Protein 8VIH (pdb70)

Radius of gyration: 29.84 Å; Cα contacts (8 Å, |Δi|>4): 1725; chains: 2; bounding box: 62×72×83 Å

Foldseek 3Di:
DFQDPLFQDAFDFLQGPALVVVLVNLVSLLVLLVLVVPQFPDQVQQCDQLPLQWHRNLLLLQQLLLQLQLLCVVLPLDVDADDVVNNVVSHDIGFDPDSVVVVPDDGDGSVVSVVSNVVSSVVVNVSSVPDGSDPRDAQPHSCLSVVVSSQVSLVSSFVVLVRLLSDPLVRGHDGPRAFAADQPDAADDFDKFKQAWDKAWAADDRPRRFRAALQLHAIDIDTGHIWIWTQWFAWQQNVVVCLVVVLLPDCQLADPVLVVVCVVVVPSGADQWDDDPHAIWGRASNDTHGRRGQAHDFHFQRSQSSVQSVVDPQKDAAAPRRLCCLAPNHDDDDDSVCLVQELARPSHSAAYGFCPSVSQQGPSSHGPSAERAWEWGAYQRDGHHPRDHRPSCRVPPVVRSPSQKTWTARHYNSRHYCNRIDRYIGIGGRRDTGSYTHIMMDHD/DDDFQDAADFLFDDFLVNLLVNLVSLLVLLVLQVVQQPDQVQQCDQLDLVDHGNLLLLQQLLLQLQLLLVVLPLDVDADDVVNNVVNVVSPCCVVPDDGDGSVVSVVNSVVSSVVVSVSSVPDGSPPRDALVDSCLSVVVSSQVSLVSSQVVLVRLLSDPLVRGHDGPPAFAADLEWDKFKQAWAKAWAADDRPRRARDALQLHAIDIDGGHIWIWIQWAAWQQNVVVCLVVVLLPDCQLADPVLVVVCVVVVDRDAPQWDDDPNAIWGRASNDTHGRSGQFHDFHFQRSQSSSQSVVDPAKDAAAPRRLCCLAPNHDPDDDDDSVCLVQELARPPHSAAYRWCPSVSQQGPSSHGPSAERAWEWGPYQRAGHHPRDHRPSCRVPPPVRSPSQKTWTARHYNSRHYCSNDDRYIGIGGRRDTGSYGHIMIHGD

Structure (mmCIF, N/CA/C/O backbone):
data_8VIH
#
_entry.id   8VIH
#
_cell.length_a   62.197
_cell.length_b   94.511
_cell.length_c   83.747
_cell.angle_alpha   90.000
_cell.angle_beta   100.160
_cell.angle_gamma   90.000
#
_symmetry.space_group_name_H-M   'P 1 21 1'
#
loop_
_entity.id
_entity.type
_entity.pdbx_description
1 polymer 'Sulfoxide synthase EgtB-IV'
2 non-polymer 'CHLORIDE ION'
3 non-polymer 'SODIUM ION'
4 non-polymer 'FE (III) ION'
5 non-polymer N,N,N-trimethyl-histidine
6 non-polymer 1,2-ETHANEDIOL
7 water water
#
loop_
_atom_site.group_PDB
_atom_site.id
_atom_site.type_symbol
_atom_site.label_atom_id
_atom_site.label_alt_id
_atom_site.label_comp_id
_atom_site.label_asym_id
_atom_site.label_entity_id
_atom_site.label_seq_id
_atom_site.pdbx_PDB_ins_code
_atom_site.Cartn_x
_atom_site.Cartn_y
_atom_site.Cartn_z
_atom_site.occupancy
_atom_site.B_iso_or_equiv
_atom_site.auth_seq_id
_atom_site.auth_comp_id
_atom_site.auth_asym_id
_atom_site.auth_atom_id
_atom_site.pdbx_PDB_model_num
ATOM 1 N N . SER A 1 19 ? -5.07700 -18.84800 -2.67800 1.000 37.52117 -1 SER A N 1
ATOM 2 C CA . SER A 1 19 ? -5.57900 -18.40900 -1.36000 1.000 41.07390 -1 SER A CA 1
ATOM 3 C C . SER A 1 19 ? -4.84300 -17.11600 -1.01600 1.000 35.04291 -1 SER A C 1
ATOM 4 O O . SER A 1 19 ? -5.48000 -16.07500 -0.98400 1.000 36.49108 -1 SER A O 1
ATOM 5 N N . HIS A 1 20 ? -3.52800 -17.20500 -0.84600 1.000 29.03543 0 HIS A N 1
ATOM 6 C CA . HIS A 1 20 ? -2.73900 -15.97300 -0.61000 1.000 23.65117 0 HIS A CA 1
ATOM 7 C C . HIS A 1 20 ? -1.38100 -16.11400 -1.30700 1.000 22.30772 0 HIS A C 1
ATOM 8 O O . HIS A 1 20 ? -1.11600 -17.16700 -1.88200 1.000 23.19417 0 HIS A O 1
ATOM 15 N N . MET A 1 21 ? -0.56700 -15.05400 -1.28200 1.000 20.00634 1 MET A N 1
ATOM 16 C CA . MET A 1 21 ? 0.75300 -15.08200 -1.95400 1.000 15.31009 1 MET A CA 1
ATOM 17 C C . MET A 1 21 ? 1.56100 -16.25200 -1.38900 1.000 24.18795 1 MET A C 1
ATOM 18 O O . MET A 1 21 ? 1.62700 -16.38700 -0.15100 1.000 22.76224 1 MET A O 1
ATOM 23 N N . SER A 1 22 ? 2.16700 -17.03900 -2.26500 1.000 19.08989 2 SER A N 1
ATOM 24 C CA . SER A 1 22 ? 2.91100 -18.23800 -1.82500 1.000 19.66717 2 SER A CA 1
ATOM 25 C C . SER A 1 22 ? 4.23500 -18.36200 -2.56000 1.000 15.16882 2 SER A C 1
ATOM 26 O O . SER A 1 22 ? 5.16700 -18.90700 -1.98000 1.000 17.42217 2 SER A O 1
ATOM 29 N N . PHE A 1 23 ? 4.30700 -17.82600 -3.77600 1.000 15.99253 3 PHE A N 1
ATOM 30 C CA . PHE A 1 23 ? 5.47800 -18.13800 -4.58400 1.000 15.16484 3 PHE A CA 1
ATOM 31 C C . PHE A 1 23 ? 6.71100 -17.35100 -4.14700 1.000 15.91433 3 PHE A C 1
ATOM 32 O O . PHE A 1 23 ? 7.84500 -17.81300 -4.34300 1.000 16.60662 3 PHE A O 1
ATOM 40 N N . ILE A 1 24 ? 6.51000 -16.16500 -3.57400 1.000 16.56473 4 ILE A N 1
ATOM 41 C CA . ILE A 1 24 ? 7.58700 -15.35000 -3.02400 1.000 16.50785 4 ILE A CA 1
ATOM 42 C C . ILE A 1 24 ? 7.44500 -15.50900 -1.52100 1.000 16.80841 4 ILE A C 1
ATOM 43 O O . ILE A 1 24 ? 6.39200 -15.17700 -0.96700 1.000 20.51085 4 ILE A O 1
ATOM 48 N N . LYS A 1 25 ? 8.44600 -16.09200 -0.87900 1.000 13.38468 5 LYS A N 1
ATOM 49 C CA . LYS A 1 25 ? 8.29000 -16.54200 0.50400 1.000 11.79212 5 LYS A CA 1
ATOM 50 C C . LYS A 1 25 ? 9.34500 -15.87700 1.37100 1.000 14.19299 5 LYS A C 1
ATOM 51 O O . LYS A 1 25 ? 10.52000 -15.88300 1.00100 1.000 17.36885 5 LYS A O 1
ATOM 57 N N . SER A 1 26 ? 8.93200 -15.35700 2.53600 1.000 13.81653 6 SER A N 1
ATOM 58 C CA . SER A 1 26 ? 9.82600 -14.70400 3.49800 1.000 12.14766 6 SER A CA 1
ATOM 59 C C . SER A 1 26 ? 9.92600 -15.55200 4.75300 1.000 14.14659 6 SER A C 1
ATOM 60 O O . SER A 1 26 ? 8.90200 -15.90000 5.34300 1.000 14.00524 6 SER A O 1
ATOM 63 N N . GLN A 1 27 ? 11.16300 -15.85200 5.15400 1.000 11.16053 7 GLN A N 1
ATOM 64 C CA A GLN A 1 27 ? 11.41100 -16.68400 6.32700 0.601 12.61146 7 GLN A CA 1
ATOM 65 C CA B GLN A 1 27 ? 11.38000 -16.68500 6.32600 0.399 12.65084 7 GLN A CA 1
ATOM 66 C C . GLN A 1 27 ? 11.06500 -15.89400 7.58800 1.000 11.85273 7 GLN A C 1
ATOM 67 O O . GLN A 1 27 ? 11.43200 -14.71500 7.70600 1.000 15.77446 7 GLN A O 1
ATOM 78 N N . LEU A 1 28 ? 10.43300 -16.58000 8.56500 1.000 12.90948 8 LEU A N 1
ATOM 79 C CA . LEU A 1 28 ? 10.11400 -15.94600 9.84500 1.000 13.24673 8 LEU A CA 1
ATOM 80 C C . LEU A 1 28 ? 11.40900 -15.64400 10.62700 1.000 12.24096 8 LEU A C 1
ATOM 81 O O . LEU A 1 28 ? 12.43400 -16.31600 10.45200 1.000 14.63370 8 LEU A O 1
ATOM 86 N N . PRO A 1 29 ? 11.40800 -14.63600 11.50900 1.000 14.00997 9 PRO A N 1
ATOM 87 C CA . PRO A 1 29 ? 12.60800 -14.37700 12.33400 1.000 14.63635 9 PRO A CA 1
ATOM 88 C C . PRO A 1 29 ? 12.83300 -15.52500 13.32300 1.000 15.96972 9 PRO A C 1
ATOM 89 O O . PRO A 1 29 ? 11.97200 -16.38800 13.55600 1.000 14.73889 9 PRO A O 1
ATOM 93 N N . ILE A 1 30 ? 14.01100 -15.49500 13.93800 1.000 16.73433 10 ILE A N 1
ATOM 94 C CA . ILE A 1 30 ? 14.51900 -16.58400 14.77300 1.000 16.15553 10 ILE A CA 1
ATOM 95 C C . ILE A 1 30 ? 14.89800 -16.03400 16.15400 1.000 16.77216 10 ILE A C 1
ATOM 96 O O . ILE A 1 30 ? 15.54300 -14.99400 16.24000 1.000 16.99720 10 ILE A O 1
ATOM 101 N N . PHE A 1 31 ? 14.54100 -16.75800 17.23000 1.000 15.74305 11 PHE A N 1
ATOM 102 C CA . PHE A 1 31 ? 14.99100 -16.36200 18.57200 1.000 15.55187 11 PHE A CA 1
ATOM 103 C C . PHE A 1 31 ? 16.51300 -16.43800 18.62900 1.000 15.74194 11 PHE A C 1
ATOM 104 O O . PHE A 1 31 ? 17.12700 -17.29600 17.98900 1.000 16.83574 11 PHE A O 1
ATOM 112 N N . LEU A 1 32 ? 17.11600 -15.51700 19.39500 1.000 14.71210 12 LEU A N 1
ATOM 113 C CA . LEU A 1 32 ? 18.56600 -15.45300 19.55100 1.000 14.42921 12 LEU A CA 1
ATOM 114 C C . LEU A 1 32 ? 19.12000 -16.73500 20.19300 1.000 18.76812 12 LEU A C 1
ATOM 115 O O . LEU A 1 32 ? 20.30200 -17.06400 19.99100 1.000 17.48202 12 LEU A O 1
ATOM 120 N N . ASN A 1 33 ? 18.27700 -17.51100 20.89200 1.000 15.88285 13 ASN A N 1
ATOM 121 C CA . ASN A 1 33 ? 18.72500 -18.78800 21.47300 1.000 19.37572 13 ASN A CA 1
ATOM 122 C C . ASN A 1 33 ? 18.67200 -19.93000 20.47000 1.000 23.71838 13 ASN A C 1
ATOM 123 O O . ASN A 1 33 ? 19.07200 -21.05000 20.79300 1.000 24.93558 13 ASN A O 1
ATOM 128 N N . ASN A 1 34 ? 18.16300 -19.67200 19.26300 1.000 16.11425 14 ASN A N 1
ATOM 129 C CA . ASN A 1 34 ? 18.06700 -20.63600 18.17400 1.000 21.03590 14 ASN A CA 1
ATOM 130 C C . ASN A 1 34 ? 18.81800 -20.18000 16.93300 1.000 19.08390 14 ASN A C 1
ATOM 131 O O . ASN A 1 34 ? 18.64500 -20.78400 15.87200 1.000 20.05819 14 ASN A O 1
ATOM 136 N N . CYS A 1 35 ? 19.62400 -19.11800 17.03700 1.000 19.33903 15 CYS A N 1
ATOM 137 C CA . CYS A 1 35 ? 20.35800 -18.55600 15.89400 1.000 19.80761 15 CYS A CA 1
ATOM 138 C C . CYS A 1 35 ? 21.60400 -19.39900 15.58100 1.000 19.94260 15 CYS A C 1
ATOM 139 O O . CYS A 1 35 ? 22.74200 -18.93200 15.65500 1.000 21.17703 15 CYS A O 1
ATOM 142 N N . THR A 1 36 ? 21.36600 -20.64500 15.17200 1.000 21.06606 16 THR A N 1
ATOM 143 C CA . THR A 1 36 ? 22.45000 -21.50100 14.68500 1.000 22.07666 16 THR A CA 1
ATOM 144 C C . THR A 1 36 ? 23.00700 -20.99600 13.35800 1.000 23.93765 16 THR A C 1
ATOM 145 O O . THR A 1 36 ? 22.32700 -20.31100 12.56800 1.000 23.16011 16 THR A O 1
ATOM 149 N N . GLN A 1 37 ? 24.26200 -21.37600 13.09400 1.000 22.69171 17 GLN A N 1
ATOM 150 C CA . GLN A 1 37 ? 24.88600 -21.01600 11.82500 1.000 22.92877 17 GLN A CA 1
ATOM 151 C C . GLN A 1 37 ? 24.00500 -21.40500 10.63900 1.000 21.54052 17 GLN A C 1
ATOM 152 O O . GLN A 1 37 ? 23.78400 -20.59300 9.74000 1.000 20.21162 17 GLN A O 1
ATOM 158 N N . ASP A 1 38 ? 23.44500 -22.62400 10.63100 1.000 22.11728 18 ASP A N 1
ATOM 159 C CA . ASP A 1 38 ? 22.63400 -23.04900 9.49400 1.000 18.80271 18 ASP A CA 1
ATOM 160 C C . ASP A 1 38 ? 21.35100 -22.21500 9.35600 1.000 21.55265 18 ASP A C 1
ATOM 161 O O . ASP A 1 38 ? 20.95900 -21.82800 8.24200 1.000 21.61239 18 ASP A O 1
ATOM 166 N N . SER A 1 39 ? 20.63300 -21.99800 10.46500 1.000 21.32927 19 SER A N 1
ATOM 167 C CA . SER A 1 39 ? 19.40200 -21.19300 10.36600 1.000 21.41964 19 SER A CA 1
ATOM 168 C C . SER A 1 39 ? 19.70400 -19.75900 9.95000 1.000 17.18533 19 SER A C 1
ATOM 169 O O . SER A 1 39 ? 18.94900 -19.14500 9.15600 1.000 16.76035 19 SER A O 1
ATOM 172 N N . VAL A 1 40 ? 20.82000 -19.21000 10.42700 1.000 16.69354 20 VAL A N 1
ATOM 173 C CA . VAL A 1 40 ? 21.15100 -17.81800 10.07300 1.000 16.94212 20 VAL A CA 1
ATOM 174 C C . VAL A 1 40 ? 21.58700 -17.70400 8.60600 1.000 17.29523 20 VAL A C 1
ATOM 175 O O . VAL A 1 40 ? 21.27500 -16.69500 7.91100 1.000 14.89429 20 VAL A O 1
ATOM 179 N N . ILE A 1 41 ? 22.33800 -18.70100 8.10400 1.000 16.26568 21 ILE A N 1
ATOM 180 C CA . ILE A 1 41 ? 22.63700 -18.72400 6.66600 1.000 15.28448 21 ILE A CA 1
ATOM 181 C C . ILE A 1 41 ? 21.35000 -18.64500 5.85000 1.000 17.67674 21 ILE A C 1
ATOM 182 O O . ILE A 1 41 ? 21.24500 -17.83900 4.91300 1.000 16.56524 21 ILE A O 1
ATOM 187 N N . ASN A 1 42 ? 20.35100 -19.44200 6.21300 1.000 16.35676 22 ASN A N 1
ATOM 188 C CA . ASN A 1 42 ? 19.09500 -19.44200 5.45900 1.000 15.89050 22 ASN A CA 1
ATOM 189 C C . ASN A 1 42 ? 18.39600 -18.07200 5.55900 1.000 14.20736 22 ASN A C 1
ATOM 190 O O . ASN A 1 42 ? 17.88700 -17.52600 4.55100 1.000 14.87124 22 ASN A O 1
ATOM 195 N N . TYR A 1 43 ? 18.35300 -17.51300 6.78100 1.000 15.34360 23 TYR A N 1
ATOM 196 C CA . TYR A 1 43 ? 17.67900 -16.23600 6.98500 1.000 15.09694 23 TYR A CA 1
ATOM 197 C C . TYR A 1 43 ? 18.39200 -15.08200 6.27800 1.000 13.33336 23 TYR A C 1
ATOM 198 O O . TYR A 1 43 ? 17.74000 -14.19500 5.69900 1.000 13.80533 23 TYR A O 1
ATOM 207 N N . PHE A 1 44 ? 19.73000 -15.11100 6.26500 1.000 10.57241 24 PHE A N 1
ATOM 208 C CA . PHE A 1 44 ? 20.52000 -14.11500 5.53400 1.000 12.36526 24 PHE A CA 1
ATOM 209 C C . PHE A 1 44 ? 20.29400 -14.21600 4.02100 1.000 14.57093 24 PHE A C 1
ATOM 210 O O . PHE A 1 44 ? 20.05500 -13.18900 3.34800 1.000 12.94245 24 PHE A O 1
ATOM 218 N N . GLN A 1 45 ? 20.38800 -15.45100 3.47800 1.000 14.29682 25 GLN A N 1
ATOM 219 C CA . GLN A 1 45 ? 20.16100 -15.65100 2.05300 1.000 12.77586 25 GLN A CA 1
ATOM 220 C C . GLN A 1 45 ? 18.76900 -15.16700 1.66000 1.000 13.96658 25 GLN A C 1
ATOM 221 O O . GLN A 1 45 ? 18.60600 -14.55900 0.60200 1.000 14.60904 25 GLN A O 1
ATOM 225 N N . ASN A 1 46 ? 17.76100 -15.43500 2.50100 1.000 13.00420 26 ASN A N 1
ATOM 226 C CA . ASN A 1 46 ? 16.38700 -15.01300 2.21100 1.000 14.81536 26 ASN A CA 1
ATOM 227 C C . ASN A 1 46 ? 16.24000 -13.49000 2.26300 1.000 13.93995 26 ASN A C 1
ATOM 228 O O . ASN A 1 46 ? 15.61900 -12.88000 1.36600 1.000 12.93499 26 ASN A O 1
ATOM 233 N N . SER A 1 47 ? 16.81600 -12.84500 3.28800 1.000 12.70546 27 SER A N 1
ATOM 234 C CA . SER A 1 47 ? 16.80100 -11.37300 3.37500 1.000 11.36957 27 SER A CA 1
ATOM 235 C C . SER A 1 47 ? 17.30200 -10.75500 2.08200 1.000 14.79917 27 SER A C 1
ATOM 236 O O . SER A 1 47 ? 16.67800 -9.84400 1.49700 1.000 14.67320 27 SER A O 1
ATOM 239 N N . TRP A 1 48 ? 18.43300 -11.27900 1.61000 1.000 13.13815 28 TRP A N 1
ATOM 240 C CA . TRP A 1 48 ? 19.11700 -10.69200 0.47000 1.000 13.93250 28 TRP A CA 1
ATOM 241 C C . TRP A 1 48 ? 18.41300 -11.02900 -0.84600 1.000 14.53552 28 TRP A C 1
ATOM 242 O O . TRP A 1 48 ? 18.29900 -10.15400 -1.71200 1.000 15.91538 28 TRP A O 1
ATOM 253 N N . GLU A 1 49 ? 17.95900 -12.29100 -1.00400 1.000 13.62114 29 GLU A N 1
ATOM 254 C CA . GLU A 1 49 ? 17.25400 -12.65200 -2.23700 1.000 13.84627 29 GLU A CA 1
ATOM 255 C C . GLU A 1 49 ? 15.97300 -11.82800 -2.41000 1.000 15.37054 29 GLU A C 1
ATOM 256 O O . GLU A 1 49 ? 15.65600 -11.37000 -3.51800 1.000 15.20187 29 GLU A O 1
ATOM 262 N N . LEU A 1 50 ? 15.23300 -11.60700 -1.32500 1.000 12.67379 30 LEU A N 1
ATOM 263 C CA . LEU A 1 50 ? 14.04000 -10.76600 -1.40900 1.000 13.92032 30 LEU A CA 1
ATOM 264 C C . LEU A 1 50 ? 14.37100 -9.36100 -1.90600 1.000 14.42644 30 LEU A C 1
ATOM 265 O O . LEU A 1 50 ? 13.68100 -8.83200 -2.77300 1.000 13.69177 30 LEU A O 1
ATOM 270 N N . GLU A 1 51 ? 15.43300 -8.74000 -1.37900 1.000 12.19911 31 GLU A N 1
ATOM 271 C CA . GLU A 1 51 ? 15.74500 -7.39100 -1.82200 1.000 11.94679 31 GLU A CA 1
ATOM 272 C C . GLU A 1 51 ? 16.20100 -7.40500 -3.26000 1.000 13.18315 31 GLU A C 1
ATOM 273 O O . GLU A 1 51 ? 15.85300 -6.49600 -4.02400 1.000 13.37165 31 GLU A O 1
ATOM 279 N N . ASN A 1 52 ? 16.93500 -8.45400 -3.66400 1.000 15.22625 32 ASN A N 1
ATOM 280 C CA . ASN A 1 52 ? 17.29200 -8.60500 -5.09100 1.000 15.61370 32 ASN A CA 1
ATOM 281 C C . ASN A 1 52 ? 16.06300 -8.70200 -5.98200 1.000 14.22128 32 ASN A C 1
ATOM 282 O O . ASN A 1 52 ? 16.05500 -8.12300 -7.07200 1.000 16.37431 32 ASN A O 1
ATOM 287 N N . ILE A 1 53 ? 15.03900 -9.46700 -5.56600 1.000 13.07265 33 ILE A N 1
ATOM 288 C CA . ILE A 1 53 ? 13.83300 -9.58800 -6.39900 1.000 17.14400 33 ILE A CA 1
ATOM 289 C C . ILE A 1 53 ? 13.19500 -8.21400 -6.58000 1.000 18.46971 33 ILE A C 1
ATOM 290 O O . ILE A 1 53 ? 12.76800 -7.82300 -7.69200 1.000 15.26522 33 ILE A O 1
ATOM 295 N N . LEU A 1 54 ? 13.12800 -7.44100 -5.50200 1.000 14.71100 34 LEU A N 1
ATOM 296 C CA . LEU A 1 54 ? 12.53500 -6.11100 -5.59500 1.000 16.72170 34 LEU A CA 1
ATOM 297 C C . LEU A 1 54 ? 13.35000 -5.19600 -6.51100 1.000 14.89887 34 LEU A C 1
ATOM 298 O O . LEU A 1 54 ? 12.79200 -4.54700 -7.40200 1.000 16.92468 34 LEU A O 1
ATOM 303 N N . MET A 1 55 ? 14.68000 -5.12500 -6.30500 1.000 14.87919 35 MET A N 1
ATOM 304 C CA . MET A 1 55 ? 15.53800 -4.27400 -7.14000 1.000 16.50137 35 MET A CA 1
ATOM 305 C C . MET A 1 55 ? 15.51400 -4.68300 -8.61500 1.000 17.18117 35 MET A C 1
ATOM 306 O O . MET A 1 55 ? 15.58200 -3.81100 -9.50900 1.000 17.32775 35 MET A O 1
ATOM 311 N N . ARG A 1 56 ? 15.36900 -5.99300 -8.88400 1.000 14.99261 36 ARG A N 1
ATOM 312 C CA . ARG A 1 56 ? 15.32800 -6.46900 -10.26900 1.000 16.49497 36 ARG A CA 1
ATOM 313 C C . ARG A 1 56 ? 14.03300 -6.10700 -10.98400 1.000 17.21232 36 ARG A C 1
ATOM 314 O O . ARG A 1 56 ? 13.95300 -6.27500 -12.22000 1.000 17.74047 36 ARG A O 1
ATOM 322 N N . SER A 1 57 ? 13.02600 -5.59200 -10.27200 1.000 16.09775 37 SER A N 1
ATOM 323 C CA A SER A 1 57 ? 11.76700 -5.21600 -10.89600 0.670 15.47273 37 SER A CA 1
ATOM 324 C CA B SER A 1 57 ? 11.76200 -5.21500 -10.89400 0.330 15.53914 37 SER A CA 1
ATOM 325 C C . SER A 1 57 ? 11.86800 -3.90700 -11.67300 1.000 18.13549 37 SER A C 1
ATOM 326 O O . SER A 1 57 ? 10.99800 -3.61700 -12.50100 1.000 16.49236 37 SER A O 1
ATOM 331 N N . ILE A 1 58 ? 12.92300 -3.12800 -11.45200 1.000 14.86873 38 ILE A N 1
ATOM 332 C CA . ILE A 1 58 ? 13.16900 -1.92200 -12.26100 1.000 14.40755 38 ILE A CA 1
ATOM 333 C C . ILE A 1 58 ? 13.71300 -2.31600 -13.64400 1.000 15.41004 38 ILE A C 1
ATOM 334 O O . ILE A 1 58 ? 14.71000 -3.02500 -13.74900 1.000 18.93876 38 ILE A O 1
ATOM 339 N N . ILE A 1 59 ? 13.03000 -1.88300 -14.70500 1.000 18.26507 39 ILE A N 1
ATOM 340 C CA . ILE A 1 59 ? 13.32000 -2.44100 -16.04000 1.000 21.74987 39 ILE A CA 1
ATOM 341 C C . ILE A 1 59 ? 14.61000 -1.86400 -16.62000 1.000 22.23173 39 ILE A C 1
ATOM 342 O O . ILE A 1 59 ? 15.46900 -2.59800 -17.11600 1.000 24.08289 39 ILE A O 1
ATOM 347 N N . ASP A 1 60 ? 14.77000 -0.56400 -16.55200 1.000 20.30897 40 ASP A N 1
ATOM 348 C CA . ASP A 1 60 ? 15.85300 0.11500 -17.24000 1.000 24.91756 40 ASP A CA 1
ATOM 349 C C . ASP A 1 60 ? 16.80900 0.70800 -16.20700 1.000 23.17985 40 ASP A C 1
ATOM 350 O O . ASP A 1 60 ? 16.38400 1.36800 -15.23700 1.000 22.38300 40 ASP A O 1
ATOM 355 N N . ASP A 1 61 ? 18.09900 0.51000 -16.44100 1.000 23.53374 41 ASP A N 1
ATOM 356 C CA . ASP A 1 61 ? 19.08000 0.99600 -15.47100 1.000 25.97786 41 ASP A CA 1
ATOM 357 C C . ASP A 1 61 ? 19.02100 2.51400 -15.26400 1.000 23.35761 41 ASP A C 1
ATOM 358 O O . ASP A 1 61 ? 19.26300 2.98400 -14.15300 1.000 22.42885 41 ASP A O 1
ATOM 363 N N . GLU A 1 62 ? 18.62700 3.30100 -16.25900 1.000 22.99568 42 GLU A N 1
ATOM 364 C CA . GLU A 1 62 ? 18.54700 4.74800 -16.03800 1.000 23.28007 42 GLU A CA 1
ATOM 365 C C . GLU A 1 62 ? 17.50800 5.14000 -14.98200 1.000 21.15791 42 GLU A C 1
ATOM 366 O O . GLU A 1 62 ? 17.62200 6.21100 -14.36100 1.000 22.30087 42 GLU A O 1
ATOM 372 N N . THR A 1 63 ? 16.53000 4.27200 -14.71900 1.000 17.91132 43 THR A N 1
ATOM 373 C CA . THR A 1 63 ? 15.53400 4.58700 -13.70300 1.000 19.82238 43 THR A CA 1
ATOM 374 C C . THR A 1 63 ? 16.14200 4.66200 -12.31700 1.000 17.82041 43 THR A C 1
ATOM 375 O O . THR A 1 63 ? 15.55300 5.29200 -11.42200 1.000 16.51868 43 THR A O 1
ATOM 379 N N . PHE A 1 64 ? 17.31200 4.04900 -12.11400 1.000 16.95436 44 PHE A N 1
ATOM 380 C CA . PHE A 1 64 ? 17.91800 4.10900 -10.78300 1.000 17.50732 44 PHE A CA 1
ATOM 381 C C . PHE A 1 64 ? 18.36200 5.52700 -10.41000 1.000 20.56377 44 PHE A C 1
ATOM 382 O O . PHE A 1 64 ? 18.59900 5.79700 -9.23700 1.000 19.35162 44 PHE A O 1
ATOM 390 N N . TYR A 1 65 ? 18.47800 6.45300 -11.37600 1.000 20.24792 45 TYR A N 1
ATOM 391 C CA . TYR A 1 65 ? 18.89900 7.81700 -11.06400 1.000 24.34967 45 TYR A CA 1
ATOM 392 C C . TYR A 1 65 ? 17.72400 8.72100 -10.73400 1.000 21.21252 45 TYR A C 1
ATOM 393 O O . TYR A 1 65 ? 17.94700 9.84600 -10.26500 1.000 24.66684 45 TYR A O 1
ATOM 402 N N . ILE A 1 66 ? 16.48000 8.19500 -10.82300 1.000 19.73081 46 ILE A N 1
ATOM 403 C CA . ILE A 1 66 ? 15.28000 8.89200 -10.36900 1.000 19.81302 46 ILE A CA 1
ATOM 404 C C . ILE A 1 66 ? 15.16500 8.73400 -8.84800 1.000 18.42024 46 ILE A C 1
ATOM 405 O O . ILE A 1 66 ? 15.46400 7.65900 -8.30400 1.000 20.22406 46 ILE A O 1
ATOM 410 N N . ASN A 1 67 ? 14.74100 9.81400 -8.15800 1.000 18.85251 47 ASN A N 1
ATOM 411 C CA . ASN A 1 67 ? 14.32800 9.71400 -6.76000 1.000 22.81874 47 ASN A CA 1
ATOM 412 C C . ASN A 1 67 ? 12.80800 9.87400 -6.77200 1.000 21.63408 47 ASN A C 1
ATOM 413 O O . ASN A 1 67 ? 12.28400 10.99600 -6.78800 1.000 21.45031 47 ASN A O 1
ATOM 418 N N . PRO A 1 68 ? 12.05200 8.76200 -6.87700 1.000 19.27943 48 PRO A N 1
ATOM 419 C CA . PRO A 1 68 ? 10.60800 8.89600 -7.13100 1.000 21.35706 48 PRO A CA 1
ATOM 420 C C . PRO A 1 68 ? 9.85000 9.54700 -5.97600 1.000 22.40010 48 PRO A C 1
ATOM 421 O O . PRO A 1 68 ? 8.83500 10.20900 -6.22900 1.000 22.77056 48 PRO A O 1
ATOM 425 N N . ASP A 1 69 ? 10.30100 9.35300 -4.72000 1.000 20.14527 49 ASP A N 1
ATOM 426 C CA . ASP A 1 69 ? 9.79900 10.10200 -3.57800 1.000 17.94804 49 ASP A CA 1
ATOM 427 C C . ASP A 1 69 ? 10.65300 11.34700 -3.41600 1.000 21.24306 49 ASP A C 1
ATOM 428 O O . ASP A 1 69 ? 11.86800 11.22400 -3.22000 1.000 18.71052 49 ASP A O 1
ATOM 433 N N . PRO A 1 70 ? 10.09600 12.55400 -3.47100 1.000 20.65069 50 PRO A N 1
ATOM 434 C CA . PRO A 1 70 ? 10.99300 13.72600 -3.44800 1.000 21.33164 50 PRO A CA 1
ATOM 435 C C . PRO A 1 70 ? 11.65500 13.97400 -2.10900 1.000 21.67695 50 PRO A C 1
ATOM 436 O O . PRO A 1 70 ? 12.52600 14.85900 -2.02400 1.000 24.37336 50 PRO A O 1
ATOM 440 N N . LEU A 1 71 ? 11.29200 13.23200 -1.06800 1.000 21.18524 51 LEU A N 1
ATOM 441 C CA . LEU A 1 71 ? 11.94700 13.36200 0.22300 1.000 21.12490 51 LEU A CA 1
ATOM 442 C C . LEU A 1 71 ? 12.95100 12.25200 0.48200 1.000 21.22531 51 LEU A C 1
ATOM 443 O O . LEU A 1 71 ? 13.48200 12.18200 1.59400 1.000 21.49739 51 LEU A O 1
ATOM 448 N N . ARG A 1 72 ? 13.27400 11.40500 -0.52500 1.000 17.02086 52 ARG A N 1
ATOM 449 C CA . ARG A 1 72 ? 14.25900 10.34600 -0.34200 1.000 20.71566 52 ARG A CA 1
ATOM 450 C C . ARG A 1 72 ? 15.26000 10.36500 -1.49600 1.000 21.35956 52 ARG A C 1
ATOM 451 O O . ARG A 1 72 ? 15.06600 11.03700 -2.51000 1.000 19.96823 52 ARG A O 1
ATOM 459 N N . ASN A 1 73 ? 16.37900 9.67600 -1.26600 1.000 20.23858 53 ASN A N 1
ATOM 460 C CA . ASN A 1 73 ? 17.48600 9.57500 -2.22200 1.000 22.14666 53 ASN A CA 1
ATOM 461 C C . ASN A 1 73 ? 17.08900 8.86700 -3.51700 1.000 20.61989 53 ASN A C 1
ATOM 462 O O . ASN A 1 73 ? 16.04700 8.21400 -3.58400 1.000 20.75399 53 ASN A O 1
ATOM 467 N N . PRO A 1 74 ? 17.93700 8.99000 -4.56100 1.000 20.45923 54 PRO A N 1
ATOM 468 C CA . PRO A 1 74 ? 17.73500 8.24400 -5.81600 1.000 20.32642 54 PRO A CA 1
ATOM 469 C C . PRO A 1 74 ? 17.81100 6.74000 -5.54800 1.000 20.23125 54 PRO A C 1
ATOM 470 O O . PRO A 1 74 ? 18.51300 6.29400 -4.63600 1.000 19.92870 54 PRO A O 1
ATOM 474 N N . LEU A 1 75 ? 17.15500 5.94600 -6.40300 1.000 19.01983 55 LEU A N 1
ATOM 475 C CA . LEU A 1 75 ? 17.11000 4.50000 -6.19400 1.000 16.07417 55 LEU A CA 1
ATOM 476 C C . LEU A 1 75 ? 18.49300 3.85500 -6.20200 1.000 17.32582 55 LEU A C 1
ATOM 477 O O . LEU A 1 75 ? 18.68000 2.85400 -5.51300 1.000 19.01078 55 LEU A O 1
ATOM 482 N N . ILE A 1 76 ? 19.46000 4.39100 -6.97800 1.000 17.73716 56 ILE A N 1
ATOM 483 C CA . ILE A 1 76 ? 20.82600 3.85100 -6.99600 1.000 18.42902 56 ILE A CA 1
ATOM 484 C C . ILE A 1 76 ? 21.40400 3.78000 -5.57400 1.000 18.88560 56 ILE A C 1
ATOM 485 O O . ILE A 1 76 ? 22.13400 2.84400 -5.22100 1.000 17.40246 56 ILE A O 1
ATOM 490 N N . PHE A 1 77 ? 21.05500 4.75000 -4.72800 1.000 18.91471 57 PHE A N 1
ATOM 491 C CA . PHE A 1 77 ? 21.55800 4.74900 -3.36300 1.000 16.39090 57 PHE A CA 1
ATOM 492 C C . PHE A 1 77 ? 21.00800 3.54900 -2.60700 1.000 14.50452 57 PHE A C 1
ATOM 493 O O . PHE A 1 77 ? 21.74800 2.85900 -1.87000 1.000 20.06179 57 PHE A O 1
ATOM 501 N N . TYR A 1 78 ? 19.70400 3.28400 -2.76700 1.000 18.75245 58 TYR A N 1
ATOM 502 C CA . TYR A 1 78 ? 19.11200 2.14600 -2.08400 1.000 17.47164 58 TYR A CA 1
ATOM 503 C C . TYR A 1 78 ? 19.56700 0.81100 -2.65500 1.000 20.33483 58 TYR A C 1
ATOM 504 O O . TYR A 1 78 ? 19.56100 -0.18700 -1.92200 1.000 23.41262 58 TYR A O 1
ATOM 513 N N . LEU A 1 79 ? 20.04700 0.76400 -3.89300 1.000 16.07800 59 LEU A N 1
ATOM 514 C CA . LEU A 1 79 ? 20.65200 -0.48500 -4.35900 1.000 17.67111 59 LEU A CA 1
ATOM 515 C C . LEU A 1 79 ? 21.95700 -0.78500 -3.62100 1.000 19.17121 59 LEU A C 1
ATOM 516 O O . LEU A 1 79 ? 22.27800 -1.94900 -3.37000 1.000 17.45506 59 LEU A O 1
ATOM 521 N N . GLY A 1 80 ? 22.73700 0.24000 -3.26300 1.000 16.96911 60 GLY A N 1
ATOM 522 C CA . GLY A 1 80 ? 23.98200 -0.06900 -2.57300 1.000 17.36989 60 GLY A CA 1
ATOM 523 C C . GLY A 1 80 ? 23.90900 -0.04700 -1.04200 1.000 16.51004 60 GLY A C 1
ATOM 524 O O . GLY A 1 80 ? 24.71300 -0.70400 -0.38100 1.000 17.36872 60 GLY A O 1
ATOM 525 N N . HIS A 1 81 ? 22.93000 0.69300 -0.49600 1.000 17.53833 61 HIS A N 1
ATOM 526 C CA . HIS A 1 81 ? 22.86000 0.98200 0.94900 1.000 16.95166 61 HIS A CA 1
ATOM 527 C C . HIS A 1 81 ? 22.77100 -0.25300 1.84400 1.000 15.48371 61 HIS A C 1
ATOM 528 O O . HIS A 1 81 ? 23.44400 -0.29300 2.89100 1.000 14.90586 61 HIS A O 1
ATOM 535 N N . SER A 1 82 ? 21.90000 -1.24400 1.52000 1.000 15.73337 62 SER A N 1
ATOM 536 C CA . SER A 1 82 ? 21.79500 -2.34500 2.47900 1.000 13.84783 62 SER A CA 1
ATOM 537 C C . SER A 1 82 ? 23.09100 -3.13100 2.52800 1.000 16.95377 62 SER A C 1
ATOM 538 O O . SER A 1 82 ? 23.50500 -3.61000 3.59900 1.000 17.26537 62 SER A O 1
ATOM 541 N N . ALA A 1 83 ? 23.75500 -3.25000 1.37900 1.000 16.58591 63 ALA A N 1
ATOM 542 C CA . ALA A 1 83 ? 25.03000 -3.97900 1.34400 1.000 16.09236 63 ALA A CA 1
ATOM 543 C C . ALA A 1 83 ? 26.13500 -3.23400 2.10900 1.000 16.44529 63 ALA A C 1
ATOM 544 O O . ALA A 1 83 ? 26.86000 -3.84000 2.92600 1.000 16.62640 63 ALA A O 1
ATOM 546 N N . ALA A 1 84 ? 26.26000 -1.92000 1.88600 1.000 16.82352 64 ALA A N 1
ATOM 547 C CA . ALA A 1 84 ? 27.26800 -1.14600 2.62300 1.000 15.24088 64 ALA A CA 1
ATOM 548 C C . ALA A 1 84 ? 27.02300 -1.16600 4.13500 1.000 15.27025 64 ALA A C 1
ATOM 549 O O . ALA A 1 84 ? 27.98300 -1.19200 4.92900 1.000 16.72169 64 ALA A O 1
ATOM 551 N N . PHE A 1 85 ? 25.75600 -1.16700 4.55400 1.000 15.67149 65 PHE A N 1
ATOM 552 C CA . PHE A 1 85 ? 25.45800 -1.19300 5.97600 1.000 15.28931 65 PHE A CA 1
ATOM 553 C C . PHE A 1 85 ? 25.97900 -2.46300 6.63100 1.000 14.05358 65 PHE A C 1
ATOM 554 O O . PHE A 1 85 ? 26.59400 -2.38300 7.70400 1.000 13.74622 65 PHE A O 1
ATOM 562 N N . TYR A 1 86 ? 25.75900 -3.64700 6.02000 1.000 13.86585 66 TYR A N 1
ATOM 563 C CA . TYR A 1 86 ? 26.31200 -4.88000 6.60100 1.000 13.83122 66 TYR A CA 1
ATOM 564 C C . TYR A 1 86 ? 27.81800 -4.76400 6.76000 1.000 15.45520 66 TYR A C 1
ATOM 565 O O . TYR A 1 86 ? 28.39000 -5.13700 7.79300 1.000 16.87125 66 TYR A O 1
ATOM 574 N N . ILE A 1 87 ? 28.48000 -4.29700 5.69800 1.000 13.19673 67 ILE A N 1
ATOM 575 C CA . ILE A 1 87 ? 29.94700 -4.25300 5.71700 1.000 16.54986 67 ILE A CA 1
ATOM 576 C C . ILE A 1 87 ? 30.44600 -3.30300 6.79500 1.000 16.02126 67 ILE A C 1
ATOM 577 O O . ILE A 1 87 ? 31.38400 -3.63200 7.54500 1.000 17.46329 67 ILE A O 1
ATOM 582 N N . ASN A 1 88 ? 29.82900 -2.12100 6.90000 1.000 18.60493 68 ASN A N 1
ATOM 583 C CA . ASN A 1 88 ? 30.29100 -1.13600 7.87700 1.000 18.65169 68 ASN A CA 1
ATOM 584 C C . ASN A 1 88 ? 30.13200 -1.64100 9.29400 1.000 18.39584 68 ASN A C 1
ATOM 585 O O . ASN A 1 88 ? 31.03200 -1.44500 10.12300 1.000 19.27413 68 ASN A O 1
ATOM 590 N N . LYS A 1 89 ? 29.02000 -2.33100 9.59700 1.000 17.50359 69 LYS A N 1
ATOM 591 C CA . LYS A 1 89 ? 28.81100 -2.80600 10.97200 1.000 16.51391 69 LYS A CA 1
ATOM 592 C C . LYS A 1 89 ? 29.69300 -4.02000 11.30700 1.000 18.46904 69 LYS A C 1
ATOM 593 O O . LYS A 1 89 ? 30.11700 -4.15700 12.46000 1.000 17.61129 69 LYS A O 1
ATOM 599 N N . LEU A 1 90 ? 29.95600 -4.94300 10.33600 1.000 15.24503 70 LEU A N 1
ATOM 600 C CA . LEU A 1 90 ? 30.88900 -6.06500 10.55700 1.000 14.87647 70 LEU A CA 1
ATOM 601 C C . LEU A 1 90 ? 32.32500 -5.57200 10.75800 1.000 18.80970 70 LEU A C 1
ATOM 602 O O . LEU A 1 90 ? 33.07800 -6.15600 11.55300 1.000 18.62096 70 LEU A O 1
ATOM 607 N N . ILE A 1 91 ? 32.70600 -4.50400 10.05700 1.000 17.40124 71 ILE A N 1
ATOM 608 C CA . ILE A 1 91 ? 34.01000 -3.87700 10.30800 1.000 17.21575 71 ILE A CA 1
ATOM 609 C C . ILE A 1 91 ? 34.06800 -3.29600 11.71200 1.000 20.45916 71 ILE A C 1
ATOM 610 O O . ILE A 1 91 ? 35.06600 -3.47700 12.41700 1.000 22.81708 71 ILE A O 1
ATOM 615 N N . ARG A 1 92 ? 33.00200 -2.59000 12.13900 1.000 18.34822 72 ARG A N 1
ATOM 616 C CA . ARG A 1 92 ? 32.96900 -1.95800 13.46400 1.000 19.28716 72 ARG A CA 1
ATOM 617 C C . ARG A 1 92 ? 33.13100 -2.96800 14.60600 1.000 23.90905 72 ARG A C 1
ATOM 618 O O . ARG A 1 92 ? 33.78200 -2.64600 15.61900 1.000 22.38305 72 ARG A O 1
ATOM 626 N N . VAL A 1 93 ? 32.57200 -4.18700 14.48300 1.000 18.61257 73 VAL A N 1
ATOM 627 C CA . VAL A 1 93 ? 32.76300 -5.24000 15.49700 1.000 20.53708 73 VAL A CA 1
ATOM 628 C C . VAL A 1 93 ? 33.98700 -6.10200 15.24500 1.000 22.17774 73 VAL A C 1
ATOM 629 O O . VAL A 1 93 ? 34.21600 -7.08300 15.98200 1.000 25.65752 73 VAL A O 1
ATOM 633 N N . GLU A 1 94 ? 34.76800 -5.80800 14.21000 1.000 22.16846 74 GLU A N 1
ATOM 634 C CA . GLU A 1 94 ? 35.99500 -6.53100 13.85900 1.000 22.91175 74 GLU A CA 1
ATOM 635 C C . GLU A 1 94 ? 35.72100 -7.96800 13.40300 1.000 25.36130 74 GLU A C 1
ATOM 636 O O . GLU A 1 94 ? 36.58900 -8.84000 13.45100 1.000 24.73280 74 GLU A O 1
ATOM 642 N N . LEU A 1 95 ? 34.51500 -8.25100 12.89200 1.000 19.47298 75 LEU A N 1
ATOM 643 C CA . LEU A 1 95 ? 34.32500 -9.51600 12.21300 1.000 20.00331 75 LEU A CA 1
ATOM 644 C C . LEU A 1 95 ? 34.83300 -9.47800 10.78200 1.000 19.88979 75 LEU A C 1
ATOM 645 O O . LEU A 1 95 ? 34.99800 -10.54000 10.18000 1.000 24.79258 75 LEU A O 1
ATOM 650 N N . LEU A 1 96 ? 35.06800 -8.28700 10.21400 1.000 18.28883 76 LEU A N 1
ATOM 651 C CA . LEU A 1 96 ? 35.70700 -8.12800 8.90800 1.000 18.44250 76 LEU A CA 1
ATOM 652 C C . LEU A 1 96 ? 36.94900 -7.26600 9.13700 1.000 21.72968 76 LEU A C 1
ATOM 653 O O . LEU A 1 96 ? 36.89700 -6.30300 9.91300 1.000 22.12982 76 LEU A O 1
ATOM 658 N N . GLU A 1 97 ? 38.04700 -7.61400 8.47500 1.000 20.76334 77 GLU A N 1
ATOM 659 C CA . GLU A 1 97 ? 39.27900 -6.84000 8.61900 1.000 23.80032 77 GLU A CA 1
ATOM 660 C C . GLU A 1 97 ? 39.40600 -5.74000 7.58900 1.000 26.44283 77 GLU A C 1
ATOM 661 O O . GLU A 1 97 ? 40.24600 -4.85200 7.75600 1.000 25.67702 77 GLU A O 1
ATOM 664 N N . LYS A 1 98 ? 38.57400 -5.75000 6.55000 1.000 21.85621 78 LYS A N 1
ATOM 665 C CA . LYS A 1 98 ? 38.58900 -4.69300 5.55200 1.000 23.81742 78 LYS A CA 1
ATOM 666 C C . LYS A 1 98 ? 37.26800 -4.78100 4.82200 1.000 26.21149 78 LYS A C 1
ATOM 667 O O . LYS A 1 98 ? 36.60300 -5.82800 4.86100 1.000 21.97053 78 LYS A O 1
ATOM 671 N N . GLY A 1 99 ? 36.89200 -3.67100 4.18100 1.000 26.57490 79 GLY A N 1
ATOM 672 C CA . GLY A 1 99 ? 35.68300 -3.59500 3.38300 1.000 23.76432 79 GLY A CA 1
ATOM 673 C C . GLY A 1 99 ? 35.92200 -4.04600 1.95500 1.000 24.14156 79 GLY A C 1
ATOM 674 O O . GLY A 1 99 ? 36.91700 -4.70500 1.63700 1.000 27.20754 79 GLY A O 1
ATOM 675 N N . ILE A 1 100 ? 34.97700 -3.70400 1.08800 1.000 23.73454 80 ILE A N 1
ATOM 676 C CA . ILE A 1 100 ? 35.04100 -4.04900 -0.32700 1.000 22.91036 80 ILE A CA 1
ATOM 677 C C . ILE A 1 100 ? 35.38000 -2.84500 -1.19800 1.000 28.75517 80 ILE A C 1
ATOM 678 O O . ILE A 1 100 ? 36.12800 -2.97300 -2.17100 1.000 28.18731 80 ILE A O 1
ATOM 683 N N . ASN A 1 101 ? 34.84100 -1.67100 -0.87100 1.000 23.30340 81 ASN A N 1
ATOM 684 C CA . ASN A 1 101 ? 35.10000 -0.43600 -1.60700 1.000 23.38485 81 ASN A CA 1
ATOM 685 C C . ASN A 1 101 ? 34.88700 0.73400 -0.64700 1.000 27.16451 81 ASN A C 1
ATOM 686 O O . ASN A 1 101 ? 33.74600 1.07900 -0.32800 1.000 24.63090 81 ASN A O 1
ATOM 691 N N . SER A 1 102 ? 35.98300 1.34300 -0.17700 1.000 24.33637 82 SER A N 1
ATOM 692 C CA . SER A 1 102 ? 35.84200 2.30700 0.90800 1.000 26.97794 82 SER A CA 1
ATOM 693 C C . SER A 1 102 ? 35.09800 3.54500 0.44200 1.000 26.45655 82 SER A C 1
ATOM 694 O O . SER A 1 102 ? 34.36400 4.16500 1.22000 1.000 29.22036 82 SER A O 1
ATOM 697 N N . ASP A 1 103 ? 35.27500 3.93100 -0.82400 1.000 27.02448 83 ASP A N 1
ATOM 698 C CA . ASP A 1 103 ? 34.48400 5.04300 -1.34300 1.000 27.66751 83 ASP A CA 1
ATOM 699 C C . ASP A 1 103 ? 33.00500 4.72400 -1.29800 1.000 27.62498 83 ASP A C 1
ATOM 700 O O . ASP A 1 103 ? 32.19500 5.59400 -0.94800 1.000 25.70999 83 ASP A O 1
ATOM 705 N N . TYR A 1 104 ? 32.62300 3.49900 -1.69400 1.000 22.03027 84 TYR A N 1
ATOM 706 C CA . TYR A 1 104 ? 31.19600 3.17800 -1.68500 1.000 22.43680 84 TYR A CA 1
ATOM 707 C C . TYR A 1 104 ? 30.68100 3.03500 -0.25600 1.000 25.13152 84 TYR A C 1
ATOM 708 O O . TYR A 1 104 ? 29.53400 3.39900 0.03200 1.000 25.93749 84 TYR A O 1
ATOM 717 N N . GLU A 1 105 ? 31.49600 2.48000 0.65200 1.000 23.11825 85 GLU A N 1
ATOM 718 C CA . GLU A 1 105 ? 31.03000 2.36600 2.02900 1.000 22.13871 85 GLU A CA 1
ATOM 719 C C . GLU A 1 105 ? 30.74600 3.74700 2.63000 1.000 29.82902 85 GLU A C 1
ATOM 720 O O . GLU A 1 105 ? 29.90900 3.85500 3.53200 1.000 28.77692 85 GLU A O 1
ATOM 726 N N . ILE A 1 106 ? 31.41400 4.81100 2.14700 1.000 23.61274 86 ILE A N 1
ATOM 727 C CA . ILE A 1 106 ? 31.07800 6.17500 2.56600 1.000 27.32693 86 ILE A CA 1
ATOM 728 C C . ILE A 1 106 ? 29.85500 6.68800 1.82200 1.000 25.55402 86 ILE A C 1
ATOM 729 O O . ILE A 1 106 ? 28.89700 7.19400 2.41500 1.000 26.67076 86 ILE A O 1
ATOM 734 N N . LEU A 1 107 ? 29.86200 6.53100 0.51100 1.000 22.96704 87 LEU A N 1
ATOM 735 C CA . LEU A 1 107 ? 28.80800 7.09700 -0.31300 1.000 25.81758 87 LEU A CA 1
ATOM 736 C C . LEU A 1 107 ? 27.44600 6.53000 0.08100 1.000 27.19566 87 LEU A C 1
ATOM 737 O O . LEU A 1 107 ? 26.46600 7.26500 0.19400 1.000 25.72602 87 LEU A O 1
ATOM 742 N N . PHE A 1 108 ? 27.38000 5.23300 0.34300 1.000 22.57734 88 PHE A N 1
ATOM 743 C CA . PHE A 1 108 ? 26.10900 4.56400 0.59900 1.000 23.66465 88 PHE A CA 1
ATOM 744 C C . PHE A 1 108 ? 25.76100 4.47700 2.07600 1.000 25.02916 88 PHE A C 1
ATOM 745 O O . PHE A 1 108 ? 24.85700 3.70400 2.44500 1.000 25.02246 88 PHE A O 1
ATOM 753 N N . GLU A 1 109 ? 26.46300 5.21800 2.93900 1.000 26.23773 89 GLU A N 1
ATOM 754 C CA . GLU A 1 109 ? 26.38200 4.98300 4.38400 1.000 27.03133 89 GLU A CA 1
ATOM 755 C C . GLU A 1 109 ? 25.09400 5.51100 5.00800 1.000 33.33387 89 GLU A C 1
ATOM 756 O O . GLU A 1 109 ? 24.40400 4.77100 5.72500 1.000 39.61323 89 GLU A O 1
ATOM 762 N N . PHE A 1 110 ? 24.78400 6.78900 4.80900 1.000 31.43366 90 PHE A N 1
ATOM 763 C CA . PHE A 1 110 ? 23.73700 7.45900 5.57300 1.000 38.06100 90 PHE A CA 1
ATOM 764 C C . PHE A 1 110 ? 22.54500 7.79800 4.68700 1.000 31.45227 90 PHE A C 1
ATOM 765 O O . PHE A 1 110 ? 22.69900 8.49200 3.66800 1.000 38.83045 90 PHE A O 1
ATOM 766 N N . GLY A 1 111 ? 21.36500 7.38500 5.14100 1.000 35.55574 91 GLY A N 1
ATOM 767 C CA . GLY A 1 111 ? 20.12700 7.78300 4.44000 1.000 37.11943 91 GLY A CA 1
ATOM 768 C C . GLY A 1 111 ? 19.70000 9.19800 4.79600 1.000 39.53690 91 GLY A C 1
ATOM 769 O O . GLY A 1 111 ? 20.51500 9.94300 5.36000 1.000 39.91439 91 GLY A O 1
ATOM 770 N N . VAL A 1 112 ? 18.45000 9.56100 4.50900 1.000 35.71429 92 VAL A N 1
ATOM 771 C CA . VAL A 1 112 ? 18.02600 10.97800 4.70800 1.000 33.95587 92 VAL A CA 1
ATOM 772 C C . VAL A 1 112 ? 16.64800 11.07700 5.36700 1.000 31.96305 92 VAL A C 1
ATOM 773 O O . VAL A 1 112 ? 15.85100 10.14900 5.21300 1.000 30.30098 92 VAL A O 1
ATOM 777 N N . ASP A 1 113 ? 16.40200 12.18000 6.07400 1.000 29.74978 93 ASP A N 1
ATOM 778 C CA . ASP A 1 113 ? 15.04600 12.42500 6.63900 1.000 29.55104 93 ASP A CA 1
ATOM 779 C C . ASP A 1 113 ? 14.75700 13.92800 6.54300 1.000 33.17116 93 ASP A C 1
ATOM 780 O O . ASP A 1 113 ? 14.62100 14.59400 7.57900 1.000 31.58534 93 ASP A O 1
ATOM 785 N N . PRO A 1 114 ? 14.70900 14.50600 5.33300 1.000 28.87346 94 PRO A N 1
ATOM 786 C CA . PRO A 1 114 ? 14.54500 15.96100 5.21000 1.000 34.52486 94 PRO A CA 1
ATOM 787 C C . PRO A 1 114 ? 13.14100 16.43000 5.57500 1.000 29.67616 94 PRO A C 1
ATOM 788 O O . PRO A 1 114 ? 12.14700 15.69000 5.51900 1.000 32.34990 94 PRO A O 1
ATOM 792 N N . GLU A 1 115 ? 13.08000 17.70200 5.98800 1.000 39.34717 95 GLU A N 1
ATOM 793 C CA . GLU A 1 115 ? 11.80200 18.36600 6.21000 1.000 38.36946 95 GLU A CA 1
ATOM 794 C C . GLU A 1 115 ? 11.14700 18.81500 4.90900 1.000 41.30698 95 GLU A C 1
ATOM 795 O O . GLU A 1 115 ? 9.91700 18.90800 4.85300 1.000 44.26197 95 GLU A O 1
ATOM 796 N N . ASN A 1 116 ? 11.92800 19.04600 3.85400 1.000 40.41250 96 ASN A N 1
ATOM 797 C CA . ASN A 1 116 ? 11.38300 19.46200 2.56400 1.000 41.64295 96 ASN A CA 1
ATOM 798 C C . ASN A 1 116 ? 12.24500 18.93400 1.41800 1.000 36.04045 96 ASN A C 1
ATOM 799 O O . ASN A 1 116 ? 13.41800 18.57700 1.59900 1.000 42.47341 96 ASN A O 1
ATOM 803 N N . ALA A 1 117 ? 11.64400 18.92000 0.22200 1.000 36.25459 97 ALA A N 1
ATOM 804 C CA . ALA A 1 117 ? 12.35600 18.45900 -0.96700 1.000 35.94115 97 ALA A CA 1
ATOM 805 C C . ALA A 1 117 ? 13.55500 19.34800 -1.30800 1.000 40.86470 97 ALA A C 1
ATOM 806 O O . ALA A 1 117 ? 14.56600 18.84500 -1.82400 1.000 36.83218 97 ALA A O 1
ATOM 808 N N . GLU A 1 118 ? 13.49200 20.65600 -1.00700 1.000 41.67881 98 GLU A N 1
ATOM 809 C CA . GLU A 1 118 ? 14.59200 21.53100 -1.39600 1.000 40.80526 98 GLU A CA 1
ATOM 810 C C . GLU A 1 118 ? 15.85400 21.18400 -0.62400 1.000 40.48397 98 GLU A C 1
ATOM 811 O O . GLU A 1 118 ? 16.95000 21.15700 -1.19900 1.000 45.48967 98 GLU A O 1
ATOM 813 N N . GLU A 1 119 ? 15.69500 20.89200 0.66200 1.000 43.17170 99 GLU A N 1
ATOM 814 C CA . GLU A 1 119 ? 16.84700 20.52400 1.51700 1.000 44.28257 99 GLU A CA 1
ATOM 815 C C . GLU A 1 119 ? 17.59700 19.34700 0.89400 1.000 46.15644 99 GLU A C 1
ATOM 816 O O . GLU A 1 119 ? 18.84000 19.40200 0.80400 1.000 43.96242 99 GLU A O 1
ATOM 818 N N . LEU A 1 120 ? 16.84800 18.32500 0.49200 1.000 40.56498 100 LEU A N 1
ATOM 819 C CA . LEU A 1 120 ? 17.48000 17.10500 -0.06200 1.000 42.72681 100 LEU A CA 1
ATOM 820 C C . LEU A 1 120 ? 18.13100 17.42000 -1.41100 1.000 42.78034 100 LEU A C 1
ATOM 821 O O . LEU A 1 120 ? 19.28900 17.06200 -1.62000 1.000 43.70813 100 LEU A O 1
ATOM 826 N N . ASN A 1 121 ? 17.39700 18.10700 -2.27200 1.000 43.53814 101 ASN A N 1
ATOM 827 C CA . ASN A 1 121 ? 17.93200 18.47500 -3.60600 1.000 46.38944 101 ASN A CA 1
ATOM 828 C C . ASN A 1 121 ? 19.32000 19.10300 -3.45700 1.000 44.66740 101 ASN A C 1
ATOM 829 O O . ASN A 1 121 ? 20.20500 18.75200 -4.24600 1.000 47.82017 101 ASN A O 1
ATOM 834 N N . GLN A 1 122 ? 19.49300 19.97100 -2.46700 1.000 52.85475 102 GLN A N 1
ATOM 835 C CA . GLN A 1 122 ? 20.78300 20.67900 -2.26100 1.000 51.50180 102 GLN A CA 1
ATOM 836 C C . GLN A 1 122 ? 21.76500 19.73700 -1.55600 1.000 52.28699 102 GLN A C 1
ATOM 837 O O . GLN A 1 122 ? 22.86600 19.55200 -2.09900 1.000 56.17073 102 GLN A O 1
ATOM 839 N N . ILE A 1 127 ? 26.38800 15.09600 -6.27200 1.000 39.83417 107 ILE A N 1
ATOM 840 C CA . ILE A 1 127 ? 26.92700 13.72200 -6.06100 1.000 37.67682 107 ILE A CA 1
ATOM 841 C C . ILE A 1 127 ? 27.09900 13.03100 -7.40700 1.000 35.15118 107 ILE A C 1
ATOM 842 O O . ILE A 1 127 ? 26.18000 13.10300 -8.22500 1.000 41.79006 107 ILE A O 1
ATOM 847 N N . ASN A 1 128 ? 28.26300 12.43000 -7.62300 1.000 35.87894 108 ASN A N 1
ATOM 848 C CA . ASN A 1 128 ? 28.45700 11.59900 -8.82800 1.000 38.18557 108 ASN A CA 1
ATOM 849 C C . ASN A 1 128 ? 28.19500 10.15600 -8.40100 1.000 34.82088 108 ASN A C 1
ATOM 850 O O . ASN A 1 128 ? 29.04200 9.56800 -7.72400 1.000 37.36730 108 ASN A O 1
ATOM 853 N N . TRP A 1 129 ? 27.04200 9.63600 -8.76700 1.000 32.64427 109 TRP A N 1
ATOM 854 C CA . TRP A 1 129 ? 26.71900 8.23100 -8.42800 1.000 31.90478 109 TRP A CA 1
ATOM 855 C C . TRP A 1 129 ? 27.45600 7.27100 -9.35100 1.000 30.03641 109 TRP A C 1
ATOM 856 O O . TRP A 1 129 ? 27.70900 7.63000 -10.49800 1.000 31.32009 109 TRP A O 1
ATOM 867 N N . PRO A 1 130 ? 27.80500 6.06200 -8.89900 1.000 26.03646 110 PRO A N 1
ATOM 868 C CA . PRO A 1 130 ? 28.38200 5.04500 -9.79600 1.000 28.45886 110 PRO A CA 1
ATOM 869 C C . PRO A 1 130 ? 27.34500 4.50500 -10.77700 1.000 30.40494 110 PRO A C 1
ATOM 870 O O . PRO A 1 130 ? 26.13400 4.70600 -10.63800 1.000 28.30363 110 PRO A O 1
ATOM 874 N N . ASP A 1 131 ? 27.85200 3.81000 -11.79500 1.000 28.46852 111 ASP A N 1
ATOM 875 C CA . ASP A 1 131 ? 27.01400 3.07000 -12.73000 1.000 27.24777 111 ASP A CA 1
ATOM 876 C C . ASP A 1 131 ? 26.23200 1.96600 -12.01700 1.000 27.07751 111 ASP A C 1
ATOM 877 O O . ASP A 1 131 ? 26.69200 1.39400 -11.02200 1.000 25.10805 111 ASP A O 1
ATOM 882 N N . VAL A 1 132 ? 25.03300 1.66300 -12.55000 1.000 25.97805 112 VAL A N 1
ATOM 883 C CA . VAL A 1 132 ? 24.19800 0.60400 -11.98600 1.000 23.07812 112 VAL A CA 1
ATOM 884 C C . VAL A 1 132 ? 24.95000 -0.73000 -11.96000 1.000 25.02645 112 VAL A C 1
ATOM 885 O O . VAL A 1 132 ? 24.90900 -1.48700 -10.97100 1.000 21.64366 112 VAL A O 1
ATOM 889 N N . ARG A 1 133 ? 25.67300 -1.03800 -13.02900 1.000 22.75856 113 ARG A N 1
ATOM 890 C CA . ARG A 1 133 ? 26.40100 -2.30100 -13.05300 1.000 23.37305 113 ARG A CA 1
ATOM 891 C C . ARG A 1 133 ? 27.49000 -2.33300 -11.98600 1.000 22.36062 113 ARG A C 1
ATOM 892 O O . ARG A 1 133 ? 27.73500 -3.38600 -11.39500 1.000 21.76597 113 ARG A O 1
ATOM 894 N N . GLN A 1 134 ? 28.13800 -1.20300 -11.71900 1.000 23.44107 114 GLN A N 1
ATOM 895 C CA . GLN A 1 134 ? 29.13800 -1.17100 -10.64800 1.000 23.86599 114 GLN A CA 1
ATOM 896 C C . GLN A 1 134 ? 28.51500 -1.38500 -9.27700 1.000 25.24856 114 GLN A C 1
ATOM 897 O O . GLN A 1 134 ? 29.15800 -1.95500 -8.39100 1.000 24.86808 114 GLN A O 1
ATOM 903 N N . VAL A 1 135 ? 27.29400 -0.90500 -9.06400 1.000 21.77063 115 VAL A N 1
ATOM 904 C CA . VAL A 1 135 ? 26.68300 -1.11200 -7.74200 1.000 20.76472 115 VAL A CA 1
ATOM 905 C C . VAL A 1 135 ? 26.21500 -2.55800 -7.59100 1.000 20.36737 115 VAL A C 1
ATOM 906 O O . VAL A 1 135 ? 26.33400 -3.14600 -6.49900 1.000 20.34470 115 VAL A O 1
ATOM 910 N N . TRP A 1 136 ? 25.67200 -3.18100 -8.67500 1.000 20.38270 116 TRP A N 1
ATOM 911 C CA . TRP A 1 136 ? 25.35800 -4.61600 -8.60900 1.000 20.62852 116 TRP A CA 1
ATOM 912 C C . TRP A 1 136 ? 26.60900 -5.44200 -8.31600 1.000 20.39774 116 TRP A C 1
ATOM 913 O O . TRP A 1 136 ? 26.56100 -6.39500 -7.53400 1.000 22.55407 116 TRP A O 1
ATOM 924 N N . ASP A 1 137 ? 27.74200 -5.08700 -8.93700 1.000 21.94580 117 ASP A N 1
ATOM 925 C CA A ASP A 1 137 ? 28.98700 -5.79900 -8.66600 0.520 24.03886 117 ASP A CA 1
ATOM 926 C CA B ASP A 1 137 ? 28.98700 -5.79900 -8.66600 0.480 24.15461 117 ASP A CA 1
ATOM 927 C C . ASP A 1 137 ? 29.36800 -5.69800 -7.19500 1.000 22.07345 117 ASP A C 1
ATOM 928 O O . ASP A 1 137 ? 29.76400 -6.70400 -6.57900 1.000 21.22021 117 ASP A O 1
ATOM 935 N N . TYR A 1 138 ? 29.26500 -4.48600 -6.63200 1.000 22.09468 118 TYR A N 1
ATOM 936 C CA . TYR A 1 138 ? 29.53000 -4.26100 -5.21400 1.000 20.73655 118 TYR A CA 1
ATOM 937 C C . TYR A 1 138 ? 28.63300 -5.14000 -4.35600 1.000 21.87954 118 TYR A C 1
ATOM 938 O O . TYR A 1 138 ? 29.11400 -5.81400 -3.43300 1.000 20.07841 118 TYR A O 1
ATOM 947 N N . ARG A 1 139 ? 27.32300 -5.17000 -4.65400 1.000 19.74736 119 ARG A N 1
ATOM 948 C CA . ARG A 1 139 ? 26.40500 -6.06500 -3.92800 1.000 21.41347 119 ARG A CA 1
ATOM 949 C C . ARG A 1 139 ? 26.88000 -7.49900 -3.96000 1.000 20.67993 119 ARG A C 1
ATOM 950 O O . ARG A 1 139 ? 26.83300 -8.21100 -2.95400 1.000 20.67646 119 ARG A O 1
ATOM 958 N N . ASN A 1 140 ? 27.23300 -7.98900 -5.15000 1.000 19.06758 120 ASN A N 1
ATOM 959 C CA . ASN A 1 140 ? 27.52200 -9.39900 -5.28700 1.000 22.32087 120 ASN A CA 1
ATOM 960 C C . ASN A 1 140 ? 28.79800 -9.74700 -4.54000 1.000 23.14595 120 ASN A C 1
ATOM 961 O O . ASN A 1 140 ? 28.87400 -10.79500 -3.88900 1.000 22.39717 120 ASN A O 1
ATOM 966 N N . LYS A 1 141 ? 29.77000 -8.82400 -4.53900 1.000 19.51344 121 LYS A N 1
ATOM 967 C CA . LYS A 1 141 ? 30.98700 -9.05800 -3.77200 1.000 22.63389 121 LYS A CA 1
ATOM 968 C C . LYS A 1 141 ? 30.70200 -9.02700 -2.28500 1.000 21.41852 121 LYS A C 1
ATOM 969 O O . LYS A 1 141 ? 31.21400 -9.86000 -1.55500 1.000 20.07078 121 LYS A O 1
ATOM 975 N N . ALA A 1 142 ? 29.91000 -8.05700 -1.82500 1.000 18.77536 122 ALA A N 1
ATOM 976 C CA . ALA A 1 142 ? 29.56800 -7.98100 -0.39900 1.000 15.77193 122 ALA A CA 1
ATOM 977 C C . ALA A 1 142 ? 28.86400 -9.24500 0.06100 1.000 16.84650 122 ALA A C 1
ATOM 978 O O . ALA A 1 142 ? 29.09500 -9.72500 1.17500 1.000 17.10583 122 ALA A O 1
ATOM 980 N N . TYR A 1 143 ? 27.91400 -9.73800 -0.74500 1.000 17.54819 123 TYR A N 1
ATOM 981 C CA . TYR A 1 143 ? 27.17800 -10.94200 -0.39000 1.000 16.52067 123 TYR A CA 1
ATOM 982 C C . TYR A 1 143 ? 28.13300 -12.11100 -0.13800 1.000 19.44516 123 TYR A C 1
ATOM 983 O O . TYR A 1 143 ? 28.02600 -12.81300 0.87400 1.000 18.98284 123 TYR A O 1
ATOM 992 N N . GLU A 1 144 ? 29.13300 -12.28100 -1.01200 1.000 22.09914 124 GLU A N 1
ATOM 993 C CA . GLU A 1 144 ? 30.04600 -13.40600 -0.85800 1.000 20.44949 124 GLU A CA 1
ATOM 994 C C . GLU A 1 144 ? 30.96900 -13.22300 0.35200 1.000 18.94550 124 GLU A C 1
ATOM 995 O O . GLU A 1 144 ? 31.25300 -14.19500 1.06600 1.000 20.19229 124 GLU A O 1
ATOM 1001 N N . VAL A 1 145 ? 31.39200 -11.98000 0.63000 1.000 18.65529 125 VAL A N 1
ATOM 1002 C CA . VAL A 1 145 ? 32.24500 -11.68700 1.77400 1.000 18.69453 125 VAL A CA 1
ATOM 1003 C C . VAL A 1 145 ? 31.49500 -11.96100 3.08200 1.000 21.64984 125 VAL A C 1
ATOM 1004 O O . VAL A 1 145 ? 32.03300 -12.57300 4.00500 1.000 21.02412 125 VAL A O 1
ATOM 1008 N N . ILE A 1 146 ? 30.23300 -11.53200 3.17500 1.000 19.47793 126 ILE A N 1
ATOM 1009 C CA . ILE A 1 146 ? 29.46600 -11.77100 4.39400 1.000 20.69691 126 ILE A CA 1
ATOM 1010 C C . ILE A 1 146 ? 29.16900 -13.25700 4.56900 1.000 19.94267 126 ILE A C 1
ATOM 1011 O O . ILE A 1 146 ? 29.23300 -13.78800 5.69000 1.000 19.41769 126 ILE A O 1
ATOM 1016 N N . LEU A 1 147 ? 28.75400 -13.93300 3.49700 1.000 17.47952 127 LEU A N 1
ATOM 1017 C CA . LEU A 1 147 ? 28.48100 -15.35800 3.61100 1.000 18.89844 127 LEU A CA 1
ATOM 1018 C C . LEU A 1 147 ? 29.70800 -16.12400 4.13900 1.000 19.02765 127 LEU A C 1
ATOM 1019 O O . LEU A 1 147 ? 29.58200 -17.02500 4.96900 1.000 20.86678 127 LEU A O 1
ATOM 1024 N N . GLU A 1 148 ? 30.91000 -15.72700 3.70400 1.000 20.45139 128 GLU A N 1
ATOM 1025 C CA . GLU A 1 148 ? 32.11500 -16.37300 4.20500 1.000 23.76458 128 GLU A CA 1
ATOM 1026 C C . GLU A 1 148 ? 32.33200 -16.07400 5.68300 1.000 23.16682 128 GLU A C 1
ATOM 1027 O O . GLU A 1 148 ? 32.72800 -16.97900 6.42700 1.000 26.20818 128 GLU A O 1
ATOM 1030 N N . VAL A 1 149 ? 32.08200 -14.81900 6.13300 1.000 19.27103 129 VAL A N 1
ATOM 1031 C CA . VAL A 1 149 ? 32.12900 -14.52300 7.57100 1.000 19.95683 129 VAL A CA 1
ATOM 1032 C C . VAL A 1 149 ? 31.19700 -15.45400 8.33100 1.000 22.41966 129 VAL A C 1
ATOM 1033 O O . VAL A 1 149 ? 31.56600 -16.02100 9.37100 1.000 24.16299 129 VAL A O 1
ATOM 1037 N N . ILE A 1 150 ? 29.95300 -15.62200 7.83400 1.000 18.02159 130 ILE A N 1
ATOM 1038 C CA . ILE A 1 150 ? 29.00000 -16.47800 8.52600 1.000 18.95000 130 ILE A CA 1
ATOM 1039 C C . ILE A 1 150 ? 29.53300 -17.90100 8.62000 1.000 23.30564 130 ILE A C 1
ATOM 1040 O O . ILE A 1 150 ? 29.50300 -18.51000 9.68600 1.000 22.46800 130 ILE A O 1
ATOM 1045 N N . LYS A 1 151 ? 30.06200 -18.44100 7.51500 1.000 23.24588 131 LYS A N 1
ATOM 1046 C CA . LYS A 1 151 ? 30.49100 -19.84500 7.51400 1.000 26.57558 131 LYS A CA 1
ATOM 1047 C C . LYS A 1 151 ? 31.72000 -20.07800 8.38400 1.000 26.69349 131 LYS A C 1
ATOM 1048 O O . LYS A 1 151 ? 31.92200 -21.19600 8.85400 1.000 29.21080 131 LYS A O 1
ATOM 1054 N N . ASN A 1 152 ? 32.52200 -19.05500 8.61800 1.000 25.95979 132 ASN A N 1
ATOM 1055 C CA . ASN A 1 152 ? 33.77800 -19.14900 9.34300 1.000 26.80914 132 ASN A CA 1
ATOM 1056 C C . ASN A 1 152 ? 33.68700 -18.71200 10.79400 1.000 31.18140 132 ASN A C 1
ATOM 1057 O O . ASN A 1 152 ? 34.68400 -18.81400 11.50800 1.000 30.98570 132 ASN A O 1
ATOM 1062 N N . THR A 1 153 ? 32.54200 -18.21000 11.25300 1.000 27.19046 133 THR A N 1
ATOM 1063 C CA . THR A 1 153 ? 32.38300 -17.78000 12.64200 1.000 25.60743 133 THR A CA 1
ATOM 1064 C C . THR A 1 153 ? 31.61400 -18.82400 13.44200 1.000 25.55518 133 THR A C 1
ATOM 1065 O O . THR A 1 153 ? 30.66600 -19.43700 12.93900 1.000 25.90870 133 THR A O 1
ATOM 1069 N N . THR A 1 154 ? 31.99500 -18.99100 14.71200 1.000 24.99543 134 THR A N 1
ATOM 1070 C CA . THR A 1 154 ? 31.25900 -19.86300 15.60300 1.000 21.95887 134 THR A CA 1
ATOM 1071 C C . THR A 1 154 ? 30.04300 -19.14600 16.13000 1.000 20.31720 134 THR A C 1
ATOM 1072 O O . THR A 1 154 ? 30.15400 -18.00000 16.57600 1.000 21.41184 134 THR A O 1
ATOM 1076 N N . PHE A 1 155 ? 28.88100 -19.80500 16.02700 1.000 17.84516 135 PHE A N 1
ATOM 1077 C CA . PHE A 1 155 ? 27.63000 -19.27000 16.55300 1.000 18.65003 135 PHE A CA 1
ATOM 1078 C C . PHE A 1 155 ? 27.44100 -19.92200 17.91700 1.000 19.86503 135 PHE A C 1
ATOM 1079 O O . PHE A 1 155 ? 26.79300 -20.96200 18.02900 1.000 20.97831 135 PHE A O 1
ATOM 1087 N N . ASP A 1 156 ? 28.04000 -19.29900 18.94500 1.000 15.44900 136 ASP A N 1
ATOM 1088 C CA . ASP A 1 156 ? 27.90700 -19.78900 20.34200 1.000 18.51282 136 ASP A CA 1
ATOM 1089 C C . ASP A 1 156 ? 26.60100 -19.25400 20.93400 1.000 18.05361 136 ASP A C 1
ATOM 1090 O O . ASP A 1 156 ? 26.51400 -18.06500 21.20200 1.000 17.66430 136 ASP A O 1
ATOM 1095 N N . LEU A 1 157 ? 25.63300 -20.14500 21.10200 1.000 15.96294 137 LEU A N 1
ATOM 1096 C CA . LEU A 1 157 ? 24.30100 -19.69700 21.57400 1.000 18.85512 137 LEU A CA 1
ATOM 1097 C C . LEU A 1 157 ? 24.36300 -19.46600 23.08200 1.000 18.88355 137 LEU A C 1
ATOM 1098 O O . LEU A 1 157 ? 25.05000 -20.19400 23.78000 1.000 18.76146 137 LEU A O 1
ATOM 1103 N N . PRO A 1 158 ? 23.59900 -18.48700 23.57700 1.000 18.69323 138 PRO A N 1
ATOM 1104 C CA . PRO A 1 158 ? 22.81500 -17.62500 22.70300 1.000 18.60159 138 PRO A CA 1
ATOM 1105 C C . PRO A 1 158 ? 23.47100 -16.32100 22.22600 1.000 20.12286 138 PRO A C 1
ATOM 1106 O O . PRO A 1 158 ? 24.38200 -15.85900 22.85200 1.000 17.55406 138 PRO A O 1
ATOM 1110 N N . ILE A 1 159 ? 23.00800 -15.79900 21.08100 1.000 15.48978 139 ILE A N 1
ATOM 1111 C CA . ILE A 1 159 ? 23.49400 -14.47000 20.70600 1.000 14.63686 139 ILE A CA 1
ATOM 1112 C C . ILE A 1 159 ? 22.81600 -13.40400 21.58300 1.000 17.27902 139 ILE A C 1
ATOM 1113 O O . ILE A 1 159 ? 21.77300 -13.65000 22.18800 1.000 17.82410 139 ILE A O 1
ATOM 1118 N N . HIS A 1 160 ? 23.44200 -12.23100 21.69300 1.000 15.86822 140 HIS A N 1
ATOM 1119 C CA . HIS A 1 160 ? 22.93500 -11.15400 22.55000 1.000 14.85297 140 HIS A CA 1
ATOM 1120 C C . HIS A 1 160 ? 23.58800 -9.82700 22.15400 1.000 12.90612 140 HIS A C 1
ATOM 1121 O O . HIS A 1 160 ? 24.49600 -9.77900 21.30300 1.000 16.92470 140 HIS A O 1
ATOM 1128 N N . ALA A 1 161 ? 23.12100 -8.71600 22.78700 1.000 14.55330 141 ALA A N 1
ATOM 1129 C CA . ALA A 1 161 ? 23.48900 -7.38200 22.31700 1.000 14.05479 141 ALA A CA 1
ATOM 1130 C C . ALA A 1 161 ? 24.95900 -7.02900 22.50900 1.000 18.25074 141 ALA A C 1
ATOM 1131 O O . ALA A 1 161 ? 25.43200 -6.09700 21.86400 1.000 20.00894 141 ALA A O 1
ATOM 1133 N N . SER A 1 162 ? 25.70100 -7.78500 23.33400 1.000 17.93859 142 SER A N 1
ATOM 1134 C CA . SER A 1 162 ? 27.12900 -7.55400 23.49000 1.000 17.52572 142 SER A CA 1
ATOM 1135 C C . SER A 1 162 ? 27.94600 -8.61300 22.79300 1.000 20.56361 142 SER A C 1
ATOM 1136 O O . SER A 1 162 ? 29.14000 -8.72700 23.04600 1.000 23.24247 142 SER A O 1
ATOM 1139 N N . HIS A 1 163 ? 27.33300 -9.41000 21.95400 1.000 17.23175 143 HIS A N 1
ATOM 1140 C CA . HIS A 1 163 ? 28.01100 -10.39800 21.15000 1.000 16.61849 143 HIS A CA 1
ATOM 1141 C C . HIS A 1 163 ? 28.34200 -9.79000 19.78900 1.000 19.05567 143 HIS A C 1
ATOM 1142 O O . HIS A 1 163 ? 27.52800 -9.04200 19.23700 1.000 16.17980 143 HIS A O 1
ATOM 1149 N N . PRO A 1 164 ? 29.52100 -10.05000 19.20000 1.000 17.12163 144 PRO A N 1
ATOM 1150 C CA . PRO A 1 164 ? 29.83900 -9.42200 17.90800 1.000 17.52953 144 PRO A CA 1
ATOM 1151 C C . PRO A 1 164 ? 28.79500 -9.72100 16.81300 1.000 14.99107 144 PRO A C 1
ATOM 1152 O O . PRO A 1 164 ? 28.61000 -8.91000 15.89300 1.000 15.55930 144 PRO A O 1
ATOM 1156 N N . LEU A 1 165 ? 28.16000 -10.89700 16.86900 1.000 15.39207 145 LEU A N 1
ATOM 1157 C CA . LEU A 1 165 ? 27.19200 -11.23500 15.83400 1.000 14.03584 145 LEU A CA 1
ATOM 1158 C C . LEU A 1 165 ? 25.95100 -10.35400 15.92000 1.000 14.03162 145 LEU A C 1
ATOM 1159 O O . LEU A 1 165 ? 25.14900 -10.36900 14.98500 1.000 12.79641 145 LEU A O 1
ATOM 1164 N N . TRP A 1 166 ? 25.78500 -9.54300 16.97200 1.000 14.14157 146 TRP A N 1
ATOM 1165 C CA . TRP A 1 166 ? 24.70200 -8.55300 16.89700 1.000 13.72318 146 TRP A CA 1
ATOM 1166 C C . TRP A 1 166 ? 24.80600 -7.67900 15.63300 1.000 11.95671 146 TRP A C 1
ATOM 1167 O O . TRP A 1 166 ? 23.77600 -7.17900 15.11600 1.000 13.99458 146 TRP A O 1
ATOM 1178 N N . ALA A 1 167 ? 26.02600 -7.40600 15.17200 1.000 13.92954 147 ALA A N 1
ATOM 1179 C CA . ALA A 1 167 ? 26.21000 -6.63600 13.94100 1.000 13.95904 147 ALA A CA 1
ATOM 1180 C C . ALA A 1 167 ? 25.51100 -7.28400 12.75300 1.000 13.77304 147 ALA A C 1
ATOM 1181 O O . ALA A 1 167 ? 24.94400 -6.58700 11.86400 1.000 12.27956 147 ALA A O 1
ATOM 1183 N N . LEU A 1 168 ? 25.57700 -8.62600 12.68800 1.000 13.67877 148 LEU A N 1
ATOM 1184 C CA . LEU A 1 168 ? 24.95400 -9.34900 11.58600 1.000 13.72861 148 LEU A CA 1
ATOM 1185 C C . LEU A 1 168 ? 23.42300 -9.33300 11.74700 1.000 13.58483 148 LEU A C 1
ATOM 1186 O O . LEU A 1 168 ? 22.68500 -9.10000 10.77400 1.000 14.63866 148 LEU A O 1
ATOM 1191 N N . MET A 1 169 ? 22.93700 -9.52700 12.99000 1.000 13.45476 149 MET A N 1
ATOM 1192 C CA . MET A 1 169 ? 21.47900 -9.48100 13.17800 1.000 11.16019 149 MET A CA 1
ATOM 1193 C C . MET A 1 169 ? 20.93100 -8.09900 12.80300 1.000 12.97317 149 MET A C 1
ATOM 1194 O O . MET A 1 169 ? 19.86500 -7.97700 12.16500 1.000 12.08001 149 MET A O 1
ATOM 1199 N N . MET A 1 170 ? 21.66900 -7.03800 13.17400 1.000 11.26817 150 MET A N 1
ATOM 1200 C CA . MET A 1 170 ? 21.29500 -5.67300 12.84400 1.000 10.25157 150 MET A CA 1
ATOM 1201 C C . MET A 1 170 ? 21.27900 -5.46000 11.33600 1.000 12.25544 150 MET A C 1
ATOM 1202 O O . MET A 1 170 ? 20.32100 -4.90800 10.77200 1.000 13.05322 150 MET A O 1
ATOM 1207 N N . GLY A 1 171 ? 22.29300 -5.97100 10.64600 1.000 12.23682 151 GLY A N 1
ATOM 1208 C CA . GLY A 1 171 ? 22.31100 -5.85700 9.19900 1.000 13.36059 151 GLY A CA 1
ATOM 1209 C C . GLY A 1 171 ? 21.14400 -6.54200 8.49900 1.000 12.18030 151 GLY A C 1
ATOM 1210 O O . GLY A 1 171 ? 20.64600 -6.03900 7.45600 1.000 12.18147 151 GLY A O 1
ATOM 1211 N N . MET A 1 172 ? 20.72800 -7.73900 8.99400 1.000 10.82347 152 MET A N 1
ATOM 1212 C CA . MET A 1 172 ? 19.66200 -8.45400 8.29600 1.000 12.42154 152 MET A CA 1
ATOM 1213 C C . MET A 1 172 ? 18.33600 -7.72200 8.50000 1.000 11.58988 152 MET A C 1
ATOM 1214 O O . MET A 1 172 ? 17.53500 -7.58300 7.55800 1.000 11.80806 152 MET A O 1
ATOM 1219 N N . GLU A 1 173 ? 18.10000 -7.20700 9.72000 1.000 12.15014 153 GLU A N 1
ATOM 1220 C CA . GLU A 1 173 ? 16.85500 -6.46000 9.91300 1.000 14.49352 153 GLU A CA 1
ATOM 1221 C C . GLU A 1 173 ? 16.83800 -5.15500 9.12000 1.000 13.96968 153 GLU A C 1
ATOM 1222 O O . GLU A 1 173 ? 15.77500 -4.72300 8.62200 1.000 12.27055 153 GLU A O 1
ATOM 1228 N N . HIS A 1 174 ? 17.98500 -4.46700 9.06100 1.000 13.10392 154 HIS A N 1
ATOM 1229 C CA . HIS A 1 174 ? 18.07000 -3.22600 8.28300 1.000 10.97215 154 HIS A CA 1
ATOM 1230 C C . HIS A 1 174 ? 17.73700 -3.48900 6.81900 1.000 11.19278 154 HIS A C 1
ATOM 1231 O O . HIS A 1 174 ? 17.01900 -2.72000 6.19500 1.000 12.11537 154 HIS A O 1
ATOM 1238 N N . GLN A 1 175 ? 18.23500 -4.60700 6.26500 1.000 11.77629 155 GLN A N 1
ATOM 1239 C CA . GLN A 1 175 ? 17.91100 -4.95000 4.87700 1.000 12.52187 155 GLN A CA 1
ATOM 1240 C C . GLN A 1 175 ? 16.41700 -5.21100 4.70700 1.000 13.94020 155 GLN A C 1
ATOM 1241 O O . GLN A 1 175 ? 15.81100 -4.77000 3.71000 1.000 13.86405 155 GLN A O 1
ATOM 1247 N N . ARG A 1 176 ? 15.81700 -5.93700 5.66000 1.000 11.56905 156 ARG A N 1
ATOM 1248 C CA . ARG A 1 176 ? 14.37400 -6.17300 5.50400 1.000 11.27666 156 ARG A CA 1
ATOM 1249 C C . ARG A 1 176 ? 13.57900 -4.86200 5.65900 1.000 11.53714 156 ARG A C 1
ATOM 1250 O O . ARG A 1 176 ? 12.53400 -4.70600 4.99100 1.000 11.60810 156 ARG A O 1
ATOM 1258 N N . ILE A 1 177 ? 14.00700 -3.95800 6.54200 1.000 11.55689 157 ILE A N 1
ATOM 1259 C CA . ILE A 1 177 ? 13.33400 -2.63900 6.64000 1.000 10.97572 157 ILE A CA 1
ATOM 1260 C C . ILE A 1 177 ? 13.44400 -1.90300 5.30100 1.000 11.32750 157 ILE A C 1
ATOM 1261 O O . ILE A 1 177 ? 12.47100 -1.29500 4.78000 1.000 11.94687 157 ILE A O 1
ATOM 1266 N N . HIS A 1 178 ? 14.61300 -1.97800 4.67200 1.000 11.64528 158 HIS A N 1
ATOM 1267 C CA . HIS A 1 178 ? 14.72900 -1.30600 3.36300 1.000 14.41918 158 HIS A CA 1
ATOM 1268 C C . HIS A 1 178 ? 13.99700 -2.01700 2.23300 1.000 13.98634 158 HIS A C 1
ATOM 1269 O O . HIS A 1 178 ? 13.54600 -1.32000 1.29600 1.000 12.29211 158 HIS A O 1
ATOM 1276 N N . PHE A 1 179 ? 13.71800 -3.33000 2.32900 1.000 12.04304 159 PHE A N 1
ATOM 1277 C CA . PHE A 1 179 ? 12.76200 -3.90000 1.36200 1.000 11.41045 159 PHE A CA 1
ATOM 1278 C C . PHE A 1 179 ? 11.44100 -3.13500 1.46200 1.000 12.99209 159 PHE A C 1
ATOM 1279 O O . PHE A 1 179 ? 10.84300 -2.73400 0.46000 1.000 13.07164 159 PHE A O 1
ATOM 1287 N N . GLU A 1 180 ? 10.97900 -2.88100 2.68200 1.000 12.10447 160 GLU A N 1
ATOM 1288 C CA . GLU A 1 180 ? 9.67600 -2.24300 2.84400 1.000 11.89766 160 GLU A CA 1
ATOM 1289 C C . GLU A 1 180 ? 9.73800 -0.79800 2.39300 1.000 13.30124 160 GLU A C 1
ATOM 1290 O O . GLU A 1 180 ? 8.89300 -0.34600 1.59600 1.000 13.30978 160 GLU A O 1
ATOM 1296 N N . THR A 1 181 ? 10.76000 -0.05100 2.83600 1.000 13.16775 161 THR A N 1
ATOM 1297 C CA . THR A 1 181 ? 10.72300 1.36500 2.46300 1.000 12.67676 161 THR A CA 1
ATOM 1298 C C . THR A 1 181 ? 11.07200 1.56600 0.97800 1.000 15.27471 161 THR A C 1
ATOM 1299 O O . THR A 1 181 ? 10.49000 2.45600 0.34300 1.000 16.15085 161 THR A O 1
ATOM 1303 N N . SER A 1 182 ? 11.89700 0.69000 0.37500 1.000 14.14280 162 SER A N 1
ATOM 1304 C CA . SER A 1 182 ? 12.09400 0.76900 -1.08100 1.000 14.71998 162 SER A CA 1
ATOM 1305 C C . SER A 1 182 ? 10.85600 0.37100 -1.87800 1.000 14.89430 162 SER A C 1
ATOM 1306 O O . SER A 1 182 ? 10.62100 0.90800 -2.97000 1.000 15.37655 162 SER A O 1
ATOM 1309 N N . SER A 1 183 ? 10.04900 -0.56400 -1.36300 1.000 11.84130 163 SER A N 1
ATOM 1310 C CA . SER A 1 183 ? 8.82700 -0.90600 -2.07500 1.000 11.79868 163 SER A CA 1
ATOM 1311 C C . SER A 1 183 ? 7.95700 0.33600 -2.28100 1.000 13.84178 163 SER A C 1
ATOM 1312 O O . SER A 1 183 ? 7.32300 0.47300 -3.33100 1.000 12.47265 163 SER A O 1
ATOM 1315 N N . MET A 1 184 ? 7.93600 1.25900 -1.30300 1.000 14.94928 164 MET A N 1
ATOM 1316 C CA . MET A 1 184 ? 7.18200 2.50400 -1.45700 1.000 13.01253 164 MET A CA 1
ATOM 1317 C C . MET A 1 184 ? 7.78100 3.39300 -2.52300 1.000 14.98404 164 MET A C 1
ATOM 1318 O O . MET A 1 184 ? 7.05500 4.18200 -3.11900 1.000 16.28994 164 MET A O 1
ATOM 1323 N N . LEU A 1 185 ? 9.10500 3.33700 -2.72400 1.000 13.64587 165 LEU A N 1
ATOM 1324 C CA . LEU A 1 185 ? 9.70200 4.14200 -3.80000 1.000 15.81080 165 LEU A CA 1
ATOM 1325 C C . LEU A 1 185 ? 9.36000 3.58200 -5.17500 1.000 16.44326 165 LEU A C 1
ATOM 1326 O O . LEU A 1 185 ? 9.03000 4.35000 -6.10300 1.000 16.64933 165 LEU A O 1
ATOM 1331 N N . LEU A 1 186 ? 9.40700 2.24500 -5.32700 1.000 17.14523 166 LEU A N 1
ATOM 1332 C CA . LEU A 1 186 ? 9.05600 1.62500 -6.59700 1.000 14.04992 166 LEU A CA 1
ATOM 1333 C C . LEU A 1 186 ? 7.59100 1.88600 -6.92900 1.000 14.27796 166 LEU A C 1
ATOM 1334 O O . LEU A 1 186 ? 7.24700 2.05200 -8.10900 1.000 15.16059 166 LEU A O 1
ATOM 1339 N N . ARG A 1 187 ? 6.71300 1.94600 -5.89900 1.000 14.81186 167 ARG A N 1
ATOM 1340 C CA . ARG A 1 187 ? 5.28600 2.20300 -6.13600 1.000 13.48284 167 ARG A CA 1
ATOM 1341 C C . ARG A 1 187 ? 5.03200 3.60600 -6.69000 1.000 15.89145 167 ARG A C 1
ATOM 1342 O O . ARG A 1 187 ? 3.98200 3.84800 -7.30300 1.000 15.17826 167 ARG A O 1
ATOM 1350 N N . GLN A 1 188 ? 5.97400 4.53200 -6.46100 1.000 14.73431 168 GLN A N 1
ATOM 1351 C CA . GLN A 1 188 ? 5.87500 5.90000 -6.95800 1.000 16.51024 168 GLN A CA 1
ATOM 1352 C C . GLN A 1 188 ? 6.47900 6.06700 -8.34900 1.000 17.23759 168 GLN A C 1
ATOM 1353 O O . GLN A 1 188 ? 6.40600 7.17500 -8.89600 1.000 18.77672 168 GLN A O 1
ATOM 1359 N N . LEU A 1 189 ? 7.11400 4.99000 -8.91700 1.000 13.68558 169 LEU A N 1
ATOM 1360 C CA . LEU A 1 189 ? 7.49500 5.02100 -10.32500 1.000 16.60667 169 LEU A CA 1
ATOM 1361 C C . LEU A 1 189 ? 6.26600 4.75200 -11.19700 1.000 17.69488 169 LEU A C 1
ATOM 1362 O O . LEU A 1 189 ? 5.34500 4.07300 -10.76600 1.000 17.48603 169 LEU A O 1
ATOM 1367 N N . PRO A 1 190 ? 6.21200 5.28600 -12.42500 1.000 16.51530 170 PRO A N 1
ATOM 1368 C CA . PRO A 1 190 ? 5.17200 4.85600 -13.38200 1.000 20.26852 170 PRO A CA 1
ATOM 1369 C C . PRO A 1 190 ? 5.14200 3.33500 -13.56600 1.000 15.27990 170 PRO A C 1
ATOM 1370 O O . PRO A 1 190 ? 6.18800 2.68200 -13.59000 1.000 16.54993 170 PRO A O 1
ATOM 1374 N N . THR A 1 191 ? 3.95400 2.76200 -13.75200 1.000 18.26012 171 THR A N 1
ATOM 1375 C CA . THR A 1 191 ? 3.88000 1.30200 -13.94900 1.000 16.23910 171 THR A CA 1
ATOM 1376 C C . THR A 1 191 ? 4.75400 0.83100 -15.11500 1.000 17.96485 171 THR A C 1
ATOM 1377 O O . THR A 1 191 ? 5.27600 -0.30100 -15.09300 1.000 17.36562 171 THR A O 1
ATOM 1381 N N . GLU A 1 192 ? 4.90700 1.67300 -16.17100 1.000 18.71598 172 GLU A N 1
ATOM 1382 C CA . GLU A 1 192 ? 5.70100 1.23900 -17.32700 1.000 20.38718 172 GLU A CA 1
ATOM 1383 C C . GLU A 1 192 ? 7.17900 1.05200 -17.02500 1.000 18.86365 172 GLU A C 1
ATOM 1384 O O . GLU A 1 192 ? 7.88100 0.38700 -17.81900 1.000 21.42611 172 GLU A O 1
ATOM 1390 N N . LYS A 1 193 ? 7.64700 1.57200 -15.88800 1.000 16.37504 173 LYS A N 1
ATOM 1391 C CA . LYS A 1 193 ? 9.04300 1.48700 -15.50300 1.000 14.53164 173 LYS A CA 1
ATOM 1392 C C . LYS A 1 193 ? 9.38200 0.27800 -14.63600 1.000 15.50994 173 LYS A C 1
ATOM 1393 O O . LYS A 1 193 ? 10.57300 0.02800 -14.40500 1.000 15.76684 173 LYS A O 1
ATOM 1399 N N . VAL A 1 194 ? 8.38800 -0.50400 -14.20000 1.000 15.14667 174 VAL A N 1
ATOM 1400 C CA . VAL A 1 194 ? 8.61900 -1.63100 -13.30400 1.000 13.88800 174 VAL A CA 1
ATOM 1401 C C . VAL A 1 194 ? 7.92100 -2.85900 -13.88700 1.000 16.54574 174 VAL A C 1
ATOM 1402 O O . VAL A 1 194 ? 6.97300 -2.76300 -14.67800 1.000 16.09009 174 VAL A O 1
ATOM 1406 N N . GLU A 1 195 ? 8.42500 -4.01700 -13.49400 1.000 16.39565 175 GLU A N 1
ATOM 1407 C CA . GLU A 1 195 ? 7.91100 -5.31600 -13.91600 1.000 18.41583 175 GLU A CA 1
ATOM 1408 C C . GLU A 1 195 ? 7.58300 -6.16500 -12.69300 1.000 16.88406 175 GLU A C 1
ATOM 1409 O O . GLU A 1 195 ? 8.47700 -6.43500 -11.89200 1.000 17.41869 175 GLU A O 1
ATOM 1415 N N . LYS A 1 196 ? 6.32900 -6.60400 -12.59300 1.000 14.59280 176 LYS A N 1
ATOM 1416 C CA . LYS A 1 196 ? 5.87800 -7.45400 -11.47600 1.000 13.66579 176 LYS A CA 1
ATOM 1417 C C . LYS A 1 196 ? 6.64500 -8.76400 -11.42000 1.000 16.72133 176 LYS A C 1
ATOM 1418 O O . LYS A 1 196 ? 6.66100 -9.49400 -12.42300 1.000 16.71100 176 LYS A O 1
ATOM 1424 N N . PRO A 1 197 ? 7.29700 -9.09800 -10.30200 1.000 15.30137 177 PRO A N 1
ATOM 1425 C CA . PRO A 1 197 ? 8.00200 -10.39800 -10.19400 1.000 16.36267 177 PRO A CA 1
ATOM 1426 C C . PRO A 1 197 ? 7.02600 -11.57400 -10.29500 1.000 14.60203 177 PRO A C 1
ATOM 1427 O O . PRO A 1 197 ? 5.88900 -11.47300 -9.83400 1.000 15.29698 177 PRO A O 1
ATOM 1431 N N . GLN A 1 198 ? 7.51000 -12.72600 -10.81100 1.000 15.50180 178 GLN A N 1
ATOM 1432 C CA . GLN A 1 198 ? 6.68100 -13.93500 -10.85200 1.000 15.93561 178 GLN A CA 1
ATOM 1433 C C . GLN A 1 198 ? 6.15700 -14.23000 -9.46400 1.000 17.64039 178 GLN A C 1
ATOM 1434 O O . GLN A 1 198 ? 6.93400 -14.28200 -8.51500 1.000 18.64215 178 GLN A O 1
ATOM 1440 N N . GLY A 1 199 ? 4.86100 -14.47200 -9.36300 1.000 19.59713 179 GLY A N 1
ATOM 1441 C CA . GLY A 1 199 ? 4.25000 -14.90200 -8.13200 1.000 20.88431 179 GLY A CA 1
ATOM 1442 C C . GLY A 1 199 ? 3.77800 -13.77100 -7.22900 1.000 17.27671 179 GLY A C 1
ATOM 1443 O O . GLY A 1 199 ? 3.19600 -14.05400 -6.17800 1.000 16.84399 179 GLY A O 1
ATOM 1444 N N . TRP A 1 200 ? 4.03400 -12.49900 -7.58500 1.000 16.13638 180 TRP A N 1
ATOM 1445 C CA . TRP A 1 200 ? 3.47600 -11.40800 -6.77000 1.000 15.27163 180 TRP A CA 1
ATOM 1446 C C . TRP A 1 200 ? 1.96000 -11.46600 -6.87500 1.000 16.61568 180 TRP A C 1
ATOM 1447 O O . TRP A 1 200 ? 1.41400 -11.53100 -7.98000 1.000 21.48003 180 TRP A O 1
ATOM 1458 N N . GLN A 1 201 ? 1.28200 -11.45100 -5.74100 1.000 13.97454 181 GLN A N 1
ATOM 1459 C CA . GLN A 1 201 ? -0.15300 -11.69800 -5.68500 1.000 15.64974 181 GLN A CA 1
ATOM 1460 C C . GLN A 1 201 ? -0.79900 -10.65400 -4.77800 1.000 16.64965 181 GLN A C 1
ATOM 1461 O O . GLN A 1 201 ? -0.54800 -10.66100 -3.57200 1.000 17.07523 181 GLN A O 1
ATOM 1467 N N . TYR A 1 202 ? -1.73300 -9.86200 -5.32000 1.000 13.28102 182 TYR A N 1
ATOM 1468 C CA . TYR A 1 202 ? -2.55900 -8.95100 -4.51100 1.000 13.24121 182 TYR A CA 1
ATOM 1469 C C . TYR A 1 202 ? -3.73800 -9.69500 -3.85700 1.000 14.64555 182 TYR A C 1
ATOM 1470 O O . TYR A 1 202 ? -4.19900 -10.73700 -4.34100 1.000 14.65880 182 TYR A O 1
ATOM 1479 N N . ALA A 1 203 ? -4.24200 -9.11100 -2.77900 1.000 14.30288 183 ALA A N 1
ATOM 1480 C CA . ALA A 1 203 ? -5.42600 -9.67600 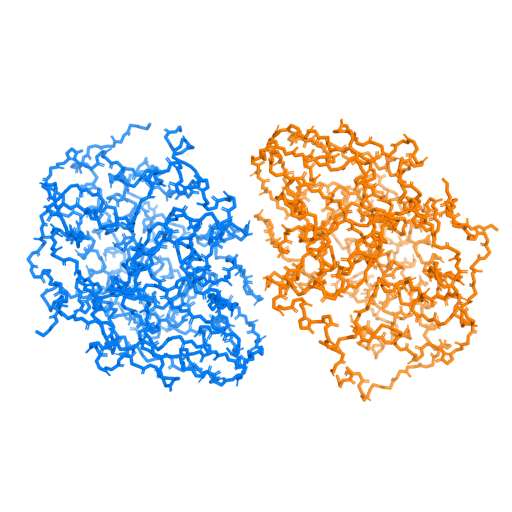-2.10900 1.000 12.48603 183 ALA A CA 1
ATOM 1481 C C . ALA A 1 203 ? -6.65200 -9.45600 -2.98300 1.000 13.32510 183 ALA A C 1
ATOM 1482 O O . ALA A 1 203 ? -6.62200 -8.58900 -3.84300 1.000 15.21859 183 ALA A O 1
ATOM 1484 N N . PRO A 1 204 ? -7.73200 -10.21800 -2.76100 1.000 14.09703 184 PRO A N 1
ATOM 1485 C CA . PRO A 1 204 ? -8.98500 -9.97900 -3.48400 1.000 15.77665 184 PRO A CA 1
ATOM 1486 C C . PRO A 1 204 ? -9.45500 -8.54400 -3.20500 1.000 20.89241 184 PRO A C 1
ATOM 1487 O O . PRO A 1 204 ? -9.30800 -8.08100 -2.11600 1.000 19.13622 184 PRO A O 1
ATOM 1491 N N . SER A 1 205 ? -9.99600 -7.88900 -4.23400 1.000 25.66669 185 SER A N 1
ATOM 1492 C CA . SER A 1 205 ? -10.29400 -6.43700 -4.11400 1.000 25.94985 185 SER A CA 1
ATOM 1493 C C . SER A 1 205 ? -11.79700 -6.16400 -4.15600 1.000 35.32513 185 SER A C 1
ATOM 1494 O O . SER A 1 205 ? -12.27200 -5.28200 -3.41300 1.000 34.55439 185 SER A O 1
ATOM 1497 N N . GLN A 1 206 ? -12.51600 -6.94300 -4.96000 1.000 34.23816 186 GLN A N 1
ATOM 1498 C CA . GLN A 1 206 ? -13.98400 -6.79800 -4.98700 1.000 37.35356 186 GLN A CA 1
ATOM 1499 C C . GLN A 1 206 ? -14.40600 -6.89100 -3.52200 1.000 45.34452 186 GLN A C 1
ATOM 1500 O O . GLN A 1 206 ? -13.77900 -7.66500 -2.74800 1.000 42.45635 186 GLN A O 1
ATOM 1502 N N . GLY A 1 207 ? -15.43600 -6.15600 -3.17200 1.000 38.69678 187 GLY A N 1
ATOM 1503 C CA . GLY A 1 207 ? -15.87700 -6.09000 -1.80100 1.000 33.29969 187 GLY A CA 1
ATOM 1504 C C . GLY A 1 207 ? -16.27000 -4.67600 -1.36600 1.000 33.33236 187 GLY A C 1
ATOM 1505 O O . GLY A 1 207 ? -15.47000 -3.75400 -1.43400 1.000 27.28092 187 GLY A O 1
ATOM 1506 N N . VAL A 1 208 ? -17.52700 -4.47800 -0.99700 1.000 38.91873 188 VAL A N 1
ATOM 1507 C CA . VAL A 1 208 ? -17.98800 -3.24900 -0.36700 1.000 29.34834 188 VAL A CA 1
ATOM 1508 C C . VAL A 1 208 ? -17.71900 -3.47000 1.11700 1.000 23.07918 188 VAL A C 1
ATOM 1509 O O . VAL A 1 208 ? -17.84900 -4.60500 1.59300 1.000 24.40633 188 VAL A O 1
ATOM 1512 N N . PRO A 1 209 ? -17.33000 -2.44600 1.87600 1.000 21.46856 189 PRO A N 1
ATOM 1513 C CA . PRO A 1 209 ? -16.99700 -2.67300 3.27800 1.000 25.62514 189 PRO A CA 1
ATOM 1514 C C . PRO A 1 209 ? -18.22300 -3.02500 4.11500 1.000 21.45491 189 PRO A C 1
ATOM 1515 O O . PRO A 1 209 ? -19.34000 -2.62100 3.81700 1.000 24.24182 189 PRO A O 1
ATOM 1519 N N . ASN A 1 210 ? -17.96800 -3.77100 5.18900 1.000 23.76845 190 ASN A N 1
ATOM 1520 C CA . ASN A 1 210 ? -18.92400 -4.03100 6.25900 1.000 24.56211 190 ASN A CA 1
ATOM 1521 C C . ASN A 1 210 ? -19.03000 -2.82400 7.17800 1.000 25.67172 190 ASN A C 1
ATOM 1522 O O . ASN A 1 210 ? -18.13600 -1.97300 7.22000 1.000 26.94727 190 ASN A O 1
ATOM 1527 N N . THR A 1 211 ? -20.12100 -2.75800 7.94600 1.000 21.09233 191 THR A N 1
ATOM 1528 C CA . THR A 1 211 ? -20.25600 -1.71800 8.96500 1.000 24.28357 191 THR A CA 1
ATOM 1529 C C . THR A 1 211 ? -19.04000 -1.70500 9.88000 1.000 16.39244 191 THR A C 1
ATOM 1530 O O . THR A 1 211 ? -18.65400 -2.74600 10.41800 1.000 16.87260 191 THR A O 1
ATOM 1534 N N . ASN A 1 212 ? -18.50500 -0.50500 10.12300 1.000 17.73191 192 ASN A N 1
ATOM 1535 C CA . ASN A 1 212 ? -17.37300 -0.32700 11.04700 1.000 16.20827 192 ASN A CA 1
ATOM 1536 C C . ASN A 1 212 ? -17.77300 0.11100 12.45700 1.000 19.12802 192 ASN A C 1
ATOM 1537 O O . ASN A 1 212 ? -17.65900 1.27600 12.80800 1.000 24.39024 192 ASN A O 1
ATOM 1542 N N . LYS A 1 213 ? -18.08000 -0.84700 13.29500 1.000 18.90434 193 LYS A N 1
ATOM 1543 C CA . LYS A 1 213 ? -18.63200 -0.61000 14.62700 1.000 20.82282 193 LYS A CA 1
ATOM 1544 C C . LYS A 1 213 ? -17.57700 -0.09100 15.59800 1.000 22.48163 193 LYS A C 1
ATOM 1545 O O . LYS A 1 213 ? -16.41400 -0.48000 15.54600 1.000 18.94389 193 LYS A O 1
ATOM 1551 N N . MET A 1 214 ? -18.00400 0.74900 16.52100 1.000 16.36058 194 MET A N 1
ATOM 1552 C CA . MET A 1 214 ? -17.10100 1.19000 17.58200 1.000 16.72933 194 MET A CA 1
ATOM 1553 C C . MET A 1 214 ? -17.10600 0.14800 18.71200 1.000 20.01391 194 MET A C 1
ATOM 1554 O O . MET A 1 214 ? -18.17400 -0.24000 19.20300 1.000 22.81545 194 MET A O 1
ATOM 1559 N N . ILE A 1 215 ? -15.93000 -0.28200 19.17900 1.000 15.56277 195 ILE A N 1
ATOM 1560 C CA . ILE A 1 215 ? -15.80200 -1.33900 20.20500 1.000 16.93901 195 ILE A CA 1
ATOM 1561 C C . ILE A 1 215 ? -15.21300 -0.75100 21.48100 1.000 17.86518 195 ILE A C 1
ATOM 1562 O O . ILE A 1 215 ? -14.20600 -0.03800 21.43500 1.000 15.72429 195 ILE A O 1
ATOM 1567 N N . LEU A 1 216 ? -15.81800 -1.07100 22.63500 1.000 17.18571 196 LEU A N 1
ATOM 1568 C CA . LEU A 1 216 ? -15.25100 -0.61700 23.89000 1.000 18.10200 196 LEU A CA 1
ATOM 1569 C C . LEU A 1 216 ? -14.05300 -1.49300 24.25000 1.000 18.23367 196 LEU A C 1
ATOM 1570 O O . LEU A 1 216 ? -14.17000 -2.72800 24.32400 1.000 18.56587 196 LEU A O 1
ATOM 1575 N N . VAL A 1 217 ? -12.89100 -0.87000 24.40000 1.000 13.76850 197 VAL A N 1
ATOM 1576 C CA . VAL A 1 217 ? -11.68500 -1.53800 24.86800 1.000 15.23576 197 VAL A CA 1
ATOM 1577 C C . VAL A 1 217 ? -11.60300 -1.24000 26.34900 1.000 15.73678 197 VAL A C 1
ATOM 1578 O O . VAL A 1 217 ? -11.48000 -0.08200 26.72600 1.000 14.22151 197 VAL A O 1
ATOM 1582 N N . GLU A 1 218 ? -11.71500 -2.27700 27.18600 1.000 16.26322 198 GLU A N 1
ATOM 1583 C CA . GLU A 1 218 ? -11.68000 -2.06900 28.63600 1.000 14.46262 198 GLU A CA 1
ATOM 1584 C C . GLU A 1 218 ? -10.31800 -1.55800 29.09300 1.000 14.33526 198 GLU A C 1
ATOM 1585 O O . GLU A 1 218 ? -9.27700 -2.10500 28.71700 1.000 15.63155 198 GLU A O 1
ATOM 1591 N N . GLY A 1 219 ? -10.31300 -0.55100 29.96400 1.000 14.42056 199 GLY A N 1
ATOM 1592 C CA . GLY A 1 219 ? -9.04500 -0.03300 30.45800 1.000 14.72265 199 GLY A CA 1
ATOM 1593 C C . GLY A 1 219 ? -8.28800 -1.06100 31.28300 1.000 18.76307 199 GLY A C 1
ATOM 1594 O O . GLY A 1 219 ? -8.87400 -1.99100 31.84000 1.000 16.05256 199 GLY A O 1
ATOM 1595 N N . GLY A 1 220 ? -6.96100 -0.89800 31.32400 1.000 16.18520 200 GLY A N 1
ATOM 1596 C CA . GLY A 1 220 ? -6.10400 -1.67900 32.21100 1.000 17.97177 200 GLY A CA 1
ATOM 1597 C C . GLY A 1 220 ? -4.70900 -1.08300 32.14300 1.000 19.05856 200 GLY A C 1
ATOM 1598 O O . GLY A 1 220 ? -4.50300 -0.03600 31.52200 1.000 19.24021 200 GLY A O 1
ATOM 1599 N N . THR A 1 221 ? -3.75000 -1.75200 32.77900 1.000 17.94088 201 THR A N 1
ATOM 1600 C CA . THR A 1 221 ? -2.36700 -1.28800 32.78600 1.000 19.40283 201 THR A CA 1
ATOM 1601 C C . THR A 1 221 ? -1.52100 -2.08700 31.78700 1.000 20.36879 201 THR A C 1
ATOM 1602 O O . THR A 1 221 ? -1.65500 -3.31100 31.65400 1.000 19.51845 201 THR A O 1
ATOM 1606 N N . VAL A 1 222 ? -0.66200 -1.38000 31.04300 1.000 17.59860 202 VAL A N 1
ATOM 1607 C CA . VAL A 1 222 ? 0.28400 -2.05600 30.16500 1.000 17.95554 202 VAL A CA 1
ATOM 1608 C C . VAL A 1 222 ? 1.69600 -1.70300 30.58100 1.000 17.77360 202 VAL A C 1
ATOM 1609 O O . VAL A 1 222 ? 1.94900 -0.63800 31.15700 1.000 17.96519 202 VAL A O 1
ATOM 1613 N N . THR A 1 223 ? 2.63600 -2.59500 30.25600 1.000 19.22959 203 THR A N 1
ATOM 1614 C CA . THR A 1 223 ? 4.05600 -2.25800 30.40000 1.000 18.45741 203 THR A CA 1
ATOM 1615 C C . THR A 1 223 ? 4.63400 -2.15900 28.99700 1.000 19.35762 203 THR A C 1
ATOM 1616 O O . THR A 1 223 ? 4.51100 -3.10900 28.21600 1.000 25.62266 203 THR A O 1
ATOM 1620 N N . LEU A 1 224 ? 5.15700 -0.99700 28.66000 1.000 13.43758 204 LEU A N 1
ATOM 1621 C CA . LEU A 1 224 ? 5.82700 -0.79700 27.37100 1.000 14.22368 204 LEU A CA 1
ATOM 1622 C C . LEU A 1 224 ? 7.30000 -1.09600 27.51100 1.000 17.32885 204 LEU A C 1
ATOM 1623 O O . LEU A 1 224 ? 7.87800 -0.92600 28.59300 1.000 17.30831 204 LEU A O 1
ATOM 1628 N N . GLY A 1 225 ? 7.90500 -1.54300 26.41700 1.000 15.32249 205 GLY A N 1
ATOM 1629 C CA . GLY A 1 225 ? 9.35500 -1.67000 26.37900 1.000 15.46761 205 GLY A CA 1
ATOM 1630 C C . GLY A 1 225 ? 9.77400 -3.13200 26.27400 1.000 20.03152 205 GLY A C 1
ATOM 1631 O O . GLY A 1 225 ? 8.96600 -4.05800 26.21700 1.000 25.46966 205 GLY A O 1
ATOM 1632 N N . LYS A 1 226 ? 11.06900 -3.32600 26.22300 1.000 18.66938 206 LYS A N 1
ATOM 1633 C CA . LYS A 1 226 ? 11.64800 -4.64600 26.04300 1.000 15.54173 206 LYS A CA 1
ATOM 1634 C C . LYS A 1 226 ? 12.78200 -4.76700 27.04100 1.000 16.81479 206 LYS A C 1
ATOM 1635 O O . LYS A 1 226 ? 13.56600 -3.82800 27.21500 1.000 15.16513 206 LYS A O 1
ATOM 1641 N N . ALA A 1 227 ? 12.89500 -5.94600 27.65800 1.000 18.96128 207 ALA A N 1
ATOM 1642 C CA . ALA A 1 227 ? 13.98600 -6.20700 28.58100 1.000 19.20134 207 ALA A CA 1
ATOM 1643 C C . ALA A 1 227 ? 15.27800 -6.43100 27.83000 1.000 20.78390 207 ALA A C 1
ATOM 1644 O O . ALA A 1 227 ? 15.28900 -7.04100 26.75800 1.000 17.92909 207 ALA A O 1
ATOM 1646 N N . LYS A 1 228 ? 16.38400 -5.98500 28.45100 1.000 19.81067 208 LYS A N 1
ATOM 1647 C CA . LYS A 1 228 ? 17.71300 -6.12700 27.87100 1.000 18.65930 208 LYS A CA 1
ATOM 1648 C C . LYS A 1 228 ? 18.04200 -7.55600 27.47200 1.000 21.65218 208 LYS A C 1
ATOM 1649 O O . LYS A 1 228 ? 18.65700 -7.77200 26.42400 1.000 25.59030 208 LYS A O 1
ATOM 1652 N N . ASP A 1 229 ? 17.61000 -8.55700 28.25400 1.000 18.21354 209 ASP A N 1
ATOM 1653 C CA . ASP A 1 229 ? 17.97600 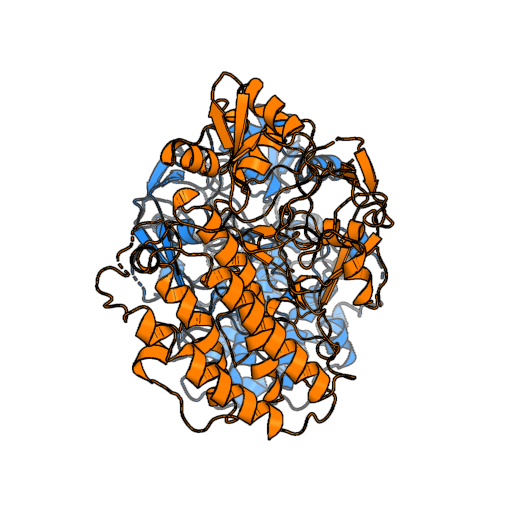-9.93800 27.94700 1.000 19.86975 209 ASP A CA 1
ATOM 1654 C C . ASP A 1 229 ? 16.83700 -10.71600 27.26300 1.000 20.52252 209 ASP A C 1
ATOM 1655 O O . ASP A 1 229 ? 16.83400 -11.96200 27.22000 1.000 20.77052 209 ASP A O 1
ATOM 1660 N N . ASN A 1 230 ? 15.90000 -9.99300 26.63800 1.000 18.38722 210 ASN A N 1
ATOM 1661 C CA . ASN A 1 230 ? 14.90100 -10.65900 25.82800 1.000 16.79361 210 ASN A CA 1
ATOM 1662 C C . ASN A 1 230 ? 15.58500 -11.34400 24.63700 1.000 19.70278 210 ASN A C 1
ATOM 1663 O O . ASN A 1 230 ? 16.42000 -10.72900 23.96700 1.000 18.52681 210 ASN A O 1
ATOM 1668 N N . PRO A 1 231 ? 15.27400 -12.59100 24.35700 1.000 19.15245 211 PRO A N 1
ATOM 1669 C CA . PRO A 1 231 ? 16.04400 -13.34800 23.34600 1.000 16.84983 211 PRO A CA 1
ATOM 1670 C C . PRO A 1 231 ? 15.57800 -13.12800 21.88800 1.000 17.43441 211 PRO A C 1
ATOM 1671 O O . PRO A 1 231 ? 15.42900 -14.07500 21.11100 1.000 17.42636 211 PRO A O 1
ATOM 1675 N N . LEU A 1 232 ? 15.38300 -11.86200 21.51500 1.000 15.33685 212 LEU A N 1
ATOM 1676 C CA . LEU A 1 232 ? 15.01700 -11.45200 20.15200 1.000 14.16393 212 LEU A CA 1
ATOM 1677 C C . LEU A 1 232 ? 15.85400 -10.22400 19.82400 1.000 15.84050 212 LEU A C 1
ATOM 1678 O O . LEU A 1 232 ? 15.96300 -9.30300 20.64800 1.000 16.67652 212 LEU A O 1
ATOM 1683 N N . TYR A 1 233 ? 16.37500 -10.14900 18.58900 1.000 13.58818 213 TYR A N 1
ATOM 1684 C CA . TYR A 1 233 ? 17.03200 -8.92300 18.15700 1.000 9.51395 213 TYR A CA 1
ATOM 1685 C C . TYR A 1 233 ? 16.04400 -7.75200 18.25300 1.000 12.60218 213 TYR A C 1
ATOM 1686 O O . TYR A 1 233 ? 14.86300 -7.89600 17.94400 1.000 14.05024 213 TYR A O 1
ATOM 1695 N N . GLY A 1 234 ? 16.53100 -6.58500 18.66600 1.000 13.03907 214 GLY A N 1
ATOM 1696 C CA . GLY A 1 234 ? 15.74900 -5.37200 18.53600 1.000 14.14646 214 GLY A CA 1
ATOM 1697 C C . GLY A 1 234 ? 16.64200 -4.15400 18.44000 1.000 12.54399 214 GLY A C 1
ATOM 1698 O O . GLY A 1 234 ? 17.83100 -4.20600 18.78200 1.000 11.99586 214 GLY A O 1
ATOM 1699 N N . TRP A 1 235 ? 16.01800 -3.03700 18.05100 1.000 11.53904 215 TRP A N 1
ATOM 1700 C CA . TRP A 1 235 ? 16.73100 -1.74600 17.94100 1.000 11.51266 215 TRP A CA 1
ATOM 1701 C C . TRP A 1 235 ? 16.71400 -1.02500 19.29500 1.000 11.37758 215 TRP A C 1
ATOM 1702 O O . TRP A 1 235 ? 15.86200 -1.30900 20.10900 1.000 12.93891 215 TRP A O 1
ATOM 1713 N N . ASP A 1 236 ? 17.62600 -0.07500 19.46300 1.000 12.29932 216 ASP A N 1
ATOM 1714 C CA . ASP A 1 236 ? 17.78700 0.59200 20.78100 1.000 10.09006 216 ASP A CA 1
ATOM 1715 C C . ASP A 1 236 ? 16.47800 1.17500 21.31400 1.000 13.59244 216 ASP A C 1
ATOM 1716 O O . ASP A 1 236 ? 16.21500 1.01100 22.50100 1.000 14.02163 216 ASP A O 1
ATOM 1721 N N . CYS A 1 237 ? 15.70900 1.81800 20.45300 1.000 13.03695 217 CYS A N 1
ATOM 1722 C CA . CYS A 1 237 ? 14.48900 2.53700 20.91200 1.000 12.74461 217 CYS A CA 1
ATOM 1723 C C . CYS A 1 237 ? 13.38600 1.58300 21.37600 1.000 12.10249 217 CYS A C 1
ATOM 1724 O O . CYS A 1 237 ? 12.40300 2.06000 21.91900 1.000 13.45248 217 CYS A O 1
ATOM 1727 N N . GLU A 1 238 ? 13.58500 0.29200 21.15300 1.000 11.63476 218 GLU A N 1
ATOM 1728 C CA . GLU A 1 238 ? 12.58600 -0.69900 21.60700 1.000 11.10963 218 GLU A CA 1
ATOM 1729 C C . GLU A 1 238 ? 12.75000 -0.97600 23.10200 1.000 11.15290 218 GLU A C 1
ATOM 1730 O O . GLU A 1 238 ? 11.78800 -1.39100 23.72700 1.000 11.73663 218 GLU A O 1
ATOM 1736 N N . TYR A 1 239 ? 13.93200 -0.71300 23.63800 1.000 13.62039 219 TYR A N 1
ATOM 1737 C CA . TYR A 1 239 ? 14.23200 -1.12200 25.02900 1.000 13.31546 219 TYR A CA 1
ATOM 1738 C C . TYR A 1 239 ? 13.88800 -0.07600 26.08700 1.000 12.71834 219 TYR A C 1
ATOM 1739 O O .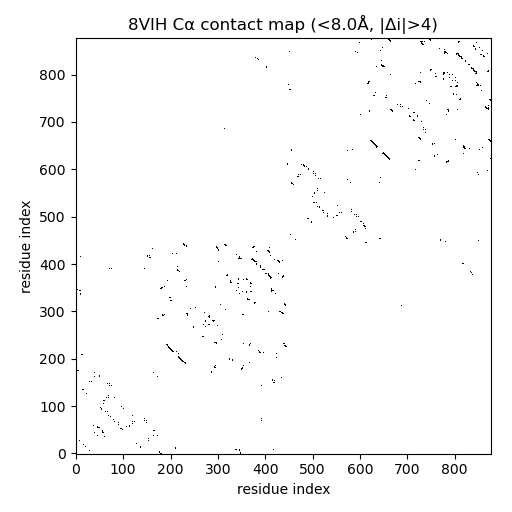 TYR A 1 239 ? 13.98500 1.11700 25.86400 1.000 14.74486 219 TYR A O 1
ATOM 1748 N N . GLY A 1 240 ? 13.49400 -0.59800 27.23800 1.000 15.12859 220 GLY A N 1
ATOM 1749 C CA . GLY A 1 240 ? 13.15900 0.25800 28.35800 1.000 16.59277 220 GLY A CA 1
ATOM 1750 C C . GLY A 1 240 ? 11.96600 -0.32300 29.06200 1.000 17.41388 220 GLY A C 1
ATOM 1751 O O . GLY A 1 240 ? 11.59200 -1.46900 28.84400 1.000 17.29375 220 GLY A O 1
ATOM 1752 N N . ASP A 1 241 ? 11.38600 0.44600 29.98900 1.000 17.34589 221 ASP A N 1
ATOM 1753 C CA . ASP A 1 241 ? 10.32200 -0.07400 30.83100 1.000 19.65225 221 ASP A CA 1
ATOM 1754 C C . ASP A 1 241 ? 9.42600 1.07700 31.24800 1.000 21.17520 221 ASP A C 1
ATOM 1755 O O . ASP A 1 241 ? 9.90600 2.02500 31.88300 1.000 20.10355 221 ASP A O 1
ATOM 1760 N N . ARG A 1 242 ? 8.14400 0.99900 30.87400 1.000 15.47717 222 ARG A N 1
ATOM 1761 C CA . ARG A 1 242 ? 7.20600 2.07400 31.19500 1.000 17.14862 222 ARG A CA 1
ATOM 1762 C C . ARG A 1 242 ? 5.83800 1.51000 31.51400 1.000 17.14674 222 ARG A C 1
ATOM 1763 O O . ARG A 1 242 ? 5.16600 0.95000 30.63700 1.000 18.09949 222 ARG A O 1
ATOM 1771 N N . LEU A 1 243 ? 5.39500 1.72600 32.74900 1.000 17.19454 223 LEU A N 1
ATOM 1772 C CA . LEU A 1 243 ? 4.05700 1.31800 33.14600 1.000 18.93321 223 LEU A CA 1
ATOM 1773 C C . LEU A 1 243 ? 3.06700 2.43900 32.83700 1.000 18.16408 223 LEU A C 1
ATOM 1774 O O . LEU A 1 243 ? 3.30700 3.59800 33.20800 1.000 18.72349 223 LEU A O 1
ATOM 1779 N N . VAL A 1 244 ? 1.97100 2.11900 32.12600 1.000 13.60872 224 VAL A N 1
ATOM 1780 C CA . VAL A 1 244 ? 0.95100 3.10900 31.79800 1.000 15.17612 224 VAL A CA 1
ATOM 1781 C C . VAL A 1 244 ? -0.42900 2.55400 32.14700 1.000 16.10803 224 VAL A C 1
ATOM 1782 O O . VAL A 1 244 ? -0.82300 1.48900 31.64700 1.000 17.37568 224 VAL A O 1
ATOM 1786 N N . LYS A 1 245 ? -1.16300 3.29400 32.99800 1.000 16.20025 225 LYS A N 1
ATOM 1787 C CA . LYS A 1 245 ? -2.58700 3.05900 33.23100 1.000 14.48183 225 LYS A CA 1
ATOM 1788 C C . LYS A 1 245 ? -3.41300 3.65100 32.07200 1.000 16.57953 225 LYS A C 1
ATOM 1789 O O . LYS A 1 245 ? -3.38100 4.85300 31.81200 1.000 18.23760 225 LYS A O 1
ATOM 1792 N N . VAL A 1 246 ? -4.16300 2.81300 31.38100 1.000 14.55524 226 VAL A N 1
ATOM 1793 C CA . VAL A 1 246 ? -4.92900 3.20800 30.20600 1.000 16.27440 226 VAL A CA 1
ATOM 1794 C C . VAL A 1 246 ? -6.41200 3.15500 30.55100 1.000 14.36027 226 VAL A C 1
ATOM 1795 O O . VAL A 1 246 ? -6.91700 2.08700 30.93100 1.000 18.02972 226 VAL A O 1
ATOM 1799 N N . ASP A 1 247 ? -7.09300 4.29900 30.44800 1.000 15.15564 227 ASP A N 1
ATOM 1800 C CA . ASP A 1 247 ? -8.54000 4.31900 30.65800 1.000 15.42247 227 ASP A CA 1
ATOM 1801 C C . ASP A 1 247 ? -9.26500 3.61800 29.50500 1.000 19.41674 227 ASP A C 1
ATOM 1802 O O . ASP A 1 247 ? -8.78000 3.57200 28.37400 1.000 17.99618 227 ASP A O 1
ATOM 1807 N N . SER A 1 248 ? -10.46600 3.10200 29.78100 1.000 17.16611 228 SER A N 1
ATOM 1808 C CA . SER A 1 248 ? -11.26300 2.53600 28.68900 1.000 14.13033 228 SER A CA 1
ATOM 1809 C C . SER A 1 248 ? -11.47500 3.55200 27.57000 1.000 15.31844 228 SER A C 1
ATOM 1810 O O . SER A 1 248 ? -11.60500 4.75800 27.83100 1.000 17.30964 228 SER A O 1
ATOM 1813 N N . PHE A 1 249 ? -11.61900 3.03400 26.34300 1.000 14.16728 229 PHE A N 1
ATOM 1814 C CA . PHE A 1 249 ? -11.87400 3.89400 25.17800 1.000 14.40532 229 PHE A CA 1
ATOM 1815 C C . PHE A 1 249 ? -12.60000 3.08100 24.09700 1.000 12.29882 229 PHE A C 1
ATOM 1816 O O . PHE A 1 249 ? -12.56100 1.84300 24.11700 1.000 16.64988 229 PHE A O 1
ATOM 1824 N N . PHE A 1 250 ? -13.22300 3.79100 23.12900 1.000 14.47836 230 PHE A N 1
ATOM 1825 C CA . PHE A 1 250 ? -13.84900 3.14000 21.99700 1.000 13.99401 230 PHE A CA 1
ATOM 1826 C C . PHE A 1 250 ? -12.93300 3.25200 20.78200 1.000 15.84373 230 PHE A C 1
ATOM 1827 O O . PHE A 1 250 ? -12.38500 4.32700 20.51000 1.000 15.89997 230 PHE A O 1
ATOM 1835 N N . ALA A 1 251 ? -12.85700 2.15000 20.00500 1.000 15.10621 231 ALA A N 1
ATOM 1836 C CA . ALA A 1 251 ? -12.05300 2.13200 18.78700 1.000 15.02635 231 ALA A CA 1
ATOM 1837 C C . ALA A 1 251 ? -12.84000 1.42400 17.70000 1.000 15.03018 231 ALA A C 1
ATOM 1838 O O . ALA A 1 251 ? -13.55800 0.44500 17.96900 1.000 15.78558 231 ALA A O 1
ATOM 1840 N N . SER A 1 252 ? -12.70600 1.91100 16.46800 1.000 14.85442 232 SER A N 1
ATOM 1841 C CA . SER A 1 252 ? -13.37500 1.20800 15.36300 1.000 13.16436 232 SER A CA 1
ATOM 1842 C C . SER A 1 252 ? -12.78000 -0.20400 15.15500 1.000 15.22995 232 SER A C 1
ATOM 1843 O O . SER A 1 252 ? -11.55900 -0.42500 15.21800 1.000 13.67604 232 SER A O 1
ATOM 1846 N N . GLN A 1 253 ? -13.66800 -1.19200 14.96000 1.000 14.60902 233 GLN A N 1
ATOM 1847 C CA . GLN A 1 253 ? -13.21600 -2.57700 14.86200 1.000 12.62940 233 GLN A CA 1
ATOM 1848 C C . GLN A 1 253 ? -12.32600 -2.77200 13.63700 1.000 13.41354 233 GLN A C 1
ATOM 1849 O O . GLN A 1 253 ? -11.40300 -3.58000 13.69000 1.000 13.15996 233 GLN A O 1
ATOM 1855 N N . TYR A 1 254 ? -12.55500 -2.00800 12.56400 1.000 12.03663 234 TYR A N 1
ATOM 1856 C CA . TYR A 1 254 ? -11.72000 -2.06800 11.37100 1.000 11.95028 234 TYR A CA 1
ATOM 1857 C C . TYR A 1 254 ? -10.89900 -0.79000 11.20200 1.000 13.24121 234 TYR A C 1
ATOM 1858 O O . TYR A 1 254 ? -11.31500 0.32000 11.57800 1.000 13.86541 234 TYR A O 1
ATOM 1867 N N . LEU A 1 255 ? -9.73300 -0.94400 10.55900 1.000 11.52662 235 LEU A N 1
ATOM 1868 C CA . LEU A 1 255 ? -9.07000 0.23600 9.96600 1.000 13.08457 235 LEU A CA 1
ATOM 1869 C C . LEU A 1 255 ? -10.05200 0.96600 9.03100 1.000 13.88036 235 LEU A C 1
ATOM 1870 O O . LEU A 1 255 ? -10.90500 0.32900 8.38100 1.000 13.19136 235 LEU A O 1
ATOM 1875 N N . VAL A 1 256 ? -9.98000 2.31700 8.97900 1.000 12.19401 236 VAL A N 1
ATOM 1876 C CA . VAL A 1 256 ? -10.85500 3.07200 8.04200 1.000 10.79930 236 VAL A CA 1
ATOM 1877 C C . VAL A 1 256 ? -10.55400 2.62000 6.62200 1.000 12.37482 236 VAL A C 1
ATOM 1878 O O . VAL A 1 256 ? -9.39000 2.54500 6.20800 1.000 12.81920 236 VAL A O 1
ATOM 1882 N N . THR A 1 257 ? -11.59700 2.29000 5.87200 1.000 12.15882 237 THR A N 1
ATOM 1883 C CA . THR A 1 257 ? -11.46000 1.69400 4.54800 1.000 11.83197 237 THR A CA 1
ATOM 1884 C C . THR A 1 257 ? -11.41000 2.77800 3.46700 1.000 10.97231 237 THR A C 1
ATOM 1885 O O . THR A 1 257 ? -11.78600 3.94600 3.66800 1.000 13.58121 237 THR A O 1
ATOM 1889 N N . ASN A 1 258 ? -10.99200 2.34500 2.26300 1.000 11.89234 238 ASN A N 1
ATOM 1890 C CA . ASN A 1 258 ? -11.07500 3.22300 1.09600 1.000 11.98970 238 ASN A CA 1
ATOM 1891 C C . ASN A 1 258 ? -12.50200 3.72100 0.90000 1.000 13.49583 238 ASN A C 1
ATOM 1892 O O . ASN A 1 258 ? -12.71500 4.90900 0.63500 1.000 14.06445 238 ASN A O 1
ATOM 1897 N N . GLY A 1 259 ? -13.50800 2.83700 1.06800 1.000 12.13405 239 GLY A N 1
ATOM 1898 C CA . GLY A 1 259 ? -14.89600 3.30200 0.88000 1.000 14.15237 239 GLY A CA 1
ATOM 1899 C C . GLY A 1 259 ? -15.33900 4.33600 1.91800 1.000 15.48233 239 GLY A C 1
ATOM 1900 O O . GLY A 1 259 ? -16.01200 5.31900 1.58200 1.000 16.14391 239 GLY A O 1
ATOM 1901 N N . GLU A 1 260 ? -14.94100 4.15100 3.18400 1.000 12.02111 240 GLU A N 1
ATOM 1902 C CA . GLU A 1 260 ? -15.22900 5.16600 4.19600 1.000 11.88554 240 GLU A CA 1
ATOM 1903 C C . GLU A 1 260 ? -14.55400 6.49100 3.84600 1.000 13.39962 240 GLU A C 1
ATOM 1904 O O . GLU A 1 260 ? -15.10500 7.58000 4.09300 1.000 14.62140 240 GLU A O 1
ATOM 1910 N N . PHE A 1 261 ? -13.30600 6.42200 3.36700 1.000 11.89594 241 PHE A N 1
ATOM 1911 C CA . PHE A 1 261 ? -12.58600 7.65000 3.09500 1.000 14.25557 241 PHE A CA 1
ATOM 1912 C C . PHE A 1 261 ? -13.12600 8.33900 1.83700 1.000 13.55508 241 PHE A C 1
ATOM 1913 O O . PHE A 1 261 ? -13.09000 9.58200 1.72900 1.000 14.17807 241 PHE A O 1
ATOM 1921 N N . LEU A 1 262 ? -13.62500 7.56100 0.87500 1.000 13.32274 242 LEU A N 1
ATOM 1922 C CA . LEU A 1 262 ? -14.31900 8.15900 -0.26500 1.000 14.75418 242 LEU A CA 1
ATOM 1923 C C . LEU A 1 262 ? -15.53200 9.00200 0.17500 1.000 14.47832 242 LEU A C 1
ATOM 1924 O O . LEU A 1 262 ? -15.79100 10.07600 -0.39300 1.000 16.37460 242 LEU A O 1
ATOM 1929 N N . GLU A 1 263 ? -16.28400 8.54100 1.18600 1.000 15.57831 243 GLU A N 1
ATOM 1930 C CA . GLU A 1 263 ? -17.37100 9.36500 1.74400 1.000 17.57868 243 GLU A CA 1
ATOM 1931 C C . GLU A 1 263 ? -16.86200 10.70600 2.26600 1.000 17.61093 243 GLU A C 1
ATOM 1932 O O . GLU A 1 263 ? -17.47000 11.74000 2.00900 1.000 17.61877 243 GLU A O 1
ATOM 1938 N N . PHE A 1 264 ? -15.73400 10.71000 3.00100 1.000 15.89014 244 PHE A N 1
ATOM 1939 C CA . PHE A 1 264 ? -15.14500 11.96700 3.45600 1.000 16.96361 244 PHE A CA 1
ATOM 1940 C C . PHE A 1 264 ? -14.80200 12.87700 2.26700 1.000 14.83064 244 PHE A C 1
ATOM 1941 O O . PHE A 1 264 ? -15.03900 14.08700 2.29400 1.000 17.50239 244 PHE A O 1
ATOM 1949 N N . ILE A 1 265 ? -14.25000 12.29800 1.20600 1.000 12.73084 245 ILE A N 1
ATOM 1950 C CA . ILE A 1 265 ? -13.91500 13.09400 0.04500 1.000 13.87945 245 ILE A CA 1
ATOM 1951 C C . ILE A 1 265 ? -15.18300 13.70900 -0.56300 1.000 15.64617 245 ILE A C 1
ATOM 1952 O O . ILE A 1 265 ? -15.19400 14.88300 -0.96300 1.000 16.10474 245 ILE A O 1
ATOM 1957 N N . ASN A 1 266 ? -16.23600 12.91000 -0.67300 1.000 18.43163 246 ASN A N 1
ATOM 1958 C CA . ASN A 1 266 ? -17.49000 13.37000 -1.26600 1.000 19.78711 246 ASN A CA 1
ATOM 1959 C C . ASN A 1 266 ? -18.21500 14.40800 -0.41300 1.000 22.29986 246 ASN A C 1
ATOM 1960 O O . ASN A 1 266 ? -19.05600 15.15900 -0.94600 1.000 23.95843 246 ASN A O 1
ATOM 1965 N N . ARG A 1 267 ? -17.94200 14.45500 0.87700 1.000 16.29608 247 ARG A N 1
ATOM 1966 C CA . ARG A 1 267 ? -18.42300 15.50600 1.76900 1.000 20.12854 247 ARG A CA 1
ATOM 1967 C C . ARG A 1 267 ? -17.42300 16.66900 1.89800 1.000 20.17437 247 ARG A C 1
ATOM 1968 O O . ARG A 1 267 ? -17.36800 17.33100 2.94400 1.000 21.58314 247 ARG A O 1
ATOM 1975 N N . LYS A 1 268 ? -16.61000 16.89300 0.85800 1.000 17.15791 248 LYS A N 1
ATOM 1976 C CA . LYS A 1 268 ? -15.68400 18.01900 0.74400 1.000 15.24777 248 LYS A CA 1
ATOM 1977 C C . LYS A 1 268 ? -14.62400 17.99500 1.85500 1.000 19.97524 248 LYS A C 1
ATOM 1978 O O . LYS A 1 268 ? -14.17300 19.04500 2.33100 1.000 19.03439 248 LYS A O 1
ATOM 1981 N N . GLY A 1 269 ? -14.15300 16.78400 2.22200 1.000 15.62104 249 GLY A N 1
ATOM 1982 C CA . GLY A 1 269 ? -13.15500 16.69300 3.29600 1.000 14.79173 249 GLY A CA 1
ATOM 1983 C C . GLY A 1 269 ? -11.86200 17.47100 3.02600 1.000 15.10080 249 GLY A C 1
ATOM 1984 O O . GLY A 1 269 ? -11.30200 18.10000 3.95000 1.000 16.94454 249 GLY A O 1
ATOM 1985 N N . TYR A 1 270 ? -11.37600 17.45200 1.76800 1.000 14.50664 250 TYR A N 1
ATOM 1986 C CA . TYR A 1 270 ? -10.13300 18.12600 1.43000 1.000 15.08316 250 TYR A CA 1
ATOM 1987 C C . TYR A 1 270 ? -10.35300 19.63000 1.20300 1.000 18.04549 250 TYR A C 1
ATOM 1988 O O . TYR A 1 270 ? -9.38200 20.36900 1.01800 1.000 18.97876 250 TYR A O 1
ATOM 1997 N N . GLU A 1 271 ? -11.59900 20.09200 1.22900 1.000 16.67544 251 GLU A N 1
ATOM 1998 C CA . GLU A 1 271 ? -11.90400 21.48600 0.87900 1.000 18.23166 251 GLU A CA 1
ATOM 1999 C C . GLU A 1 271 ? -12.41300 22.27600 2.07300 1.000 20.50035 251 GLU A C 1
ATOM 2000 O O . GLU A 1 271 ? -12.72400 23.46800 1.92100 1.000 20.65912 251 GLU A O 1
ATOM 2006 N N . THR A 1 272 ? -12.45000 21.67500 3.26500 1.000 17.31446 252 THR A N 1
ATOM 2007 C CA . THR A 1 272 ? -13.03600 22.30200 4.45200 1.000 16.42456 252 THR A CA 1
ATOM 2008 C C . THR A 1 272 ? -11.96400 22.55900 5.51100 1.000 17.61516 252 THR A C 1
ATOM 2009 O O . THR A 1 272 ? -11.52900 21.63000 6.18500 1.000 17.23529 252 THR A O 1
ATOM 2013 N N . GLN A 1 273 ? -11.58400 23.83900 5.68400 1.000 16.80435 253 GLN A N 1
ATOM 2014 C CA . GLN A 1 273 ? -10.47000 24.17800 6.57200 1.000 16.40028 253 GLN A CA 1
ATOM 2015 C C . GLN A 1 273 ? -10.68700 23.67900 7.98600 1.000 15.61144 253 GLN A C 1
ATOM 2016 O O . GLN A 1 273 ? -9.70900 23.34800 8.68400 1.000 16.86134 253 GLN A O 1
ATOM 2022 N N . SER A 1 274 ? -11.94600 23.68300 8.45900 1.000 17.93374 254 SER A N 1
ATOM 2023 C CA . SER A 1 274 ? -12.15800 23.38100 9.86800 1.000 21.29306 254 SER A CA 1
ATOM 2024 C C . SER A 1 274 ? -11.79000 21.94400 10.23300 1.000 17.72330 254 SER A C 1
ATOM 2025 O O . SER A 1 274 ? -11.58700 21.67300 11.42200 1.000 17.96935 254 SER A O 1
ATOM 2028 N N . TYR A 1 275 ? -11.69200 21.03400 9.24400 1.000 15.59423 255 TYR A N 1
ATOM 2029 C CA . TYR A 1 275 ? -11.23800 19.65700 9.53300 1.000 14.69821 255 TYR A CA 1
ATOM 2030 C C . TYR A 1 275 ? -9.72000 19.55300 9.64200 1.000 15.21228 255 TYR A C 1
ATOM 2031 O O . TYR A 1 275 ? -9.21800 18.55900 10.18400 1.000 15.54546 255 TYR A O 1
ATOM 2040 N N . TRP A 1 276 ? -8.99800 20.55700 9.16600 1.000 13.94854 256 TRP A N 1
ATOM 2041 C CA . TRP A 1 276 ? -7.54400 20.58300 9.08400 1.000 15.26282 256 TRP A CA 1
ATOM 2042 C C . TRP A 1 276 ? -7.00300 21.52500 10.16400 1.000 16.29050 256 TRP A C 1
ATOM 2043 O O . TRP A 1 276 ? -7.77100 22.07400 10.95200 1.000 17.52507 256 TRP A O 1
ATOM 2054 N N . ASN A 1 277 ? -5.67200 21.71400 10.17700 1.000 14.82785 257 ASN A N 1
ATOM 2055 C CA . ASN A 1 277 ? -5.05100 22.80100 10.93500 1.000 14.72585 257 ASN A CA 1
ATOM 2056 C C . ASN A 1 277 ? -4.13100 23.56100 9.98100 1.000 15.51543 257 ASN A C 1
ATOM 2057 O O . ASN A 1 277 ? -4.01900 23.20400 8.79500 1.000 15.33808 257 ASN A O 1
ATOM 2062 N N . GLU A 1 278 ? -3.54500 24.68600 10.45600 1.000 14.12510 258 GLU A N 1
ATOM 2063 C CA . GLU A 1 278 ? -2.78900 25.51500 9.51100 1.000 14.33480 258 GLU A CA 1
ATOM 2064 C C . GLU A 1 278 ? -1.63600 24.73500 8.86500 1.000 15.53907 258 GLU A C 1
ATOM 2065 O O . GLU A 1 278 ? -1.39500 24.87000 7.65100 1.000 15.57924 258 GLU A O 1
ATOM 2071 N N . LYS A 1 279 ? -0.88700 23.95100 9.66700 1.000 15.51219 259 LYS A N 1
ATOM 2072 C CA . LYS A 1 279 ? 0.24500 23.20000 9.12600 1.000 13.32845 259 LYS A CA 1
ATOM 2073 C C . LYS A 1 279 ? -0.22800 22.14000 8.13600 1.000 14.48865 259 LYS A C 1
ATOM 2074 O O . LYS A 1 279 ? 0.35800 21.96100 7.06100 1.000 14.39531 259 LYS A O 1
ATOM 2077 N N . SER A 1 280 ? -1.27500 21.38400 8.48900 1.000 13.23724 260 SER A N 1
ATOM 2078 C CA . SER A 1 280 ? -1.62700 20.32200 7.54100 1.000 12.52176 260 SER A CA 1
ATOM 2079 C C . SER A 1 280 ? -2.30900 20.86900 6.30400 1.000 13.93861 260 SER A C 1
ATOM 2080 O O . SER A 1 280 ? -2.17200 20.29300 5.21800 1.000 14.43618 260 SER A O 1
ATOM 2083 N N . TRP A 1 281 ? -3.07000 21.97200 6.45800 1.000 12.52375 261 TRP A N 1
ATOM 2084 C CA . TRP A 1 281 ? -3.69200 22.61700 5.29100 1.000 12.49362 261 TRP A CA 1
ATOM 2085 C C . TRP A 1 281 ? -2.62600 23.16400 4.35100 1.000 12.65149 261 TRP A C 1
ATOM 2086 O O . TRP A 1 281 ? -2.77800 23.08700 3.11300 1.000 14.43696 261 TRP A O 1
ATOM 2097 N N . GLN A 1 282 ? -1.53400 23.74300 4.92600 1.000 13.46284 262 GLN A N 1
ATOM 2098 C CA . GLN A 1 282 ? -0.45900 24.25700 4.10300 1.000 13.51083 262 GLN A CA 1
ATOM 2099 C C . GLN A 1 282 ? 0.17600 23.12800 3.29500 1.000 17.46384 262 GLN A C 1
ATOM 2100 O O . GLN A 1 282 ? 0.40000 23.26400 2.09400 1.000 15.50277 262 GLN A O 1
ATOM 2106 N N . TRP A 1 283 ? 0.37400 21.97300 3.92200 1.000 15.53670 263 TRP A N 1
ATOM 2107 C CA . TRP A 1 283 ? 0.92800 20.82400 3.20400 1.000 14.80681 263 TRP A CA 1
ATOM 2108 C C . TRP A 1 283 ? -0.01300 20.40400 2.06000 1.000 13.71517 263 TRP A C 1
ATOM 2109 O O . TRP A 1 283 ? 0.42900 20.14500 0.92800 1.000 16.06181 263 TRP A O 1
ATOM 2120 N N . LYS A 1 284 ? -1.31800 20.34200 2.33000 1.000 13.44927 264 LYS A N 1
ATOM 2121 C CA . LYS A 1 284 ? -2.29400 19.90400 1.33700 1.000 14.41027 264 LYS A CA 1
ATOM 2122 C C . LYS A 1 284 ? -2.29600 20.86400 0.14700 1.000 16.33722 264 LYS A C 1
ATOM 2123 O O . LYS A 1 284 ? -2.26500 20.44100 -1.00400 1.000 16.08211 264 LYS A O 1
ATOM 2129 N N . GLU A 1 285 ? -2.30700 22.16500 0.42200 1.000 15.03046 265 GLU A N 1
ATOM 2130 C CA . GLU A 1 285 ? -2.33200 23.13600 -0.67800 1.000 15.60130 265 GLU A CA 1
ATOM 2131 C C . GLU A 1 285 ? -1.03500 23.12500 -1.46900 1.000 17.40594 265 GLU A C 1
ATOM 2132 O O . GLU A 1 285 ? -1.06100 23.14400 -2.71000 1.000 19.24377 265 GLU A O 1
ATOM 2138 N N . GLU A 1 286 ? 0.11100 23.10700 -0.78000 1.000 14.93980 266 GLU A N 1
ATOM 2139 C CA . GLU A 1 286 ? 1.41100 23.11600 -1.46100 1.000 15.37419 266 GLU A CA 1
ATOM 2140 C C . GLU A 1 286 ? 1.55500 21.93000 -2.40700 1.000 19.77720 266 GLU A C 1
ATOM 2141 O O . GLU A 1 286 ? 2.18300 22.03700 -3.47500 1.000 20.86601 266 GLU A O 1
ATOM 2144 N N . ASN A 1 287 ? 1.00500 20.77800 -2.03500 1.000 17.46536 267 ASN A N 1
ATOM 2145 C CA . ASN A 1 287 ? 1.09200 19.59600 -2.89100 1.000 17.17909 267 ASN A CA 1
ATOM 2146 C C . ASN A 1 287 ? -0.15100 19.34300 -3.75800 1.000 17.52249 267 ASN A C 1
ATOM 2147 O O . ASN A 1 287 ? -0.24400 18.28200 -4.41800 1.000 19.28946 267 ASN A O 1
ATOM 2152 N N . LYS A 1 288 ? -1.07600 20.30500 -3.81000 1.000 17.17808 268 LYS A N 1
ATOM 2153 C CA . LYS A 1 288 ? -2.31600 20.25200 -4.59500 1.000 17.77701 268 LYS A CA 1
ATOM 2154 C C . LYS A 1 288 ? -3.08600 18.95100 -4.38600 1.000 21.10085 268 LYS A C 1
ATOM 2155 O O . LYS A 1 288 ? -3.57900 18.34000 -5.34000 1.000 23.47361 268 LYS A O 1
ATOM 2159 N N . VAL A 1 289 ? -3.17400 18.50200 -3.11900 1.000 15.80788 269 VAL A N 1
ATOM 2160 C CA . VAL A 1 289 ? -3.75900 17.20000 -2.80300 1.000 15.16709 269 VAL A CA 1
ATOM 2161 C C . VAL A 1 289 ? -5.28900 17.26800 -2.77300 1.000 18.04917 269 VAL A C 1
ATOM 2162 O O . VAL A 1 289 ? -5.89800 18.13600 -2.12200 1.000 19.70070 269 VAL A O 1
ATOM 2166 N N . LYS A 1 290 ? -5.93700 16.32000 -3.49100 1.000 17.11634 270 LYS A N 1
ATOM 2167 C CA . LYS A 1 290 ? -7.39700 16.21000 -3.53200 1.000 15.11663 270 LYS A CA 1
ATOM 2168 C C . LYS A 1 290 ? -7.87500 14.83800 -3.07700 1.000 16.98426 270 LYS A C 1
ATOM 2169 O O . LYS A 1 290 ? -9.09200 14.60100 -3.03800 1.000 17.75714 270 LYS A O 1
ATOM 2173 N N . ASN A 1 291 ? -6.95900 13.88900 -2.82800 1.000 15.66391 271 ASN A N 1
ATOM 2174 C CA . ASN A 1 291 ? -7.32400 12.50200 -2.52100 1.000 15.88531 271 ASN A CA 1
ATOM 2175 C C . ASN A 1 291 ? -6.06600 11.77500 -2.03900 1.000 12.38370 271 ASN A C 1
ATOM 2176 O O . ASN A 1 291 ? -4.94900 12.32700 -2.11700 1.000 14.66137 271 ASN A O 1
ATOM 2181 N N . PRO A 1 292 ? -6.19800 10.55800 -1.50500 1.000 13.05736 272 PRO A N 1
ATOM 2182 C CA . PRO A 1 292 ? -4.99600 9.81800 -1.08700 1.000 12.77552 272 PRO A CA 1
ATOM 2183 C C . PRO A 1 292 ? -4.02000 9.62900 -2.23400 1.000 12.81111 272 PRO A C 1
ATOM 2184 O O . PRO A 1 292 ? -4.38900 9.60800 -3.41800 1.000 14.62750 272 PRO A O 1
ATOM 2188 N N . LYS A 1 293 ? -2.74400 9.44000 -1.84600 1.000 15.33423 273 LYS A N 1
ATOM 2189 C CA . LYS A 1 293 ? -1.62600 9.49400 -2.80000 1.000 14.42749 273 LYS A CA 1
ATOM 2190 C C . LYS A 1 293 ? -1.77200 8.52300 -3.96200 1.000 16.79010 273 LYS A C 1
ATOM 2191 O O . LYS A 1 293 ? -1.38900 8.84800 -5.09900 1.000 15.53418 273 LYS A O 1
ATOM 2197 N N . PHE A 1 294 ? -2.25400 7.30300 -3.69700 1.000 14.41847 274 PHE A N 1
ATOM 2198 C CA . PHE A 1 294 ? -2.25100 6.27700 -4.72800 1.000 12.28823 274 PHE A CA 1
ATOM 2199 C C . PHE A 1 294 ? -3.62300 6.08600 -5.37400 1.000 14.69812 274 PHE A C 1
ATOM 2200 O O . PHE A 1 294 ? -3.86800 5.05500 -6.03300 1.000 15.74170 274 PHE A O 1
ATOM 2208 N N . TRP A 1 295 ? -4.49500 7.09500 -5.29100 1.000 13.00812 275 TRP A N 1
ATOM 2209 C CA . TRP A 1 295 ? -5.72600 7.11800 -6.06700 1.000 15.08362 275 TRP A CA 1
ATOM 2210 C C . TRP A 1 295 ? -5.55800 8.07700 -7.24600 1.000 18.13535 275 TRP A C 1
ATOM 2211 O O . TRP A 1 295 ? -4.83000 9.06900 -7.15000 1.000 16.37589 275 TRP A O 1
ATOM 2222 N N . GLN A 1 296 ? -6.25800 7.78900 -8.35400 1.000 16.10988 276 GLN A N 1
ATOM 2223 C CA . GLN A 1 296 ? -6.34100 8.72300 -9.48800 1.000 17.44114 276 GLN A CA 1
ATOM 2224 C C . GLN A 1 296 ? -7.76900 8.75100 -9.99300 1.000 20.81288 276 GLN A C 1
ATOM 2225 O O . GLN A 1 296 ? -8.38900 7.70100 -10.14400 1.000 20.70611 276 GLN A O 1
ATOM 2227 N N . PHE A 1 297 ? -8.30100 9.92900 -10.26300 1.000 19.83204 277 PHE A N 1
ATOM 2228 C CA . PHE A 1 297 ? -9.67100 10.01000 -10.76800 1.000 21.31652 277 PHE A CA 1
ATOM 2229 C C . PHE A 1 297 ? -9.65800 10.09900 -12.28700 1.000 25.10954 277 PHE A C 1
ATOM 2230 O O . PHE A 1 297 ? -9.01200 10.98900 -12.84100 1.000 27.87616 277 PHE A O 1
ATOM 2238 N N . ASN A 1 298 ? -10.33000 9.14800 -12.95100 1.000 27.27702 278 ASN A N 1
ATOM 2239 C CA . ASN A 1 298 ? -10.45300 9.19200 -14.41000 1.000 32.88360 278 ASN A CA 1
ATOM 2240 C C . ASN A 1 298 ? -11.77700 8.56800 -14.82700 1.000 34.60923 278 ASN A C 1
ATOM 2241 O O . ASN A 1 298 ? -12.21500 7.56400 -14.24900 1.000 31.44726 278 ASN A O 1
ATOM 2246 N N . ASN A 1 299 ? -12.38500 9.14700 -15.87000 1.000 42.75480 279 ASN A N 1
ATOM 2247 C CA . ASN A 1 299 ? -13.63300 8.63100 -16.43900 1.000 39.76785 279 ASN A CA 1
ATOM 2248 C C . ASN A 1 299 ? -14.65600 8.38800 -15.33800 1.000 36.65279 279 ASN A C 1
ATOM 2249 O O . ASN A 1 299 ? -15.26500 7.31800 -15.25700 1.000 39.31112 279 ASN A O 1
ATOM 2252 N N . GLY A 1 300 ? -14.78000 9.36000 -14.43400 1.000 34.93196 280 GLY A N 1
ATOM 2253 C CA . GLY A 1 300 ? -15.78600 9.30800 -13.39200 1.000 36.98314 280 GLY A CA 1
ATOM 2254 C C . GLY A 1 300 ? -15.52100 8.38000 -12.21700 1.000 32.27498 280 GLY A C 1
ATOM 2255 O O . GLY A 1 300 ? -16.41200 8.19800 -11.38600 1.000 33.76923 280 GLY A O 1
ATOM 2256 N N . LYS A 1 301 ? -14.33000 7.80300 -12.08400 1.000 31.30984 281 LYS A N 1
ATOM 2257 C CA . LYS A 1 301 ? -14.15000 6.81400 -11.01000 1.000 27.84483 281 LYS A CA 1
ATOM 2258 C C . LYS A 1 301 ? -12.68200 6.80000 -10.58100 1.000 26.04856 281 LYS A C 1
ATOM 2259 O O . LYS A 1 301 ? -11.78800 7.19500 -11.33000 1.000 25.45066 281 LYS A O 1
ATOM 2262 N N . TYR A 1 302 ? -12.43100 6.34900 -9.35300 1.000 23.89159 282 TYR A N 1
ATOM 2263 C CA . TYR A 1 302 ? -11.04800 6.29900 -8.88700 1.000 21.95379 282 TYR A CA 1
ATOM 2264 C C . TYR A 1 302 ? -10.41500 4.96100 -9.26700 1.000 18.44991 282 TYR A C 1
ATOM 2265 O O . TYR A 1 302 ? -11.00700 3.90100 -9.03000 1.000 21.28757 282 TYR A O 1
ATOM 2274 N N . SER A 1 303 ? -9.19000 5.00000 -9.78600 1.000 17.27450 283 SER A N 1
ATOM 2275 C CA . SER A 1 303 ? -8.36800 3.79100 -9.82500 1.000 17.36610 283 SER A CA 1
ATOM 2276 C C . SER A 1 303 ? -7.38100 3.89000 -8.66300 1.000 18.16984 283 SER A C 1
ATOM 2277 O O . SER A 1 303 ? -7.22000 4.95800 -8.03200 1.000 17.45118 283 SER A O 1
ATOM 2280 N N . TYR A 1 304 ? -6.74300 2.76500 -8.38600 1.000 16.13797 284 TYR A N 1
ATOM 2281 C CA . TYR A 1 304 ? -5.83400 2.62500 -7.24800 1.000 13.19195 284 TYR A CA 1
ATOM 2282 C C . TYR A 1 304 ? -4.53200 2.02000 -7.73900 1.000 15.43007 284 TYR A C 1
ATOM 2283 O O . TYR A 1 304 ? -4.54600 1.04800 -8.51200 1.000 14.79541 284 TYR A O 1
ATOM 2292 N N . ARG A 1 305 ? -3.39800 2.58100 -7.27800 1.000 13.04839 285 ARG A N 1
ATOM 2293 C CA . ARG A 1 305 ? -2.09600 2.07100 -7.65900 1.000 14.63339 285 ARG A CA 1
ATOM 2294 C C . ARG A 1 305 ? -1.61700 1.09900 -6.59200 1.000 14.75363 285 ARG A C 1
ATOM 2295 O O . ARG A 1 305 ? -1.23000 1.50700 -5.48400 1.000 14.29756 285 ARG A O 1
ATOM 2303 N N . ALA A 1 306 ? -1.67400 -0.20200 -6.93600 1.000 13.33717 286 ALA A N 1
ATOM 2304 C CA . ALA A 1 306 ? -1.03400 -1.26100 -6.17300 1.000 12.70941 286 ALA A CA 1
ATOM 2305 C C . ALA A 1 306 ? 0.46100 -1.23600 -6.51500 1.000 15.79391 286 ALA A C 1
ATOM 2306 O O . ALA A 1 306 ? 0.93500 -0.30500 -7.18000 1.000 15.53240 286 ALA A O 1
ATOM 2308 N N . MET A 1 307 ? 1.23100 -2.23800 -6.08600 1.000 11.62598 287 MET A N 1
ATOM 2309 C CA . MET A 1 307 ? 2.68800 -2.14200 -6.27400 1.000 12.17690 287 MET A CA 1
ATOM 2310 C C . MET A 1 307 ? 3.04000 -1.92200 -7.74500 1.000 14.88602 287 MET A C 1
ATOM 2311 O O . MET A 1 307 ? 3.86400 -1.05600 -8.06800 1.000 13.82236 287 MET A O 1
ATOM 2316 N N . PHE A 1 308 ? 2.44800 -2.73600 -8.65800 1.000 13.34439 288 PHE A N 1
ATOM 2317 C CA . PHE A 1 308 ? 2.89400 -2.75000 -10.06500 1.000 12.59305 288 PHE A CA 1
ATOM 2318 C C . PHE A 1 308 ? 1.79600 -2.43000 -11.05500 1.000 15.95753 288 PHE A C 1
ATOM 2319 O O . PHE A 1 308 ? 2.08000 -2.36700 -12.27400 1.000 16.40562 288 PHE A O 1
ATOM 2327 N N . ASP A 1 309 ? 0.55100 -2.30200 -10.60500 1.000 16.42900 289 ASP A N 1
ATOM 2328 C CA . ASP A 1 309 ? -0.57600 -2.18900 -11.51200 1.000 14.86324 289 ASP A CA 1
ATOM 2329 C C . ASP A 1 309 ? -1.59200 -1.19200 -10.94900 1.000 16.02018 289 ASP A C 1
ATOM 2330 O O . ASP A 1 309 ? -1.71900 -1.02500 -9.71500 1.000 15.01370 289 ASP A O 1
ATOM 2335 N N . GLU A 1 310 ? -2.34500 -0.54000 -11.85800 1.000 14.24144 290 GLU A N 1
ATOM 2336 C CA . GLU A 1 310 ? -3.55000 0.19900 -11.46900 1.000 16.68941 290 GLU A CA 1
ATOM 2337 C C . GLU A 1 310 ? -4.73700 -0.73700 -11.57200 1.000 17.39505 290 GLU A C 1
ATOM 2338 O O . GLU A 1 310 ? -4.85200 -1.50200 -12.54400 1.000 19.49783 290 GLU A O 1
ATOM 2344 N N . ILE A 1 311 ? -5.60400 -0.68500 -10.56200 1.000 14.86881 291 ILE A N 1
ATOM 2345 C CA . ILE A 1 311 ? -6.80300 -1.51900 -10.48000 1.000 16.09169 291 ILE A CA 1
ATOM 2346 C C . ILE A 1 311 ? -7.95600 -0.65800 -9.98400 1.000 14.76019 291 ILE A C 1
ATOM 2347 O O . ILE A 1 311 ? -7.72800 0.42600 -9.44200 1.000 15.57449 291 ILE A O 1
ATOM 2352 N N . PRO A 1 312 ? -9.20400 -1.09100 -10.17800 1.000 15.84402 292 PRO A N 1
ATOM 2353 C CA . PRO A 1 312 ? -10.31500 -0.34800 -9.55700 1.000 16.78340 292 PRO A CA 1
ATOM 2354 C C . PRO A 1 312 ? -10.13200 -0.21300 -8.05100 1.000 16.45618 292 PRO A C 1
ATOM 2355 O O . PRO A 1 312 ? -9.68600 -1.14800 -7.38500 1.000 16.38473 292 PRO A O 1
ATOM 2359 N N . LEU A 1 313 ? -10.53600 0.93700 -7.51700 1.000 15.76134 293 LEU A N 1
ATOM 2360 C CA . LEU A 1 313 ? -10.36600 1.19900 -6.07500 1.000 13.91225 293 LEU A CA 1
ATOM 2361 C C . LEU A 1 313 ? -10.94300 0.06900 -5.24800 1.000 14.38102 293 LEU A C 1
ATOM 2362 O O . LEU A 1 313 ? -12.14600 -0.16400 -5.30000 1.000 15.06262 293 LEU A O 1
ATOM 2367 N N . PRO A 1 314 ? -10.11500 -0.63000 -4.40400 1.000 15.03607 294 PRO A N 1
ATOM 2368 C CA . PRO A 1 314 ? -10.62700 -1.72200 -3.52800 1.000 15.16569 294 PRO A CA 1
ATOM 2369 C C . PRO A 1 314 ? -11.33800 -1.13700 -2.33900 1.000 14.62783 294 PRO A C 1
ATOM 2370 O O . PRO A 1 314 ? -10.69100 -0.62900 -1.42000 1.000 15.02976 294 PRO A O 1
ATOM 2374 N N . LEU A 1 315 ? -12.67300 -1.15800 -2.34700 1.000 14.66104 295 LEU A N 1
ATOM 2375 C CA . LEU A 1 315 ? -13.38900 -0.33100 -1.36700 1.000 14.68972 295 LEU A CA 1
ATOM 2376 C C . LEU A 1 315 ? -13.24200 -0.83700 0.07400 1.000 13.67155 295 LEU A C 1
ATOM 2377 O O . LEU A 1 315 ? -13.39300 -0.02600 1.01400 1.000 11.46891 295 LEU A O 1
ATOM 2382 N N . ASP A 1 316 ? -12.97100 -2.16200 0.28900 1.000 13.68383 296 ASP A N 1
ATOM 2383 C CA . ASP A 1 316 ? -12.91400 -2.70700 1.62700 1.000 13.49146 296 ASP A CA 1
ATOM 2384 C C . ASP A 1 316 ? -11.47900 -2.86700 2.13300 1.000 11.41306 296 ASP A C 1
ATOM 2385 O O . ASP A 1 316 ? -11.26000 -3.37200 3.26700 1.000 12.18891 296 ASP A O 1
ATOM 2390 N N . TRP A 1 317 ? -10.49300 -2.40800 1.37700 1.000 12.68410 297 TRP A N 1
ATOM 2391 C CA . TRP A 1 317 ? -9.12900 -2.36600 1.92100 1.000 12.95226 297 TRP A CA 1
ATOM 2392 C C . TRP A 1 317 ? -8.96200 -1.13000 2.82000 1.000 10.85206 297 TRP A C 1
ATOM 2393 O O . TRP A 1 317 ? -9.64100 -0.10300 2.60700 1.000 12.77078 297 TRP A O 1
ATOM 2404 N N . PRO A 1 318 ? -8.01000 -1.17200 3.76800 1.000 10.10609 298 PRO A N 1
ATOM 2405 C CA . PRO A 1 318 ? -7.72100 0.03000 4.57100 1.000 11.30123 298 PRO A CA 1
ATOM 2406 C C . PRO A 1 318 ? -7.22900 1.15500 3.67000 1.000 10.66675 298 PRO A C 1
ATOM 2407 O O . PRO A 1 318 ? -6.40500 0.94100 2.77800 1.000 12.57280 298 PRO A O 1
ATOM 2411 N N . VAL A 1 319 ? -7.70800 2.36900 3.94900 1.000 11.30729 299 VAL A N 1
ATOM 2412 C CA . VAL A 1 319 ? -7.18400 3.52500 3.20400 1.000 10.90086 299 VAL A CA 1
ATOM 2413 C C . VAL A 1 319 ? -5.73400 3.78900 3.62400 1.000 11.52143 299 VAL A C 1
ATOM 2414 O O . VAL A 1 319 ? -5.35500 3.63700 4.80100 1.000 13.12080 299 VAL A O 1
ATOM 2418 N N . GLU A 1 320 ? -4.90300 4.21800 2.65600 1.000 10.29536 300 GLU A N 1
ATOM 2419 C CA . GLU A 1 320 ? -3.51100 4.55500 2.95200 1.000 10.25073 300 GLU A CA 1
ATOM 2420 C C . GLU A 1 320 ? -3.34400 6.06500 2.89100 1.000 11.26704 300 GLU A C 1
ATOM 2421 O O . GLU A 1 320 ? -3.58200 6.69200 1.84000 1.000 11.94406 300 GLU A O 1
ATOM 2427 N N . VAL A 1 321 ? -2.94300 6.64700 4.03000 1.000 11.12026 301 VAL A N 1
ATOM 2428 C CA . VAL A 1 321 ? -2.93600 8.10200 4.20500 1.000 9.85527 301 VAL A CA 1
ATOM 2429 C C . VAL A 1 321 ? -1.68200 8.48000 4.98700 1.000 10.40433 301 VAL A C 1
ATOM 2430 O O . VAL A 1 321 ? -1.08400 7.62700 5.66700 1.000 11.65676 301 VAL A O 1
ATOM 2434 N N . ASN A 1 322 ? -1.29900 9.77900 4.93000 1.000 11.70486 302 ASN A N 1
ATOM 2435 C CA . ASN A 1 322 ? -0.33000 10.24400 5.93200 1.000 10.00422 302 ASN A CA 1
ATOM 2436 C C . ASN A 1 322 ? -1.07300 10.71600 7.17800 1.000 11.86064 302 ASN A C 1
ATOM 2437 O O . ASN A 1 322 ? -2.29600 10.60000 7.28100 1.000 13.93952 302 ASN A O 1
ATOM 2442 N N . TYR A 1 323 ? -0.30800 11.15800 8.20200 1.000 10.63238 303 TYR A N 1
ATOM 2443 C CA . TYR A 1 323 ? -0.91900 11.52300 9.47600 1.000 10.60246 303 TYR A CA 1
ATOM 2444 C C . TYR A 1 323 ? -1.87600 12.70900 9.31400 1.000 12.48821 303 TYR A C 1
ATOM 2445 O O . TYR A 1 323 ? -2.94200 12.77000 9.94800 1.000 11.37367 303 TYR A O 1
ATOM 2454 N N . TYR A 1 324 ? -1.45700 13.71300 8.53500 1.000 10.83876 304 TYR A N 1
ATOM 2455 C CA . TYR A 1 324 ? -2.30200 14.90000 8.28100 1.000 12.73924 304 TYR A CA 1
ATOM 2456 C C . TYR A 1 324 ? -3.68700 14.48100 7.79400 1.000 11.60233 304 TYR A C 1
ATOM 2457 O O . TYR A 1 324 ? -4.70200 15.07700 8.20500 1.000 12.76276 304 TYR A O 1
ATOM 2466 N N . GLU A 1 325 ? -3.73600 13.53700 6.79600 1.000 10.79794 305 GLU A N 1
ATOM 2467 C CA . GLU A 1 325 ? -5.02300 13.08200 6.23000 1.000 9.42516 305 GLU A CA 1
ATOM 2468 C C . GLU A 1 325 ? -5.82000 12.30100 7.27300 1.000 11.21408 305 GLU A C 1
ATOM 2469 O O . GLU A 1 325 ? -7.03600 12.46200 7.37300 1.000 12.08390 305 GLU A O 1
ATOM 2475 N N . ALA A 1 326 ? -5.15300 11.43300 8.05000 1.000 11.90251 306 ALA A N 1
ATOM 2476 C CA . ALA A 1 326 ? -5.84400 10.70300 9.11300 1.000 10.78828 306 ALA A CA 1
ATOM 2477 C C . ALA A 1 326 ? -6.52400 11.69400 10.06500 1.000 11.84712 306 ALA A C 1
ATOM 2478 O O . ALA A 1 326 ? -7.71100 11.56000 10.39900 1.000 13.64300 306 ALA A O 1
ATOM 2480 N N . MET A 1 327 ? -5.78900 12.71500 10.50500 1.000 13.23917 307 MET A N 1
ATOM 2481 C CA . MET A 1 327 ? -6.40300 13.68600 11.41600 1.000 12.45106 307 MET A CA 1
ATOM 2482 C C . MET A 1 327 ? -7.51700 14.49200 10.77400 1.000 12.53556 307 MET A C 1
ATOM 2483 O O . MET A 1 327 ? -8.46000 14.85000 11.48200 1.000 14.41812 307 MET A O 1
ATOM 2488 N N . ALA A 1 328 ? -7.42300 14.79800 9.46300 1.000 9.43271 308 ALA A N 1
ATOM 2489 C CA . ALA A 1 328 ? -8.51600 15.53000 8.82100 1.000 11.73339 308 ALA A CA 1
ATOM 2490 C C . ALA A 1 328 ? -9.79300 14.69800 8.80300 1.000 14.73274 308 ALA A C 1
ATOM 2491 O O . ALA A 1 328 ? -10.89200 15.23700 9.00200 1.000 13.95862 308 ALA A O 1
ATOM 2493 N N . TYR A 1 329 ? -9.68100 13.37800 8.52100 1.000 13.65199 309 TYR A N 1
ATOM 2494 C CA . TYR A 1 329 ? -10.84700 12.51200 8.63100 1.000 12.17641 309 TYR A CA 1
ATOM 2495 C C . TYR A 1 329 ? -11.40300 12.50400 10.05800 1.000 13.57748 309 TYR A C 1
ATOM 2496 O O . TYR A 1 329 ? -12.62200 12.58500 10.24700 1.000 14.03655 309 TYR A O 1
ATOM 2505 N N . CYS A 1 330 ? -10.52300 12.45700 11.08400 1.000 15.14063 310 CYS A N 1
ATOM 2506 C CA . CYS A 1 330 ? -10.99500 12.60400 12.46500 1.000 13.37209 310 CYS A CA 1
ATOM 2507 C C . CYS A 1 330 ? -11.75800 13.92600 12.65200 1.000 15.29493 310 CYS A C 1
ATOM 2508 O O . CYS A 1 330 ? -12.75400 13.97800 13.39400 1.000 16.62010 310 CYS A O 1
ATOM 2511 N N . GLY A 1 331 ? -11.27000 14.99700 12.01800 1.000 14.74827 311 GLY A N 1
ATOM 2512 C CA . GLY A 1 331 ? -11.93300 16.30300 12.14800 1.000 14.91647 311 GLY A CA 1
ATOM 2513 C C . GLY A 1 331 ? -13.33800 16.28700 11.57000 1.000 18.02053 311 GLY A C 1
ATOM 2514 O O . GLY A 1 331 ? -14.27300 16.86000 12.15200 1.000 20.70128 311 GLY A O 1
ATOM 2515 N N . TRP A 1 332 ? -13.49600 15.63200 10.42500 1.000 14.58113 312 TRP A N 1
ATOM 2516 C CA . TRP A 1 332 ? -14.80400 15.48000 9.80900 1.000 15.48713 312 TRP A CA 1
ATOM 2517 C C . TRP A 1 332 ? -15.73200 14.65200 10.69200 1.000 17.93876 312 TRP A C 1
ATOM 2518 O O . TRP A 1 332 ? -16.91800 14.98000 10.82700 1.000 19.24816 312 TRP A O 1
ATOM 2529 N N . LYS A 1 333 ? -15.21900 13.58900 11.31300 1.000 15.33106 313 LYS A N 1
ATOM 2530 C CA . LYS A 1 333 ? -16.03600 12.81600 12.26900 1.000 17.20857 313 LYS A CA 1
ATOM 2531 C C . LYS A 1 333 ? -16.47100 13.66200 13.45400 1.000 21.27636 313 LYS A C 1
ATOM 2532 O O . LYS A 1 333 ? -17.59000 13.50500 13.94200 1.000 23.02806 313 LYS A O 1
ATOM 2538 N N . GLY A 1 334 ? -15.62200 14.57000 13.91900 1.000 17.90265 314 GLY A N 1
ATOM 2539 C CA . GLY A 1 334 ? -16.04600 15.41800 15.00400 1.000 19.61164 314 GLY A CA 1
ATOM 2540 C C . GLY A 1 334 ? -16.18200 14.61600 16.29800 1.000 33.06444 314 GLY A C 1
ATOM 2541 O O . GLY A 1 334 ? -15.71500 13.47300 16.41800 1.000 34.04499 314 GLY A O 1
ATOM 2542 N N . LYS A 1 335 ? -16.83300 15.24000 17.28400 1.000 34.65256 315 LYS A N 1
ATOM 2543 C CA . LYS A 1 335 ? -17.24000 14.55000 18.51100 1.000 33.25828 315 LYS A CA 1
ATOM 2544 C C . LYS A 1 335 ? -16.03800 14.05100 19.31100 1.000 32.40669 315 LYS A C 1
ATOM 2545 O O . LYS A 1 335 ? -16.12200 13.01500 19.98300 1.000 38.50855 315 LYS A O 1
ATOM 2547 N N . GLY A 1 336 ? -14.91200 14.77000 19.25700 1.000 30.51009 316 GLY A N 1
ATOM 2548 C CA . GLY A 1 336 ? -13.71000 14.27700 19.93900 1.000 31.95366 316 GLY A CA 1
ATOM 2549 C C . GLY A 1 336 ? -13.04300 13.06200 19.29500 1.000 29.69421 316 GLY A C 1
ATOM 2550 O O . GLY A 1 336 ? -12.28700 12.32800 19.95300 1.000 26.97825 316 GLY A O 1
ATOM 2551 N N . THR A 1 337 ? -13.28800 12.82300 18.02100 1.000 22.57902 317 THR A N 1
ATOM 2552 C CA . THR A 1 337 ? -12.65900 11.67500 17.36500 1.000 21.40500 317 THR A CA 1
ATOM 2553 C C . THR A 1 337 ? -11.16000 11.92000 17.21400 1.000 17.00156 317 THR A C 1
ATOM 2554 O O . THR A 1 337 ? -10.71700 13.03500 16.89800 1.000 18.48413 317 THR A O 1
ATOM 2558 N N . ARG A 1 338 ? -10.35700 10.86200 17.41200 1.000 14.76278 318 ARG A N 1
ATOM 2559 C CA . ARG A 1 338 ? -8.91300 11.05400 17.55300 1.000 13.16676 318 ARG A CA 1
ATOM 2560 C C . ARG A 1 338 ? -8.23700 9.72800 17.21200 1.000 13.45568 318 ARG A C 1
ATOM 2561 O O . ARG A 1 338 ? -8.90000 8.75400 16.88400 1.000 14.28401 318 ARG A O 1
ATOM 2569 N N . LEU A 1 339 ? -6.89800 9.68200 17.35400 1.000 12.79309 319 LEU A N 1
ATOM 2570 C CA . LEU A 1 339 ? -6.13800 8.46100 17.16200 1.000 13.01985 319 LEU A CA 1
ATOM 2571 C C . LEU A 1 339 ? -5.66700 7.93700 18.51800 1.000 13.33395 319 LEU A C 1
ATOM 2572 O O . LEU A 1 339 ? -5.53600 8.69200 19.49500 1.000 14.75625 319 LEU A O 1
ATOM 2577 N N . MET A 1 340 ? -5.38500 6.63400 18.54900 1.000 13.37267 320 MET A N 1
ATOM 2578 C CA . MET A 1 340 ? -4.82200 6.01400 19.73400 1.000 11.30519 320 MET A CA 1
ATOM 2579 C C . MET A 1 340 ? -3.43400 6.56100 20.08900 1.000 13.72582 320 MET A C 1
ATOM 2580 O O . MET A 1 340 ? -2.60900 6.87900 19.23200 1.000 14.19390 320 MET A O 1
ATOM 2585 N N . SER A 1 341 ? -3.13700 6.56200 21.37900 1.000 11.24367 321 SER A N 1
ATOM 2586 C CA . SER A 1 341 ? -1.73500 6.61200 21.84300 1.000 10.44291 321 SER A CA 1
ATOM 2587 C C . SER A 1 341 ? -0.99800 5.24800 21.68300 1.000 11.48818 321 SER A C 1
ATOM 2588 O O . SER A 1 341 ? -1.58100 4.17600 21.42600 1.000 12.43654 321 SER A O 1
ATOM 2591 N N . GLU A 1 342 ? 0.33800 5.25900 21.90700 1.000 11.37400 322 GLU A N 1
ATOM 2592 C CA . GLU A 1 342 ? 1.08900 3.98400 21.89200 1.000 12.16069 322 GLU A CA 1
ATOM 2593 C C . GLU A 1 342 ? 0.58500 3.02600 22.97000 1.000 13.61912 322 GLU A C 1
ATOM 2594 O O . GLU A 1 342 ? 0.40200 1.83000 22.72300 1.000 12.61869 322 GLU A O 1
ATOM 2600 N N . ALA A 1 343 ? 0.34900 3.53100 24.18900 1.000 12.11601 323 ALA A N 1
ATOM 2601 C CA . ALA A 1 343 ? -0.13900 2.64500 25.24600 1.000 12.36245 323 ALA A CA 1
ATOM 2602 C C . ALA A 1 343 ? -1.50800 2.07800 24.90900 1.000 12.82383 323 ALA A C 1
ATOM 2603 O O . ALA A 1 343 ? -1.80000 0.91300 25.21400 1.000 12.80053 323 ALA A O 1
ATOM 2605 N N . GLU A 1 344 ? -2.37200 2.88000 24.29500 1.000 13.46328 324 GLU A N 1
ATOM 2606 C CA . GLU A 1 344 ? -3.70400 2.38700 23.93300 1.000 12.90188 324 GLU A CA 1
ATOM 2607 C C . GLU A 1 344 ? -3.62800 1.27200 22.87500 1.000 12.83376 324 GLU A C 1
ATOM 2608 O O . GLU A 1 344 ? -4.32200 0.24900 22.97800 1.000 12.79892 324 GLU A O 1
ATOM 2614 N N . TRP A 1 345 ? -2.79300 1.45900 21.84500 1.000 11.62652 325 TRP A N 1
ATOM 2615 C CA . TRP A 1 345 ? -2.59800 0.38900 20.85000 1.000 10.97116 325 TRP A CA 1
ATOM 2616 C C . TRP A 1 345 ? -2.09600 -0.90100 21.49900 1.000 12.89579 325 TRP A C 1
ATOM 2617 O O . TRP A 1 345 ? -2.60400 -2.00100 21.21700 1.000 12.40736 325 TRP A O 1
ATOM 2628 N N . ASN A 1 346 ? -1.08600 -0.79100 22.36100 1.000 9.98350 326 ASN A N 1
ATOM 2629 C CA . ASN A 1 346 ? -0.55400 -1.96500 23.04900 1.000 13.04018 326 ASN A CA 1
ATOM 2630 C C . ASN A 1 346 ? -1.62500 -2.67200 23.86800 1.000 13.91401 326 ASN A C 1
ATOM 2631 O O . ASN A 1 346 ? -1.68400 -3.91200 23.88600 1.000 13.54620 326 ASN A O 1
ATOM 2636 N N . LEU A 1 347 ? -2.44200 -1.89400 24.60200 1.000 13.01366 327 LEU A N 1
ATOM 2637 C CA . LEU A 1 347 ? -3.51900 -2.52100 25.37800 1.000 13.39541 327 LEU A CA 1
ATOM 2638 C C . LEU A 1 347 ? -4.48100 -3.26300 24.46400 1.000 14.87077 327 LEU A C 1
ATOM 2639 O O . LEU A 1 347 ? -4.88200 -4.41400 24.76200 1.000 13.34028 327 LEU A O 1
ATOM 2644 N N . ALA A 1 348 ? -4.87900 -2.63600 23.34200 1.000 13.83475 328 ALA A N 1
ATOM 2645 C CA . ALA A 1 348 ? -5.82400 -3.28200 22.41700 1.000 15.00865 328 ALA A CA 1
ATOM 2646 C C . ALA A 1 348 ? -5.21100 -4.53800 21.79300 1.000 15.17667 328 ALA A C 1
ATOM 2647 O O . ALA A 1 348 ? -5.90700 -5.55700 21.58900 1.000 16.55202 328 ALA A O 1
ATOM 2649 N N . ALA A 1 349 ? -3.92000 -4.48400 21.45000 1.000 13.16423 329 ALA A N 1
ATOM 2650 C CA . ALA A 1 349 ? -3.28500 -5.57300 20.69700 1.000 13.28126 329 ALA A CA 1
ATOM 2651 C C . ALA A 1 349 ? -2.78600 -6.73100 21.57400 1.000 14.55354 329 ALA A C 1
ATOM 2652 O O . ALA A 1 349 ? -2.89100 -7.88500 21.15700 1.000 17.65872 329 ALA A O 1
ATOM 2654 N N . TYR A 1 350 ? -2.30300 -6.45100 22.79800 1.000 15.36810 330 TYR A N 1
ATOM 2655 C CA . TYR A 1 350 ? -1.60900 -7.45300 23.60200 1.000 16.45969 330 TYR A CA 1
ATOM 2656 C C . TYR A 1 350 ? -2.19900 -7.59000 24.99900 1.000 15.49384 330 TYR A C 1
ATOM 2657 O O . TYR A 1 350 ? -1.81600 -8.52000 25.71600 1.000 20.74993 330 TYR A O 1
ATOM 2666 N N . GLY A 1 351 ? -3.19300 -6.78100 25.34600 1.000 16.54896 331 GLY A N 1
ATOM 2667 C CA . GLY A 1 351 ? -3.82700 -6.88800 26.65700 1.000 20.92996 331 GLY A CA 1
ATOM 2668 C C . GLY A 1 351 ? -2.93400 -6.40900 27.79700 1.000 25.00174 331 GLY A C 1
ATOM 2669 O O . GLY A 1 351 ? -1.96300 -5.66600 27.61100 1.000 23.14915 331 GLY A O 1
ATOM 2670 N N . SER A 1 352 ? -3.29200 -6.83500 29.02700 1.000 24.87290 332 SER A N 1
ATOM 2671 C CA . SER A 1 352 ? -2.52800 -6.44600 30.22800 1.000 29.96007 332 SER A CA 1
ATOM 2672 C C . SER A 1 352 ? -1.41100 -7.39100 30.65900 1.000 33.76766 332 SER A C 1
ATOM 2673 O O . SER A 1 352 ? -0.59900 -6.99400 31.50600 1.000 39.41289 332 SER A O 1
ATOM 2676 N N . ASN A 1 353 ? -1.35900 -8.61700 30.13900 1.000 40.53428 333 ASN A N 1
ATOM 2677 C CA . ASN A 1 353 ? -0.22600 -9.54900 30.30600 1.000 42.14247 333 ASN A CA 1
ATOM 2678 C C . ASN A 1 353 ? 1.11700 -8.94900 30.72200 1.000 47.74548 333 ASN A C 1
ATOM 2679 O O . ASN A 1 353 ? 2.11700 -9.11900 30.02600 1.000 51.72024 333 ASN A O 1
ATOM 2681 N N . TYR A 1 356 ? 4.58500 -11.09000 28.61400 1.000 38.62383 336 TYR A N 1
ATOM 2682 C CA . TYR A 1 356 ? 3.96600 -11.76800 27.46500 1.000 34.78169 336 TYR A CA 1
ATOM 2683 C C . TYR A 1 356 ? 5.04200 -12.53100 26.67100 1.000 31.51582 336 TYR A C 1
ATOM 2684 O O . TYR A 1 356 ? 6.14800 -12.02900 26.45300 1.000 34.21963 336 TYR A O 1
ATOM 2693 N N . GLN A 1 357 ? 4.75000 -13.76900 26.26600 1.000 31.91574 337 GLN A N 1
ATOM 2694 C CA . GLN A 1 357 ? 5.71700 -14.57500 25.53700 1.000 29.87519 337 GLN A CA 1
ATOM 2695 C C . GLN A 1 357 ? 5.40100 -14.48000 24.04000 1.000 24.02144 337 GLN A C 1
ATOM 2696 O O . GLN A 1 357 ? 4.37200 -14.99100 23.58800 1.000 27.01925 337 GLN A O 1
ATOM 2698 N N . VAL A 1 358 ? 6.29600 -13.84000 23.26600 1.000 20.85924 338 VAL A N 1
ATOM 2699 C CA . VAL A 1 358 ? 6.10600 -13.80000 21.82500 1.000 20.21167 338 VAL A CA 1
ATOM 2700 C C . VAL A 1 358 ? 6.09900 -15.22800 21.26900 1.000 20.10909 338 VAL A C 1
ATOM 2701 O O . VAL A 1 358 ? 6.98100 -16.03900 21.57900 1.000 18.87451 338 VAL A O 1
ATOM 2705 N N . ASP A 1 359 ? 5.14100 -15.50800 20.38500 1.000 16.40341 339 ASP A N 1
ATOM 2706 C CA . ASP A 1 359 ? 5.07300 -16.74300 19.60000 1.000 17.35045 339 ASP A CA 1
ATOM 2707 C C . ASP A 1 359 ? 5.24000 -16.37600 18.13700 1.000 18.20961 339 ASP A C 1
ATOM 2708 O O . ASP A 1 359 ? 4.32400 -15.79600 17.53300 1.000 17.54013 339 ASP A O 1
ATOM 2713 N N . ILE A 1 360 ? 6.44100 -16.63700 17.59900 1.000 17.41537 340 ILE A N 1
ATOM 2714 C CA . ILE A 1 360 ? 6.75800 -16.13800 16.26400 1.000 16.69112 340 ILE A CA 1
ATOM 2715 C C . ILE A 1 360 ? 5.82300 -16.70000 15.21800 1.000 18.71339 340 ILE A C 1
ATOM 2716 O O . ILE A 1 360 ? 5.50700 -16.00500 14.25800 1.000 16.44075 340 ILE A O 1
ATOM 2721 N N . GLU A 1 361 ? 5.35700 -17.95900 15.36600 1.000 16.67419 341 GLU A N 1
ATOM 2722 C CA . GLU A 1 361 ? 4.41200 -18.54000 14.40300 1.000 17.25930 341 GLU A CA 1
ATOM 2723 C C . GLU A 1 361 ? 3.11600 -17.75300 14.29100 1.000 15.05824 341 GLU A C 1
ATOM 2724 O O . GLU A 1 361 ? 2.45900 -17.84600 13.24700 1.000 16.41686 341 GLU A O 1
ATOM 2730 N N . LYS A 1 362 ? 2.74400 -16.96600 15.30700 1.000 15.55283 342 LYS A N 1
ATOM 2731 C CA . LYS A 1 362 ? 1.53600 -16.16600 15.20200 1.000 15.78512 342 LYS A CA 1
ATOM 2732 C C . LYS A 1 362 ? 1.64300 -15.09200 14.12800 1.000 14.32457 342 LYS A C 1
ATOM 2733 O O . LYS A 1 362 ? 0.61300 -14.54000 13.72800 1.000 15.25402 342 LYS A O 1
ATOM 2737 N N . VAL A 1 363 ? 2.85500 -14.79900 13.61300 1.000 15.24664 343 VAL A N 1
ATOM 2738 C CA . VAL A 1 363 ? 2.93400 -13.85900 12.47600 1.000 14.22958 343 VAL A CA 1
ATOM 2739 C C . VAL A 1 363 ? 2.08700 -14.36600 11.30200 1.000 13.88844 343 VAL A C 1
ATOM 2740 O O . VAL A 1 363 ? 1.54800 -13.57000 10.50800 1.000 13.85775 343 VAL A O 1
ATOM 2744 N N . ASN A 1 364 ? 1.93600 -15.69600 11.18000 1.000 14.90012 344 ASN A N 1
ATOM 2745 C CA . ASN A 1 364 ? 1.13000 -16.29700 10.10900 1.000 14.14154 344 ASN A CA 1
ATOM 2746 C C . ASN A 1 364 ? -0.35200 -16.00700 10.22300 1.000 14.53362 344 ASN A C 1
ATOM 2747 O O . ASN A 1 364 ? -1.09400 -16.32000 9.28900 1.000 17.30975 344 ASN A O 1
ATOM 2752 N N . ASP A 1 365 ? -0.81400 -15.49400 11.35900 1.000 14.76512 345 ASP A N 1
ATOM 2753 C CA . ASP A 1 365 ? -2.22800 -15.22600 11.59900 1.000 13.42253 345 ASP A CA 1
ATOM 2754 C C . ASP A 1 365 ? -2.67100 -13.85000 11.11300 1.000 14.49329 345 ASP A C 1
ATOM 2755 O O . ASP A 1 365 ? -3.87000 -13.55000 11.16800 1.000 14.15047 345 ASP A O 1
ATOM 2760 N N . TYR A 1 366 ? -1.74500 -13.00700 10.62800 1.000 14.74725 346 TYR A N 1
ATOM 2761 C CA . TYR A 1 366 ? -2.04500 -11.62800 10.23100 1.000 12.70402 346 TYR A CA 1
ATOM 2762 C C . TYR A 1 366 ? -1.50400 -11.37500 8.83700 1.000 12.65315 346 TYR A C 1
ATOM 2763 O O . TYR A 1 366 ? -0.70400 -12.16800 8.32300 1.000 13.31165 346 TYR A O 1
ATOM 2772 N N . ASN A 1 367 ? -2.01800 -10.32800 8.18400 1.000 10.28871 347 ASN A N 1
ATOM 2773 C CA . ASN A 1 367 ? -1.46000 -9.92200 6.88300 1.000 12.20311 347 ASN A CA 1
ATOM 2774 C C . ASN A 1 367 ? -0.10900 -9.23400 7.11500 1.000 11.78815 347 ASN A C 1
ATOM 2775 O O . ASN A 1 367 ? 0.01700 -8.01000 7.09500 1.000 11.21928 347 ASN A O 1
ATOM 2780 N N . LEU A 1 368 ? 0.91400 -10.06600 7.33600 1.000 12.47201 348 LEU A N 1
ATOM 2781 C CA . LEU A 1 368 ? 2.29700 -9.67800 7.61400 1.000 9.57803 348 LEU A CA 1
ATOM 2782 C C . LEU A 1 368 ? 3.17800 -10.59000 6.77500 1.000 12.65295 348 LEU A C 1
ATOM 2783 O O . LEU A 1 368 ? 2.72400 -11.65400 6.31700 1.000 12.55141 348 LEU A O 1
ATOM 2788 N N . ASN A 1 369 ? 4.45600 -10.19500 6.58600 1.000 11.43302 349 ASN A N 1
ATOM 2789 C CA . ASN A 1 369 ? 5.45300 -11.15400 6.10100 1.000 10.70807 349 ASN A CA 1
ATOM 2790 C C . ASN A 1 369 ? 5.11000 -11.71000 4.72600 1.000 12.74536 349 ASN A C 1
ATOM 2791 O O . ASN A 1 369 ? 5.37900 -12.88900 4.42000 1.000 13.94197 349 ASN A O 1
ATOM 2796 N N . LEU A 1 370 ? 4.60400 -10.81700 3.86100 1.000 12.39727 350 LEU A N 1
ATOM 2797 C CA . LEU A 1 370 ? 4.24500 -11.16900 2.47900 1.000 12.57806 350 LEU A CA 1
ATOM 2798 C C . LEU A 1 370 ? 3.17000 -12.27300 2.40100 1.000 13.61716 350 LEU A C 1
ATOM 2799 O O . LEU A 1 370 ? 3.09000 -13.00700 1.42500 1.000 15.71294 350 LEU A O 1
ATOM 2804 N N . LYS A 1 371 ? 2.30200 -12.41500 3.40300 1.000 11.94233 351 LYS A N 1
ATOM 2805 C CA . LYS A 1 371 ? 1.10400 -13.25100 3.21400 1.000 13.54809 351 LYS A CA 1
ATOM 2806 C C . LYS A 1 371 ? 0.35400 -12.84400 1.94700 1.000 16.20287 351 LYS A C 1
ATOM 2807 O O . LYS A 1 371 ? -0.10200 -13.70700 1.18800 1.000 13.47344 351 LYS A O 1
ATOM 2813 N N . PHE A 1 372 ? 0.18800 -11.53100 1.72100 1.000 13.49289 352 PHE A N 1
ATOM 2814 C CA . PHE A 1 372 ? -0.27100 -10.96300 0.46500 1.000 11.50356 352 PHE A CA 1
ATOM 2815 C C . PHE A 1 372 ? 0.75400 -9.91700 -0.00200 1.000 12.60188 352 PHE A C 1
ATOM 2816 O O . PHE A 1 372 ? 1.57800 -9.42700 0.79900 1.000 13.26996 352 PHE A O 1
ATOM 2824 N N . GLY A 1 373 ? 0.66100 -9.57900 -1.31600 1.000 10.80222 353 GLY A N 1
ATOM 2825 C CA . GLY A 1 373 ? 1.48600 -8.56500 -1.94000 1.000 13.25300 353 GLY A CA 1
ATOM 2826 C C . GLY A 1 373 ? 0.82300 -7.19500 -1.96000 1.000 12.18883 353 GLY A C 1
ATOM 2827 O O . GLY A 1 373 ? 1.13500 -6.36500 -2.83200 1.000 12.53298 353 GLY A O 1
ATOM 2828 N N . SER A 1 374 ? -0.08600 -6.96000 -1.02500 1.000 12.47205 354 SER A N 1
ATOM 2829 C CA . SER A 1 374 ? -0.91300 -5.75100 -0.95900 1.000 12.20275 354 SER A CA 1
ATOM 2830 C C . SER A 1 374 ? -1.63000 -5.73800 0.38200 1.000 13.56380 354 SER A C 1
ATOM 2831 O O . SER A 1 374 ? -1.68200 -6.77800 1.06300 1.000 12.33808 354 SER A O 1
ATOM 2834 N N . PRO A 1 375 ? -2.29200 -4.63600 0.74300 1.000 11.08184 355 PRO A N 1
ATOM 2835 C CA . PRO A 1 375 ? -3.29200 -4.70800 1.82400 1.000 11.31302 355 PRO A CA 1
ATOM 2836 C C . PRO A 1 375 ? -4.43800 -5.64000 1.44100 1.000 11.10269 355 PRO A C 1
ATOM 2837 O O . PRO A 1 375 ? -4.58300 -6.03100 0.29000 1.000 13.93850 355 PRO A O 1
ATOM 2841 N N . SER A 1 376 ? -5.23600 -6.01000 2.44800 1.000 11.65281 356 SER A N 1
ATOM 2842 C CA . SER A 1 376 ? -6.30900 -6.98700 2.31600 1.000 10.68500 356 SER A CA 1
ATOM 2843 C C . SER A 1 376 ? -7.59200 -6.36600 2.82100 1.000 11.43179 356 SER A C 1
ATOM 2844 O O . SER A 1 376 ? -7.57100 -5.42100 3.61700 1.000 12.54081 356 SER A O 1
ATOM 2847 N N . PRO A 1 377 ? -8.73900 -6.89800 2.39800 1.000 13.64701 357 PRO A N 1
ATOM 2848 C CA . PRO A 1 377 ? -10.01800 -6.41100 2.93800 1.000 13.24450 357 PRO A CA 1
ATOM 2849 C C . PRO A 1 377 ? -10.01400 -6.50700 4.45900 1.000 14.03292 357 PRO A C 1
ATOM 2850 O O . PRO A 1 377 ? -9.56200 -7.51000 5.01600 1.000 15.94728 357 PRO A O 1
ATOM 2854 N N . VAL A 1 378 ? -10.53200 -5.47400 5.12900 1.000 14.05592 358 VAL A N 1
ATOM 2855 C CA . VAL A 1 378 ? -10.49400 -5.52400 6.60200 1.000 13.09068 358 VAL A CA 1
ATOM 2856 C C . VAL A 1 378 ? -11.35100 -6.70300 7.04200 1.000 16.12083 358 VAL A C 1
ATOM 2857 O O . VAL A 1 378 ? -12.44100 -6.92600 6.51800 1.000 15.99392 358 VAL A O 1
ATOM 2861 N N . GLY A 1 379 ? -10.79000 -7.56000 7.89600 1.000 16.20567 359 GLY A N 1
ATOM 2862 C CA . GLY A 1 379 ? -11.51700 -8.73800 8.31600 1.000 16.74515 359 GLY A CA 1
ATOM 2863 C C . GLY A 1 379 ? -11.39400 -9.98100 7.44200 1.000 17.27944 359 GLY A C 1
ATOM 2864 O O . GLY A 1 379 ? -11.85500 -11.05400 7.87200 1.000 21.07612 359 GLY A O 1
ATOM 2865 N N . LEU A 1 380 ? -10.76200 -9.90100 6.27000 1.000 15.63426 360 LEU A N 1
ATOM 2866 C CA . LEU A 1 380 ? -10.68600 -11.08700 5.40600 1.000 19.21101 360 LEU A CA 1
ATOM 2867 C C . LEU A 1 380 ? -9.83600 -12.18400 6.02900 1.000 21.71970 360 LEU A C 1
ATOM 2868 O O . LEU A 1 380 ? -10.17200 -13.38600 5.90500 1.000 19.57699 360 LEU A O 1
ATOM 2873 N N . VAL A 1 381 ? -8.68600 -11.81200 6.59500 1.000 18.23107 361 VAL A N 1
ATOM 2874 C CA . VAL A 1 381 ? -7.83300 -12.80000 7.26500 1.000 16.53333 361 VAL A CA 1
ATOM 2875 C C . VAL A 1 381 ? -8.50800 -13.15800 8.58200 1.000 17.95198 361 VAL A C 1
ATOM 2876 O O . VAL A 1 381 ? -8.52900 -12.35800 9.52400 1.000 16.27489 361 VAL A O 1
ATOM 2880 N N . LYS A 1 382 ? -9.10000 -14.37200 8.64200 1.000 17.84701 362 LYS A N 1
ATOM 2881 C CA . LYS A 1 382 ? -10.03000 -14.65500 9.72700 1.000 18.17388 362 LYS A CA 1
ATOM 2882 C C . LYS A 1 382 ? -9.34000 -14.86300 11.07500 1.000 19.57994 362 LYS A C 1
ATOM 2883 O O . LYS A 1 382 ? -10.00100 -14.77000 12.10500 1.000 19.30283 362 LYS A O 1
ATOM 2889 N N . THR A 1 383 ? -8.03400 -15.13600 11.08900 1.000 15.35458 363 THR A N 1
ATOM 2890 C CA . THR A 1 383 ? -7.23000 -15.25500 12.30800 1.000 14.83051 363 THR A CA 1
ATOM 2891 C C . THR A 1 383 ? -6.69300 -13.91300 12.83800 1.000 15.24026 363 THR A C 1
ATOM 2892 O O . THR A 1 383 ? -5.95500 -13.92000 13.84500 1.000 15.24863 363 THR A O 1
ATOM 2896 N N . ALA A 1 384 ? -7.05800 -12.77400 12.22200 1.000 13.66759 364 ALA A N 1
ATOM 2897 C CA . ALA A 1 384 ? -6.42600 -11.48400 12.50100 1.000 13.24309 364 ALA A CA 1
ATOM 2898 C C . ALA A 1 384 ? -7.22500 -10.58200 13.47500 1.000 15.08105 364 ALA A C 1
ATOM 2899 O O . ALA A 1 384 ? -6.96100 -9.37000 13.55400 1.000 16.43377 364 ALA A O 1
ATOM 2901 N N . GLN A 1 385 ? -8.19900 -11.13200 14.22000 1.000 16.59565 365 GLN A N 1
ATOM 2902 C CA . GLN A 1 385 ? -8.93900 -10.36800 15.21900 1.000 16.04293 365 GLN A CA 1
ATOM 2903 C C . GLN A 1 385 ? -8.24000 -10.52600 16.56000 1.000 17.01323 365 GLN A C 1
ATOM 2904 O O . GLN A 1 385 ? -8.10000 -11.65000 17.04900 1.000 17.24773 365 GLN A O 1
ATOM 2910 N N . SER A 1 386 ? -7.78800 -9.41800 17.14900 1.000 14.10823 366 SER A N 1
ATOM 2911 C CA . SER A 1 386 ? -7.17300 -9.47800 18.47100 1.000 16.75158 366 SER A CA 1
ATOM 2912 C C . SER A 1 386 ? -8.24400 -9.80900 19.52100 1.000 14.99993 366 SER A C 1
ATOM 2913 O O . SER A 1 386 ? -9.42500 -9.67500 19.25700 1.000 16.22153 366 SER A O 1
ATOM 2916 N N . HIS A 1 387 ? -7.80300 -10.26800 20.69200 1.000 17.22910 367 HIS A N 1
ATOM 2917 C CA . HIS A 1 387 ? -8.78200 -10.64100 21.73000 1.000 19.00917 367 HIS A CA 1
ATOM 2918 C C . HIS A 1 387 ? -9.69300 -9.45700 22.11800 1.000 19.41139 367 HIS A C 1
ATOM 2919 O O . HIS A 1 387 ? -10.85100 -9.66800 22.53000 1.000 20.86335 367 HIS A O 1
ATOM 2926 N N . SER A 1 388 ? -9.22700 -8.20200 21.94600 1.000 16.31390 368 SER A N 1
ATOM 2927 C CA . SER A 1 388 ? -10.04000 -7.01900 22.25500 1.000 15.44673 368 SER A CA 1
ATOM 2928 C C . SER A 1 388 ? -11.23900 -6.85300 21.31500 1.000 15.24179 368 SER A C 1
ATOM 2929 O O . SER A 1 388 ? -12.11800 -5.99000 21.55100 1.000 18.96947 368 SER A O 1
ATOM 2932 N N . GLY A 1 389 ? -11.26900 -7.60600 20.22400 1.000 16.02721 369 GLY A N 1
ATOM 2933 C CA . GLY A 1 389 ? -12.29700 -7.47200 19.21000 1.000 14.42638 369 GLY A CA 1
ATOM 2934 C C . GLY A 1 389 ? -11.91300 -6.63400 17.99900 1.000 16.56108 369 GLY A C 1
ATOM 2935 O O . GLY A 1 389 ? -12.67800 -6.61600 17.01600 1.000 19.31796 369 GLY A O 1
ATOM 2936 N N . LEU A 1 390 ? -10.77100 -5.94300 18.03200 1.000 15.73494 370 LEU A N 1
ATOM 2937 C CA . LEU A 1 390 ? -10.35000 -5.13800 16.87200 1.000 14.00109 370 LEU A CA 1
ATOM 2938 C C . LEU A 1 390 ? -9.60200 -6.02100 15.86100 1.000 13.85699 370 LEU A C 1
ATOM 2939 O O . LEU A 1 390 ? -8.82300 -6.91100 16.23600 1.000 15.45751 370 LEU A O 1
ATOM 2944 N N . TRP A 1 391 ? -9.84700 -5.75200 14.56400 1.000 14.35748 371 TRP A N 1
ATOM 2945 C CA . TRP A 1 391 ? -9.26300 -6.47400 13.44700 1.000 14.38956 371 TRP A CA 1
ATOM 2946 C C . TRP A 1 391 ? -8.05000 -5.74700 12.90300 1.000 11.20506 371 TRP A C 1
ATOM 2947 O O . TRP A 1 391 ? -8.04100 -4.51200 12.78600 1.000 13.11306 371 TRP A O 1
ATOM 2958 N N . ASP A 1 392 ? -7.01200 -6.52400 12.58500 1.000 13.35829 372 ASP A N 1
ATOM 2959 C CA . ASP A 1 392 ? -5.80100 -5.99000 11.92700 1.000 12.26253 372 ASP A CA 1
ATOM 2960 C C . ASP A 1 392 ? -5.07500 -4.90900 12.73400 1.000 15.67210 372 ASP A C 1
ATOM 2961 O O . ASP A 1 392 ? -4.54300 -3.93400 12.17400 1.000 15.07124 372 ASP A O 1
ATOM 2966 N N . LEU A 1 393 ? -5.08800 -5.02100 14.06800 1.000 13.75983 373 LEU A N 1
ATOM 2967 C CA . LEU A 1 393 ? -4.15400 -4.22600 14.85800 1.000 12.66021 373 LEU A CA 1
ATOM 2968 C C . LEU A 1 393 ? -2.73900 -4.59300 14.46700 1.000 13.98667 373 LEU A C 1
ATOM 2969 O O . LEU A 1 393 ? -1.87000 -3.71500 14.31200 1.000 12.73026 373 LEU A O 1
ATOM 2974 N N . ARG A 1 394 ? -2.50500 -5.90100 14.24600 1.000 12.21413 374 ARG A N 1
ATOM 2975 C CA . ARG A 1 394 ? -1.27800 -6.40300 13.65000 1.000 10.79331 374 ARG A CA 1
ATOM 2976 C C . ARG A 1 394 ? -1.52700 -6.63400 12.16600 1.000 11.99420 374 ARG A C 1
ATOM 2977 O O . ARG A 1 394 ? -2.51800 -7.28100 11.78900 1.000 11.57090 374 ARG A O 1
ATOM 2985 N N . GLY A 1 395 ? -0.59500 -6.17500 11.31700 1.000 10.91552 375 GLY A N 1
ATOM 2986 C CA . GLY A 1 395 ? -0.70200 -6.50800 9.88000 1.000 9.36811 375 GLY A CA 1
ATOM 2987 C C . GLY A 1 395 ? -1.61100 -5.56800 9.09800 1.000 10.74390 375 GLY A C 1
ATOM 2988 O O . GLY A 1 395 ? -2.32500 -4.67500 9.62000 1.000 10.83405 375 GLY A O 1
ATOM 2989 N N . ASN A 1 396 ? -1.67600 -5.91400 7.81800 1.000 9.76328 376 ASN A N 1
ATOM 2990 C CA . ASN A 1 396 ? -2.46700 -5.21500 6.78600 1.000 10.54530 376 ASN A CA 1
ATOM 2991 C C . ASN A 1 396 ? -1.90700 -3.86900 6.35700 1.000 12.43547 376 ASN A C 1
ATOM 2992 O O . ASN A 1 396 ? -1.48000 -3.73700 5.19100 1.000 18.81308 376 ASN A O 1
ATOM 2997 N N . VAL A 1 397 ? -1.85700 -2.88600 7.26300 1.000 10.06717 377 VAL A N 1
ATOM 2998 C CA . VAL A 1 397 ? -1.05100 -1.67600 7.01000 1.000 11.52913 377 VAL A CA 1
ATOM 2999 C C . VAL A 1 397 ? -0.66800 -1.21500 8.41300 1.000 12.44986 377 VAL A C 1
ATOM 3000 O O . VAL A 1 397 ? -1.36700 -1.49700 9.39000 1.000 11.50382 377 VAL A O 1
ATOM 3004 N N . TRP A 1 398 ? 0.47300 -0.52700 8.51800 1.000 9.33300 378 TRP A N 1
ATOM 3005 C CA . TRP A 1 398 ? 0.81400 0.12700 9.78100 1.000 10.74688 378 TRP A CA 1
ATOM 3006 C C . TRP A 1 398 ? -0.33700 1.01400 10.19900 1.000 11.59333 378 TRP A C 1
ATOM 3007 O O . TRP A 1 398 ? -1.07100 1.52800 9.33900 1.000 13.05701 378 TRP A O 1
ATOM 3018 N N . GLU A 1 399 ? -0.49000 1.24400 11.50700 1.000 11.02779 379 GLU A N 1
ATOM 3019 C CA . GLU A 1 399 ? -1.48200 2.26500 11.84300 1.000 11.88151 379 GLU A CA 1
ATOM 3020 C C . GLU A 1 399 ? -0.87300 3.43700 12.60300 1.000 9.17792 379 GLU A C 1
ATOM 3021 O O . GLU A 1 399 ? -0.09600 3.26200 13.54600 1.000 10.97485 379 GLU A O 1
ATOM 3027 N N . TRP A 1 400 ? -1.19500 4.64700 12.11700 1.000 9.35077 380 TRP A N 1
ATOM 3028 C CA . TRP A 1 400 ? -0.70900 5.86800 12.75800 1.000 10.01161 380 TRP A CA 1
ATOM 3029 C C . TRP A 1 400 ? -1.26300 5.98600 14.18200 1.000 11.09648 380 TRP A C 1
ATOM 3030 O O . TRP A 1 400 ? -2.41000 5.56600 14.48500 1.000 12.62180 380 TRP A O 1
ATOM 3041 N N . LEU A 1 401 ? -0.47100 6.65000 15.03700 1.000 9.96177 381 LEU A N 1
ATOM 3042 C CA . LEU A 1 401 ? -0.81500 6.85700 16.43200 1.000 9.30311 381 LEU A CA 1
ATOM 3043 C C . LEU A 1 401 ? -0.57200 8.33200 16.75800 1.000 11.69586 381 LEU A C 1
ATOM 3044 O O . LEU A 1 401 ? 0.40100 8.92100 16.28200 1.000 11.85545 381 LEU A O 1
ATOM 3049 N N . ASP A 1 402 ? -1.41600 8.91500 17.60400 1.000 13.20489 382 ASP A N 1
ATOM 3050 C CA . ASP A 1 402 ? -1.13300 10.27000 18.13100 1.000 12.50804 382 ASP A CA 1
ATOM 3051 C C . ASP A 1 402 ? -0.13700 10.14800 19.28300 1.000 14.28519 382 ASP A C 1
ATOM 3052 O O . ASP A 1 402 ? -0.47100 10.08900 20.48500 1.000 16.07516 382 ASP A O 1
ATOM 3057 N N . GLU A 1 403 ? 1.13400 10.06600 18.90900 1.000 13.15682 383 GLU A N 1
ATOM 3058 C CA . GLU A 1 403 ? 2.23600 9.82500 19.85000 1.000 12.41605 383 GLU A CA 1
ATOM 3059 C C . GLU A 1 403 ? 3.52100 10.33900 19.22700 1.000 13.16479 383 GLU A C 1
ATOM 3060 O O . GLU A 1 403 ? 3.98500 9.72900 18.23900 1.000 12.40601 383 GLU A O 1
ATOM 3066 N N . ASN A 1 404 ? 4.10500 11.40200 19.80300 1.000 11.08508 384 ASN A N 1
ATOM 3067 C CA . ASN A 1 404 ? 5.41900 11.83000 19.30800 1.000 11.03542 384 ASN A CA 1
ATOM 3068 C C . ASN A 1 404 ? 6.45300 10.74900 19.64400 1.000 12.55698 384 ASN A C 1
ATOM 3069 O O . ASN A 1 404 ? 6.47300 10.20700 20.76300 1.000 12.09826 384 ASN A O 1
ATOM 3074 N N . PHE A 1 405 ? 7.29900 10.40300 18.66300 1.000 11.40851 385 PHE A N 1
ATOM 3075 C CA . PHE A 1 405 ? 8.33500 9.39800 18.91600 1.000 10.61184 385 PHE A CA 1
ATOM 3076 C C . PHE A 1 405 ? 9.24100 9.85800 20.06300 1.000 11.46102 385 PHE A C 1
ATOM 3077 O O . PHE A 1 405 ? 9.73200 11.00700 20.05900 1.000 12.50669 385 PHE A O 1
ATOM 3085 N N . HIS A 1 406 ? 9.44900 8.95900 21.01600 1.000 11.70335 386 HIS A N 1
ATOM 3086 C CA . HIS A 1 406 ? 10.12300 9.31000 22.26800 1.000 10.32542 386 HIS A CA 1
ATOM 3087 C C . HIS A 1 406 ? 10.77100 8.07000 22.87400 1.000 12.75109 386 HIS A C 1
ATOM 3088 O O . HIS A 1 406 ? 10.33600 6.94800 22.62300 1.000 12.33709 386 HIS A O 1
ATOM 3095 N N . PRO A 1 407 ? 11.79300 8.23500 23.69700 1.000 11.58789 387 PRO A N 1
ATOM 3096 C CA . PRO A 1 407 ? 12.40600 7.05100 24.32900 1.000 11.42464 387 PRO A CA 1
ATOM 3097 C C . PRO A 1 407 ? 11.62600 6.60500 25.56000 1.000 13.67508 387 PRO A C 1
ATOM 3098 O O . PRO A 1 407 ? 10.99800 7.42600 26.25400 1.000 14.73699 387 PRO A O 1
ATOM 3102 N N . LEU A 1 408 ? 11.77500 5.28200 25.89700 1.000 13.07526 388 LEU A N 1
ATOM 3103 C CA . LEU A 1 408 ? 11.19900 4.76700 27.12100 1.000 12.82356 388 LEU A CA 1
ATOM 3104 C C . LEU A 1 408 ? 12.26200 4.85500 28.20300 1.000 16.45072 388 LEU A C 1
ATOM 3105 O O . LEU A 1 408 ? 13.45300 4.90900 27.89700 1.000 20.23961 388 LEU A O 1
ATOM 3110 N N . PRO A 1 409 ? 11.89100 4.89800 29.48200 1.000 16.37985 389 PRO A N 1
ATOM 3111 C CA . PRO A 1 409 ? 12.92700 4.91400 30.52600 1.000 18.36213 389 PRO A CA 1
ATOM 3112 C C . PRO A 1 409 ? 13.82100 3.67700 30.44500 1.000 14.66396 389 PRO A C 1
ATOM 3113 O O . PRO A 1 409 ? 13.34900 2.53100 30.35700 1.000 17.03896 389 PRO A O 1
ATOM 3117 N N . GLY A 1 410 ? 15.14700 3.91600 30.48300 1.000 16.51196 390 GLY A N 1
ATOM 3118 C CA . GLY A 1 410 ? 16.09400 2.83100 30.33300 1.000 17.48404 390 GLY A CA 1
ATOM 3119 C C . GLY A 1 410 ? 16.71600 2.75600 28.95700 1.000 16.66346 390 GLY A C 1
ATOM 3120 O O . GLY A 1 410 ? 17.61300 1.94300 28.75100 1.000 19.53098 390 GLY A O 1
ATOM 3121 N N . PHE A 1 411 ? 16.21900 3.58500 28.01700 1.000 16.61888 391 PHE A N 1
ATOM 3122 C CA . PHE A 1 411 ? 16.80300 3.72900 26.68200 1.000 16.14604 391 PHE A CA 1
ATOM 3123 C C . PHE A 1 411 ? 18.30300 4.01700 26.77600 1.000 15.41259 391 PHE A C 1
ATOM 3124 O O . PHE A 1 411 ? 18.73700 4.88900 27.53100 1.000 16.89411 391 PHE A O 1
ATOM 3132 N N . GLU A 1 412 ? 19.06700 3.38000 25.88900 1.000 15.08904 392 GLU A N 1
ATOM 3133 C CA . GLU A 1 412 ? 20.53200 3.57100 25.67100 1.000 17.36639 392 GLU A CA 1
ATOM 3134 C C . GLU A 1 412 ? 20.82700 3.36300 24.19500 1.000 20.59230 392 GLU A C 1
ATOM 3135 O O . GLU A 1 412 ? 20.47500 2.28800 23.66300 1.000 19.41119 392 GLU A O 1
ATOM 3141 N N . PRO A 1 413 ? 21.51400 4.27900 23.52000 1.000 17.53251 393 PRO A N 1
ATOM 3142 C CA . PRO A 1 413 ? 21.99500 3.94000 22.17000 1.000 15.48747 393 PRO A CA 1
ATOM 3143 C C . PRO A 1 413 ? 22.98000 2.78200 22.17800 1.000 18.57098 393 PRO A C 1
ATOM 3144 O O . PRO A 1 413 ? 23.78300 2.60500 23.11500 1.000 18.94163 393 PRO A O 1
ATOM 3148 N N . HIS A 1 414 ? 22.98300 2.04100 21.07500 1.000 16.42069 394 HIS A N 1
ATOM 3149 C CA . HIS A 1 414 ? 23.91400 0.93300 20.91000 1.000 18.21516 394 HIS A CA 1
ATOM 3150 C C . HIS A 1 414 ? 25.16300 1.46100 20.23400 1.000 16.57724 394 HIS A C 1
ATOM 3151 O O . HIS A 1 414 ? 25.08400 2.23000 19.26400 1.000 18.99753 394 HIS A O 1
ATOM 3158 N N . PHE A 1 415 ? 26.31300 0.96200 20.66400 1.000 17.55145 395 PHE A N 1
ATOM 3159 C CA . PHE A 1 415 ? 27.60200 1.44700 20.10900 1.000 22.45662 395 PHE A CA 1
ATOM 3160 C C . PHE A 1 415 ? 27.66100 1.23300 18.59700 1.000 19.93941 395 PHE A C 1
ATOM 3161 O O . PHE A 1 415 ? 28.34200 1.98600 17.91200 1.000 20.87628 395 PHE A O 1
ATOM 3169 N N . LEU A 1 416 ? 26.98900 0.20000 18.12100 1.000 15.86077 396 LEU A N 1
ATOM 3170 C CA . LEU A 1 416 ? 27.09500 -0.07400 16.68400 1.000 18.31515 396 LEU A CA 1
ATOM 3171 C C . LEU A 1 416 ? 26.37900 0.95800 15.82500 1.000 19.63412 396 LEU A C 1
ATOM 3172 O O . LEU A 1 416 ? 26.63400 1.01600 14.61200 1.000 18.06230 396 LEU A O 1
ATOM 3177 N N . TYR A 1 417 ? 25.45700 1.74500 16.39700 1.000 19.35747 397 TYR A N 1
ATOM 3178 C CA . TYR A 1 417 ? 24.64400 2.65300 15.59600 1.000 16.07595 397 TYR A CA 1
ATOM 3179 C C . TYR A 1 417 ? 24.04400 3.73600 16.48400 1.000 17.60055 397 TYR A C 1
ATOM 3180 O O . TYR A 1 417 ? 22.84700 3.75200 16.77100 1.000 17.63519 397 TYR A O 1
ATOM 3189 N N . GLU A 1 418 ? 24.89600 4.63200 16.96700 1.000 17.93151 398 GLU A N 1
ATOM 3190 C CA . GLU A 1 418 ? 24.47500 5.53100 18.04500 1.000 17.61207 398 GLU A CA 1
ATOM 3191 C C . GLU A 1 418 ? 23.35900 6.47600 17.62000 1.000 16.18411 398 GLU A C 1
ATOM 3192 O O . GLU A 1 418 ? 22.57700 6.93100 18.47900 1.000 19.42553 398 GLU A O 1
ATOM 3198 N N A ASP A 1 419 ? 23.29200 6.80600 16.34000 0.548 17.79670 399 ASP A N 1
ATOM 3199 N N B ASP A 1 419 ? 23.27800 6.81300 16.33600 0.452 17.82257 399 ASP A N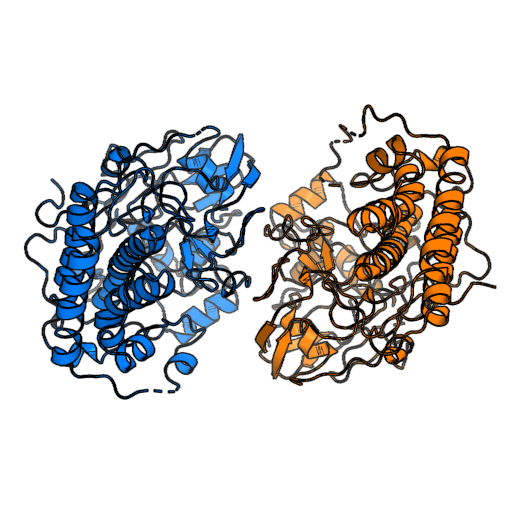 1
ATOM 3200 C CA A ASP A 1 419 ? 22.33300 7.76100 15.80100 0.548 17.45463 399 ASP A CA 1
ATOM 3201 C CA B ASP A 1 419 ? 22.30000 7.77500 15.83500 0.452 17.47034 399 ASP A CA 1
ATOM 3202 C C A ASP A 1 419 ? 21.05100 7.10400 15.27800 0.548 17.47014 399 ASP A C 1
ATOM 3203 C C B ASP A 1 419 ? 21.03900 7.10600 15.28800 0.452 17.44244 399 ASP A C 1
ATOM 3204 O O A ASP A 1 419 ? 20.29600 7.75700 14.54200 0.548 18.74106 399 ASP A O 1
ATOM 3205 O O B ASP A 1 419 ? 20.29700 7.74500 14.52700 0.452 18.72777 399 ASP A O 1
ATOM 3212 N N . ASN A 1 420 ? 20.79600 5.83000 15.63300 1.000 14.99512 400 ASN A N 1
ATOM 3213 C CA . ASN A 1 420 ? 19.61400 5.14000 15.09700 1.000 14.30362 400 ASN A CA 1
ATOM 3214 C C . ASN A 1 420 ? 18.29800 5.88800 15.38200 1.000 17.63304 400 ASN A C 1
ATOM 3215 O O . ASN A 1 420 ? 17.43900 6.00000 14.49300 1.000 15.84853 400 ASN A O 1
ATOM 3220 N N . SER A 1 421 ? 18.07500 6.28500 16.63700 1.000 14.18335 401 SER A N 1
ATOM 3221 C CA . SER A 1 421 ? 16.76600 6.84700 16.97300 1.000 13.35831 401 SER A CA 1
ATOM 3222 C C . SER A 1 421 ? 16.88900 8.18200 17.72100 1.000 15.64479 401 SER A C 1
ATOM 3223 O O . SER A 1 421 ? 16.01400 9.03300 17.59300 1.000 14.21301 401 SER A O 1
ATOM 3226 N N . ALA A 1 422 ? 17.98800 8.40800 18.44500 1.000 14.12337 402 ALA A N 1
ATOM 3227 C CA . ALA A 1 422 ? 18.09800 9.61600 19.28200 1.000 14.93905 402 ALA A CA 1
ATOM 3228 C C . ALA A 1 422 ? 17.91500 10.94200 18.53800 1.000 16.03322 402 ALA A C 1
ATOM 3229 O O . ALA A 1 422 ? 17.30300 11.87000 19.11900 1.000 22.15899 402 ALA A O 1
ATOM 3231 N N . PRO A 1 423 ? 18.34300 11.11000 17.27900 1.000 16.66673 403 PRO A N 1
ATOM 3232 C CA . PRO A 1 423 ? 18.08100 12.37900 16.56600 1.000 18.43484 403 PRO A CA 1
ATOM 3233 C C . PRO A 1 423 ? 16.62600 12.68300 16.33700 1.000 18.09599 403 PRO A C 1
ATOM 3234 O O . PRO A 1 423 ? 16.28100 13.81400 15.96000 1.000 19.24988 403 PRO A O 1
ATOM 3238 N N . PHE A 1 424 ? 15.75400 11.68700 16.44500 1.000 14.39755 404 PHE A N 1
ATOM 3239 C CA . PHE A 1 424 ? 14.37700 11.85000 16.01400 1.000 16.29695 404 PHE A CA 1
ATOM 3240 C C . PHE A 1 424 ? 13.43700 11.99400 17.18600 1.000 13.56456 404 PHE A C 1
ATOM 3241 O O . PHE A 1 424 ? 12.23200 11.92100 17.00900 1.000 14.11045 404 PHE A O 1
ATOM 3249 N N . PHE A 1 425 ? 13.98800 12.07400 18.40400 1.000 13.76371 405 PHE A N 1
ATOM 3250 C CA . PHE A 1 425 ? 13.17800 12.43100 19.57600 1.000 14.43638 405 PHE A CA 1
ATOM 3251 C C . PHE A 1 425 ? 13.04100 13.95900 19.61800 1.000 15.14123 405 PHE A C 1
ATOM 3252 O O . PHE A 1 425 ? 13.59900 14.64500 20.49000 1.000 18.23584 405 PHE A O 1
ATOM 3260 N N . ASP A 1 426 ? 12.29600 14.50200 18.63600 1.000 15.03764 406 ASP A N 1
ATOM 3261 C CA . ASP A 1 426 ? 12.33500 15.92100 18.35400 1.000 13.75943 406 ASP A CA 1
ATOM 3262 C C . ASP A 1 426 ? 10.93700 16.54900 18.24000 1.000 17.16746 406 ASP A C 1
ATOM 3263 O O . ASP A 1 426 ? 10.83000 17.68300 17.77000 1.000 16.48514 406 ASP A O 1
ATOM 3268 N N . ASN A 1 427 ? 9.85200 15.81900 18.60100 1.000 13.59424 407 ASN A N 1
ATOM 3269 C CA . ASN A 1 427 ? 8.45200 16.25900 18.53200 1.000 14.55778 407 ASN A CA 1
ATOM 3270 C C . ASN A 1 427 ? 7.99100 16.52900 17.10700 1.000 15.24537 407 ASN A C 1
ATOM 3271 O O . ASN A 1 427 ? 6.93100 17.12700 16.88500 1.000 16.14328 407 ASN A O 1
ATOM 3276 N N . ASN A 1 428 ? 8.74900 16.02400 16.12400 1.000 13.77523 408 ASN A N 1
ATOM 3277 C CA . ASN A 1 428 ? 8.41400 16.21700 14.71500 1.000 12.08978 408 ASN A CA 1
ATOM 3278 C C . ASN A 1 428 ? 8.15000 14.90000 14.00600 1.000 14.00365 408 ASN A C 1
ATOM 3279 O O . ASN A 1 428 ? 8.05200 14.90100 12.77900 1.000 14.00788 408 ASN A O 1
ATOM 3284 N N . HIS A 1 429 ? 8.08800 13.79300 14.73400 1.000 12.17565 409 HIS A N 1
ATOM 3285 C CA . HIS A 1 429 ? 7.82400 12.46800 14.16200 1.000 12.45111 409 HIS A CA 1
ATOM 3286 C C . HIS A 1 429 ? 6.69800 11.81600 14.95200 1.000 12.35041 409 HIS A C 1
ATOM 3287 O O . HIS A 1 429 ? 6.76200 11.80600 16.18500 1.000 14.30655 409 HIS A O 1
ATOM 3294 N N . LYS A 1 430 ? 5.66500 11.29400 14.24800 1.000 10.77023 410 LYS A N 1
ATOM 3295 C CA . LYS A 1 430 ? 4.59000 10.53900 14.87200 1.000 10.54808 410 LYS A CA 1
ATOM 3296 C C . LYS A 1 430 ? 4.88600 9.03800 14.73300 1.000 12.90522 410 LYS A C 1
ATOM 3297 O O . LYS A 1 430 ? 5.57800 8.59200 13.81500 1.000 13.88923 410 LYS A O 1
ATOM 3303 N N . MET A 1 431 ? 4.36200 8.23700 15.65900 1.000 10.75871 411 MET A N 1
ATOM 3304 C CA . MET A 1 431 ? 4.59400 6.78700 15.63800 1.000 11.40033 411 MET A CA 1
ATOM 3305 C C . MET A 1 431 ? 3.55200 6.05100 14.80000 1.000 10.61392 411 MET A C 1
ATOM 3306 O O . MET A 1 431 ? 2.46800 6.54100 14.51100 1.000 10.29219 411 MET A O 1
ATOM 3311 N N . MET A 1 432 ? 3.92600 4.83600 14.39900 1.000 10.45284 412 MET A N 1
ATOM 3312 C CA . MET A 1 432 ? 2.97800 3.89100 13.80600 1.000 12.41515 412 MET A CA 1
ATOM 3313 C C . MET A 1 432 ? 3.38400 2.49700 14.23100 1.000 11.60555 412 MET A C 1
ATOM 3314 O O . MET A 1 432 ? 4.54900 2.22500 14.43200 1.000 12.80855 412 MET A O 1
ATOM 3319 N N . LEU A 1 433 ? 2.39400 1.61400 14.40400 1.000 10.57862 413 LEU A N 1
ATOM 3320 C CA . LEU A 1 433 ? 2.68300 0.30300 14.96600 1.000 11.55804 413 LEU A CA 1
ATOM 3321 C C . LEU A 1 433 ? 1.93100 -0.81500 14.23500 1.000 10.72125 413 LEU A C 1
ATOM 3322 O O . LEU A 1 433 ? 0.94400 -0.56600 13.51600 1.000 12.70854 413 LEU A O 1
ATOM 3327 N N . GLY A 1 434 ? 2.45100 -2.03800 14.41000 1.000 11.36446 414 GLY A N 1
ATOM 3328 C CA . GLY A 1 434 ? 1.69900 -3.25500 14.12600 1.000 10.76489 414 GLY A CA 1
ATOM 3329 C C . GLY A 1 434 ? 2.16200 -4.01500 12.88400 1.000 11.94750 414 GLY A C 1
ATOM 3330 O O . GLY A 1 434 ? 1.81000 -5.24000 12.72100 1.000 12.23612 414 GLY A O 1
ATOM 3331 N N . GLY A 1 435 ? 2.88500 -3.33200 12.00200 1.000 10.96195 415 GLY A N 1
ATOM 3332 C CA . GLY A 1 435 ? 3.34400 -3.95800 10.77000 1.000 10.44734 415 GLY A CA 1
ATOM 3333 C C . GLY A 1 435 ? 2.31200 -3.90300 9.64700 1.000 10.08359 415 GLY A C 1
ATOM 3334 O O . GLY A 1 435 ? 1.09700 -3.78300 9.86200 1.000 12.13667 415 GLY A O 1
ATOM 3335 N N . ALA A 1 436 ? 2.84300 -3.98500 8.40000 1.000 11.23001 416 ALA A N 1
ATOM 3336 C CA . ALA A 1 436 ? 2.05500 -4.03700 7.14700 1.000 11.29074 416 ALA A CA 1
ATOM 3337 C C . ALA A 1 436 ? 2.25300 -5.40200 6.47000 1.000 9.32915 416 ALA A C 1
ATOM 3338 O O . ALA A 1 436 ? 3.09000 -6.22100 6.88400 1.000 9.48627 416 ALA A O 1
ATOM 3340 N N . TRP A 1 437 ? 1.50600 -5.58400 5.34500 1.000 10.99940 417 TRP A N 1
ATOM 3341 C CA . TRP A 1 437 ? 1.66100 -6.79500 4.52800 1.000 10.65602 417 TRP A CA 1
ATOM 3342 C C . TRP A 1 437 ? 3.10300 -7.04100 4.11000 1.000 12.18176 417 TRP A C 1
ATOM 3343 O O . TRP A 1 437 ? 3.52700 -8.20300 3.95900 1.000 13.20506 417 TRP A O 1
ATOM 3354 N N . VAL A 1 438 ? 3.88400 -5.97200 3.96300 1.000 10.17581 418 VAL A N 1
ATOM 3355 C CA . VAL A 1 438 ? 5.24400 -6.03300 3.41200 1.000 11.31403 418 VAL A CA 1
ATOM 3356 C C . VAL A 1 438 ? 6.28000 -6.21600 4.53400 1.000 12.48987 418 VAL A C 1
ATOM 3357 O O . VAL A 1 438 ? 7.44400 -6.55200 4.25700 1.000 11.92995 418 VAL A O 1
ATOM 3361 N N . THR A 1 439 ? 5.89200 -6.01500 5.78300 1.000 11.16291 419 THR A N 1
ATOM 3362 C CA . THR A 1 439 ? 6.81900 -6.07900 6.91200 1.000 10.71655 419 THR A CA 1
ATOM 3363 C C . THR A 1 439 ? 7.31700 -7.50100 7.18900 1.000 12.43049 419 THR A C 1
ATOM 3364 O O . THR A 1 439 ? 6.51900 -8.44300 7.20400 1.000 10.52871 419 THR A O 1
ATOM 3368 N N . GLN A 1 440 ? 8.63400 -7.62400 7.43400 1.000 11.45849 420 GLN A N 1
ATOM 3369 C CA . GLN A 1 440 ? 9.31500 -8.89100 7.67000 1.000 10.72446 420 GLN A CA 1
ATOM 3370 C C . GLN A 1 440 ? 10.17700 -8.83900 8.93500 1.000 11.99374 420 GLN A C 1
ATOM 3371 O O . GLN A 1 440 ? 10.44400 -7.78000 9.49400 1.000 13.14219 420 GLN A O 1
ATOM 3377 N N . GLY A 1 441 ? 10.66700 -10.00400 9.34100 1.000 11.44808 421 GLY A N 1
ATOM 3378 C CA . GLY A 1 441 ? 11.70700 -10.00500 10.42000 1.000 12.51122 421 GLY A CA 1
ATOM 3379 C C . GLY A 1 441 ? 11.13800 -9.61700 11.78800 1.000 11.92896 421 GLY A C 1
ATOM 3380 O O . GLY A 1 441 ? 9.94900 -9.81800 12.08200 1.000 12.61276 421 GLY A O 1
ATOM 3381 N N . THR A 1 442 ? 12.04200 -9.16400 12.68400 1.000 11.29711 422 THR A N 1
ATOM 3382 C CA . THR A 1 442 ? 11.57600 -8.82000 14.03900 1.000 11.81786 422 THR A CA 1
ATOM 3383 C C . THR A 1 442 ? 10.66700 -7.59700 14.03600 1.000 13.04624 422 THR A C 1
ATOM 3384 O O . THR A 1 442 ? 9.94500 -7.33800 15.01200 1.000 12.89879 422 THR A O 1
ATOM 3388 N N . GLU A 1 443 ? 10.61200 -6.87700 12.91300 1.000 11.33543 423 GLU A N 1
ATOM 3389 C CA . GLU A 1 443 ? 9.68500 -5.76500 12.76800 1.000 10.58840 423 GLU A CA 1
ATOM 3390 C C . GLU A 1 443 ? 8.22400 -6.19100 12.72700 1.000 12.12115 423 GLU A C 1
ATOM 3391 O O . GLU A 1 443 ? 7.33400 -5.32300 12.84700 1.000 11.43840 423 GLU A O 1
ATOM 3397 N N . THR A 1 444 ? 7.95100 -7.49800 12.56700 1.000 10.78208 424 THR A N 1
ATOM 3398 C CA . THR A 1 444 ? 6.58500 -7.98900 12.64500 1.000 10.69602 424 THR A CA 1
ATOM 3399 C C . THR A 1 444 ? 6.14900 -8.29500 14.06400 1.000 11.07974 424 THR A C 1
ATOM 3400 O O . THR A 1 444 ? 4.98700 -8.68400 14.24000 1.000 12.28173 424 THR A O 1
ATOM 3404 N N . LEU A 1 445 ? 7.06200 -8.24700 15.06000 1.000 11.46006 425 LEU A N 1
ATOM 3405 C CA . LEU A 1 445 ? 6.76600 -8.70000 16.40900 1.000 10.87747 425 LEU A CA 1
ATOM 3406 C C . LEU A 1 445 ? 6.49300 -7.50800 17.33600 1.000 11.32071 425 LEU A C 1
ATOM 3407 O O . LEU A 1 445 ? 6.55000 -6.33000 16.94200 1.000 12.24376 425 LEU A O 1
ATOM 3412 N N . LYS A 1 446 ? 6.21900 -7.84600 18.62100 1.000 11.70893 426 LYS A N 1
ATOM 3413 C CA . LYS A 1 446 ? 5.60500 -6.89800 19.57300 1.000 11.44142 426 LYS A CA 1
ATOM 3414 C C . LYS A 1 446 ? 6.45900 -5.65200 19.88000 1.000 13.82201 426 LYS A C 1
ATOM 3415 O O . LYS A 1 446 ? 5.91600 -4.60600 20.25900 1.000 14.81471 426 LYS A O 1
ATOM 3421 N N . TYR A 1 447 ? 7.76400 -5.74600 19.79400 1.000 10.75950 427 TYR A N 1
ATOM 3422 C CA . TYR A 1 447 ? 8.60400 -4.71900 20.41200 1.000 11.35654 427 TYR A CA 1
ATOM 3423 C C . TYR A 1 447 ? 9.02800 -3.60400 19.45800 1.000 11.97415 427 TYR A C 1
ATOM 3424 O O . TYR A 1 447 ? 9.41500 -2.52300 19.91900 1.000 13.38470 427 TYR A O 1
ATOM 3433 N N . TYR A 1 448 ? 9.00100 -3.88600 18.15300 1.000 12.32419 428 TYR A N 1
ATOM 3434 C CA . TYR A 1 448 ? 9.49400 -2.89100 17.16400 1.000 12.17068 428 TYR A CA 1
ATOM 3435 C C . TYR A 1 448 ? 8.69400 -1.58900 17.26600 1.000 12.24406 428 TYR A C 1
ATOM 3436 O O . TYR A 1 448 ? 7.45100 -1.65000 17.32700 1.000 13.22528 428 TYR A O 1
ATOM 3445 N N . ARG A 1 449 ? 9.39300 -0.45100 17.26900 1.000 11.74906 429 ARG A N 1
ATOM 3446 C CA . ARG A 1 449 ? 8.70400 0.86600 17.29300 1.000 12.42271 429 ARG A CA 1
ATOM 3447 C C . ARG A 1 449 ? 8.99900 1.58900 15.97500 1.000 15.03304 429 ARG A C 1
ATOM 3448 O O . ARG A 1 449 ? 10.18800 1.68900 15.61300 1.000 18.31920 429 ARG A O 1
ATOM 3456 N N . ASN A 1 450 ? 7.95600 2.05400 15.28200 1.000 13.37652 430 ASN A N 1
ATOM 3457 C CA . ASN A 1 450 ? 8.14200 2.74200 13.97500 1.000 12.43171 430 ASN A CA 1
ATOM 3458 C C . ASN A 1 450 ? 7.77800 4.22200 14.12700 1.000 12.10048 430 ASN A C 1
ATOM 3459 O O . ASN A 1 450 ? 6.98000 4.53800 15.03000 1.000 12.01840 430 ASN A O 1
ATOM 3464 N N . TRP A 1 451 ? 8.33600 5.08600 13.27200 1.000 11.66886 431 TRP A N 1
ATOM 3465 C CA . TRP A 1 451 ? 8.08700 6.53300 13.36700 1.000 10.12866 431 TRP A CA 1
ATOM 3466 C C . TRP A 1 451 ? 8.37500 7.21400 12.02400 1.000 14.40662 431 TRP A C 1
ATOM 3467 O O . TRP A 1 451 ? 9.31600 6.83000 11.35400 1.000 14.08538 431 TRP A O 1
ATOM 3478 N N . PHE A 1 452 ? 7.60200 8.25200 11.68200 1.000 11.57621 432 PHE A N 1
ATOM 3479 C CA . PHE A 1 452 ? 7.78200 9.04200 10.45700 1.000 8.51489 432 PHE A CA 1
ATOM 3480 C C . PHE A 1 452 ? 7.30800 10.48900 10.65600 1.000 11.94022 432 PHE A C 1
ATOM 3481 O O . PHE A 1 452 ? 6.46500 10.78300 11.50500 1.000 11.84428 432 PHE A O 1
ATOM 3489 N N . ARG A 1 453 ? 7.87600 11.40400 9.87200 1.000 11.43669 433 ARG A N 1
ATOM 3490 C CA . ARG A 1 453 ? 7.29700 12.74200 9.83300 1.000 10.40213 433 ARG A CA 1
ATOM 3491 C C . ARG A 1 453 ? 5.83700 12.63300 9.35800 1.000 10.85228 433 ARG A C 1
ATOM 3492 O O . ARG A 1 453 ? 5.48600 11.72700 8.55100 1.000 12.39511 433 ARG A O 1
ATOM 3500 N N . PRO A 1 454 ? 4.94300 13.49300 9.85700 1.000 12.63047 434 PRO A N 1
ATOM 3501 C CA . PRO A 1 454 ? 3.50500 13.28400 9.60200 1.000 11.10613 434 PRO A CA 1
ATOM 3502 C C . PRO A 1 454 ? 3.06800 13.47800 8.18200 1.000 12.16731 434 PRO A C 1
ATOM 3503 O O . PRO A 1 454 ? 1.96500 13.03700 7.86300 1.000 12.24521 434 PRO A O 1
ATOM 3507 N N . ASN A 1 455 ? 3.86600 14.10700 7.31900 1.000 13.00676 435 ASN A N 1
ATOM 3508 C CA . ASN A 1 455 ? 3.50100 14.22600 5.92300 1.000 12.07421 435 ASN A CA 1
ATOM 3509 C C . ASN A 1 455 ? 3.92000 13.01500 5.09400 1.000 13.23053 435 ASN A C 1
ATOM 3510 O O . ASN A 1 455 ? 3.51700 12.93600 3.91400 1.000 12.90937 435 ASN A O 1
ATOM 3515 N N . PHE A 1 456 ? 4.72400 12.08800 5.66600 1.000 14.63765 436 PHE A N 1
ATOM 3516 C CA . PHE A 1 456 ? 5.34500 11.00400 4.87000 1.000 12.24152 436 PHE A CA 1
ATOM 3517 C C . PHE A 1 456 ? 4.35900 9.89300 4.54300 1.000 14.82454 436 PHE A C 1
ATOM 3518 O O . PHE A 1 456 ? 3.47100 9.59400 5.32600 1.000 15.11734 436 PHE A O 1
ATOM 3526 N N . TYR A 1 457 ? 4.50800 9.28200 3.35900 1.000 14.22581 437 TYR A N 1
ATOM 3527 C CA . TYR A 1 457 ? 3.66800 8.13900 2.96600 1.000 13.25956 437 TYR A CA 1
ATOM 3528 C C . TYR A 1 457 ? 4.38800 6.81700 3.20100 1.000 14.17338 437 TYR A C 1
ATOM 3529 O O . TYR A 1 457 ? 5.54400 6.62400 2.77600 1.000 15.70721 437 TYR A O 1
ATOM 3538 N N . GLN A 1 458 ? 3.68100 5.87500 3.83200 1.000 13.41711 438 GLN A N 1
ATOM 3539 C CA . GLN A 1 458 ? 4.12200 4.50700 4.03800 1.000 14.16913 438 GLN A CA 1
ATOM 3540 C C . GLN A 1 458 ? 2.93400 3.61800 3.67000 1.000 13.21923 438 GLN A C 1
ATOM 3541 O O . GLN A 1 458 ? 1.85100 4.10000 3.28400 1.000 12.43312 438 GLN A O 1
ATOM 3547 N N . HIS A 1 459 ? 3.12700 2.30900 3.75900 1.000 9.60240 439 HIS A N 1
ATOM 3548 C CA . HIS A 1 459 ? 2.01000 1.38100 3.65400 1.000 11.90484 439 HIS A CA 1
ATOM 3549 C C . HIS A 1 459 ? 1.26500 1.41800 4.99700 1.000 11.67752 439 HIS A C 1
ATOM 3550 O O . HIS A 1 459 ? 1.43200 0.55200 5.86100 1.000 10.23176 439 HIS A O 1
ATOM 3557 N N . ALA A 1 460 ? 0.47200 2.46600 5.18600 1.000 11.19516 440 ALA A N 1
ATOM 3558 C CA . ALA A 1 460 ? 0.02600 2.91300 6.51000 1.000 10.45042 440 ALA A CA 1
ATOM 3559 C C . ALA A 1 460 ? -1.35000 3.55700 6.41500 1.000 11.85834 440 ALA A C 1
ATOM 3560 O O . ALA A 1 460 ? -1.62900 4.33500 5.50700 1.000 11.78636 440 ALA A O 1
ATOM 3562 N N . GLY A 1 461 ? -2.20400 3.18800 7.38300 1.000 11.82738 441 GLY A N 1
ATOM 3563 C CA . GLY A 1 461 ? -3.57300 3.64300 7.53000 1.000 12.79618 441 GLY A CA 1
ATOM 3564 C C . GLY A 1 461 ? -3.85800 3.96800 8.99300 1.000 12.61443 441 GLY A C 1
ATOM 3565 O O . GLY A 1 461 ? -2.96300 4.42400 9.72700 1.000 11.21662 441 GLY A O 1
ATOM 3566 N N . PHE A 1 462 ? -5.10500 3.83200 9.42600 1.000 9.58721 442 PHE A N 1
ATOM 3567 C CA . PHE A 1 462 ? -5.46400 4.29400 10.77100 1.000 11.10444 442 PHE A CA 1
ATOM 3568 C C . PHE A 1 462 ? -6.84500 3.73600 11.10300 1.000 12.22529 442 PHE A C 1
ATOM 3569 O O . PHE A 1 462 ? -7.61700 3.37200 10.21500 1.000 12.43631 442 PHE A O 1
ATOM 3577 N N . ARG A 1 463 ? -7.16300 3.76400 12.40900 1.000 12.75088 443 ARG A N 1
ATOM 3578 C CA . ARG A 1 463 ? -8.52900 3.54700 12.87500 1.000 10.55750 443 ARG A CA 1
ATOM 3579 C C . ARG A 1 463 ? -8.89600 4.71300 13.77800 1.000 11.71717 443 ARG A C 1
ATOM 3580 O O . ARG A 1 463 ? -8.03600 5.50100 14.17000 1.000 12.58166 443 ARG A O 1
ATOM 3588 N N . ILE A 1 464 ? -10.18600 4.85800 14.08900 1.000 12.73684 444 ILE A N 1
ATOM 3589 C CA . ILE A 1 464 ? -10.61700 6.04200 14.86000 1.000 15.12428 444 ILE A CA 1
ATOM 3590 C C . ILE A 1 464 ? -10.97700 5.66000 16.27800 1.000 12.78981 444 ILE A C 1
ATOM 3591 O O . ILE A 1 464 ? -11.37400 4.51100 16.55100 1.000 15.91793 444 ILE A O 1
ATOM 3596 N N . VAL A 1 465 ? -10.83500 6.65000 17.18900 1.000 13.75327 445 VAL A N 1
ATOM 3597 C CA . VAL A 1 465 ? -11.06200 6.46500 18.63000 1.000 14.19299 445 VAL A CA 1
ATOM 3598 C C . VAL A 1 465 ? -11.99300 7.56700 19.11500 1.000 16.87600 445 VAL A C 1
ATOM 3599 O O . VAL A 1 465 ? -11.86400 8.71600 18.69100 1.000 16.66140 445 VAL A O 1
ATOM 3603 N N . THR A 1 466 ? -12.83700 7.24300 20.10300 1.000 18.36401 446 THR A N 1
ATOM 3604 C CA . THR A 1 466 ? -13.51500 8.26000 20.91600 1.000 23.16960 446 THR A CA 1
ATOM 3605 C C . THR A 1 466 ? -13.40100 7.87700 22.38400 1.000 25.52565 446 THR A C 1
ATOM 3606 O O . THR A 1 466 ? -13.33600 6.69300 22.73800 1.000 23.61060 446 THR A O 1
ATOM 3610 N N . ASN A 1 467 ? -13.35400 8.89400 23.24100 1.000 23.70344 447 ASN A N 1
ATOM 3611 C CA . ASN A 1 467 ? -13.30900 8.61200 24.67700 1.000 29.69484 447 ASN A CA 1
ATOM 3612 C C . ASN A 1 467 ? -14.63000 8.01300 25.17300 1.000 32.96241 447 ASN A C 1
ATOM 3613 O O . ASN A 1 467 ? -14.62900 7.08800 26.01200 1.000 31.44763 447 ASN A O 1
ATOM 3618 N N . HIS A 1 468 ? -15.75500 8.53000 24.68800 1.000 30.56090 448 HIS A N 1
ATOM 3619 C CA . HIS A 1 468 ? -17.07600 8.06700 25.14800 1.000 37.34002 448 HIS A CA 1
ATOM 3620 C C . HIS A 1 468 ? -18.10000 7.95100 23.99900 1.000 37.54709 448 HIS A C 1
ATOM 3621 O O . HIS A 1 468 ? -17.76000 8.16700 22.81600 1.000 37.68116 448 HIS A O 1
ATOM 3622 N N . SER B 1 22 ? 17.34600 43.80200 57.12300 1.000 36.00726 2 SER B N 1
ATOM 3623 C CA . SER B 1 22 ? 17.21800 43.84500 55.64300 1.000 48.02654 2 SER B CA 1
ATOM 3624 C C . SER B 1 22 ? 17.14100 42.43800 55.04400 1.000 41.08425 2 SER B C 1
ATOM 3625 O O . SER B 1 22 ? 17.44600 41.48500 55.77700 1.000 37.10080 2 SER B O 1
ATOM 3626 N N . PHE B 1 23 ? 16.72200 42.33700 53.77200 1.000 37.71781 3 PHE B N 1
ATOM 3627 C CA . PHE B 1 23 ? 16.65300 41.01700 53.08200 1.000 29.96977 3 PHE B CA 1
ATOM 3628 C C . PHE B 1 23 ? 17.97600 40.74100 52.36400 1.000 27.48661 3 PHE B C 1
ATOM 3629 O O . PHE B 1 23 ? 18.44100 41.59800 51.62200 1.000 28.53326 3 PHE B O 1
ATOM 3637 N N . ILE B 1 24 ? 18.51100 39.53700 52.55600 1.000 29.17830 4 ILE B N 1
ATOM 3638 C CA . ILE B 1 24 ? 19.83600 39.23500 52.02900 1.000 23.71810 4 ILE B CA 1
ATOM 3639 C C . ILE B 1 24 ? 19.79600 39.17300 50.51100 1.000 21.75368 4 ILE B C 1
ATOM 3640 O O . ILE B 1 24 ? 18.76700 38.83700 49.89700 1.000 24.32721 4 ILE B O 1
ATOM 3643 N N . LYS B 1 25 ? 20.89500 39.60200 49.89400 1.000 22.54805 5 LYS B N 1
ATOM 3644 C CA . LYS B 1 25 ? 20.98800 39.54100 48.45500 1.000 17.90244 5 LYS B CA 1
ATOM 3645 C C . LYS B 1 25 ? 21.30800 38.10300 48.05800 1.000 15.88789 5 LYS B C 1
ATOM 3646 O O . LYS B 1 25 ? 22.03300 37.38600 48.77700 1.000 19.56781 5 LYS B O 1
ATOM 3648 N N . SER B 1 26 ? 20.71700 37.65400 46.94300 1.000 14.97272 6 SER B N 1
ATOM 3649 C CA . SER B 1 26 ? 21.03300 36.35200 46.40700 1.000 14.34787 6 SER B CA 1
ATOM 3650 C C . SER B 1 26 ? 22.23500 36.49100 45.47900 1.000 14.49543 6 SER B C 1
ATOM 3651 O O . SER B 1 26 ? 22.22100 37.31900 44.53000 1.000 14.32115 6 SER B O 1
ATOM 3654 N N . GLN B 1 27 ? 23.28800 35.70500 45.75100 1.000 12.61514 7 GLN B N 1
ATOM 3655 C CA . GLN B 1 27 ? 24.49800 35.74100 44.92400 1.000 13.86437 7 GLN B CA 1
ATOM 3656 C C . GLN B 1 27 ? 24.28100 35.06200 43.57200 1.000 14.31839 7 GLN B C 1
ATOM 3657 O O . GLN B 1 27 ? 23.67300 33.99500 43.50400 1.000 16.29203 7 GLN B O 1
ATOM 3663 N N . LEU B 1 28 ? 24.88400 35.64600 42.53600 1.000 15.20061 8 LEU B N 1
ATOM 3664 C CA . LEU B 1 28 ? 24.81900 35.11600 41.18200 1.000 16.76248 8 LEU B CA 1
ATOM 3665 C C . LEU B 1 28 ? 25.66000 33.85000 41.08400 1.000 15.78491 8 LEU B C 1
ATOM 3666 O O . LEU B 1 28 ? 26.63300 33.68500 41.83000 1.000 17.24642 8 LEU B O 1
ATOM 3671 N N . PRO B 1 29 ? 25.34600 32.97300 40.12500 1.000 14.92977 9 PRO B N 1
ATOM 3672 C CA . PRO B 1 29 ? 26.14100 31.74100 39.93700 1.000 17.70878 9 PRO B CA 1
ATOM 3673 C C . PRO B 1 29 ? 27.53500 32.11400 39.44800 1.000 17.78644 9 PRO B C 1
ATOM 3674 O O . PRO B 1 29 ? 27.77700 33.24600 39.05400 1.000 20.11081 9 PRO B O 1
ATOM 3678 N N . ILE B 1 30 ? 28.45400 31.15000 39.46300 1.000 18.30740 10 ILE B N 1
ATOM 3679 C CA . ILE B 1 30 ? 29.86400 31.41100 39.15400 1.000 18.05362 10 ILE B CA 1
ATOM 3680 C C . ILE B 1 30 ? 30.27300 30.50600 38.00500 1.000 22.11793 10 ILE B C 1
ATOM 3681 O O . ILE B 1 30 ? 29.74200 29.40300 37.84800 1.000 24.19386 10 ILE B O 1
ATOM 3685 N N . PHE B 1 31 ? 31.21500 30.98200 37.20100 1.000 20.36785 11 PHE B N 1
ATOM 3686 C CA . PHE B 1 31 ? 31.77500 30.14800 36.11100 1.000 22.95308 11 PHE B CA 1
ATOM 3687 C C . PHE B 1 31 ? 32.71500 29.10000 36.70700 1.000 24.08929 11 PHE B C 1
ATOM 3688 O O . PHE B 1 31 ? 33.43300 29.41300 37.64900 1.000 26.63938 11 PHE B O 1
ATOM 3696 N N . LEU B 1 32 ? 32.73800 27.91700 36.11500 1.000 17.42960 12 LEU B N 1
ATOM 3697 C CA . LEU B 1 32 ? 33.51400 26.78900 36.68900 1.000 24.49407 12 LEU B CA 1
ATOM 3698 C C . LEU B 1 32 ? 34.98200 26.85500 36.26600 1.000 26.97240 12 LEU B C 1
ATOM 3699 O O . LEU B 1 32 ? 35.74000 25.99900 36.70300 1.000 33.16717 12 LEU B O 1
ATOM 3704 N N . ASN B 1 33 ? 35.33600 27.83700 35.45600 1.000 24.89557 13 ASN B N 1
ATOM 3705 C CA . ASN B 1 33 ? 36.75300 27.98600 35.06000 1.000 30.02420 13 ASN B CA 1
ATOM 3706 C C . ASN B 1 33 ? 37.39200 29.17300 35.78000 1.000 37.84483 13 ASN B C 1
ATOM 3707 O O . ASN B 1 33 ? 38.52100 29.50300 35.43300 1.000 45.10782 13 ASN B O 1
ATOM 3712 N N . ASN B 1 34 ? 36.69600 29.80400 36.71800 1.000 34.34655 14 ASN B N 1
ATOM 3713 C CA . ASN B 1 34 ? 37.30800 31.01700 37.32100 1.000 41.88872 14 ASN B CA 1
ATOM 3714 C C . ASN B 1 34 ? 36.96000 31.11100 38.80600 1.000 46.85854 14 ASN B C 1
ATOM 3715 O O . ASN B 1 34 ? 37.42600 32.06800 39.45900 1.000 51.53632 14 ASN B O 1
ATOM 3718 N N . CYS B 1 35 ? 36.22000 30.14700 39.32800 1.000 37.54936 15 CYS B N 1
ATOM 3719 C CA . CYS B 1 35 ? 35.80300 30.28500 40.74200 1.000 39.02875 15 CYS B CA 1
ATOM 3720 C C . CYS B 1 35 ? 36.93500 29.92800 41.70500 1.000 38.22462 15 CYS B C 1
ATOM 3721 O O . CYS B 1 35 ? 37.86400 29.24600 41.29200 1.000 41.26539 15 CYS B O 1
ATOM 3724 N N . THR B 1 36 ? 36.83300 30.39300 42.94000 1.000 36.29458 16 THR B N 1
ATOM 3725 C CA . THR B 1 36 ? 37.79000 30.08900 43.98200 1.000 34.38410 16 THR B CA 1
ATOM 3726 C C . THR B 1 36 ? 37.07800 29.31500 45.07600 1.000 34.27215 16 THR B C 1
ATOM 3727 O O . THR B 1 36 ? 35.85100 29.31700 45.16600 1.000 30.19378 16 THR B O 1
ATOM 3731 N N . GLN B 1 37 ? 37.87000 28.68800 45.93700 1.000 31.92804 17 GLN B N 1
ATOM 3732 C CA . GLN B 1 37 ? 37.30400 28.10400 47.14100 1.000 30.24572 17 GLN B CA 1
ATOM 3733 C C . GLN B 1 37 ? 36.46800 29.14100 47.90300 1.000 32.71999 17 GLN B C 1
ATOM 3734 O O . GLN B 1 37 ? 35.37500 28.82800 48.40100 1.000 29.00054 17 GLN B O 1
ATOM 3740 N N . ASP B 1 38 ? 36.93700 30.39500 47.96600 1.000 29.65033 18 ASP B N 1
ATOM 3741 C CA . ASP B 1 38 ? 36.18900 31.43400 48.67900 1.000 28.54925 18 ASP B CA 1
ATOM 3742 C C . ASP B 1 38 ? 34.87900 31.77500 47.97700 1.000 24.28504 18 ASP B C 1
ATOM 3743 O O . ASP B 1 38 ? 33.84700 31.92600 48.63300 1.000 24.97698 18 ASP B O 1
ATOM 3748 N N . SER B 1 39 ? 34.90400 31.95500 46.64400 1.000 23.62596 19 SER B N 1
ATOM 3749 C CA . SER B 1 39 ? 33.65300 32.26800 45.96700 1.000 23.40892 19 SER B CA 1
ATOM 3750 C C . SER B 1 39 ? 32.65400 31.12400 46.13400 1.000 20.85522 19 SER B C 1
ATOM 3751 O O . SER B 1 39 ? 31.45600 31.38500 46.31700 1.000 20.31674 19 SER B O 1
ATOM 3754 N N . VAL B 1 40 ? 33.12500 29.86500 46.09100 1.000 20.83643 20 VAL B N 1
ATOM 3755 C CA . VAL B 1 40 ? 32.22300 28.72300 46.23400 1.000 20.09194 20 VAL B CA 1
ATOM 3756 C C . VAL B 1 40 ? 31.67900 28.63700 47.64800 1.000 21.86365 20 VAL B C 1
ATOM 3757 O O . VAL B 1 40 ? 30.48000 28.37800 47.85700 1.000 16.57357 20 VAL B O 1
ATOM 3761 N N . ILE B 1 41 ? 32.54000 28.84800 48.66200 1.000 21.11946 21 ILE B N 1
ATOM 3762 C CA . ILE B 1 41 ? 32.03200 28.83400 50.03400 1.000 20.96715 21 ILE B CA 1
ATOM 3763 C C . ILE B 1 41 ? 30.95700 29.89600 50.20700 1.000 19.01335 21 ILE B C 1
ATOM 3764 O O . ILE B 1 41 ? 29.93400 29.67000 50.87100 1.000 18.74485 21 ILE B O 1
ATOM 3768 N N . ASN B 1 42 ? 31.18100 31.09300 49.65100 1.000 17.69489 22 ASN B N 1
ATOM 3769 C CA . ASN B 1 42 ? 30.18400 32.14800 49.80100 1.000 16.05216 22 ASN B CA 1
ATOM 3770 C C . ASN B 1 42 ? 28.88400 31.76800 49.08700 1.000 13.99859 22 ASN B C 1
ATOM 3771 O O . ASN B 1 42 ? 27.80600 32.02000 49.61800 1.000 16.71121 22 ASN B O 1
ATOM 3776 N N . TYR B 1 43 ? 28.97400 31.15500 47.89900 1.000 15.84728 23 TYR B N 1
ATOM 3777 C CA . TYR B 1 43 ? 27.74600 30.76900 47.16900 1.000 16.73725 23 TYR B CA 1
ATOM 3778 C C . TYR B 1 43 ? 26.96800 29.66900 47.88900 1.000 16.46373 23 TYR B C 1
ATOM 3779 O O . TYR B 1 43 ? 25.72600 29.72200 47.98000 1.000 15.06325 23 TYR B O 1
ATOM 3788 N N . PHE B 1 44 ? 27.69300 28.70500 48.47300 1.000 16.84909 24 PHE B N 1
ATOM 3789 C CA . PHE B 1 44 ? 27.09600 27.64600 49.29200 1.000 14.79236 24 PHE B CA 1
ATOM 3790 C C . PHE B 1 44 ? 26.39300 28.22300 50.50200 1.000 16.69201 24 PHE B C 1
ATOM 3791 O O . PHE B 1 44 ? 25.22400 27.91600 50.77400 1.000 15.83895 24 PHE B O 1
ATOM 3799 N N . GLN B 1 45 ? 27.10300 29.06400 51.27100 1.000 14.23833 25 GLN B N 1
ATOM 3800 C CA . GLN B 1 45 ? 26.49800 29.71100 52.42600 1.000 15.19311 25 GLN B CA 1
ATOM 3801 C C . GLN B 1 45 ? 25.25200 30.50500 52.05400 1.000 14.15362 25 GLN B C 1
ATOM 3802 O O . GLN B 1 45 ? 24.24800 30.45100 52.74900 1.000 15.58635 25 GLN B O 1
ATOM 3808 N N . ASN B 1 46 ? 25.29500 31.21500 50.92800 1.000 13.30664 26 ASN B N 1
ATOM 3809 C CA . ASN B 1 46 ? 24.16500 32.03400 50.51600 1.000 13.23962 26 ASN B CA 1
ATOM 3810 C C . ASN B 1 46 ? 22.97700 31.13800 50.11800 1.000 14.43544 26 ASN B C 1
ATOM 3811 O O . ASN B 1 46 ? 21.82700 31.40600 50.48400 1.000 15.92498 26 ASN B O 1
ATOM 3816 N N . SER B 1 47 ? 23.26400 30.00600 49.46000 1.000 14.31827 27 SER B N 1
ATOM 3817 C CA . SER B 1 47 ? 22.17800 29.09900 49.05000 1.000 12.12004 27 SER B CA 1
ATOM 3818 C C . SER B 1 47 ? 21.42900 28.58200 50.26000 1.000 14.46883 27 SER B C 1
ATOM 3819 O O . SER B 1 47 ? 20.19100 28.52800 50.28100 1.000 13.88915 27 SER B O 1
ATOM 3822 N N . TRP B 1 48 ? 22.19200 28.17900 51.28600 1.000 14.01139 28 TRP B N 1
ATOM 3823 C CA . TRP B 1 48 ? 21.63700 27.57200 52.48000 1.000 13.87665 28 TRP B CA 1
ATOM 3824 C C . TRP B 1 48 ? 20.92800 28.58900 53.34800 1.000 13.54957 28 TRP B C 1
ATOM 3825 O O . TRP B 1 48 ? 19.84700 28.29600 53.87000 1.000 15.94981 28 TRP B O 1
ATOM 3836 N N . GLU B 1 49 ? 21.52800 29.80800 53.52700 1.000 14.31479 29 GLU B N 1
ATOM 3837 C CA . GLU B 1 49 ? 20.88900 30.90100 54.24500 1.000 12.73355 29 GLU B CA 1
ATOM 3838 C C . GLU B 1 49 ? 19.52000 31.21800 53.65400 1.000 16.03948 29 GLU B C 1
ATOM 3839 O O . GLU B 1 49 ? 18.55300 31.45900 54.39300 1.000 17.14456 29 GLU B O 1
ATOM 3845 N N . LEU B 1 50 ? 19.44200 31.30600 52.31400 1.000 13.81801 30 LEU B N 1
ATOM 3846 C CA . LEU B 1 50 ? 18.17700 31.66900 51.67100 1.000 12.81119 30 LEU B CA 1
ATOM 3847 C C . LEU B 1 50 ? 17.10600 30.62100 51.91400 1.000 13.56433 30 LEU B C 1
ATOM 3848 O O . LEU B 1 50 ? 15.98400 30.97800 52.25900 1.000 15.61092 30 LEU B O 1
ATOM 3853 N N . GLU B 1 51 ? 17.45300 29.32600 51.76300 1.000 13.72064 31 GLU B N 1
ATOM 3854 C CA . GLU B 1 51 ? 16.47000 28.27600 52.05000 1.000 14.98014 31 GLU B CA 1
ATOM 3855 C C . GLU B 1 51 ? 16.05100 28.29900 53.53100 1.000 15.05405 31 GLU B C 1
ATOM 3856 O O . GLU B 1 51 ? 14.86900 28.12800 53.85300 1.000 17.21527 31 GLU B O 1
ATOM 3862 N N . ASN B 1 52 ? 16.97900 28.61200 54.43900 1.000 13.86439 32 ASN B N 1
ATOM 3863 C CA . ASN B 1 52 ? 16.59300 28.71000 55.84900 1.000 13.52165 32 ASN B CA 1
ATOM 3864 C C . ASN B 1 52 ? 15.60000 29.83200 56.07500 1.000 13.67349 32 ASN B C 1
ATOM 3865 O O . ASN B 1 52 ? 14.65800 29.66900 56.85900 1.000 16.87658 32 ASN B O 1
ATOM 3870 N N . ILE B 1 53 ? 15.82800 31.00100 55.45800 1.000 14.74710 33 ILE B N 1
ATOM 3871 C CA . ILE B 1 53 ? 14.89100 32.11400 55.61800 1.000 15.71664 33 ILE B CA 1
ATOM 3872 C C . ILE B 1 53 ? 13.48600 31.70000 55.19100 1.000 17.92248 33 ILE B C 1
ATOM 3873 O O . ILE B 1 53 ? 12.49300 32.03000 55.83300 1.000 17.12164 33 ILE B O 1
ATOM 3878 N N . LEU B 1 54 ? 13.37000 31.03900 54.03300 1.000 16.10999 34 LEU B N 1
ATOM 3879 C CA . LEU B 1 54 ? 12.05000 30.61500 53.58400 1.000 16.36426 34 LEU B CA 1
ATOM 3880 C C . LEU B 1 54 ? 11.40800 29.64600 54.56400 1.000 18.12509 34 LEU B C 1
ATOM 3881 O O . LEU B 1 54 ? 10.23000 29.77900 54.91300 1.000 19.55233 34 LEU B O 1
ATOM 3886 N N . MET B 1 55 ? 12.17400 28.68100 55.05300 1.000 18.06087 35 MET B N 1
ATOM 3887 C CA . MET B 1 55 ? 11.63500 27.68000 55.98100 1.000 20.12245 35 MET B CA 1
ATOM 3888 C C . MET B 1 55 ? 11.25600 28.31000 57.32000 1.000 19.83207 35 MET B C 1
ATOM 3889 O O . MET B 1 55 ? 10.26100 27.90000 57.91900 1.000 21.92275 35 MET B O 1
ATOM 3894 N N . ARG B 1 56 ? 11.99100 29.33800 57.77800 1.000 19.10946 36 ARG B N 1
ATOM 3895 C CA . ARG B 1 56 ? 11.67000 30.02400 59.02900 1.000 18.47925 36 ARG B CA 1
ATOM 3896 C C . ARG B 1 56 ? 10.43300 30.88600 58.92500 1.000 20.04446 36 ARG B C 1
ATOM 3897 O O . ARG B 1 56 ? 9.96200 31.38500 59.95100 1.000 20.92325 36 ARG B O 1
ATOM 3905 N N . SER B 1 57 ? 9.87700 31.08700 57.72500 1.000 17.62900 37 SER B N 1
ATOM 3906 C CA A SER B 1 57 ? 8.63000 31.80800 57.60300 0.659 17.99560 37 SER B CA 1
ATOM 3907 C CA B SER B 1 57 ? 8.62500 31.81400 57.60900 0.341 18.07465 37 SER B CA 1
ATOM 3908 C C . SER B 1 57 ? 7.42400 31.00100 58.07900 1.000 18.76387 37 SER B C 1
ATOM 3909 O O . SER B 1 57 ? 6.37200 31.58900 58.31500 1.000 23.54106 37 SER B O 1
ATOM 3914 N N . ILE B 1 58 ? 7.56000 29.69300 58.27000 1.000 19.37909 38 ILE B N 1
ATOM 3915 C CA . ILE B 1 58 ? 6.46100 28.87400 58.77700 1.000 17.71133 38 ILE B CA 1
ATOM 3916 C C . ILE B 1 58 ? 6.36700 29.08100 60.29300 1.000 20.20704 38 ILE B C 1
ATOM 3917 O O . ILE B 1 58 ? 7.30400 28.74600 61.01500 1.000 24.78790 38 ILE B O 1
ATOM 3922 N N . ILE B 1 59 ? 5.22000 29.57200 60.77500 1.000 20.65141 39 ILE B N 1
ATOM 3923 C CA . ILE B 1 59 ? 5.09300 30.05700 62.16400 1.000 22.70262 39 ILE B CA 1
ATOM 3924 C C . ILE B 1 59 ? 5.02400 28.90300 63.18100 1.000 29.31714 39 ILE B C 1
ATOM 3925 O O . ILE B 1 59 ? 5.71700 28.92700 64.20900 1.000 27.61102 39 ILE B O 1
ATOM 3930 N N . ASP B 1 60 ? 4.18500 27.89200 62.92200 1.000 25.26259 40 ASP B N 1
ATOM 3931 C CA . ASP B 1 60 ? 3.89000 26.77400 63.82600 1.000 28.37296 40 ASP B CA 1
ATOM 3932 C C . ASP B 1 60 ? 4.55000 25.48900 63.34100 1.000 25.37150 40 ASP B C 1
ATOM 3933 O O . ASP B 1 60 ? 4.49100 25.17300 62.14800 1.000 26.91689 40 ASP B O 1
ATOM 3937 N N . ASP B 1 61 ? 5.08600 24.69500 64.28400 1.000 28.32270 41 ASP B N 1
ATOM 3938 C CA . ASP B 1 61 ? 5.73100 23.43600 63.90300 1.000 25.01549 41 ASP B CA 1
ATOM 3939 C C . ASP B 1 61 ? 4.74900 22.45400 63.27800 1.000 24.36673 41 ASP B C 1
ATOM 3940 O O . ASP B 1 61 ? 5.14000 21.67400 62.39500 1.000 27.27408 41 ASP B O 1
ATOM 3945 N N . GLU B 1 62 ? 3.47400 22.46700 63.70700 1.000 26.02411 42 GLU B N 1
ATOM 3946 C CA . GLU B 1 62 ? 2.49100 21.52300 63.16600 1.000 28.87162 42 GLU B CA 1
ATOM 3947 C C . GLU B 1 62 ? 2.28400 21.71400 61.67900 1.000 24.92692 42 GLU B C 1
ATOM 3948 O O . GLU B 1 62 ? 1.97100 20.75600 60.97000 1.000 26.30013 42 GLU B O 1
ATOM 3951 N N . THR B 1 63 ? 2.43600 22.93800 61.19600 1.000 23.55064 43 THR B N 1
ATOM 3952 C CA . THR B 1 63 ? 2.29300 23.20800 59.77300 1.000 23.30512 43 THR B CA 1
ATOM 3953 C C . THR B 1 63 ? 3.27600 22.41200 58.90000 1.000 23.48983 43 THR B C 1
ATOM 3954 O O . THR B 1 63 ? 2.99200 22.17100 57.71500 1.000 23.28431 43 THR B O 1
ATOM 3958 N N . PHE B 1 64 ? 4.40900 21.98300 59.44700 1.000 23.09468 44 PHE B N 1
ATOM 3959 C CA . PHE B 1 64 ? 5.35000 21.19400 58.64300 1.000 25.79584 44 PHE B CA 1
ATOM 3960 C C . PHE B 1 64 ? 4.77700 19.83600 58.24600 1.000 25.83347 44 PHE B C 1
ATOM 3961 O O . PHE B 1 64 ? 5.31600 19.18900 57.33900 1.000 26.98314 44 PHE B O 1
ATOM 3969 N N . TYR B 1 65 ? 3.68900 19.40100 58.87500 1.000 26.04340 45 TYR B N 1
ATOM 3970 C CA . TYR B 1 65 ? 3.08000 18.12500 58.50500 1.000 29.87044 45 TYR B CA 1
ATOM 3971 C C . TYR B 1 65 ? 1.92800 18.26000 57.50000 1.000 29.51220 45 TYR B C 1
ATOM 3972 O O . TYR B 1 65 ? 1.40000 17.23400 57.03800 1.000 29.69821 45 TYR B O 1
ATOM 3981 N N . ILE B 1 66 ? 1.59100 19.49500 57.08100 1.000 26.22871 46 ILE B N 1
ATOM 3982 C CA . ILE B 1 66 ? 0.61500 19.74700 56.01900 1.000 28.14887 46 ILE B CA 1
ATOM 3983 C C . ILE B 1 66 ? 1.31200 19.58200 54.67200 1.000 30.02462 46 ILE B C 1
ATOM 3984 O O . ILE B 1 66 ? 2.48700 19.96700 54.53100 1.000 28.57395 46 ILE B O 1
ATOM 3989 N N . ASN B 1 67 ? 0.60700 19.02700 53.66400 1.000 28.64204 47 ASN B N 1
ATOM 3990 C CA . ASN B 1 67 ? 1.11200 19.08800 52.29100 1.000 29.00727 47 ASN B CA 1
ATOM 3991 C C . ASN B 1 67 ? 0.21100 20.04100 51.50500 1.000 31.13283 47 ASN B C 1
ATOM 3992 O O . ASN B 1 67 ? -0.83900 19.64900 50.95500 1.000 28.18799 47 ASN B O 1
ATOM 3997 N N . PRO B 1 68 ? 0.53800 21.36200 51.50000 1.000 25.51767 48 PRO B N 1
ATOM 3998 C CA . PRO B 1 68 ? -0.36800 22.35500 50.93700 1.000 26.89191 48 PRO B CA 1
ATOM 3999 C C . PRO B 1 68 ? -0.62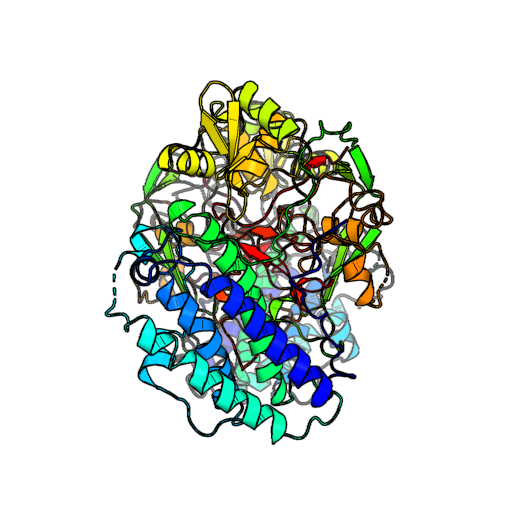800 22.11300 49.45100 1.000 25.46151 48 PRO B C 1
ATOM 4000 O O . PRO B 1 68 ? -1.68500 22.47800 49.00700 1.000 29.50326 48 PRO B O 1
ATOM 4004 N N . ASP B 1 69 ? 0.33500 21.53100 48.74300 1.000 25.99321 49 ASP B N 1
ATOM 4005 C CA . ASP B 1 69 ? 0.07200 21.15000 47.33200 1.000 26.07547 49 ASP B CA 1
ATOM 4006 C C . ASP B 1 69 ? -0.24600 19.65700 47.34400 1.000 28.59305 49 ASP B C 1
ATOM 4007 O O . ASP B 1 69 ? 0.61500 18.87500 47.74400 1.000 26.94248 49 ASP B O 1
ATOM 4012 N N . PRO B 1 70 ? -1.46800 19.24800 46.94100 1.000 29.73460 50 PRO B N 1
ATOM 4013 C CA . PRO B 1 70 ? -1.86800 17.83800 47.02300 1.000 31.53265 50 PRO B CA 1
ATOM 4014 C C . PRO B 1 70 ? -1.06600 16.87800 46.13800 1.000 30.26372 50 PRO B C 1
ATOM 4015 O O . PRO B 1 70 ? -1.21300 15.71400 46.29900 1.000 34.93138 50 PRO B O 1
ATOM 4019 N N . LEU B 1 71 ? -0.23800 17.41800 45.25200 1.000 29.85463 51 LEU B N 1
ATOM 4020 C CA . LEU B 1 71 ? 0.58100 16.58800 44.33000 1.000 28.89248 51 LEU B CA 1
ATOM 4021 C C . LEU B 1 71 ? 2.03700 16.53400 44.82000 1.000 29.98253 51 LEU B C 1
ATOM 4022 O O . LEU B 1 71 ? 2.87000 15.99800 44.08800 1.000 30.65092 51 LEU B O 1
ATOM 4027 N N . ARG B 1 72 ? 2.32300 17.08800 46.01100 1.000 28.10384 52 ARG B N 1
ATOM 4028 C CA . ARG B 1 72 ? 3.68800 17.10300 46.52600 1.000 27.25616 52 ARG B CA 1
ATOM 4029 C C . ARG B 1 72 ? 3.66900 16.70200 47.99500 1.000 26.89219 52 ARG B C 1
ATOM 4030 O O . ARG B 1 72 ? 2.62400 16.72600 48.64200 1.000 31.48917 52 ARG B O 1
ATOM 4038 N N . ASN B 1 73 ? 4.85500 16.34300 48.51000 1.000 25.88798 53 ASN B N 1
ATOM 4039 C CA . ASN B 1 73 ? 5.06100 15.85600 49.88600 1.000 26.92513 53 ASN B CA 1
ATOM 4040 C C . ASN B 1 73 ? 4.78100 16.95000 50.93800 1.000 26.43738 53 ASN B C 1
ATOM 4041 O O . ASN B 1 73 ? 4.76100 18.14200 50.61800 1.000 25.19987 53 ASN B O 1
ATOM 4046 N N . PRO B 1 74 ? 4.60800 16.57100 52.20800 1.000 25.37648 54 PRO B N 1
ATOM 4047 C CA . PRO B 1 74 ? 4.47400 17.58500 53.27000 1.000 26.34602 54 PRO B CA 1
ATOM 4048 C C . PRO B 1 74 ? 5.75300 18.40700 53.45900 1.000 26.99105 54 PRO B C 1
ATOM 4049 O O . PRO B 1 74 ? 6.85200 18.03200 53.04200 1.000 23.04009 54 PRO B O 1
ATOM 4053 N N . LEU B 1 75 ? 5.57900 19.58000 54.08400 1.000 25.38699 55 LEU B N 1
ATOM 4054 C CA . LEU B 1 75 ? 6.68800 20.51700 54.21600 1.000 22.77985 55 LEU B CA 1
ATOM 4055 C C . LEU B 1 75 ? 7.87100 19.92600 54.98900 1.000 24.21828 55 LEU B C 1
ATOM 4056 O O . LEU B 1 75 ? 9.03200 20.24300 54.67700 1.000 22.53774 55 LEU B O 1
ATOM 4061 N N . ILE B 1 76 ? 7.61900 19.07400 55.99900 1.000 24.88627 56 ILE B N 1
ATOM 4062 C CA . ILE B 1 76 ? 8.74500 18.49600 56.74800 1.000 23.05520 56 ILE B CA 1
ATOM 4063 C C . ILE B 1 76 ? 9.72200 17.78000 55.81400 1.000 22.32794 56 ILE B C 1
ATOM 4064 O O . ILE B 1 76 ? 10.93900 17.75700 56.06100 1.000 20.17842 56 ILE B O 1
ATOM 4069 N N . PHE B 1 77 ? 9.21300 17.18100 54.73100 1.000 23.79662 57 PHE B N 1
ATOM 4070 C CA . PHE B 1 77 ? 10.09600 16.49200 53.79700 1.000 23.40831 57 PHE B CA 1
ATOM 4071 C C . PHE B 1 77 ? 11.02900 17.49200 53.13400 1.000 20.91493 57 PHE B C 1
ATOM 4072 O O . PHE B 1 77 ? 12.23700 17.25000 53.01700 1.000 20.51019 57 PHE B O 1
ATOM 4080 N N . TYR B 1 78 ? 10.47200 18.64200 52.71300 1.000 23.15814 58 TYR B N 1
ATOM 4081 C CA . TYR B 1 78 ? 11.27500 19.65200 52.03200 1.000 21.81785 58 TYR B CA 1
ATOM 4082 C C . TYR B 1 78 ? 12.25800 20.33900 52.98500 1.000 23.19556 58 TYR B C 1
ATOM 4083 O O . TYR B 1 78 ? 13.31600 20.79200 52.52600 1.000 23.86427 58 TYR B O 1
ATOM 4092 N N . LEU B 1 79 ? 12.00600 20.32600 54.30800 1.000 20.92300 59 LEU B N 1
ATOM 4093 C CA . LEU B 1 79 ? 13.01400 20.85000 55.23400 1.000 20.67734 59 LEU B CA 1
ATOM 4094 C C . LEU B 1 79 ? 14.26700 19.98900 55.24100 1.000 20.07784 59 LEU B C 1
ATOM 4095 O O . LEU B 1 79 ? 15.37100 20.51600 55.38900 1.000 21.34245 59 LEU B O 1
ATOM 4100 N N . GLY B 1 80 ? 14.14200 18.65900 55.05500 1.000 17.89585 60 GLY B N 1
ATOM 4101 C CA . GLY B 1 80 ? 15.32900 17.81800 55.10100 1.000 19.71669 60 GLY B CA 1
ATOM 4102 C C . GLY B 1 80 ? 15.91100 17.41400 53.75800 1.000 20.56289 60 GLY B C 1
ATOM 4103 O O . GLY B 1 80 ? 17.11400 17.13900 53.66900 1.000 19.50852 60 GLY B O 1
ATOM 4104 N N . HIS B 1 81 ? 15.07900 17.49700 52.70100 1.000 20.61474 61 HIS B N 1
ATOM 4105 C CA . HIS B 1 81 ? 15.44100 16.96500 51.38000 1.000 20.71698 61 HIS B CA 1
ATOM 4106 C C . HIS B 1 81 ? 16.69200 17.64200 50.78400 1.000 19.96101 61 HIS B C 1
ATOM 4107 O O . HIS B 1 81 ? 17.55200 16.94700 50.23100 1.000 18.61316 61 HIS B O 1
ATOM 4114 N N . SER B 1 82 ? 16.82300 18.99600 50.86000 1.000 15.04933 62 SER B N 1
ATOM 4115 C CA . SER B 1 82 ? 18.00300 19.58100 50.21100 1.000 18.62407 62 SER B CA 1
ATOM 4116 C C . SER B 1 82 ? 19.28600 19.19400 50.93000 1.000 18.28798 62 SER B C 1
ATOM 4117 O O . SER B 1 82 ? 20.32200 18.96300 50.27800 1.000 18.92600 62 SER B O 1
ATOM 4120 N N . ALA B 1 83 ? 19.24700 19.12800 52.26900 1.000 17.04265 63 ALA B N 1
ATOM 4121 C CA . ALA B 1 83 ? 20.43500 18.69100 53.02000 1.000 15.44287 63 ALA B CA 1
ATOM 4122 C C . ALA B 1 83 ? 20.80800 17.24000 52.66300 1.000 20.87001 63 ALA B C 1
ATOM 4123 O O . ALA B 1 83 ? 21.98200 16.92200 52.40000 1.000 18.91489 63 ALA B O 1
ATOM 4125 N N . ALA B 1 84 ? 19.82400 16.33500 52.70900 1.000 19.33040 64 ALA B N 1
ATOM 4126 C CA . ALA B 1 84 ? 20.10200 14.92800 52.44200 1.000 20.13234 64 ALA B CA 1
ATOM 4127 C C . ALA B 1 84 ? 20.66100 14.73700 51.02600 1.000 17.30989 64 ALA B C 1
ATOM 4128 O O . ALA B 1 84 ? 21.58400 13.93500 50.82400 1.000 19.07691 64 ALA B O 1
ATOM 4130 N N . PHE B 1 85 ? 20.12900 15.48500 50.05100 1.000 19.29693 65 PHE B N 1
ATOM 4131 C CA . PHE B 1 85 ? 20.61700 15.41200 48.67400 1.000 20.01477 65 PHE B CA 1
ATOM 4132 C C . PHE B 1 85 ? 22.11500 15.70700 48.60300 1.000 19.99471 65 PHE B C 1
ATOM 4133 O O . PHE B 1 85 ? 22.87200 14.96800 47.96300 1.000 18.51015 65 PHE B O 1
ATOM 4141 N N . TYR B 1 86 ? 22.58400 16.77800 49.28200 1.000 17.08418 66 TYR B N 1
ATOM 4142 C CA . TYR B 1 86 ? 24.01900 17.04700 49.27000 1.000 18.02309 66 TYR B CA 1
ATOM 4143 C C . TYR B 1 86 ? 24.79600 15.82900 49.78300 1.000 19.54985 66 TYR B C 1
ATOM 4144 O O . TYR B 1 86 ? 25.80600 15.41800 49.19300 1.000 20.20711 66 TYR B O 1
ATOM 4153 N N . ILE B 1 87 ? 24.33400 15.26300 50.89800 1.000 18.27925 67 ILE B N 1
ATOM 4154 C CA . ILE B 1 87 ? 25.07600 14.20200 51.58600 1.000 21.55949 67 ILE B CA 1
ATOM 4155 C C . ILE B 1 87 ? 25.10800 12.95000 50.73400 1.000 20.90171 67 ILE B C 1
ATOM 4156 O O . ILE B 1 87 ? 26.17800 12.38500 50.49300 1.000 22.59254 67 ILE B O 1
ATOM 4161 N N . ASN B 1 88 ? 23.96300 12.58200 50.16300 1.000 19.80792 68 ASN B N 1
ATOM 4162 C CA . ASN B 1 88 ? 23.94600 11.42400 49.27500 1.000 22.94709 68 ASN B CA 1
ATOM 4163 C C . ASN B 1 88 ? 24.88700 11.59100 48.08700 1.000 24.34399 68 ASN B C 1
ATOM 4164 O O . ASN B 1 88 ? 25.61400 10.64400 47.72800 1.000 24.60552 68 ASN B O 1
ATOM 4169 N N . LYS B 1 89 ? 24.92200 12.76800 47.45200 1.000 22.19244 69 LYS B N 1
ATOM 4170 C CA . LYS B 1 89 ? 25.78600 12.86100 46.28500 1.000 19.40896 69 LYS B CA 1
ATOM 4171 C C . LYS B 1 89 ? 27.25400 12.90600 46.67900 1.000 22.20680 69 LYS B C 1
ATOM 4172 O O . LYS B 1 89 ? 28.11700 12.45400 45.91400 1.000 22.80923 69 LYS B O 1
ATOM 4178 N N . LEU B 1 90 ? 27.57100 13.54900 47.80500 1.000 19.54235 70 LEU B N 1
ATOM 4179 C CA . LEU B 1 90 ? 28.96700 13.64700 48.21600 1.000 22.29434 70 LEU B CA 1
ATOM 4180 C C . LEU B 1 90 ? 29.51400 12.26900 48.60200 1.000 24.01861 70 LEU B C 1
ATOM 4181 O O . LEU B 1 90 ? 30.67600 11.94900 48.30500 1.000 25.36901 70 LEU B O 1
ATOM 4186 N N . ILE B 1 91 ? 28.67700 11.42200 49.18800 1.000 25.04721 71 ILE B N 1
ATOM 4187 C CA . ILE B 1 91 ? 29.11800 10.05300 49.47700 1.000 26.32059 71 ILE B CA 1
ATOM 4188 C C . ILE B 1 91 ? 29.41300 9.32100 48.17400 1.000 28.89270 71 ILE B C 1
ATOM 4189 O O . ILE B 1 91 ? 30.48000 8.71300 48.00100 1.000 31.84352 71 ILE B O 1
ATOM 4194 N N . ARG B 1 92 ? 28.48400 9.40800 47.22300 1.000 25.99910 72 ARG B N 1
ATOM 4195 C CA . ARG B 1 92 ? 28.66600 8.78800 45.91500 1.000 26.09692 72 ARG B CA 1
ATOM 4196 C C . ARG B 1 92 ? 30.03300 9.05200 45.28800 1.000 29.87254 72 ARG B C 1
ATOM 4197 O O . ARG B 1 92 ? 30.62300 8.14000 44.69700 1.000 32.79511 72 ARG B O 1
ATOM 4200 N N . VAL B 1 93 ? 30.52500 10.29400 45.32400 1.000 25.39105 73 VAL B N 1
ATOM 4201 C CA . VAL B 1 93 ? 31.80600 10.62200 44.69200 1.000 27.31641 73 VAL B CA 1
ATOM 4202 C C . VAL B 1 93 ? 32.94000 10.51800 45.70800 1.000 27.74349 73 VAL B C 1
ATOM 4203 O O . VAL B 1 93 ? 34.05900 10.98200 45.44300 1.000 26.92759 73 VAL B O 1
ATOM 4207 N N . GLU B 1 94 ? 32.64600 9.95600 46.87700 1.000 29.40029 74 GLU B N 1
ATOM 4208 C CA . GLU B 1 94 ? 33.66000 9.66200 47.91800 1.000 34.20926 74 GLU B CA 1
ATOM 4209 C C . GLU B 1 94 ? 34.32900 10.92000 48.46400 1.000 39.06953 74 GLU B C 1
ATOM 4210 O O . GLU B 1 94 ? 35.46800 10.89400 48.94900 1.000 36.18318 74 GLU B O 1
ATOM 4216 N N . LEU B 1 95 ? 33.57900 12.01500 48.48200 1.000 28.41768 75 LEU B N 1
ATOM 4217 C CA . LEU B 1 95 ? 34.10300 13.23000 49.13900 1.000 27.92527 75 LEU B CA 1
ATOM 4218 C C . LEU B 1 95 ? 33.71200 13.11100 50.61100 1.000 29.25510 75 LEU B C 1
ATOM 4219 O O . LEU B 1 95 ? 34.24900 13.85800 51.44000 1.000 33.91981 75 LEU B O 1
ATOM 4224 N N . LEU B 1 96 ? 32.77100 12.22500 50.90300 1.000 30.73562 76 LEU B N 1
ATOM 4225 C CA . LEU B 1 96 ? 32.39600 11.93900 52.30400 1.000 31.13656 76 LEU B CA 1
ATOM 4226 C C . LEU B 1 96 ? 32.52900 10.42800 52.45300 1.000 35.54358 76 LEU B C 1
ATOM 4227 O O . LEU B 1 96 ? 32.27300 9.71500 51.48000 1.000 33.36184 76 LEU B O 1
ATOM 4232 N N . GLU B 1 97 ? 32.96200 9.97800 53.63000 1.000 38.01318 77 GLU B N 1
ATOM 4233 C CA . GLU B 1 97 ? 33.08000 8.51400 53.86000 1.000 36.35276 77 GLU B CA 1
ATOM 4234 C C . GLU B 1 97 ? 31.76200 8.02800 54.46100 1.000 35.79242 77 GLU B C 1
ATOM 4235 O O . GLU B 1 97 ? 31.33000 6.94000 54.10900 1.000 40.07615 77 GLU B O 1
ATOM 4237 N N . LYS B 1 98 ? 31.15000 8.84600 55.31700 1.000 39.86889 78 LYS B N 1
ATOM 4238 C CA . LYS B 1 98 ? 29.92200 8.43900 55.98900 1.000 42.40977 78 LYS B CA 1
ATOM 4239 C C . LYS B 1 98 ? 28.89300 9.57400 55.92200 1.000 39.63922 78 LYS B C 1
ATOM 4240 O O . LYS B 1 98 ? 29.24300 10.75000 55.74600 1.000 35.32698 78 LYS B O 1
ATOM 4242 N N . GLY B 1 99 ? 27.61700 9.21200 56.10200 1.000 36.49642 79 GLY B N 1
ATOM 4243 C CA . GLY B 1 99 ? 26.55300 10.17900 56.27400 1.000 33.47553 79 GLY B CA 1
ATOM 4244 C C . GLY B 1 99 ? 26.40500 10.62500 57.71300 1.000 33.44835 79 GLY B C 1
ATOM 4245 O O . GLY B 1 99 ? 27.24300 10.35000 58.57500 1.000 37.16356 79 GLY B O 1
ATOM 4246 N N . ILE B 1 100 ? 25.32200 11.35400 57.96500 1.000 31.32074 80 ILE B N 1
ATOM 4247 C CA . ILE B 1 100 ? 24.97100 11.82200 59.30100 1.000 32.48451 80 ILE B CA 1
ATOM 4248 C C . ILE B 1 100 ? 23.90600 10.96400 59.95900 1.000 33.89496 80 ILE B C 1
ATOM 4249 O O . ILE B 1 100 ? 23.99700 10.67500 61.15100 1.000 31.97977 80 ILE B O 1
ATOM 4254 N N . ASN B 1 101 ? 22.88700 10.57200 59.20300 1.000 29.99155 81 ASN B N 1
ATOM 4255 C CA . ASN B 1 101 ? 21.78600 9.76300 59.71500 1.000 28.90268 81 ASN B CA 1
ATOM 4256 C C . ASN B 1 101 ? 21.31100 8.91200 58.54000 1.000 31.33904 81 ASN B C 1
ATOM 4257 O O . ASN B 1 101 ? 20.61900 9.42400 57.65900 1.000 27.02096 81 ASN B O 1
ATOM 4262 N N . SER B 1 102 ? 21.69500 7.61900 58.52000 1.000 30.06048 82 SER B N 1
ATOM 4263 C CA . SER B 1 102 ? 21.36300 6.78000 57.37000 1.000 30.67313 82 SER B CA 1
ATOM 4264 C C . SER B 1 102 ? 19.85500 6.66700 57.16400 1.000 29.72850 82 SER B C 1
ATOM 4265 O O . SER B 1 102 ? 19.38200 6.70100 56.02200 1.000 32.96193 82 SER B O 1
ATOM 4268 N N . ASP B 1 103 ? 19.07300 6.54900 58.24800 1.000 28.45552 83 ASP B N 1
ATOM 4269 C CA . ASP B 1 103 ? 17.61500 6.54600 58.11100 1.000 32.33994 83 ASP B CA 1
ATOM 4270 C C . ASP B 1 103 ? 17.11100 7.79600 57.39600 1.000 30.44933 83 ASP B C 1
ATOM 4271 O O . ASP B 1 103 ? 16.18300 7.72700 56.56800 1.000 29.88896 83 ASP B O 1
ATOM 4276 N N . TYR B 1 104 ? 17.65600 8.95900 57.75400 1.000 28.87193 84 TYR B N 1
ATOM 4277 C CA . TYR B 1 104 ? 17.15400 10.19600 57.16900 1.000 27.01957 84 TYR B CA 1
ATOM 4278 C C . TYR B 1 104 ? 17.58000 10.33700 55.71900 1.000 28.35409 84 TYR B C 1
ATOM 4279 O O . TYR B 1 104 ? 16.82700 10.88700 54.91300 1.000 26.57758 84 TYR B O 1
ATOM 4288 N N . GLU B 1 105 ? 18.78100 9.86200 55.37000 1.000 26.43175 85 GLU B N 1
ATOM 4289 C CA . GLU B 1 105 ? 19.24800 9.97900 53.99900 1.000 25.67366 85 GLU B CA 1
ATOM 4290 C C . GLU B 1 105 ? 18.38100 9.15600 53.04400 1.000 29.37201 85 GLU B C 1
ATOM 4291 O O . GLU B 1 105 ? 18.25900 9.51800 51.85900 1.000 27.39113 85 GLU B O 1
ATOM 4297 N N . ILE B 1 106 ? 17.71300 8.12100 53.55200 1.000 27.89753 86 ILE B N 1
ATOM 4298 C CA . ILE B 1 106 ? 16.71700 7.38400 52.77800 1.000 26.93496 86 ILE B CA 1
ATOM 4299 C C . ILE B 1 106 ? 15.35600 8.04800 52.84600 1.000 27.51939 86 ILE B C 1
ATOM 4300 O O . ILE B 1 106 ? 14.70900 8.26700 51.81700 1.000 29.54997 86 ILE B O 1
ATOM 4305 N N . LEU B 1 107 ? 14.90800 8.46300 54.02200 1.000 28.24855 87 LEU B N 1
ATOM 4306 C CA . LEU B 1 107 ? 13.58100 9.04800 54.09900 1.000 30.77880 87 LEU B CA 1
ATOM 4307 C C . LEU B 1 107 ? 13.45900 10.29600 53.21400 1.000 31.35524 87 LEU B C 1
ATOM 4308 O O . LEU B 1 107 ? 12.43500 10.50200 52.54500 1.000 28.27492 87 LEU B O 1
ATOM 4313 N N . PHE B 1 108 ? 14.49300 11.13800 53.20100 1.000 26.89959 88 PHE B N 1
ATOM 4314 C CA . PHE B 1 108 ? 14.44000 12.43200 52.51900 1.000 26.94534 88 PHE B CA 1
ATOM 4315 C C . PHE B 1 108 ? 14.99600 12.38700 51.09900 1.000 27.07439 88 PHE B C 1
ATOM 4316 O O . PHE B 1 108 ? 15.21600 13.44600 50.49800 1.000 25.75532 88 PHE B O 1
ATOM 4324 N N . GLU B 1 109 ? 15.18900 11.19000 50.52300 1.000 32.35907 89 GLU B N 1
ATOM 4325 C CA . GLU B 1 109 ? 15.93300 11.09400 49.27100 1.000 32.26462 89 GLU B CA 1
ATOM 4326 C C . GLU B 1 109 ? 15.09100 11.31300 48.01400 1.000 37.80797 89 GLU B C 1
ATOM 4327 O O . GLU B 1 109 ? 15.56400 11.97400 47.08100 1.000 40.46420 89 GLU B O 1
ATOM 4333 N N . ASN B 1 116 ? -1.64600 11.75300 40.19400 1.000 46.74909 96 ASN B N 1
ATOM 4334 C CA . ASN B 1 116 ? -2.78100 12.45700 40.83800 1.000 45.59799 96 ASN B CA 1
ATOM 4335 C C . ASN B 1 116 ? -2.60700 12.46300 42.36100 1.000 46.25909 96 ASN B C 1
ATOM 4336 O O . ASN B 1 116 ? -1.69200 11.79500 42.84400 1.000 51.90074 96 ASN B O 1
ATOM 4337 N N . ALA B 1 117 ? -3.49400 13.14300 43.07600 1.000 46.54635 97 ALA B N 1
ATOM 4338 C CA . ALA B 1 117 ? -3.40500 13.28100 44.54800 1.000 48.03381 97 ALA B CA 1
ATOM 4339 C C . ALA B 1 117 ? -3.46700 11.90200 45.20200 1.000 46.89832 97 ALA B C 1
ATOM 4340 O O . ALA B 1 117 ? -2.76000 11.67700 46.18300 1.000 47.88559 97 ALA B O 1
ATOM 4342 N N . GLU B 1 118 ? -4.28100 11.01400 44.64900 1.000 51.26018 98 GLU B N 1
ATOM 4343 C CA . GLU B 1 118 ? -4.43300 9.64500 45.20600 1.000 42.75243 98 GLU B CA 1
ATOM 4344 C C . GLU B 1 118 ? -3.08300 8.93200 45.28500 1.000 35.15739 98 GLU B C 1
ATOM 4345 O O . GLU B 1 118 ? -2.87800 8.24200 46.28900 1.000 55.11061 98 GLU B O 1
ATOM 4346 N N . ASN B 1 121 ? -0.92100 10.18400 47.94600 1.000 50.84620 101 ASN B N 1
ATOM 4347 C CA . ASN B 1 121 ? -1.46200 10.15000 49.32700 1.000 54.38684 101 ASN B CA 1
ATOM 4348 C C . ASN B 1 121 ? -1.34600 8.72300 49.86100 1.000 59.57031 101 ASN B C 1
ATOM 4349 O O . ASN B 1 121 ? -1.24700 8.56200 51.07900 1.000 63.00483 101 ASN B O 1
ATOM 4354 N N . GLN B 1 122 ? -1.38400 7.74100 48.96100 1.000 61.24351 102 GLN B N 1
ATOM 4355 C CA . GLN B 1 122 ? -1.21500 6.32800 49.38500 1.000 60.56502 102 GLN B CA 1
ATOM 4356 C C . GLN B 1 122 ? 0.28600 6.03800 49.45100 1.000 58.50245 102 GLN B C 1
ATOM 4357 O O . GLN B 1 122 ? 0.71600 5.36600 50.40000 1.000 63.14887 102 GLN B O 1
ATOM 4358 N N . ALA B 1 123 ? 1.04500 6.55500 48.48800 1.000 52.49196 103 ALA B N 1
ATOM 4359 C C . ALA B 1 123 ? 3.67500 7.17000 50.26500 1.000 60.80450 103 ALA B C 1
ATOM 4360 O O . ALA B 1 123 ? 4.22800 6.18200 50.76900 1.000 54.46417 103 ALA B O 1
ATOM 4361 N N . ILE B 1 124 ? 2.75300 7.90400 50.89300 1.000 62.20648 104 ILE B N 1
ATOM 4362 C CA . ILE B 1 124 ? 3.04200 8.71300 52.07400 1.000 59.82503 104 ILE B CA 1
ATOM 4363 C C . ILE B 1 124 ? 2.19000 8.31700 53.27100 1.000 58.35632 104 ILE B C 1
ATOM 4364 O O . ILE B 1 124 ? 2.38300 8.86200 54.36700 1.000 57.33718 104 ILE B O 1
ATOM 4366 N N . ALA B 1 125 ? 1.27900 7.35100 53.10200 1.000 60.33187 105 ALA B N 1
ATOM 4367 C CA . ALA B 1 125 ? 0.24800 7.09700 54.10500 1.000 60.63976 105 ALA B CA 1
ATOM 4368 C C . ALA B 1 125 ? 0.82600 6.50400 55.38600 1.000 53.56758 105 ALA B C 1
ATOM 4369 O O . ALA B 1 125 ? 0.33100 6.79400 56.48200 1.000 56.14880 105 ALA B O 1
ATOM 4371 N N . HIS B 1 126 ? 1.86300 5.67200 55.27700 1.000 53.61367 106 HIS B N 1
ATOM 4372 C CA . HIS B 1 126 ? 2.41800 4.98200 56.43400 1.000 52.62539 106 HIS B CA 1
ATOM 4373 C C . HIS B 1 126 ? 3.77100 5.53200 56.87400 1.000 54.36694 106 HIS B C 1
ATOM 4374 O O . HIS B 1 126 ? 4.49700 4.85000 57.60500 1.000 56.72765 106 HIS B O 1
ATOM 4375 N N . ILE B 1 127 ? 4.13300 6.75000 56.45600 1.000 50.57539 107 ILE B N 1
ATOM 4376 C CA . ILE B 1 127 ? 5.44800 7.30700 56.77900 1.000 45.36718 107 ILE B CA 1
ATOM 4377 C C . ILE B 1 127 ? 5.39500 7.94200 58.16000 1.000 39.84323 107 ILE B C 1
ATOM 4378 O O . ILE B 1 127 ? 4.48600 8.72200 58.45800 1.000 40.46915 107 ILE B O 1
ATOM 4382 N N . ASN B 1 128 ? 6.38400 7.62200 59.00000 1.000 38.79163 108 ASN B N 1
ATOM 4383 C CA . ASN B 1 128 ? 6.60000 8.29100 60.28600 1.000 43.81478 108 ASN B CA 1
ATOM 4384 C C . ASN B 1 128 ? 7.68200 9.35500 60.11300 1.000 38.42526 108 ASN B C 1
ATOM 4385 O O . ASN B 1 128 ? 8.87400 9.03600 60.10200 1.000 41.70933 108 ASN B O 1
ATOM 4387 N N . TRP B 1 129 ? 7.25900 10.64100 60.02200 1.000 37.40461 109 TRP B N 1
ATOM 4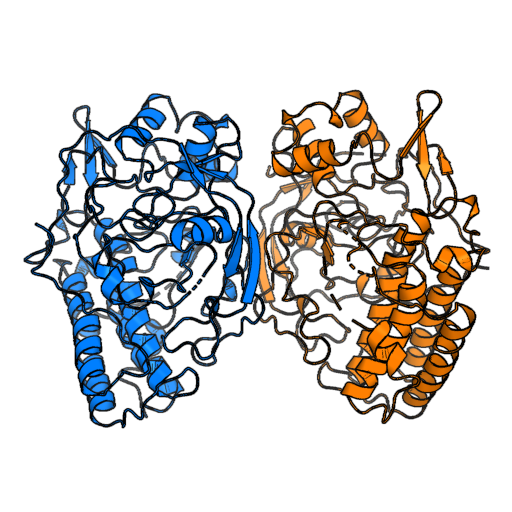388 C CA . TRP B 1 129 ? 8.18300 11.76400 59.86400 1.000 36.72469 109 TRP B CA 1
ATOM 4389 C C . TRP B 1 129 ? 8.83700 12.13600 61.20900 1.000 33.90636 109 TRP B C 1
ATOM 4390 O O . TRP B 1 129 ? 8.19300 12.05900 62.26000 1.000 33.81780 109 TRP B O 1
ATOM 4401 N N . PRO B 1 130 ? 10.11800 12.53900 61.20200 1.000 29.79664 110 PRO B N 1
ATOM 4402 C CA . PRO B 1 130 ? 10.75800 13.06100 62.42500 1.000 30.03336 110 PRO B CA 1
ATOM 4403 C C . PRO B 1 130 ? 10.14100 14.37900 62.87100 1.000 28.83240 110 PRO B C 1
ATOM 4404 O O . PRO B 1 130 ? 9.45700 15.06700 62.11500 1.000 31.19999 110 PRO B O 1
ATOM 4408 N N . ASP B 1 131 ? 10.46700 14.75900 64.10400 1.000 30.89721 111 ASP B N 1
ATOM 4409 C CA . ASP B 1 131 ? 10.08800 16.06300 64.64600 1.000 32.14367 111 ASP B CA 1
ATOM 4410 C C . ASP B 1 131 ? 10.83500 17.19500 63.93900 1.000 27.07802 111 ASP B C 1
ATOM 4411 O O . ASP B 1 131 ? 11.95500 17.01900 63.46200 1.000 25.85181 111 ASP B O 1
ATOM 4416 N N . VAL B 1 132 ? 10.25100 18.40300 63.99000 1.000 29.67980 112 VAL B N 1
ATOM 4417 C CA . VAL B 1 132 ? 10.85900 19.56000 63.32500 1.000 25.22583 112 VAL B CA 1
ATOM 4418 C C . VAL B 1 132 ? 12.23600 19.84300 63.89100 1.000 26.94424 112 VAL B C 1
ATOM 4419 O O . VAL B 1 132 ? 13.20100 20.04700 63.14000 1.000 26.06427 112 VAL B O 1
ATOM 4423 N N . ARG B 1 133 ? 12.36400 19.82300 65.23800 1.000 29.03471 113 ARG B N 1
ATOM 4424 C CA . ARG B 1 133 ? 13.66100 20.06800 65.87700 1.000 27.07816 113 ARG B CA 1
ATOM 4425 C C . ARG B 1 133 ? 14.71400 19.06500 65.42000 1.000 23.74743 113 ARG B C 1
ATOM 4426 O O . ARG B 1 133 ? 15.87400 19.42600 65.23700 1.000 24.27905 113 ARG B O 1
ATOM 4428 N N . GLN B 1 134 ? 14.33000 17.79300 65.23800 1.000 23.72330 114 GLN B N 1
ATOM 4429 C CA . GLN B 1 134 ? 15.26300 16.77800 64.73700 1.000 27.45979 114 GLN B CA 1
ATOM 4430 C C . GLN B 1 134 ? 15.71700 17.04900 63.29800 1.000 22.97981 114 GLN B C 1
ATOM 4431 O O . GLN B 1 134 ? 16.83800 16.68500 62.92600 1.000 22.20129 114 GLN B O 1
ATOM 4437 N N . VAL B 1 135 ? 14.83600 17.60600 62.45100 1.000 25.18561 115 VAL B N 1
ATOM 4438 C CA . VAL B 1 135 ? 15.27300 17.87900 61.07900 1.000 22.21856 115 VAL B CA 1
ATOM 4439 C C . VAL B 1 135 ? 16.14700 19.12500 61.05800 1.000 22.69732 115 VAL B C 1
ATOM 4440 O O . VAL B 1 135 ? 17.15200 19.17500 60.35400 1.000 19.99597 115 VAL B O 1
ATOM 4444 N N . TRP B 1 136 ? 15.85400 20.11000 61.91400 1.000 21.43250 116 TRP B N 1
ATOM 4445 C CA . TRP B 1 136 ? 16.78100 21.24100 61.98000 1.000 19.57795 116 TRP B CA 1
ATOM 4446 C C . TRP B 1 136 ? 18.16600 20.78700 62.42500 1.000 18.49363 116 TRP B C 1
ATOM 4447 O O . TRP B 1 136 ? 19.17700 21.26300 61.90800 1.000 20.61640 116 TRP B O 1
ATOM 4458 N N . ASP B 1 137 ? 18.23100 19.88500 63.43100 1.000 21.80611 117 ASP B N 1
ATOM 4459 C CA A ASP B 1 137 ? 19.51900 19.37300 63.88100 0.520 22.01794 117 ASP B CA 1
ATOM 4460 C CA B ASP B 1 137 ? 19.52000 19.37300 63.88100 0.480 22.03684 117 ASP B CA 1
ATOM 4461 C C . ASP B 1 137 ? 20.23400 18.61900 62.76900 1.000 20.92110 117 ASP B C 1
ATOM 4462 O O . ASP B 1 137 ? 21.46300 18.71400 62.62500 1.000 23.69978 117 ASP B O 1
ATOM 4468 N N . TYR B 1 138 ? 19.49700 17.85800 61.98300 1.000 20.42062 118 TYR B N 1
ATOM 4469 C CA . TYR B 1 138 ? 20.13500 17.18600 60.85600 1.000 20.02515 118 TYR B CA 1
ATOM 4470 C C . TYR B 1 138 ? 20.65600 18.20700 59.84600 1.000 19.36050 118 TYR B C 1
ATOM 4471 O O . TYR B 1 138 ? 21.78600 18.06200 59.38600 1.000 19.03777 118 TYR B O 1
ATOM 4480 N N . ARG B 1 139 ? 19.84700 19.24400 59.49300 1.000 18.63408 119 ARG B N 1
ATOM 4481 C CA . ARG B 1 139 ? 20.33700 20.29500 58.59100 1.000 20.24260 119 ARG B CA 1
ATOM 4482 C C . ARG B 1 139 ? 21.61100 20.93300 59.13500 1.000 18.07585 119 ARG B C 1
ATOM 4483 O O . ARG B 1 139 ? 22.56800 21.17300 58.39100 1.000 17.79911 119 ARG B O 1
ATOM 4491 N N . ASN B 1 140 ? 21.61800 21.30000 60.42600 1.000 16.58410 120 ASN B N 1
ATOM 4492 C CA . ASN B 1 140 ? 22.81800 21.93200 61.00400 1.000 18.83898 120 ASN B CA 1
ATOM 4493 C C . ASN B 1 140 ? 24.04600 21.04600 60.91500 1.000 19.62463 120 ASN B C 1
ATOM 4494 O O . ASN B 1 140 ? 25.14700 21.52500 60.60600 1.000 18.52596 120 ASN B O 1
ATOM 4499 N N . LYS B 1 141 ? 23.88900 19.73500 61.20400 1.000 23.91954 121 LYS B N 1
ATOM 4500 C CA . LYS B 1 141 ? 25.03100 18.82300 61.12400 1.000 21.02327 121 LYS B CA 1
ATOM 4501 C C . LYS B 1 141 ? 25.50600 18.63600 59.68400 1.000 23.57855 121 LYS B C 1
ATOM 4502 O O . LYS B 1 141 ? 26.71800 18.62600 59.41800 1.000 23.65942 121 LYS B O 1
ATOM 4505 N N . ALA B 1 142 ? 24.56800 18.51900 58.72700 1.000 19.53248 122 ALA B N 1
ATOM 4506 C CA . ALA B 1 142 ? 24.95300 18.44900 57.32800 1.000 18.21475 122 ALA B CA 1
ATOM 4507 C C . ALA B 1 142 ? 25.69600 19.70200 56.87100 1.000 18.33069 122 ALA B C 1
ATOM 4508 O O . ALA B 1 142 ? 26.72100 19.60000 56.17700 1.000 19.90855 122 ALA B O 1
ATOM 4510 N N . TYR B 1 143 ? 25.20300 20.89300 57.28200 1.000 18.18415 123 TYR B N 1
ATOM 4511 C CA . TYR B 1 143 ? 25.86200 22.14600 56.89900 1.000 18.37113 123 TYR B CA 1
ATOM 4512 C C . TYR B 1 143 ? 27.33000 22.11200 57.32300 1.000 21.38074 123 TYR B C 1
ATOM 4513 O O . TYR B 1 143 ? 28.23800 22.40200 56.53800 1.000 21.09426 123 TYR B O 1
ATOM 4522 N N . GLU B 1 144 ? 27.57500 21.72400 58.57700 1.000 20.78253 124 GLU B N 1
ATOM 4523 C CA . GLU B 1 144 ? 28.94200 21.73600 59.09500 1.000 22.52209 124 GLU B CA 1
ATOM 4524 C C . GLU B 1 144 ? 29.81100 20.72000 58.34900 1.000 22.64254 124 GLU B C 1
ATOM 4525 O O . GLU B 1 144 ? 30.94600 21.01200 57.96100 1.000 25.77223 124 GLU B O 1
ATOM 4531 N N . VAL B 1 145 ? 29.27400 19.52500 58.11800 1.000 23.61989 125 VAL B N 1
ATOM 4532 C CA . VAL B 1 145 ? 30.00700 18.48500 57.39300 1.000 24.37403 125 VAL B CA 1
ATOM 4533 C C . VAL B 1 145 ? 30.36200 18.92300 55.96200 1.000 26.00421 125 VAL B C 1
ATOM 4534 O O . VAL B 1 145 ? 31.46500 18.65000 55.47500 1.000 26.68754 125 VAL B O 1
ATOM 4538 N N . ILE B 1 146 ? 29.39900 19.51500 55.21600 1.000 22.11365 126 ILE B N 1
ATOM 4539 C CA . ILE B 1 146 ? 29.67600 19.88600 53.82900 1.000 22.88909 126 ILE B CA 1
ATOM 4540 C C . ILE B 1 146 ? 30.68500 21.03800 53.79100 1.000 21.73787 126 ILE B C 1
ATOM 4541 O O . ILE B 1 146 ? 31.58500 21.09000 52.93900 1.000 21.95371 126 ILE B O 1
ATOM 4546 N N . LEU B 1 147 ? 30.54200 21.98500 54.71900 1.000 23.45419 127 LEU B N 1
ATOM 4547 C CA . LEU B 1 147 ? 31.48800 23.09900 54.79000 1.000 22.10798 127 LEU B CA 1
ATOM 4548 C C . LEU B 1 147 ? 32.92600 22.60800 54.98900 1.000 25.78120 127 LEU B C 1
ATOM 4549 O O . LEU B 1 147 ? 33.86400 23.12800 54.35800 1.000 27.20929 127 LEU B O 1
ATOM 4554 N N . GLU B 1 148 ? 33.10700 21.57600 55.82100 1.000 26.58287 128 GLU B N 1
ATOM 4555 C CA . GLU B 1 148 ? 34.43800 20.99100 56.00100 1.000 31.12369 128 GLU B CA 1
ATOM 4556 C C . GLU B 1 148 ? 34.97700 20.38300 54.70900 1.000 33.30731 128 GLU B C 1
ATOM 4557 O O . GLU B 1 148 ? 36.16900 20.52300 54.41100 1.000 36.16521 128 GLU B O 1
ATOM 4559 N N . VAL B 1 149 ? 34.12300 19.70400 53.92000 1.000 29.07548 129 VAL B N 1
ATOM 4560 C CA . VAL B 1 149 ? 34.56000 19.16100 52.62500 1.000 29.75760 129 VAL B CA 1
ATOM 4561 C C . VAL B 1 149 ? 35.09400 20.26900 51.73200 1.000 34.09898 129 VAL B C 1
ATOM 4562 O O . VAL B 1 149 ? 36.12600 20.11600 51.06900 1.000 34.70353 129 VAL B O 1
ATOM 4566 N N . ILE B 1 150 ? 34.36000 21.38400 51.65100 1.000 28.25795 130 ILE B N 1
ATOM 4567 C CA . ILE B 1 150 ? 34.77500 22.48200 50.79100 1.000 31.41301 130 ILE B CA 1
ATOM 4568 C C . ILE B 1 150 ? 36.11800 23.04000 51.24400 1.000 34.48520 130 ILE B C 1
ATOM 4569 O O . ILE B 1 150 ? 37.02500 23.24300 50.43300 1.000 34.40319 130 ILE B O 1
ATOM 4574 N N . LYS B 1 151 ? 36.25800 23.31900 52.54800 1.000 35.67481 131 LYS B N 1
ATOM 4575 C CA . LYS B 1 151 ? 37.50900 23.89800 53.03900 1.000 38.38857 131 LYS B CA 1
ATOM 4576 C C . LYS B 1 151 ? 38.69100 22.95600 52.85300 1.000 39.50856 131 LYS B C 1
ATOM 4577 O O . LYS B 1 151 ? 39.83500 23.41100 52.73600 1.000 45.15446 131 LYS B O 1
ATOM 4583 N N . ASN B 1 152 ? 38.44600 21.65500 52.79600 1.000 37.01821 132 ASN B N 1
ATOM 4584 C CA . ASN B 1 152 ? 39.51700 20.67600 52.74200 1.000 40.41177 132 ASN B CA 1
ATOM 4585 C C . ASN B 1 152 ? 39.73800 20.13800 51.34200 1.000 43.80995 132 ASN B C 1
ATOM 4586 O O . ASN B 1 152 ? 40.48800 19.17400 51.17000 1.000 44.00035 132 ASN B O 1
ATOM 4591 N N . THR B 1 153 ? 39.03700 20.72400 50.37400 1.000 37.97433 133 THR B N 1
ATOM 4592 C CA . THR B 1 153 ? 39.14500 20.27300 48.96700 1.000 41.41577 133 THR B CA 1
ATOM 4593 C C . THR B 1 153 ? 39.77400 21.38700 48.12800 1.000 43.23130 133 THR B C 1
ATOM 4594 O O . THR B 1 153 ? 39.39700 22.54400 48.31500 1.000 44.04514 133 THR B O 1
ATOM 4597 N N . THR B 1 154 ? 40.73600 21.03000 47.27800 1.000 39.04630 134 THR B N 1
ATOM 4598 C CA . THR B 1 154 ? 41.35900 22.01100 46.36000 1.000 37.33015 134 THR B CA 1
ATOM 4599 C C . THR B 1 154 ? 40.44000 22.24800 45.15600 1.000 38.49883 134 THR B C 1
ATOM 4600 O O . THR B 1 154 ? 39.91100 21.27800 44.61500 1.000 39.86729 134 THR B O 1
ATOM 4602 N N . PHE B 1 155 ? 40.27200 23.50900 44.77100 1.000 40.57317 135 PHE B N 1
ATOM 4603 C CA . PHE B 1 155 ? 39.39000 23.83800 43.62600 1.000 42.66892 135 PHE B CA 1
ATOM 4604 C C . PHE B 1 155 ? 40.26300 23.88500 42.37200 1.000 49.15973 135 PHE B C 1
ATOM 4605 O O . PHE B 1 155 ? 40.53900 24.98700 41.88100 1.000 47.96448 135 PHE B O 1
ATOM 4613 N N . ASP B 1 156 ? 40.68600 22.70200 41.90100 1.000 51.64846 136 ASP B N 1
ATOM 4614 C CA . ASP B 1 156 ? 41.49800 22.59900 40.65900 1.000 50.33102 136 ASP B CA 1
ATOM 4615 C C . ASP B 1 156 ? 40.61200 22.98300 39.47400 1.000 51.84204 136 ASP B C 1
ATOM 4616 O O . ASP B 1 156 ? 39.67600 22.23200 39.17500 1.000 50.64988 136 ASP B O 1
ATOM 4617 N N . LEU B 1 157 ? 40.91400 24.10400 38.83100 1.000 49.16908 137 LEU B N 1
ATOM 4618 C CA . LEU B 1 157 ? 40.02300 24.60600 37.75300 1.000 48.73689 137 LEU B CA 1
ATOM 4619 C C . LEU B 1 157 ? 40.44500 23.97500 36.42700 1.000 44.74428 137 LEU B C 1
ATOM 4620 O O . LEU B 1 157 ? 41.65300 23.70600 36.29400 1.000 53.23815 137 LEU B O 1
ATOM 4622 N N . PRO B 1 158 ? 39.53100 23.69600 35.47300 1.000 45.85182 138 PRO B N 1
ATOM 4623 C CA . PRO B 1 158 ? 38.08800 23.90100 35.63900 1.000 38.43763 138 PRO B CA 1
ATOM 4624 C C . PRO B 1 158 ? 37.40600 22.68600 36.28000 1.000 39.08979 138 PRO B C 1
ATOM 4625 O O . PRO B 1 158 ? 37.89400 21.55200 36.20000 1.000 36.92424 138 PRO B O 1
ATOM 4629 N N . ILE B 1 159 ? 36.27000 22.90100 36.94500 1.000 33.60052 139 ILE B N 1
ATOM 4630 C CA . ILE B 1 159 ? 35.45900 21.79300 37.43300 1.000 33.41208 139 ILE B CA 1
ATOM 4631 C C . ILE B 1 159 ? 34.63800 21.26300 36.26400 1.000 35.40265 139 ILE B C 1
ATOM 4632 O O . ILE B 1 159 ? 33.99900 22.04700 35.54800 1.000 36.77370 139 ILE B O 1
ATOM 4637 N N . HIS B 1 160 ? 34.64400 19.93900 36.06700 1.000 35.86324 140 HIS B N 1
ATOM 4638 C CA . HIS B 1 160 ? 33.97600 19.26200 34.95100 1.000 32.39911 140 HIS B CA 1
ATOM 4639 C C . HIS B 1 160 ? 33.03700 18.20300 35.51200 1.000 31.63957 140 HIS B C 1
ATOM 4640 O O . HIS B 1 160 ? 33.11300 17.84800 36.68900 1.000 28.81334 140 HIS B O 1
ATOM 4647 N N . ALA B 1 161 ? 32.15500 17.67000 34.66100 1.000 29.32164 141 ALA B N 1
ATOM 4648 C CA . ALA B 1 161 ? 31.14000 16.73900 35.14600 1.000 27.00586 141 ALA B CA 1
ATOM 4649 C C . ALA B 1 161 ? 31.70100 15.40400 35.61800 1.000 29.55837 141 ALA B C 1
ATOM 4650 O O . ALA B 1 161 ? 30.97500 14.67200 36.30200 1.000 28.70313 141 ALA B O 1
ATOM 4652 N N . SER B 1 162 ? 32.95900 15.08000 35.29200 1.000 28.06299 142 SER B N 1
ATOM 4653 C CA . SER B 1 162 ? 33.55800 13.81400 35.80000 1.000 36.05244 142 SER B CA 1
ATOM 4654 C C . SER B 1 162 ? 34.28200 14.05600 37.12600 1.000 34.27017 142 SER B C 1
ATOM 4655 O O . SER B 1 162 ? 34.75000 13.08600 37.71200 1.000 36.29212 142 SER B O 1
ATOM 4658 N N . HIS B 1 163 ? 34.32600 15.30300 37.57200 1.000 35.06609 143 HIS B N 1
ATOM 4659 C CA . HIS B 1 163 ? 35.06900 15.66800 38.80500 1.000 32.23716 143 HIS B CA 1
ATOM 4660 C C . HIS B 1 163 ? 34.14800 15.53500 40.01100 1.000 32.44978 143 HIS B C 1
ATOM 4661 O O . HIS B 1 163 ? 32.96400 15.84000 39.93000 1.000 24.56633 143 HIS B O 1
ATOM 4668 N N . PRO B 1 164 ? 34.67300 15.04900 41.14900 1.000 26.97192 144 PRO B N 1
ATOM 4669 C CA . PRO B 1 164 ? 33.85100 14.86100 42.32900 1.000 28.13278 144 PRO B CA 1
ATOM 4670 C C . PRO B 1 164 ? 33.12000 16.15000 42.73900 1.000 21.71295 144 PRO B C 1
ATOM 4671 O O . PRO B 1 164 ? 32.06600 16.03600 43.27600 1.000 23.77656 144 PRO B O 1
ATOM 4675 N N . LEU B 1 165 ? 33.72800 17.31600 42.50100 1.000 20.87899 145 LEU B N 1
ATOM 4676 C CA . LEU B 1 165 ? 33.06100 18.54300 42.94800 1.000 20.96051 145 LEU B CA 1
ATOM 4677 C C . LEU B 1 165 ? 31.81200 18.84300 42.11400 1.000 22.84712 145 LEU B C 1
ATOM 4678 O O . LEU B 1 165 ? 31.03500 19.72800 42.48000 1.000 20.73450 145 LEU B O 1
ATOM 4683 N N . TRP B 1 166 ? 31.60500 18.16200 41.00400 1.000 21.75116 146 TRP B N 1
ATOM 4684 C CA . TRP B 1 166 ? 30.30000 18.28400 40.35200 1.000 20.43001 146 TRP B CA 1
ATOM 4685 C C . TRP B 1 166 ? 29.17800 17.94700 41.30900 1.000 18.13394 146 TRP B C 1
ATOM 4686 O O . TRP B 1 166 ? 28.08400 18.51200 41.18700 1.000 18.60649 146 TRP B O 1
ATOM 4697 N N . ALA B 1 167 ? 29.38300 16.99300 42.22400 1.000 17.31168 147 ALA B N 1
ATOM 4698 C CA . ALA B 1 167 ? 28.35200 16.67300 43.19800 1.000 17.97006 147 ALA B CA 1
ATOM 4699 C C . ALA B 1 167 ? 27.98600 17.88700 44.01300 1.000 18.87922 147 ALA B C 1
ATOM 4700 O O . ALA B 1 167 ? 26.80300 18.08200 44.32600 1.000 18.10504 147 ALA B O 1
ATOM 4702 N N . LEU B 1 168 ? 28.98800 18.71300 44.38000 1.000 15.40713 148 LEU B N 1
ATOM 4703 C CA . LEU B 1 168 ? 28.70200 19.90400 45.16900 1.000 15.86747 148 LEU B CA 1
ATOM 4704 C C . LEU B 1 168 ? 27.91700 20.90700 44.31400 1.000 15.66796 148 LEU B C 1
ATOM 4705 O O . LEU B 1 168 ? 26.93600 21.51200 44.79200 1.000 17.85400 148 LEU B O 1
ATOM 4710 N N . MET B 1 169 ? 28.36100 21.12300 43.07100 1.000 15.63701 149 MET B N 1
ATOM 4711 C CA . MET B 1 169 ? 27.66600 22.08200 42.17600 1.000 14.06050 149 MET B CA 1
ATOM 4712 C C . MET B 1 169 ? 26.19600 21.67100 41.99200 1.000 15.14599 149 MET B C 1
ATOM 4713 O O . MET B 1 169 ? 25.26800 22.51200 42.05700 1.000 17.09225 149 MET B O 1
ATOM 4718 N N . MET B 1 170 ? 25.97900 20.37300 41.77500 1.000 16.00257 150 MET B N 1
ATOM 4719 C CA . MET B 1 170 ? 24.63400 19.80800 41.66800 1.000 15.34557 150 MET B CA 1
ATOM 4720 C C . MET B 1 170 ? 23.82100 20.05100 42.93800 1.000 16.37508 150 MET B C 1
ATOM 4721 O O . MET B 1 170 ? 22.66000 20.45500 42.87500 1.000 16.23053 150 MET B O 1
ATOM 4726 N N . GLY B 1 171 ? 24.41100 19.77400 44.11100 1.000 14.16441 151 GLY B N 1
ATOM 4727 C CA . GLY B 1 171 ? 23.67300 19.98800 45.34700 1.000 14.16871 151 GLY B CA 1
ATOM 4728 C C . GLY B 1 171 ? 23.23300 21.43300 45.55500 1.000 14.31262 151 GLY B C 1
ATOM 4729 O O . GLY B 1 171 ? 22.15200 21.68600 46.08500 1.000 13.19206 151 GLY B O 1
ATOM 4730 N N . MET B 1 172 ? 24.08100 22.39000 45.18400 1.000 13.52772 152 MET B N 1
ATOM 4731 C CA . MET B 1 172 ? 23.76200 23.81000 45.36300 1.000 14.47882 152 MET B CA 1
ATOM 4732 C C . MET B 1 172 ? 22.63700 24.23500 44.42700 1.000 13.90924 152 MET B C 1
ATOM 4733 O O . MET B 1 172 ? 21.72300 24.96600 44.82700 1.000 13.06508 152 MET B O 1
ATOM 4738 N N . GLU B 1 173 ? 22.69500 23.78000 43.18900 1.000 13.66270 153 GLU B N 1
ATOM 4739 C CA . GLU B 1 173 ? 21.59100 24.14700 42.27700 1.000 15.54005 153 GLU B CA 1
ATOM 4740 C C . GLU B 1 173 ? 20.31500 23.43000 42.65600 1.000 15.54880 153 GLU B C 1
ATOM 4741 O O . GLU B 1 173 ? 19.22100 24.01600 42.53400 1.000 13.95063 153 GLU B O 1
ATOM 4747 N N . HIS B 1 174 ? 20.42400 22.18000 43.15100 1.000 13.10610 154 HIS B N 1
ATOM 4748 C CA . HIS B 1 174 ? 19.24200 21.47800 43.63100 1.000 11.90859 154 HIS B CA 1
ATOM 4749 C C . HIS B 1 174 ? 18.58400 22.23300 44.78400 1.000 12.25970 154 HIS B C 1
ATOM 4750 O O . HIS B 1 174 ? 17.36000 22.32300 44.85500 1.000 13.97676 154 HIS B O 1
ATOM 4757 N N . GLN B 1 175 ? 19.40000 22.79100 45.69700 1.000 12.17655 155 GLN B N 1
ATOM 4758 C CA . GLN B 1 175 ? 18.86300 23.58400 46.78700 1.000 12.31671 155 GLN B CA 1
ATOM 4759 C C . GLN B 1 175 ? 18.18100 24.86100 46.29100 1.000 13.64087 155 GLN B C 1
ATOM 4760 O O . GLN B 1 175 ? 17.10300 25.21800 46.79800 1.000 15.60215 155 GLN B O 1
ATOM 4766 N N . ARG B 1 176 ? 18.79500 25.57200 45.34200 1.000 14.95844 156 ARG B N 1
ATOM 4767 C CA . ARG B 1 176 ? 18.15700 26.80300 44.81800 1.000 14.90597 156 ARG B CA 1
ATOM 4768 C C . ARG B 1 176 ? 16.84800 26.50000 44.08500 1.000 13.16303 156 ARG B C 1
ATOM 4769 O O . ARG B 1 176 ? 15.86900 27.24700 44.21700 1.000 15.40645 156 ARG B O 1
ATOM 4777 N N . ILE B 1 177 ? 16.79000 25.36400 43.36400 1.000 11.05071 157 ILE B N 1
ATOM 4778 C CA . ILE B 1 177 ? 15.53500 24.92600 42.73300 1.000 11.88022 157 ILE B CA 1
ATOM 4779 C C . ILE B 1 177 ? 14.47100 24.66600 43.78400 1.000 13.83979 157 ILE B C 1
ATOM 4780 O O . ILE B 1 177 ? 13.32000 25.10600 43.62000 1.000 14.80019 157 ILE B O 1
ATOM 4785 N N . HIS B 1 178 ? 14.84800 24.01000 44.90300 1.000 14.46792 158 HIS B N 1
ATOM 4786 C CA . HIS B 1 178 ? 13.87700 23.76300 45.96400 1.000 14.36902 158 HIS B CA 1
ATOM 4787 C C . HIS B 1 178 ? 13.50300 25.02000 46.73300 1.000 14.16524 158 HIS B C 1
ATOM 4788 O O . HIS B 1 178 ? 12.36900 25.08800 47.21100 1.000 16.19048 158 HIS B O 1
ATOM 4795 N N . PHE B 1 179 ? 14.32200 26.07700 46.74000 1.000 13.68157 159 PHE B N 1
ATOM 4796 C CA . PHE B 1 179 ? 13.81000 27.34800 47.24500 1.000 15.98399 159 PHE B CA 1
ATOM 4797 C C . PHE B 1 179 ? 12.61300 27.76800 46.40100 1.000 13.62559 159 PHE B C 1
ATOM 4798 O O . PHE B 1 179 ? 11.56600 28.18200 46.91500 1.000 15.24736 159 PHE B O 1
ATOM 4806 N N . GLU B 1 180 ? 12.74100 27.64500 45.07000 1.000 15.05695 160 GLU B N 1
ATOM 4807 C CA . GLU B 1 180 ? 11.65600 28.05400 44.18500 1.000 15.09321 160 GLU B CA 1
ATOM 4808 C C . GLU B 1 180 ? 10.45100 27.12700 44.34300 1.000 14.53647 160 GLU B C 1
ATOM 4809 O O . GLU B 1 180 ? 9.31600 27.59000 44.50500 1.000 15.00442 160 GLU B O 1
ATOM 4815 N N . THR B 1 181 ? 10.65700 25.79800 44.35100 1.000 13.80719 161 THR B N 1
ATOM 4816 C CA . THR B 1 181 ? 9.44900 24.98300 44.33900 1.000 19.11914 161 THR B CA 1
ATOM 4817 C C . THR B 1 181 ? 8.81500 24.94900 45.73000 1.000 17.21129 161 THR B C 1
ATOM 4818 O O . THR B 1 181 ? 7.57400 24.97200 45.83100 1.000 18.24300 161 THR B O 1
ATOM 4822 N N . SER B 1 182 ? 9.61700 25.09000 46.80700 1.000 15.91965 162 SER B N 1
ATOM 4823 C CA . SER B 1 182 ? 9.03300 25.24800 48.14800 1.000 16.25765 162 SER B CA 1
ATOM 4824 C C . SER B 1 182 ? 8.30500 26.57700 48.29600 1.000 19.42686 162 SER B C 1
ATOM 4825 O O . SER B 1 182 ? 7.30000 26.64100 49.02200 1.000 17.01146 162 SER B O 1
ATOM 4828 N N . SER B 1 183 ? 8.75800 27.65200 47.61500 1.000 13.87314 163 SER B N 1
ATOM 4829 C CA . SER B 1 183 ? 7.97400 28.88400 47.74300 1.000 12.54482 163 SER B CA 1
ATOM 4830 C C . SER B 1 183 ? 6.53300 28.67200 47.25700 1.000 17.47479 163 SER B C 1
ATOM 4831 O O . SER B 1 183 ? 5.59800 29.27600 47.81700 1.000 17.64725 163 SER B O 1
ATOM 4834 N N . MET B 1 184 ? 6.31900 27.80500 46.23700 1.000 14.67777 164 MET B N 1
ATOM 4835 C CA . MET B 1 184 ? 4.97100 27.57800 45.73800 1.000 16.23494 164 MET B CA 1
ATOM 4836 C C . MET B 1 184 ? 4.12900 26.83600 46.75000 1.000 17.77633 164 MET B C 1
ATOM 4837 O O . MET B 1 184 ? 2.90400 27.00900 46.77500 1.000 19.46210 164 MET B O 1
ATOM 4842 N N . LEU B 1 185 ? 4.74500 26.00000 47.57400 1.000 17.59695 165 LEU B N 1
ATOM 4843 C CA . LEU B 1 185 ? 3.99800 25.31100 48.63400 1.000 20.36896 165 LEU B CA 1
ATOM 4844 C C . LEU B 1 185 ? 3.60300 26.27300 49.74800 1.000 18.74096 165 LEU B C 1
ATOM 4845 O O . LEU B 1 185 ? 2.46700 26.23100 50.23900 1.000 18.61853 165 LEU B O 1
ATOM 4850 N N . LEU B 1 186 ? 4.51800 27.17000 50.15100 1.000 18.27177 166 LEU B N 1
ATOM 4851 C CA . LEU B 1 186 ? 4.18800 28.14500 51.18800 1.000 15.85457 166 LEU B CA 1
ATOM 4852 C C . LEU B 1 186 ? 3.05200 29.07200 50.71900 1.000 16.83915 166 LEU B C 1
ATOM 4853 O O . LEU B 1 186 ? 2.20700 29.49500 51.51600 1.000 19.23250 166 LEU B O 1
ATOM 4858 N N . ARG B 1 187 ? 3.03400 29.43500 49.42200 1.000 16.39279 167 ARG B N 1
ATOM 4859 C CA . ARG B 1 187 ? 1.97800 30.27600 48.88800 1.000 18.50600 167 ARG B CA 1
ATOM 4860 C C . ARG B 1 187 ? 0.60300 29.60200 48.99300 1.000 18.10113 167 ARG B C 1
ATOM 4861 O O . ARG B 1 187 ? -0.43500 30.28500 48.97600 1.000 17.89973 167 ARG B O 1
ATOM 4869 N N . GLN B 1 188 ? 0.57500 28.28400 49.08900 1.000 18.26668 168 GLN B N 1
ATOM 4870 C CA . GLN B 1 188 ? -0.66900 27.54400 49.17000 1.000 18.27133 168 GLN B CA 1
ATOM 4871 C C . GLN B 1 188 ? -1.10200 27.33500 50.62400 1.000 22.79007 168 GLN B C 1
ATOM 4872 O O . GLN B 1 188 ? -2.15800 26.74300 50.86500 1.000 21.78629 168 GLN B O 1
ATOM 4878 N N . LEU B 1 189 ? -0.31900 27.81000 51.59900 1.000 19.75848 169 LEU B N 1
ATOM 4879 C CA . LEU B 1 189 ? -0.79100 27.80800 52.98100 1.000 19.85387 169 LEU B CA 1
ATOM 4880 C C . LEU B 1 189 ? -1.60500 29.06400 53.21900 1.000 18.98990 169 LEU B C 1
ATOM 4881 O O . LEU B 1 189 ? -1.38600 30.07500 52.56600 1.000 19.21663 169 LEU B O 1
ATOM 4886 N N . PRO B 1 190 ? -2.52600 29.04200 54.18800 1.000 19.84533 170 PRO B N 1
ATOM 4887 C CA . PRO B 1 190 ? -3.22800 30.26800 54.58300 1.000 23.12770 170 PRO B CA 1
ATOM 4888 C C . PRO B 1 190 ? -2.25000 31.35900 55.01000 1.000 20.39372 170 PRO B C 1
ATOM 4889 O O . PRO B 1 190 ? -1.21600 31.07600 55.60800 1.000 22.06256 170 PRO B O 1
ATOM 4893 N N . THR B 1 191 ? -2.58800 32.62400 54.72000 1.000 20.04662 171 THR B N 1
ATOM 4894 C CA . THR B 1 191 ? -1.62000 33.68000 55.02800 1.000 19.66758 171 THR B CA 1
ATOM 4895 C C . THR B 1 191 ? -1.29600 33.72500 56.51900 1.000 23.17366 171 THR B C 1
ATOM 4896 O O . THR B 1 191 ? -0.18000 34.10100 56.89100 1.000 20.06063 171 THR B O 1
ATOM 4900 N N . GLU B 1 192 ? -2.25500 33.35600 57.38400 1.000 22.61652 172 GLU B N 1
ATOM 4901 C CA . GLU B 1 192 ? -2.02900 33.49800 58.82300 1.000 22.50104 172 GLU B CA 1
ATOM 4902 C C . GLU B 1 192 ? -1.07200 32.43300 59.34500 1.000 23.18080 172 GLU B C 1
ATOM 4903 O O . GLU B 1 192 ? -0.67300 32.49600 60.50300 1.000 25.75429 172 GLU B O 1
ATOM 4909 N N . LYS B 1 193 ? -0.66000 31.46600 58.50800 1.000 20.57334 173 LYS B N 1
ATOM 4910 C CA . LYS B 1 193 ? 0.28400 30.44800 58.92400 1.000 17.63105 173 LYS B CA 1
ATOM 4911 C C . LYS B 1 193 ? 1.73000 30.76900 58.52000 1.000 22.40404 173 LYS B C 1
ATOM 4912 O O . LYS B 1 193 ? 2.64800 30.03200 58.91400 1.000 22.33413 173 LYS B O 1
ATOM 4918 N N . VAL B 1 194 ? 1.95100 31.83500 57.74500 1.000 19.09751 174 VAL B N 1
ATOM 4919 C CA . VAL B 1 194 ? 3.30300 32.22100 57.36400 1.000 20.95890 174 VAL B CA 1
ATOM 4920 C C . VAL B 1 194 ? 3.54500 33.66600 57.74700 1.000 22.22509 174 VAL B C 1
ATOM 4921 O O . VAL B 1 194 ? 2.62200 34.50000 57.79000 1.000 21.73020 174 VAL B O 1
ATOM 4925 N N . GLU B 1 195 ? 4.82000 33.97700 57.95500 1.000 19.06410 175 GLU B N 1
ATOM 4926 C CA . GLU B 1 195 ? 5.26400 35.31600 58.33100 1.000 21.88005 175 GLU B CA 1
ATOM 4927 C C . GLU B 1 195 ? 6.21600 35.83300 57.25300 1.000 19.41209 175 GLU B C 1
ATOM 4928 O O . GLU B 1 195 ? 7.27700 35.23400 57.03400 1.000 20.79917 175 GLU B O 1
ATOM 4931 N N . LYS B 1 196 ? 5.81200 36.90700 56.56500 1.000 20.95347 176 LYS B N 1
ATOM 4932 C CA . LYS B 1 196 ? 6.64600 37.54800 55.56700 1.000 20.49697 176 LYS B CA 1
ATOM 4933 C C . LYS B 1 196 ? 8.01200 37.89000 56.15600 1.000 24.35642 176 LYS B C 1
ATOM 4934 O O . LYS B 1 196 ? 8.07300 38.56100 57.20000 1.000 20.68380 176 LYS B O 1
ATOM 4940 N N . PRO B 1 197 ? 9.11300 37.45300 55.54000 1.000 22.70618 177 PRO B N 1
ATOM 4941 C CA . PRO B 1 197 ? 10.44000 37.78800 56.06400 1.000 21.40208 177 PRO B CA 1
ATOM 4942 C C . PRO B 1 197 ? 10.66700 39.28800 56.08100 1.000 21.24729 177 PRO B C 1
ATOM 4943 O O . PRO B 1 197 ? 10.19600 40.01200 55.21200 1.000 19.03573 177 PRO B O 1
ATOM 4947 N N . GLN B 1 198 ? 11.45400 39.76500 57.08200 1.000 21.95462 178 GLN B N 1
ATOM 4948 C CA . GLN B 1 198 ? 11.82600 41.17400 57.12200 1.000 24.12253 178 GLN B CA 1
ATOM 4949 C C . GLN B 1 198 ? 12.50500 41.59600 55.82200 1.000 20.61152 178 GLN B C 1
ATOM 4950 O O . GLN B 1 198 ? 13.39100 40.89800 55.30600 1.000 24.69047 178 GLN B O 1
ATOM 4956 N N . GLY B 1 199 ? 12.05500 42.70600 55.26100 1.000 20.77909 179 GLY B N 1
ATOM 4957 C CA . GLY B 1 199 ? 12.64500 43.26500 54.06300 1.000 20.51916 179 GLY B CA 1
ATOM 4958 C C . GLY B 1 199 ? 12.05900 42.71600 52.76800 1.000 21.72120 179 GLY B C 1
ATOM 4959 O O . GLY B 1 199 ? 12.45400 43.17100 51.69200 1.000 23.98820 179 GLY B O 1
ATOM 4960 N N . TRP B 1 200 ? 11.19100 41.72100 52.84800 1.000 19.23565 180 TRP B N 1
ATOM 4961 C CA . TRP B 1 200 ? 10.59200 41.17000 51.61600 1.000 21.37980 180 TRP B CA 1
ATOM 4962 C C . TRP B 1 200 ? 9.78800 42.25200 50.93400 1.000 19.15674 180 TRP B C 1
ATOM 4963 O O . TRP B 1 200 ? 8.94400 42.88000 51.57400 1.000 22.50445 180 TRP B O 1
ATOM 4974 N N . GLN B 1 201 ? 9.99600 42.46000 49.62500 1.000 20.00330 181 GLN B N 1
ATOM 4975 C CA . GLN B 1 201 ? 9.29100 43.53000 48.91600 1.000 17.43132 181 GLN B CA 1
ATOM 4976 C C . GLN B 1 201 ? 8.61300 43.00000 47.64500 1.000 16.84045 181 GLN B C 1
ATOM 4977 O O . GLN B 1 201 ? 9.29400 42.45700 46.76900 1.000 22.23187 181 GLN B O 1
ATOM 4979 N N . TYR B 1 202 ? 7.29200 43.16900 47.54000 1.000 19.05580 182 TYR B N 1
ATOM 4980 C CA . TYR B 1 202 ? 6.58800 42.91500 46.28600 1.000 18.43220 182 TYR B CA 1
ATOM 4981 C C . TYR B 1 202 ? 6.87700 44.04800 45.28800 1.000 21.90416 182 TYR B C 1
ATOM 4982 O O . TYR B 1 202 ? 7.17500 45.17500 45.66100 1.000 22.76516 182 TYR B O 1
ATOM 4991 N N . ALA B 1 203 ? 6.72300 43.74200 44.01400 1.000 16.94995 183 ALA B N 1
ATOM 4992 C CA . ALA B 1 203 ? 6.84700 44.79300 42.99400 1.000 19.46991 183 ALA B CA 1
ATOM 4993 C C . ALA B 1 203 ? 5.64700 45.73100 43.08300 1.000 18.78440 183 ALA B C 1
ATOM 4994 O O . ALA B 1 203 ? 4.62600 45.35600 43.65400 1.000 19.80592 183 ALA B O 1
ATOM 4996 N N . PRO B 1 204 ? 5.75400 46.92900 42.48200 1.000 19.24136 184 PRO B N 1
ATOM 4997 C CA . PRO B 1 204 ? 4.62300 47.82200 42.42500 1.000 22.67452 184 PRO B CA 1
ATOM 4998 C C . PRO B 1 204 ? 3.45700 47.11900 41.71700 1.000 26.09425 184 PRO B C 1
ATOM 4999 O O . PRO B 1 204 ? 3.67400 46.43400 40.76800 1.000 22.48943 184 PRO B O 1
ATOM 5003 N N . SER B 1 205 ? 2.24800 47.35200 42.21000 1.000 26.64177 185 SER B N 1
ATOM 5004 C CA . SER B 1 205 ? 1.04300 46.71700 41.62500 1.000 29.21155 185 SER B CA 1
ATOM 5005 C C . SER B 1 205 ? 0.73700 47.36300 40.27200 1.000 34.00694 185 SER B C 1
ATOM 5006 O O . SER B 1 205 ? 0.07200 46.72300 39.44400 1.000 35.77401 185 SER B O 1
ATOM 5009 N N . GLN B 1 206 ? 1.20500 48.58300 40.05400 1.000 31.08529 186 GLN B N 1
ATOM 5010 C CA . GLN B 1 206 ? 1.00000 49.24100 38.73800 1.000 30.49904 186 GLN B CA 1
ATOM 5011 C C . GLN B 1 206 ? 2.28000 49.93900 38.27600 1.000 33.30341 186 GLN B C 1
ATOM 5012 O O . GLN B 1 206 ? 2.42100 50.08000 37.04700 1.000 38.59858 186 GLN B O 1
ATOM 5014 C C . THR B 1 211 ? -0.41400 46.78900 24.65000 1.000 28.47538 191 THR B C 1
ATOM 5015 O O . THR B 1 211 ? 0.55800 47.38900 24.21000 1.000 31.76152 191 THR B O 1
ATOM 5016 N N . ASN B 1 212 ? -0.87300 45.67700 24.08200 1.000 36.36930 192 ASN B N 1
ATOM 5017 C CA . ASN B 1 212 ? -0.04200 44.49500 23.87400 1.000 31.23751 192 ASN B CA 1
ATOM 5018 C C . ASN B 1 212 ? 0.05300 44.14100 22.38700 1.000 29.44672 192 ASN B C 1
ATOM 5019 O O . ASN B 1 212 ? -0.57500 43.19100 21.91700 1.000 35.32589 192 ASN B O 1
ATOM 5024 N N . LYS B 1 213 ? 0.89700 44.86900 21.67600 1.000 28.46754 193 LYS B N 1
ATOM 5025 C CA . LYS B 1 213 ? 1.07400 44.73900 20.23700 1.000 31.51193 193 LYS B CA 1
ATOM 5026 C C . LYS B 1 213 ? 1.77900 43.43100 19.86700 1.000 30.66268 193 LYS B C 1
ATOM 5027 O O . LYS B 1 213 ? 2.64900 42.94000 20.60700 1.000 24.31461 193 LYS B O 1
ATOM 5030 N N . MET B 1 214 ? 1.45900 42.92000 18.66300 1.000 28.53088 194 MET B N 1
ATOM 5031 C CA . MET B 1 214 ? 2.15200 41.77700 18.08300 1.000 24.31694 194 MET B CA 1
ATOM 5032 C C . MET B 1 214 ? 3.36100 42.28700 17.32100 1.000 24.70009 194 MET B C 1
ATOM 5033 O O . MET B 1 214 ? 3.25900 43.23900 16.53400 1.000 27.15497 194 MET B O 1
ATOM 5038 N N . ILE B 1 215 ? 4.51300 41.65700 17.55300 1.000 19.61003 195 ILE B N 1
ATOM 5039 C CA . ILE B 1 215 ? 5.79000 42.03600 16.97700 1.000 24.14560 195 ILE B CA 1
ATOM 5040 C C . ILE B 1 215 ? 6.28800 40.93800 16.04500 1.000 23.39287 195 ILE B C 1
ATOM 5041 O O . ILE B 1 215 ? 6.22200 39.74800 16.37900 1.000 20.51016 195 ILE B O 1
ATOM 5046 N N . LEU B 1 216 ? 6.80600 41.32600 14.87300 1.000 22.39547 196 LEU B N 1
ATOM 5047 C CA . LEU B 1 216 ? 7.41700 40.36500 13.97100 1.000 17.29422 196 LEU B CA 1
ATOM 5048 C C . LEU B 1 216 ? 8.77200 39.94600 14.52500 1.000 22.13740 196 LEU B C 1
ATOM 5049 O O . LEU B 1 216 ? 9.65500 40.79200 14.73300 1.000 20.20263 196 LEU B O 1
ATOM 5054 N N . VAL B 1 217 ? 8.91900 38.65500 14.78600 1.000 19.17790 197 VAL B N 1
ATOM 5055 C CA . VAL B 1 217 ? 10.19700 38.03600 15.13500 1.000 19.57654 197 VAL B CA 1
ATOM 5056 C C . VAL B 1 217 ? 10.77500 37.42000 13.86600 1.000 17.33861 197 VAL B C 1
ATOM 5057 O O . VAL B 1 217 ? 10.22200 36.45600 13.31100 1.000 18.28388 197 VAL B O 1
ATOM 5061 N N . GLU B 1 218 ? 11.90300 37.94700 13.39100 1.000 21.44335 198 GLU B N 1
ATOM 5062 C CA . GLU B 1 218 ? 12.43100 37.49100 12.11000 1.000 22.48035 198 GLU B CA 1
ATOM 5063 C C . GLU B 1 218 ? 13.08400 36.12600 12.26900 1.000 20.47301 198 GLU B C 1
ATOM 5064 O O . GLU B 1 218 ? 13.78100 35.85500 13.26100 1.000 23.33164 198 GLU B O 1
ATOM 5066 N N . GLY B 1 219 ? 12.81900 35.25700 11.29800 1.000 21.00409 199 GLY B N 1
ATOM 5067 C CA . GLY B 1 219 ? 13.35200 33.91700 11.33000 1.000 18.75526 199 GLY B CA 1
ATOM 5068 C C . GLY B 1 219 ? 14.86500 33.85200 11.30800 1.000 24.17711 199 GLY B C 1
ATOM 5069 O O . GLY B 1 219 ? 15.58600 34.79600 10.97200 1.000 23.72552 199 GLY B O 1
ATOM 5070 N N . GLY B 1 220 ? 15.34800 32.68500 11.69800 1.000 19.42051 200 GLY B N 1
ATOM 5071 C CA . GLY B 1 220 ? 16.77400 32.44200 11.79200 1.000 18.67202 200 GLY B CA 1
ATOM 5072 C C . GLY B 1 220 ? 17.01800 30.99900 12.20200 1.000 22.04089 200 GLY B C 1
ATOM 5073 O O . GLY B 1 220 ? 16.09800 30.26700 12.57200 1.000 20.51665 200 GLY B O 1
ATOM 5074 N N . THR B 1 221 ? 18.28200 30.58600 12.12500 1.000 21.23983 201 THR B N 1
ATOM 5075 C CA . THR B 1 221 ? 18.66300 29.24200 12.56300 1.000 20.39788 201 THR B CA 1
ATOM 5076 C C . THR B 1 221 ? 19.20300 29.33000 13.96600 1.000 19.71183 201 THR B C 1
ATOM 5077 O O . THR B 1 221 ? 20.16600 30.06200 14.19800 1.000 24.49051 201 THR B O 1
ATOM 5081 N N . VAL B 1 222 ? 18.57900 28.58200 14.90700 1.000 17.49258 202 VAL B N 1
ATOM 5082 C CA . VAL B 1 222 ? 18.98300 28.61300 16.30900 1.000 18.52325 202 VAL B CA 1
ATOM 5083 C C . VAL B 1 222 ? 19.75700 27.35500 16.64000 1.000 17.60495 202 VAL B C 1
ATOM 5084 O O . VAL B 1 222 ? 19.49300 26.27200 16.11400 1.000 19.50033 202 VAL B O 1
ATOM 5088 N N . THR B 1 223 ? 20.70100 27.50300 17.58300 1.000 17.58985 203 THR B N 1
ATOM 5089 C CA . THR B 1 223 ? 21.43500 26.37500 18.16500 1.000 19.43686 203 THR B CA 1
ATOM 5090 C C . THR B 1 223 ? 20.87900 26.10700 19.55400 1.000 19.16471 203 THR B C 1
ATOM 5091 O O . THR B 1 223 ? 20.94400 26.99900 20.41700 1.000 19.26100 203 THR B O 1
ATOM 5095 N N . LEU B 1 224 ? 20.32700 24.90700 19.75900 1.000 16.36709 204 LEU B N 1
ATOM 5096 C CA . LEU B 1 224 ? 19.86800 24.45200 21.07400 1.000 14.78912 204 LEU B CA 1
ATOM 5097 C C . LEU B 1 224 ? 20.89300 23.51500 21.68800 1.000 17.41153 204 LEU B C 1
ATOM 5098 O O . LEU B 1 224 ? 21.58700 22.76700 20.98400 1.000 18.04351 204 LEU B O 1
ATOM 5103 N N . GLY B 1 225 ? 20.98600 23.55300 23.02200 1.000 14.72090 205 GLY B N 1
ATOM 5104 C CA . GLY B 1 225 ? 21.84100 22.63000 23.74100 1.000 15.74543 205 GLY B CA 1
ATOM 5105 C C . GLY B 1 225 ? 23.05600 23.32800 24.32500 1.000 19.37353 205 GLY B C 1
ATOM 5106 O O . GLY B 1 225 ? 23.27300 24.53200 24.18200 1.000 24.70587 205 GLY B O 1
ATOM 5107 N N . LYS B 1 226 ? 23.83600 22.53300 25.01600 1.000 22.10638 206 LYS B N 1
ATOM 5108 C CA . LYS B 1 226 ? 24.99100 23.04800 25.73200 1.000 19.46724 206 LYS B CA 1
ATOM 5109 C C . LYS B 1 226 ? 26.15900 22.12900 25.42000 1.000 21.59301 206 LYS B C 1
ATOM 5110 O O . LYS B 1 226 ? 25.98100 20.91100 25.38000 1.000 19.06234 206 LYS B O 1
ATOM 5116 N N . ALA B 1 227 ? 27.33700 22.71800 25.13900 1.000 23.27152 207 ALA B N 1
ATOM 5117 C CA . ALA B 1 227 ? 28.53300 21.92300 24.89500 1.000 26.90604 207 ALA B CA 1
ATOM 5118 C C . ALA B 1 227 ? 29.01600 21.28200 26.19300 1.000 25.33455 207 ALA B C 1
ATOM 5119 O O . ALA B 1 227 ? 28.91000 21.87700 27.27900 1.000 23.17502 207 ALA B O 1
ATOM 5121 N N . LYS B 1 228 ? 29.58500 20.06900 26.07500 1.000 25.91097 208 LYS B N 1
ATOM 5122 C CA . LYS B 1 228 ? 30.05700 19.33500 27.25700 1.000 26.51099 208 LYS B CA 1
ATOM 5123 C C . LYS B 1 228 ? 31.03100 20.16400 28.10100 1.000 26.87783 208 LYS B C 1
ATOM 5124 O O . LYS B 1 228 ? 30.97600 20.12600 29.33500 1.000 28.77587 208 LYS B O 1
ATOM 5127 N N . ASP B 1 229 ? 31.91500 20.92100 27.46300 1.000 25.92490 209 ASP B N 1
ATOM 5128 C CA . ASP B 1 229 ? 32.93800 21.66600 28.20200 1.000 32.13639 209 ASP B CA 1
ATOM 5129 C C . ASP B 1 229 ? 32.53100 23.10400 28.50400 1.000 31.97876 209 ASP B C 1
ATOM 5130 O O . ASP B 1 229 ? 33.38600 23.91000 28.89200 1.000 30.61646 209 ASP B O 1
ATOM 5134 N N . ASN B 1 230 ? 31.26600 23.45700 28.32700 1.000 25.72957 210 ASN B N 1
ATOM 5135 C CA . ASN B 1 230 ? 30.83400 24.79200 28.70200 1.000 24.42167 210 ASN B CA 1
ATOM 5136 C C . ASN B 1 230 ? 31.06500 24.98100 30.20000 1.000 23.38084 210 ASN B C 1
ATOM 5137 O O . ASN B 1 230 ? 30.63900 24.14100 30.99300 1.000 24.97415 210 ASN B O 1
ATOM 5142 N N . PRO B 1 231 ? 31.71400 26.09300 30.63100 1.000 27.18655 211 PRO B N 1
ATOM 5143 C CA . PRO B 1 231 ? 32.17200 26.25300 32.01800 1.000 27.03510 211 PRO B CA 1
ATOM 5144 C C . PRO B 1 231 ? 31.09900 26.79800 32.96600 1.000 25.77016 211 PRO B C 1
ATOM 5145 O O . PRO B 1 231 ? 31.31600 27.77800 33.69100 1.000 24.12572 211 PRO B O 1
ATOM 5149 N N . LEU B 1 232 ? 29.90800 26.20700 32.90300 1.000 26.30669 212 LEU B N 1
ATOM 5150 C CA . LEU B 1 232 ? 28.80000 26.48600 33.80100 1.000 22.99657 212 LEU B CA 1
ATOM 5151 C C . LEU B 1 232 ? 28.23500 25.14100 34.18900 1.000 21.25590 212 LEU B C 1
ATOM 5152 O O . LEU B 1 232 ? 28.05800 24.28200 33.31200 1.000 21.69991 212 LEU B O 1
ATOM 5157 N N . TYR B 1 233 ? 27.88800 24.97800 35.45400 1.000 17.38726 213 TYR B N 1
ATOM 5158 C CA . TYR B 1 233 ? 27.14300 23.78600 35.85100 1.000 16.39425 213 TYR B CA 1
ATOM 5159 C C . TYR B 1 233 ? 25.84700 23.71400 35.04200 1.000 13.13832 213 TYR B C 1
ATOM 5160 O O . TYR B 1 233 ? 25.17700 24.72100 34.87000 1.000 18.03437 213 TYR B O 1
ATOM 5169 N N . GLY B 1 234 ? 25.46600 22.49300 34.63400 1.000 15.54343 214 GLY B N 1
ATOM 5170 C CA . GLY B 1 234 ? 24.11800 22.26000 34.13400 1.000 17.33874 214 GLY B CA 1
ATOM 5171 C C . GLY B 1 234 ? 23.67500 20.83400 34.37300 1.000 14.11943 214 GLY B C 1
ATOM 5172 O O . GLY B 1 234 ? 24.50000 19.94000 34.63000 1.000 14.46905 214 GLY B O 1
ATOM 5173 N N . TRP B 1 235 ? 22.36300 20.64100 34.25200 1.000 13.80280 215 TRP B N 1
ATOM 5174 C CA . TRP B 1 235 ? 21.77100 19.29700 34.40200 1.000 14.19899 215 TRP B CA 1
ATOM 5175 C C . TRP B 1 235 ? 21.85700 18.52100 33.08300 1.000 12.60287 215 TRP B C 1
ATOM 5176 O O . TRP B 1 235 ? 21.97700 19.12800 32.05100 1.000 13.45719 215 TRP B O 1
ATOM 5187 N N . ASP B 1 236 ? 21.75800 17.20500 33.17900 1.000 13.47798 216 ASP B N 1
ATOM 5188 C CA . ASP B 1 236 ? 21.95600 16.33700 31.98800 1.000 14.66985 216 ASP B CA 1
ATOM 5189 C C . ASP B 1 236 ? 21.10900 16.77800 30.78500 1.000 15.58459 216 ASP B C 1
ATOM 5190 O O . ASP B 1 236 ? 21.65400 16.82700 29.68900 1.000 15.97186 216 ASP B O 1
ATOM 5195 N N . CYS B 1 237 ? 19.84100 17.10700 31.00800 1.000 15.22517 217 CYS B N 1
ATOM 5196 C CA . CYS B 1 237 ? 18.93000 17.40500 29.87000 1.000 15.29795 217 CYS B CA 1
ATOM 5197 C C . CYS B 1 237 ? 19.24600 18.72900 29.16600 1.000 14.63836 217 CYS B C 1
ATOM 5198 O O . CYS B 1 237 ? 18.64400 18.99200 28.13800 1.000 14.16277 217 CYS B O 1
ATOM 5201 N N . GLU B 1 238 ? 20.18400 19.49300 29.71300 1.000 13.74194 218 GLU B N 1
ATOM 5202 C CA . GLU B 1 238 ? 20.57900 20.75500 29.05400 1.000 12.91880 218 GLU B CA 1
ATOM 5203 C C . GLU B 1 238 ? 21.57000 20.45500 27.93400 1.000 13.17477 218 GLU B C 1
ATOM 5204 O O . GLU B 1 238 ? 21.70400 21.28500 27.06900 1.000 15.13323 218 GLU B O 1
ATOM 5210 N N . TYR B 1 239 ? 22.20900 19.28800 27.99200 1.000 15.41661 219 TYR B N 1
ATOM 5211 C CA . TYR B 1 239 ? 23.29600 19.03800 27.04000 1.000 17.23845 219 TYR B CA 1
ATOM 5212 C C . TYR B 1 239 ? 22.83200 18.37800 25.74800 1.000 17.74169 219 TYR B C 1
ATOM 5213 O O . TYR B 1 239 ? 21.82400 17.68300 25.70500 1.000 18.42565 219 TYR B O 1
ATOM 5222 N N . GLY B 1 240 ? 23.61600 18.60400 24.69600 1.000 20.64885 220 GLY B N 1
ATOM 5223 C CA . GLY B 1 240 ? 23.38600 18.10100 23.35100 1.000 17.85870 220 GLY B CA 1
ATOM 5224 C C . GLY B 1 240 ? 23.45700 19.23500 22.34900 1.000 20.21164 220 GLY B C 1
ATOM 5225 O O . GLY B 1 240 ? 23.89400 20.35500 22.64700 1.000 19.32991 220 GLY B O 1
ATOM 5226 N N . ASP B 1 241 ? 23.02200 18.96100 21.11800 1.000 18.96418 221 ASP B N 1
ATOM 5227 C CA . ASP B 1 241 ? 23.20600 19.93500 20.06100 1.000 19.68846 221 ASP B CA 1
ATOM 5228 C C . ASP B 1 241 ? 22.12600 19.72700 19.01400 1.000 17.96958 221 ASP B C 1
ATOM 5229 O O . ASP B 1 241 ? 21.95400 18.60000 18.50300 1.000 19.97148 221 ASP B O 1
ATOM 5234 N N . ARG B 1 242 ? 21.44400 20.82100 18.68000 1.000 18.25922 222 ARG B N 1
ATOM 5235 C CA . ARG B 1 242 ? 20.37700 20.74800 17.68100 1.000 19.22197 222 ARG B CA 1
ATOM 5236 C C . ARG B 1 242 ? 20.27400 22.07800 16.96100 1.000 22.63746 222 ARG B C 1
ATOM 5237 O O . ARG B 1 242 ? 20.05000 23.11900 17.59300 1.000 20.01041 222 ARG B O 1
ATOM 5245 N N . LEU B 1 243 ? 20.38200 22.03900 15.62700 1.000 18.56307 223 LEU B N 1
ATOM 5246 C CA . LEU B 1 243 ? 20.17500 23.23800 14.82700 1.000 20.59781 223 LEU B CA 1
ATOM 5247 C C . LEU B 1 243 ? 18.74100 23.22200 14.33600 1.000 18.26523 223 LEU B C 1
ATOM 5248 O O . LEU B 1 243 ? 18.26100 22.19400 13.82400 1.000 19.61503 223 LEU B O 1
ATOM 5253 N N . VAL B 1 244 ? 18.03400 24.33000 14.53300 1.000 18.29656 224 VAL B N 1
ATOM 5254 C CA . VAL B 1 244 ? 16.63800 24.43700 14.12000 1.000 16.61493 224 VAL B CA 1
ATOM 5255 C C . VAL B 1 244 ? 16.48500 25.67100 13.25800 1.000 19.86461 224 VAL B C 1
ATOM 5256 O O . VAL B 1 244 ? 16.76000 26.78500 13.71600 1.000 18.00069 224 VAL B O 1
ATOM 5260 N N . LYS B 1 245 ? 16.01600 25.48600 12.01900 1.000 20.02018 225 LYS B N 1
ATOM 5261 C CA . LYS B 1 245 ? 15.65200 26.63100 11.18300 1.000 22.88753 225 LYS B CA 1
ATOM 5262 C C . LYS B 1 245 ? 14.25800 27.09000 11.58700 1.000 21.03451 225 LYS B C 1
ATOM 5263 O O . LYS B 1 245 ? 13.29200 26.34200 11.43100 1.000 27.64347 225 LYS B O 1
ATOM 5266 N N . VAL B 1 246 ? 14.15000 28.29400 12.14200 1.000 19.13808 226 VAL B N 1
ATOM 5267 C CA . VAL B 1 246 ? 12.89100 28.81700 12.66000 1.000 15.20159 226 VAL B CA 1
ATOM 5268 C C . VAL B 1 246 ? 12.33200 29.85600 11.69500 1.000 21.18469 226 VAL B C 1
ATOM 5269 O O . VAL B 1 246 ? 13.00800 30.84300 11.38900 1.000 19.22039 226 VAL B O 1
ATOM 5273 N N . ASP B 1 247 ? 11.09200 29.66700 11.25000 1.000 19.80689 227 ASP B N 1
ATOM 5274 C CA . ASP B 1 247 ? 10.45800 30.67600 10.40100 1.000 21.42774 227 ASP B CA 1
ATOM 5275 C C . ASP B 1 247 ? 10.03900 31.88000 11.22700 1.000 20.21807 227 ASP B C 1
ATOM 5276 O O . ASP B 1 247 ? 9.74700 31.76400 12.42900 1.000 21.37117 227 ASP B O 1
ATOM 5281 N N . SER B 1 248 ? 9.99000 33.04400 10.57100 1.000 22.33212 228 SER B N 1
ATOM 5282 C CA . SER B 1 248 ? 9.44000 34.25700 11.17900 1.000 18.23738 228 SER B CA 1
ATOM 5283 C C . SER B 1 248 ? 8.04000 34.01600 11.73400 1.000 19.21465 228 SER B C 1
ATOM 5284 O O . SER B 1 248 ? 7.25000 33.23700 11.17100 1.000 20.90038 228 SER B O 1
ATOM 5287 N N . PHE B 1 249 ? 7.74100 34.67300 12.86500 1.000 19.10351 229 PHE B N 1
ATOM 5288 C CA . PHE B 1 249 ? 6.42200 34.56600 13.50200 1.000 21.92532 229 PHE B CA 1
ATOM 5289 C C . PHE B 1 249 ? 6.08900 35.88200 14.21200 1.000 18.65200 229 PHE B C 1
ATOM 5290 O O . PHE B 1 249 ? 6.95100 36.75200 14.39100 1.000 19.00061 229 PHE B O 1
ATOM 5298 N N . PHE B 1 250 ? 4.80800 36.05700 14.59100 1.000 16.41619 230 PHE B N 1
ATOM 5299 C CA . PHE B 1 250 ? 4.40500 37.22400 15.35200 1.000 18.89578 230 PHE B CA 1
ATOM 5300 C C . PHE B 1 250 ? 4.26400 36.84200 16.81700 1.000 18.73899 230 PHE B C 1
ATOM 5301 O O . PHE B 1 250 ? 3.67400 35.80800 17.14800 1.000 17.36264 230 PHE B O 1
ATOM 5309 N N . ALA B 1 251 ? 4.73000 37.71900 17.69800 1.000 15.26211 231 ALA B N 1
ATOM 5310 C CA . ALA B 1 251 ? 4.61100 37.43300 19.13300 1.000 17.47421 231 ALA B CA 1
ATOM 5311 C C . ALA B 1 251 ? 4.18900 38.67100 19.88800 1.000 17.14356 231 ALA B C 1
ATOM 5312 O O . ALA B 1 251 ? 4.67000 39.76600 19.59500 1.000 17.93798 231 ALA B O 1
ATOM 5314 N N . SER B 1 252 ? 3.36600 38.47700 20.91700 1.000 18.25869 232 SER B N 1
ATOM 5315 C CA . SER B 1 252 ? 2.92800 39.60100 21.74700 1.000 19.47920 232 SER B CA 1
ATOM 5316 C C . SER B 1 252 ? 4.11400 40.19100 22.53200 1.000 18.38164 232 SER B C 1
ATOM 5317 O O . SER B 1 252 ? 4.96100 39.45000 23.05900 1.000 18.05063 232 SER B O 1
ATOM 5320 N N . GLN B 1 253 ? 4.23800 41.53200 22.52200 1.000 17.30658 233 GLN B N 1
ATOM 5321 C CA . GLN B 1 253 ? 5.41800 42.14200 23.16200 1.000 15.35040 233 GLN B CA 1
ATOM 5322 C C . GLN B 1 253 ? 5.42100 41.90900 24.66700 1.000 17.90690 233 GLN B C 1
ATOM 5323 O O . GLN B 1 253 ? 6.49100 41.83900 25.25300 1.000 19.57421 233 GLN B O 1
ATOM 5329 N N . TYR B 1 254 ? 4.26300 41.75900 25.29000 1.000 16.70206 234 TYR B N 1
ATOM 5330 C CA . TYR B 1 254 ? 4.14600 41.45700 26.70600 1.000 15.49013 234 TYR B CA 1
ATOM 5331 C C . TYR B 1 254 ? 3.55200 40.07800 26.94300 1.000 15.73843 234 TYR B C 1
ATOM 5332 O O . TYR B 1 254 ? 2.78400 39.54200 26.12200 1.000 16.04213 234 TYR B O 1
ATOM 5341 N N . LEU B 1 255 ? 3.94900 39.50600 28.08100 1.000 14.97759 235 LEU B N 1
ATOM 5342 C CA . LEU B 1 255 ? 3.23100 38.35800 28.62600 1.000 13.53864 235 LEU B CA 1
ATOM 5343 C C . LEU B 1 255 ? 1.76200 38.75100 28.78000 1.000 15.64818 235 LEU B C 1
ATOM 5344 O O . LEU B 1 255 ? 1.44400 39.91800 29.03300 1.000 17.54300 235 LEU B O 1
ATOM 5349 N N . VAL B 1 256 ? 0.86100 37.78000 28.62300 1.000 13.76317 236 VAL B N 1
ATOM 5350 C CA . VAL B 1 256 ? -0.56100 38.02600 28.90600 1.000 13.78387 236 VAL B CA 1
ATOM 5351 C C . VAL B 1 256 ? -0.73700 38.42700 30.36300 1.000 14.43373 236 VAL B C 1
ATOM 5352 O O . VAL B 1 256 ? -0.25400 37.74000 31.27700 1.000 14.30907 236 VAL B O 1
ATOM 5356 N N . THR B 1 257 ? -1.51100 39.49600 30.61100 1.000 13.93022 237 THR B N 1
ATOM 5357 C CA . THR B 1 257 ? -1.60300 40.10200 31.93400 1.000 13.62902 237 THR B CA 1
ATOM 5358 C C . THR B 1 257 ? -2.84000 39.61600 32.67500 1.000 15.13131 237 THR B C 1
ATOM 5359 O O . THR B 1 257 ? -3.75300 39.04200 32.09000 1.000 15.53805 237 THR B O 1
ATOM 5363 N N . ASN B 1 258 ? -2.87600 39.89900 33.98200 1.000 14.18646 238 ASN B N 1
ATOM 5364 C CA . ASN B 1 258 ? -4.07300 39.55900 34.75600 1.000 13.91443 238 ASN B CA 1
ATOM 5365 C C . ASN B 1 258 ? -5.31500 40.25500 34.18500 1.000 16.08365 238 ASN B C 1
ATOM 5366 O O . ASN B 1 258 ? -6.39500 39.64100 34.08000 1.000 17.40650 238 ASN B O 1
ATOM 5371 N N . GLY B 1 259 ? -5.16100 41.53200 33.81200 1.000 17.99857 239 GLY B N 1
ATOM 5372 C CA . GLY B 1 259 ? -6.25900 42.27300 33.19400 1.000 17.63589 239 GLY B CA 1
ATOM 5373 C C . GLY B 1 259 ? -6.76300 41.66800 31.89000 1.000 20.79011 239 GLY B C 1
ATOM 5374 O O . GLY B 1 259 ? -7.98500 41.58700 31.65100 1.000 20.79054 239 GLY B O 1
ATOM 5375 N N . GLU B 1 260 ? -5.84400 41.22300 31.02900 1.000 17.65679 240 GLU B N 1
ATOM 5376 C CA . GLU B 1 260 ? -6.26500 40.54500 29.80000 1.000 17.94925 240 GLU B CA 1
ATOM 5377 C C . GLU B 1 260 ? -6.96600 39.23200 30.11600 1.000 17.78905 240 GLU B C 1
ATOM 5378 O O . GLU B 1 260 ? -7.95400 38.85500 29.45800 1.000 17.39621 240 GLU B O 1
ATOM 5384 N N . PHE B 1 261 ? -6.46700 38.48200 31.10200 1.000 17.63196 241 PHE B N 1
ATOM 5385 C CA . PHE B 1 261 ? -7.07100 37.19900 31.40700 1.000 16.36934 241 PHE B CA 1
ATOM 5386 C C . PHE B 1 261 ? -8.42700 37.38800 32.05500 1.000 19.28065 241 PHE B C 1
ATOM 5387 O O . PHE B 1 261 ? -9.30900 36.52900 31.90600 1.000 18.74218 241 PHE B O 1
ATOM 5395 N N . LEU B 1 262 ? -8.59600 38.51000 32.77900 1.000 17.41908 242 LEU B N 1
ATOM 5396 C CA . LEU B 1 262 ? -9.89700 38.80800 33.37600 1.000 18.43027 242 LEU B CA 1
ATOM 5397 C C . LEU B 1 262 ? -10.95900 38.99100 32.28400 1.000 18.07309 242 LEU B C 1
ATOM 5398 O O . LEU B 1 262 ? -12.11000 38.54900 32.44100 1.000 19.77493 242 LEU B O 1
ATOM 5403 N N . GLU B 1 263 ? -10.58100 39.59800 31.15900 1.000 19.12640 243 GLU B N 1
ATOM 5404 C CA . GLU B 1 263 ? -11.52100 39.70000 30.03400 1.000 19.68351 243 GLU B CA 1
ATOM 5405 C C . GLU B 1 263 ? -11.95500 38.31800 29.52500 1.000 21.21031 243 GLU B C 1
ATOM 5406 O O . GLU B 1 263 ? -13.14000 38.09500 29.21100 1.000 22.62021 243 GLU B O 1
ATOM 5412 N N . PHE B 1 264 ? -11.01600 37.36800 29.44100 1.000 20.19503 244 PHE B N 1
ATOM 5413 C CA . PHE B 1 264 ? -11.36000 36.00900 29.07500 1.000 17.39992 244 PHE B CA 1
ATOM 5414 C C . PHE B 1 264 ? -12.37600 35.41600 30.05200 1.000 18.75772 244 PHE B C 1
ATOM 5415 O O . PHE B 1 264 ? -13.35100 34.78700 29.64400 1.000 18.58729 244 PHE B O 1
ATOM 5423 N N . ILE B 1 265 ? -12.18400 35.62800 31.35400 1.000 15.89473 245 ILE B N 1
ATOM 5424 C CA . ILE B 1 265 ? -13.11200 35.08700 32.33800 1.000 18.68206 245 ILE B CA 1
ATOM 5425 C C . ILE B 1 265 ? -14.49900 35.69500 32.16400 1.000 17.66747 245 ILE B C 1
ATOM 5426 O O . ILE B 1 265 ? -15.51100 34.98400 32.24400 1.000 20.70239 245 ILE B O 1
ATOM 5431 N N . ASN B 1 266 ? -14.55400 37.01200 31.96200 1.000 18.85487 246 ASN B N 1
ATOM 5432 C CA . ASN B 1 266 ? -15.80100 37.75800 31.78800 1.000 18.68537 246 ASN B CA 1
ATOM 5433 C C . ASN B 1 266 ? -16.51200 37.42200 30.49300 1.000 26.43615 246 ASN B C 1
ATOM 5434 O O . ASN B 1 266 ? -17.72900 37.61200 30.42000 1.000 23.62660 246 ASN B O 1
ATOM 5439 N N . ARG B 1 267 ? -15.81100 36.92300 29.48000 1.000 23.68831 247 ARG B N 1
ATOM 5440 C CA . ARG B 1 267 ? -16.47900 36.37100 28.29700 1.000 23.36273 247 ARG B CA 1
ATOM 5441 C C . ARG B 1 267 ? -16.67100 34.85100 28.38300 1.000 20.51739 247 ARG B C 1
ATOM 5442 O O . ARG B 1 267 ? -16.67900 34.16600 27.34300 1.000 23.43797 247 ARG B O 1
ATOM 5450 N N . LYS B 1 268 ? -16.85000 34.30700 29.61000 1.000 20.34353 248 LYS B N 1
ATOM 5451 C CA . LYS B 1 268 ? -17.21100 32.91300 29.87600 1.000 20.18584 248 LYS B CA 1
ATOM 5452 C C . LYS B 1 268 ? -16.13300 31.94200 29.41800 1.000 23.13013 248 LYS B C 1
ATOM 5453 O O . LYS B 1 268 ? -16.43000 30.81700 29.05400 1.000 20.00379 248 LYS B O 1
ATOM 5456 N N . GLY B 1 269 ? -14.87300 32.38200 29.48400 1.000 19.07453 249 GLY B N 1
ATOM 5457 C CA . GLY B 1 269 ? -13.75100 31.51100 29.14400 1.000 18.68845 249 GLY B CA 1
ATOM 5458 C C . GLY B 1 269 ? -13.75300 30.14300 29.80100 1.000 19.73490 249 GLY B C 1
ATOM 5459 O O . GLY B 1 269 ? -13.43300 29.13300 29.15300 1.000 19.46422 249 GLY B O 1
ATOM 5460 N N . TYR B 1 270 ? -14.06400 30.07200 31.10500 1.000 18.61174 250 TYR B N 1
ATOM 5461 C CA . TYR B 1 270 ? -14.02000 28.80300 31.80800 1.000 17.08609 250 TYR B CA 1
ATOM 5462 C C . TYR B 1 270 ? -15.28100 27.96900 31.60700 1.000 20.37941 250 TYR B C 1
ATOM 5463 O O . TYR B 1 270 ? -15.28200 26.78400 31.95400 1.000 21.39003 250 TYR B O 1
ATOM 5472 N N . GLU B 1 271 ? -16.35500 28.55300 31.07100 1.000 21.13167 251 GLU B N 1
ATOM 5473 C CA . GLU B 1 271 ? -17.59800 27.82600 30.92000 1.000 20.93527 251 GLU B CA 1
ATOM 5474 C C . GLU B 1 271 ? -17.82400 27.34800 29.48200 1.000 27.16553 251 GLU B C 1
ATOM 5475 O O . GLU B 1 271 ? -18.77600 26.59700 29.23200 1.000 26.75759 251 GLU B O 1
ATOM 5481 N N . THR B 1 272 ? -16.98300 27.75900 28.53500 1.000 23.04506 252 THR B N 1
ATOM 5482 C CA . THR B 1 272 ? -17.19500 27.47800 27.11200 1.000 24.40687 252 THR B CA 1
ATOM 5483 C C . THR B 1 272 ? -16.29100 26.32200 26.68400 1.000 26.83878 252 THR B C 1
ATOM 5484 O O . THR B 1 272 ? -15.07200 26.48800 26.50600 1.000 23.41914 252 THR B O 1
ATOM 5488 N N . GLN B 1 273 ? -16.90800 25.15000 26.53100 1.000 26.41391 253 GLN B N 1
ATOM 5489 C CA . GLN B 1 273 ? -16.18600 23.91100 26.24900 1.000 27.18045 253 GLN B CA 1
ATOM 5490 C C . GLN B 1 273 ? -15.34300 23.98200 24.98000 1.000 24.43197 253 GLN B C 1
ATOM 5491 O O . GLN B 1 273 ? -14.28100 23.34200 24.91100 1.000 23.78905 253 GLN B O 1
ATOM 5497 N N . SER B 1 274 ? -15.77500 24.76200 23.98500 1.000 23.80701 254 SER B N 1
ATOM 5498 C CA . SER B 1 274 ? -15.07100 24.77300 22.71000 1.000 23.35111 254 SER B CA 1
ATOM 5499 C C . SER B 1 274 ? -13.70100 25.40600 22.82400 1.000 25.48140 254 SER B C 1
ATOM 5500 O O . SER B 1 274 ? -12.83500 25.10200 21.99000 1.000 25.38140 254 SER B O 1
ATOM 5503 N N . TYR B 1 275 ? -13.44300 26.19600 23.87900 1.000 21.01801 255 TYR B N 1
ATOM 5504 C CA . TYR B 1 275 ? -12.09400 26.76700 23.99500 1.000 22.76303 255 TYR B CA 1
ATOM 5505 C C . TYR B 1 275 ? -11.09100 25.78800 24.57200 1.000 19.18833 255 TYR B C 1
ATOM 5506 O O . TYR B 1 275 ? -9.88400 26.08500 24.52500 1.000 19.99228 255 TYR B O 1
ATOM 5515 N N . TRP B 1 276 ? -11.55000 24.69300 25.18000 1.000 18.38108 256 TRP B N 1
ATOM 5516 C CA . TRP B 1 276 ? -10.75200 23.68800 25.87700 1.000 19.26212 256 TRP B CA 1
ATOM 5517 C C . TRP B 1 276 ? -10.59500 22.49600 24.94200 1.000 22.71932 256 TRP B C 1
ATOM 5518 O O . TRP B 1 276 ? -10.98700 22.55400 23.77200 1.000 25.52172 256 TRP B O 1
ATOM 5529 N N . ASN B 1 277 ? -10.01700 21.41100 25.44200 1.000 23.13088 257 ASN B N 1
ATOM 5530 C CA . ASN B 1 277 ? -10.02600 20.13600 24.73000 1.000 22.37964 257 ASN B CA 1
ATOM 5531 C C . ASN B 1 277 ? -10.49900 19.05800 25.70000 1.000 24.52402 257 ASN B C 1
ATOM 5532 O O . ASN B 1 277 ? -10.72200 19.31600 26.88600 1.000 24.93031 257 ASN B O 1
ATOM 5537 N N . GLU B 1 278 ? -10.72100 17.84500 25.18000 1.000 25.38277 258 GLU B N 1
ATOM 5538 C CA . GLU B 1 278 ? -11.25000 16.75700 26.00200 1.000 27.03076 258 GLU B CA 1
ATOM 5539 C C . GLU B 1 278 ? -10.47800 16.56800 27.31700 1.000 22.08905 258 GLU B C 1
ATOM 5540 O O . GLU B 1 278 ? -11.08400 16.46500 28.39000 1.000 26.88206 258 GLU B O 1
ATOM 5542 N N . LYS B 1 279 ? -9.13900 16.48500 27.26200 1.000 21.89273 259 LYS B N 1
ATOM 5543 C CA . LYS B 1 279 ? -8.37600 16.25400 28.48900 1.000 24.29075 259 LYS B CA 1
ATOM 5544 C C . LYS B 1 279 ? -8.41200 17.47100 29.40100 1.000 21.13227 259 LYS B C 1
ATOM 5545 O O . LYS B 1 279 ? -8.46200 17.33100 30.62600 1.000 21.01487 259 LYS B O 1
ATOM 5547 N N . SER B 1 280 ? -8.30200 18.65900 28.83500 1.000 19.64698 260 SER B N 1
ATOM 5548 C CA . SER B 1 280 ? -8.19200 19.80900 29.72500 1.000 20.81368 260 SER B CA 1
ATOM 5549 C C . SER B 1 280 ? -9.55700 20.16400 30.32000 1.000 22.13528 260 SER B C 1
ATOM 5550 O O . SER B 1 280 ? -9.63800 20.57500 31.48700 1.000 19.22795 260 SER B O 1
ATOM 5553 N N . TRP B 1 281 ? -10.63900 19.94700 29.55600 1.000 21.19468 261 TRP B N 1
ATOM 5554 C CA . TRP B 1 281 ? -11.98700 20.14600 30.09000 1.000 20.40090 261 TRP B CA 1
ATOM 5555 C C . TRP B 1 281 ? -12.31800 19.16000 31.20700 1.000 23.50938 261 TRP B C 1
ATOM 5556 O O . TRP B 1 281 ? -12.92700 19.56000 32.21300 1.000 25.42149 261 TRP B O 1
ATOM 5567 N N . GLN B 1 282 ? -11.95600 17.86600 31.05000 1.000 21.27743 262 GLN B N 1
ATOM 5568 C CA . GLN B 1 282 ? -12.03400 16.91600 32.16000 1.000 23.21593 262 GLN B CA 1
ATOM 5569 C C . GLN B 1 282 ? -11.30500 17.41600 33.39700 1.000 23.15566 262 GLN B C 1
ATOM 5570 O O . GLN B 1 282 ? -11.83600 17.35100 34.51300 1.000 22.86299 262 GLN B O 1
ATOM 5573 N N . TRP B 1 283 ? -10.07700 17.91100 33.21600 1.000 21.83844 263 TRP B N 1
ATOM 5574 C CA . TRP B 1 283 ? -9.33100 18.44100 34.35700 1.000 19.97415 263 TRP B CA 1
ATOM 5575 C C . TRP B 1 283 ? -10.10100 19.59000 35.00800 1.000 20.30890 263 TRP B C 1
ATOM 5576 O O . TRP B 1 283 ? -10.23400 19.64700 36.24500 1.000 22.02689 263 TRP B O 1
ATOM 5587 N N . LYS B 1 284 ? -10.64400 20.48900 34.17900 1.000 21.56594 264 LYS B N 1
ATOM 5588 C CA . LYS B 1 284 ? -11.30000 21.69100 34.68800 1.000 20.28260 264 LYS B CA 1
ATOM 5589 C C . LYS B 1 284 ? -12.57000 21.32500 35.45300 1.000 23.33813 264 LYS B C 1
ATOM 5590 O O . LYS B 1 284 ? -12.84100 21.86600 36.54300 1.000 23.59646 264 LYS B O 1
ATOM 5596 N N . GLU B 1 285 ? -13.31700 20.36300 34.93000 1.000 26.79052 265 GLU B N 1
ATOM 5597 C CA . GLU B 1 285 ? -14.55300 19.94800 35.58600 1.000 26.66673 265 GLU B CA 1
ATOM 5598 C C . GLU B 1 285 ? -14.26400 19.13400 36.84600 1.000 28.15635 265 GLU B C 1
ATOM 5599 O O . GLU B 1 285 ? -14.86000 19.38200 37.90000 1.000 31.77315 265 GLU B O 1
ATOM 5605 N N . GLU B 1 286 ? -13.31900 18.18800 36.78300 1.000 28.77360 266 GLU B N 1
ATOM 5606 C CA . GLU B 1 286 ? -12.98500 17.40000 37.97200 1.000 28.86636 266 GLU B CA 1
ATOM 5607 C C . GLU B 1 286 ? -12.50700 18.26900 39.13000 1.000 33.39209 266 GLU B C 1
ATOM 5608 O O . GLU B 1 286 ? -12.73400 17.93000 40.30300 1.000 35.11892 266 GLU B O 1
ATOM 5614 N N . ASN B 1 287 ? -11.84200 19.38500 38.84400 1.000 28.24957 267 ASN B N 1
ATOM 5615 C CA . ASN B 1 287 ? -11.29500 20.21200 39.90100 1.000 29.42612 267 ASN B CA 1
ATOM 5616 C C . ASN B 1 287 ? -12.11000 21.47500 40.13800 1.000 32.16016 267 ASN B C 1
ATOM 5617 O O . ASN B 1 287 ? -11.66400 22.34800 40.89000 1.000 31.25520 267 ASN B O 1
ATOM 5622 N N . LYS B 1 288 ? -13.28300 21.59300 39.49000 1.000 29.81830 268 LYS B N 1
ATOM 5623 C CA . LYS B 1 288 ? -14.24300 22.66600 39.75100 1.000 31.62842 268 LYS B CA 1
ATOM 5624 C C . LYS B 1 288 ? -13.61200 24.04800 39.55500 1.000 32.03860 268 LYS B C 1
ATOM 5625 O O . LYS B 1 288 ? -13.90400 25.00700 40.27700 1.000 31.40735 268 LYS B O 1
ATOM 5627 N N . VAL B 1 289 ? -12.75400 24.17400 38.55000 1.000 27.16841 269 VAL B N 1
ATOM 5628 C CA . VAL B 1 289 ? -11.96200 25.39900 38.38900 1.000 23.50726 269 VAL B CA 1
ATOM 5629 C C . VAL B 1 289 ? -12.79700 26.47500 37.72000 1.000 21.46754 269 VAL B C 1
ATOM 5630 O O . VAL B 1 289 ? -13.39700 26.23700 36.65800 1.000 26.65580 269 VAL B O 1
ATOM 5634 N N . LYS B 1 290 ? -12.76800 27.71100 38.29200 1.000 19.94100 270 LYS B N 1
ATOM 5635 C CA . LYS B 1 290 ? -13.47800 28.85600 37.73300 1.000 22.19517 270 LYS B CA 1
ATOM 5636 C C . LYS B 1 290 ? -12.58000 30.08500 37.50200 1.000 17.33064 270 LYS B C 1
ATOM 5637 O O . LYS B 1 290 ? -13.03700 31.10800 36.96700 1.000 19.64829 270 LYS B O 1
ATOM 5639 N N . ASN B 1 291 ? -11.28900 30.01400 37.90700 1.000 16.86610 271 ASN B N 1
ATOM 5640 C CA . ASN B 1 291 ? -10.40400 31.16700 37.78300 1.000 17.44538 271 ASN B CA 1
ATOM 5641 C C . ASN B 1 291 ? -8.98600 30.70000 38.05700 1.000 15.80473 271 ASN B C 1
ATOM 5642 O O . ASN B 1 291 ? -8.81200 29.54900 38.48200 1.000 18.63523 271 ASN B O 1
ATOM 5647 N N . PRO B 1 292 ? -7.97500 31.54000 37.84600 1.000 14.58231 272 PRO B N 1
ATOM 5648 C CA . PRO B 1 292 ? -6.58900 31.13900 38.16800 1.000 16.19364 272 PRO B CA 1
ATOM 5649 C C . PRO B 1 292 ? -6.42400 30.78700 39.63000 1.000 18.31667 272 PRO B C 1
ATOM 5650 O O . PRO B 1 292 ? -7.19900 31.22700 40.49600 1.000 18.94611 272 PRO B O 1
ATOM 5654 N N . LYS B 1 293 ? -5.41800 29.92900 39.88600 1.000 16.08128 273 LYS B N 1
ATOM 5655 C CA . LYS B 1 293 ? -5.26800 29.30900 41.20600 1.000 13.16471 273 LYS B CA 1
ATOM 5656 C C . LYS B 1 293 ? -5.16900 30.35100 42.33300 1.000 16.81256 273 LYS B C 1
ATOM 5657 O O . LYS B 1 293 ? -5.72500 30.14100 43.42400 1.000 18.90510 273 LYS B O 1
ATOM 5663 N N . PHE B 1 294 ? -4.48400 31.47300 42.08400 1.000 16.99221 274 PHE B N 1
ATOM 5664 C CA . PHE B 1 294 ? -4.23100 32.40800 43.18400 1.000 16.70058 274 PHE B CA 1
ATOM 5665 C C . PHE B 1 294 ? -5.10600 33.64000 43.11800 1.000 18.27085 274 PHE B C 1
ATOM 5666 O O . PHE B 1 294 ? -4.77900 34.68600 43.71900 1.000 19.06006 274 PHE B O 1
ATOM 5674 N N . TRP B 1 295 ? -6.26400 33.51300 42.45900 1.000 17.04310 275 TRP B N 1
ATOM 5675 C CA . TRP B 1 295 ? -7.30200 34.53900 42.46600 1.000 15.84708 275 TRP B CA 1
ATOM 5676 C C . TRP B 1 295 ? -8.43300 34.10200 43.38300 1.000 17.45436 275 TRP B C 1
ATOM 5677 O O . TRP B 1 295 ? -8.69700 32.90900 43.53500 1.000 18.36509 275 TRP B O 1
ATOM 5688 N N . GLN B 1 296 ? -9.10400 35.08400 44.01700 1.000 18.77885 276 GLN B N 1
ATOM 5689 C CA . GLN B 1 296 ? -10.31400 34.79100 44.79400 1.000 21.30138 276 GLN B CA 1
ATOM 5690 C C . GLN B 1 296 ? -11.33200 35.88200 44.51500 1.000 22.86657 276 GLN B C 1
ATOM 5691 O O . GLN B 1 296 ? -10.98500 37.06800 44.60300 1.000 22.92561 276 GLN B O 1
ATOM 5695 N N . PHE B 1 297 ? -12.56300 35.49200 44.14900 1.000 26.23349 277 PHE B N 1
ATOM 5696 C CA . PHE B 1 297 ? -13.61700 36.45300 43.81500 1.000 27.16071 277 PHE B CA 1
ATOM 5697 C C . PHE B 1 297 ? -14.29900 36.99300 45.08600 1.000 26.30766 277 PHE B C 1
ATOM 5698 O O . PHE B 1 297 ? -14.74100 36.21700 45.94000 1.000 27.22704 277 PHE B O 1
ATOM 5706 N N . ASN B 1 298 ? -14.33800 38.32100 45.22500 1.000 30.63083 278 ASN B N 1
ATOM 5707 C CA . ASN B 1 298 ? -15.00700 38.96000 46.36600 1.000 32.54781 278 ASN B CA 1
ATOM 5708 C C . ASN B 1 298 ? -15.45500 40.35900 45.97200 1.000 29.40382 278 ASN B C 1
ATOM 5709 O O . ASN B 1 298 ? -14.68000 41.12400 45.39500 1.000 36.45115 278 ASN B O 1
ATOM 5713 N N . ASN B 1 299 ? -16.68900 40.71400 46.32500 1.000 34.12017 279 ASN B N 1
ATOM 5714 C CA . ASN B 1 299 ? -17.16300 42.08900 46.13100 1.000 38.29198 279 ASN B CA 1
ATOM 5715 C C . ASN B 1 299 ? -17.20100 42.46800 44.65100 1.000 35.21438 279 ASN B C 1
ATOM 5716 O O . ASN B 1 299 ? -16.95100 43.62500 44.28500 1.000 38.49695 279 ASN B O 1
ATOM 5718 N N . GLY B 1 300 ? -17.46800 41.49700 43.78500 1.000 34.28036 280 GLY B N 1
ATOM 5719 C CA . GLY B 1 300 ? -17.47800 41.78000 42.36700 1.000 33.52208 280 GLY B CA 1
ATOM 5720 C C . GLY B 1 300 ? -16.12600 41.94600 41.71300 1.000 38.75713 280 GLY B C 1
ATOM 5721 O O . GLY B 1 300 ? -16.05500 42.34400 40.54300 1.000 36.16611 280 GLY B O 1
ATOM 5722 N N . LYS B 1 301 ? -15.04200 41.65600 42.42400 1.000 35.70947 281 LYS B N 1
ATOM 5723 C CA . LYS B 1 301 ? -13.70900 41.83300 41.87800 1.000 34.99249 281 LYS B CA 1
ATOM 5724 C C . LYS B 1 301 ? -12.81100 40.75800 42.48600 1.000 26.16913 281 LYS B C 1
ATOM 5725 O O . LYS B 1 301 ? -13.21600 40.02200 43.38400 1.000 30.50064 281 LYS B O 1
ATOM 5727 N N . TYR B 1 302 ? -11.57000 40.67400 42.00700 1.000 28.73002 282 TYR B N 1
ATOM 5728 C CA . TYR B 1 302 ? -10.68100 39.59400 42.42000 1.000 25.12863 282 TYR B CA 1
ATOM 5729 C C . TYR B 1 302 ? -9.58900 40.10600 43.35800 1.000 25.29321 282 TYR B C 1
ATOM 5730 O O . TYR B 1 302 ? -8.99300 41.16100 43.10500 1.000 25.77319 282 TYR B O 1
ATOM 5739 N N . SER B 1 303 ? -9.35300 39.37000 44.44700 1.000 22.24443 283 SER B N 1
ATOM 5740 C CA . SER B 1 303 ? -8.13800 39.50100 45.22800 1.000 24.83122 283 SER B CA 1
ATOM 5741 C C . SER B 1 303 ? -7.11900 38.49900 44.69200 1.000 23.69043 283 SER B C 1
ATOM 5742 O O . SER B 1 303 ? -7.46000 37.55200 43.98200 1.000 22.32892 283 SER B O 1
ATOM 5745 N N . TYR B 1 304 ? -5.85000 38.77900 44.96300 1.000 19.69588 284 TYR B N 1
ATOM 5746 C CA . TYR B 1 304 ? -4.73000 37.99200 44.43400 1.000 18.88133 284 TYR B CA 1
ATOM 5747 C C . TYR B 1 304 ? -3.87400 37.55200 45.60200 1.000 19.51388 284 TYR B C 1
ATOM 5748 O O . TYR B 1 304 ? -3.56000 38.37400 46.47700 1.000 19.25760 284 TYR B O 1
ATOM 5757 N N . ARG B 1 305 ? -3.44800 36.28700 45.60200 1.000 17.50993 285 ARG B N 1
ATOM 5758 C CA . ARG B 1 305 ? -2.52600 35.79000 46.63200 1.000 14.68066 285 ARG B CA 1
ATOM 5759 C C . ARG B 1 305 ? -1.07400 35.91900 46.14900 1.000 18.10238 285 ARG B C 1
ATOM 5760 O O . ARG B 1 305 ? -0.58900 35.11000 45.32900 1.000 18.44389 285 ARG B O 1
ATOM 5768 N N . ALA B 1 306 ? -0.35400 36.89000 46.71500 1.000 18.19816 286 ALA B N 1
ATOM 5769 C CA . ALA B 1 306 ? 1.09800 36.94800 46.62000 1.000 16.79193 286 ALA B CA 1
ATOM 5770 C C . ALA B 1 306 ? 1.68400 35.93700 47.59900 1.000 16.80498 286 ALA B C 1
ATOM 5771 O O . ALA B 1 306 ? 0.97700 35.13600 48.22100 1.000 17.35176 286 ALA B O 1
ATOM 5773 N N . MET B 1 307 ? 3.01100 35.93300 47.76000 1.000 15.15129 287 MET B N 1
ATOM 5774 C CA . MET B 1 307 ? 3.64000 34.94400 48.63300 1.000 15.12051 287 MET B CA 1
ATOM 5775 C C . MET B 1 307 ? 3.01900 34.88500 50.01100 1.000 18.80683 287 MET B C 1
ATOM 5776 O O . MET B 1 307 ? 2.66600 33.80800 50.48600 1.000 16.33487 287 MET B O 1
ATOM 5781 N N . PHE B 1 308 ? 2.83200 36.05700 50.64300 1.000 17.60506 288 PHE B N 1
ATOM 5782 C CA . PHE B 1 308 ? 2.50600 36.10800 52.07100 1.000 19.19751 288 PHE B CA 1
ATOM 5783 C C . PHE B 1 308 ? 1.26400 36.91700 52.38500 1.000 20.56725 288 PHE B C 1
ATOM 5784 O O . PHE B 1 308 ? 0.87300 36.96000 53.56700 1.000 22.68383 288 PHE B O 1
ATOM 5792 N N . ASP B 1 309 ? 0.60800 37.49700 51.38100 1.000 18.56688 289 ASP B N 1
ATOM 5793 C CA . ASP B 1 309 ? -0.50500 38.42300 51.54600 1.000 16.60093 289 ASP B CA 1
ATOM 5794 C C . ASP B 1 309 ? -1.49900 38.28800 50.39900 1.000 21.82607 289 ASP B C 1
ATOM 5795 O O . ASP B 1 309 ? -1.11800 38.01000 49.26600 1.000 20.70449 289 ASP B O 1
ATOM 5800 N N . GLU B 1 310 ? -2.76100 38.59500 50.66800 1.000 20.27252 290 GLU B N 1
ATOM 5801 C CA . GLU B 1 310 ? -3.73300 38.85200 49.61300 1.000 18.57118 290 GLU B CA 1
ATOM 5802 C C . GLU B 1 310 ? -3.81400 40.34700 49.34500 1.000 19.59170 290 GLU B C 1
ATOM 5803 O O . GLU B 1 310 ? -3.82600 41.15000 50.29500 1.000 22.61140 290 GLU B O 1
ATOM 5807 N N . ILE B 1 311 ? -3.84100 40.73000 48.07100 1.000 19.01344 291 ILE B N 1
ATOM 5808 C CA . ILE B 1 311 ? -3.81300 42.11700 47.61700 1.000 19.50775 291 ILE B CA 1
ATOM 5809 C C . ILE B 1 311 ? -4.81000 42.28600 46.48400 1.000 20.12651 291 ILE B C 1
ATOM 5810 O O . ILE B 1 311 ? -5.18600 41.30300 45.83100 1.000 19.78429 291 ILE B O 1
ATOM 5815 N N . PRO B 1 312 ? -5.22900 43.52400 46.19600 1.000 20.81014 292 PRO B N 1
ATOM 5816 C CA . PRO B 1 312 ? -6.05300 43.74900 44.99200 1.000 20.56589 292 PRO B CA 1
ATOM 5817 C C . PRO B 1 312 ? -5.33100 43.20800 43.75100 1.000 20.57950 292 PRO B C 1
ATOM 5818 O O . PRO B 1 312 ? -4.11300 43.33600 43.63500 1.000 19.91394 292 PRO B O 1
ATOM 5822 N N . LEU B 1 313 ? -6.08800 42.62200 42.82200 1.000 23.68910 293 LEU B N 1
ATOM 5823 C CA . LEU B 1 313 ? -5.49200 41.99300 41.62900 1.000 21.29678 293 LEU B CA 1
ATOM 5824 C C . LEU B 1 313 ? -4.62700 42.99200 40.87600 1.000 19.97208 293 LEU B C 1
ATOM 5825 O O . LEU B 1 313 ? -5.15400 44.00300 40.36600 1.000 21.83955 293 LEU B O 1
ATOM 5830 N N . PRO B 1 314 ? -3.32100 42.76700 40.76200 1.000 17.81136 294 PRO B N 1
ATOM 5831 C CA . PRO B 1 314 ? -2.50400 43.70200 39.97000 1.000 21.20329 294 PRO B CA 1
ATOM 5832 C C . PRO B 1 314 ? -2.67200 43.45000 38.48200 1.000 21.06853 294 PRO B C 1
ATOM 5833 O O . PRO B 1 314 ? -2.21400 42.43300 37.94800 1.000 17.84249 294 PRO B O 1
ATOM 5837 N N . LEU B 1 315 ? -3.36800 44.38200 37.80100 1.000 18.26604 295 LEU B N 1
ATOM 5838 C CA . LEU B 1 315 ? -3.87600 44.09500 36.46500 1.000 19.18113 295 LEU B CA 1
ATOM 5839 C C . LEU B 1 315 ? -2.78500 44.03300 35.42700 1.000 15.58307 295 LEU B C 1
ATOM 5840 O O . LEU B 1 315 ? -2.99900 43.41000 34.36300 1.000 20.41600 295 LEU B O 1
ATOM 5845 N N . ASP B 1 316 ? -1.65000 44.69100 35.67200 1.000 18.65111 296 ASP B N 1
ATOM 5846 C CA . ASP B 1 316 ? -0.60600 44.68300 34.66600 1.000 19.99350 296 ASP B CA 1
ATOM 5847 C C . ASP B 1 316 ? 0.49300 43.64600 34.95200 1.000 17.81169 296 ASP B C 1
ATOM 5848 O O . ASP B 1 316 ? 1.42100 43.54900 34.14800 1.000 18.43311 296 ASP B O 1
ATOM 5850 N N . TRP B 1 317 ? 0.41000 42.88000 36.04100 1.000 16.71107 297 TRP B N 1
ATOM 5851 C CA . TRP B 1 317 ? 1.34300 41.73800 36.24100 1.000 14.11637 297 TRP B CA 1
ATOM 5852 C C . TRP B 1 317 ? 0.96100 40.62100 35.27300 1.000 14.38511 297 TRP B C 1
ATOM 5853 O O . TRP B 1 317 ? -0.18700 40.51400 34.87700 1.000 14.12160 297 TRP B O 1
ATOM 5864 N N . PRO B 1 318 ? 1.90400 39.76300 34.90100 1.000 14.13176 298 PRO B N 1
ATOM 5865 C CA . PRO B 1 318 ? 1.55500 38.60700 34.05000 1.000 15.09616 298 PRO B CA 1
ATOM 5866 C C . PRO B 1 318 ? 0.65800 37.64300 34.79900 1.000 14.72601 298 PRO B C 1
ATOM 5867 O O . PRO B 1 318 ? 0.85000 37.40200 35.99900 1.000 14.10832 298 PRO B O 1
ATOM 5871 N N . VAL B 1 319 ? -0.32900 37.08900 34.08500 1.000 14.42044 299 VAL B N 1
ATOM 5872 C CA . VAL B 1 319 ? -1.20700 36.11000 34.71000 1.000 12.73163 299 VAL B CA 1
ATOM 5873 C C . VAL B 1 319 ? -0.45300 34.80900 34.94800 1.000 14.30058 299 VAL B C 1
ATOM 5874 O O . VAL B 1 319 ? 0.39700 34.41200 34.15000 1.000 14.13016 299 VAL B O 1
ATOM 5878 N N . GLU B 1 320 ? -0.75800 34.15000 36.07100 1.000 14.58072 300 GLU B N 1
ATOM 5879 C CA . GLU B 1 320 ? -0.13900 32.87900 36.44400 1.000 14.05084 300 GLU B CA 1
ATOM 5880 C C . GLU B 1 320 ? -1.16400 31.76900 36.22800 1.000 15.20622 300 GLU B C 1
ATOM 5881 O O . GLU B 1 320 ? -2.24000 31.77300 36.85400 1.000 15.46238 300 GLU B O 1
ATOM 5887 N N . VAL B 1 321 ? -0.83200 30.82900 35.32300 1.000 13.93341 301 VAL B N 1
ATOM 5888 C CA . VAL B 1 321 ? -1.75600 29.81500 34.84700 1.000 13.20826 301 VAL B CA 1
ATOM 5889 C C . VAL B 1 321 ? -0.99000 28.52800 34.64900 1.000 12.36761 301 VAL B C 1
ATOM 5890 O O . VAL B 1 321 ? 0.23900 28.53700 34.54400 1.000 14.72415 301 VAL B O 1
ATOM 5894 N N . ASN B 1 322 ? -1.73900 27.41400 34.61700 1.000 11.23701 302 ASN B N 1
ATOM 5895 C CA . ASN B 1 322 ? -1.11100 26.18100 34.11500 1.000 11.89500 302 ASN B CA 1
ATOM 5896 C C . ASN B 1 322 ? -1.27000 26.15800 32.59100 1.000 11.49006 302 ASN B C 1
ATOM 5897 O O . ASN B 1 322 ? -1.77600 27.10300 31.97800 1.000 12.97471 302 ASN B O 1
ATOM 5902 N N . TYR B 1 323 ? -0.76600 25.06200 31.96500 1.000 12.91756 303 TYR B N 1
ATOM 5903 C CA . TYR B 1 323 ? -0.73700 24.97400 30.50400 1.000 12.41729 303 TYR B CA 1
ATOM 5904 C C . TYR B 1 323 ? -2.15600 24.88100 29.91800 1.000 11.54111 303 TYR B C 1
ATOM 5905 O O . TYR B 1 323 ? -2.44200 25.47500 28.86700 1.000 13.44748 303 TYR B O 1
ATOM 5914 N N . TYR B 1 324 ? -3.03700 24.13600 30.59200 1.000 13.25269 304 TYR B N 1
ATOM 5915 C CA . TYR B 1 324 ? -4.41300 23.98500 30.11600 1.000 12.70777 304 TYR B CA 1
ATOM 5916 C C . TYR B 1 324 ? -5.10400 25.34600 29.99900 1.000 14.77873 304 TYR B C 1
ATOM 5917 O O . TYR B 1 324 ? -5.83300 25.62000 29.01900 1.000 15.11265 304 TYR B O 1
ATOM 5926 N N . GLU B 1 325 ? -4.92500 26.19000 31.03100 1.000 13.06730 305 GLU B N 1
ATOM 5927 C CA . GLU B 1 325 ? -5.54200 27.51900 31.04100 1.000 12.64142 305 GLU B CA 1
ATOM 5928 C C . GLU B 1 325 ? -4.93300 28.39700 29.96300 1.000 13.12428 305 GLU B C 1
ATOM 5929 O O . GLU B 1 325 ? -5.62400 29.16500 29.31200 1.000 15.12813 305 GLU B O 1
ATOM 5935 N N . ALA B 1 326 ? -3.62500 28.31100 29.77300 1.000 12.03923 306 ALA B N 1
ATOM 5936 C CA . ALA B 1 326 ? -3.01500 29.11700 28.71900 1.000 12.90544 306 ALA B CA 1
ATOM 5937 C C . ALA B 1 326 ? -3.60000 28.74100 27.36300 1.000 15.17968 306 ALA B C 1
ATOM 5938 O O . ALA B 1 326 ? -3.89600 29.62000 26.53200 1.000 14.40966 306 ALA B O 1
ATOM 5940 N N . MET B 1 327 ? -3.78100 27.44300 27.12400 1.000 13.97173 307 MET B N 1
ATOM 5941 C CA . MET B 1 327 ? -4.35000 26.99500 25.84000 1.000 15.53537 307 MET B CA 1
ATOM 5942 C C . MET B 1 327 ? -5.82400 27.32200 25.71200 1.000 15.98767 307 MET B C 1
ATOM 5943 O O . MET B 1 327 ? -6.29900 27.57400 24.59000 1.000 16.73108 307 MET B O 1
ATOM 5948 N N . ALA B 1 328 ? -6.57300 27.32000 26.81600 1.000 14.61932 308 ALA B N 1
ATOM 5949 C CA . ALA B 1 328 ? -7.97600 27.73900 26.70400 1.000 16.23317 308 ALA B CA 1
ATOM 5950 C C . ALA B 1 328 ? -8.08900 29.21700 26.34500 1.000 15.48192 308 ALA B C 1
ATOM 5951 O O . ALA B 1 328 ? -8.96700 29.60700 25.54900 1.000 15.91816 308 ALA B O 1
ATOM 5953 N N . TYR B 1 329 ? -7.20800 30.06400 26.89100 1.000 13.69749 309 TYR B N 1
ATOM 5954 C CA . TYR B 1 329 ? -7.16900 31.46200 26.50100 1.000 12.91067 309 TYR B CA 1
ATOM 5955 C C . TYR B 1 329 ? -6.86700 31.60300 25.00700 1.000 16.86241 309 TYR B C 1
ATOM 5956 O O . TYR B 1 329 ? -7.46100 32.43500 24.31000 1.000 16.08666 309 TYR B O 1
ATOM 5965 N N . CYS B 1 330 ? -5.90300 30.82000 24.50200 1.000 15.01274 310 CYS B N 1
ATOM 5966 C CA . CYS B 1 330 ? -5.62800 30.89800 23.07000 1.000 16.31746 310 CYS B CA 1
ATOM 5967 C C . CYS B 1 330 ? -6.85500 30.46900 22.27500 1.000 16.93817 310 CYS B C 1
ATOM 5968 O O . CYS B 1 330 ? -7.10100 30.99900 21.18200 1.000 20.12198 310 CYS B O 1
ATOM 5971 N N . GLY B 1 331 ? -7.59100 29.46400 22.78100 1.000 14.31086 311 GLY B N 1
ATOM 5972 C CA . GLY B 1 331 ? -8.81000 29.00400 22.11800 1.000 20.07896 311 GLY B CA 1
ATOM 5973 C C . GLY B 1 331 ? -9.84900 30.10800 22.02500 1.000 18.18621 311 GLY B C 1
ATOM 5974 O O . GLY B 1 331 ? -10.50400 30.29300 20.98300 1.000 18.68304 311 GLY B O 1
ATOM 5975 N N . TRP B 1 332 ? -9.96500 30.90500 23.07500 1.000 17.33632 312 TRP B N 1
ATOM 5976 C CA . TRP B 1 332 ? -10.89300 32.03300 23.05900 1.000 16.20789 312 TRP B CA 1
ATOM 5977 C C . TRP B 1 332 ? -10.41400 33.13100 22.10600 1.000 19.94593 312 TRP B C 1
ATOM 5978 O O . TRP B 1 332 ? -11.22300 33.70000 21.34300 1.000 22.43371 312 TRP B O 1
ATOM 5989 N N . LYS B 1 333 ? -9.10300 33.42000 22.07900 1.000 18.69761 313 LYS B N 1
ATOM 5990 C CA . LYS B 1 333 ? -8.58700 34.42200 21.12900 1.000 22.40542 313 LYS B CA 1
ATOM 5991 C C . LYS B 1 333 ? -8.80400 33.95400 19.68600 1.000 21.27258 313 LYS B C 1
ATOM 5992 O O . LYS B 1 333 ? -9.09000 34.76000 18.79200 1.000 24.50550 313 LYS B O 1
ATOM 5998 N N . GLY B 1 334 ? -8.69200 32.65800 19.44700 1.000 21.08416 314 GLY B N 1
ATOM 5999 C CA . GLY B 1 334 ? -8.89200 32.16300 18.08000 1.000 20.07104 314 GLY B CA 1
ATOM 6000 C C . GLY B 1 334 ? -7.83200 32.73300 17.15900 1.000 24.12691 314 GLY B C 1
ATOM 6001 O O . GLY B 1 334 ? -6.71000 33.06600 17.57800 1.000 24.47354 314 GLY B O 1
ATOM 6002 N N . LYS B 1 335 ? -8.18100 32.81800 15.86300 1.000 24.80801 315 LYS B N 1
ATOM 6003 C CA . LYS B 1 335 ? -7.39700 33.56700 14.86500 1.000 23.48536 315 LYS B CA 1
ATOM 6004 C C . LYS B 1 335 ? -5.95600 33.07800 14.76300 1.000 26.18820 315 LYS B C 1
ATOM 6005 O O . LYS B 1 335 ? -5.03700 33.87700 14.48800 1.000 25.38217 315 LYS B O 1
ATOM 6008 N N . GLY B 1 336 ? -5.75100 31.77500 14.98100 1.000 21.42357 316 GLY B N 1
ATOM 6009 C CA . GLY B 1 336 ? -4.41600 31.18900 14.84400 1.000 22.57485 316 GLY B CA 1
ATOM 6010 C C . GLY B 1 336 ? -3.48600 31.36900 16.03600 1.000 23.70221 316 GLY B C 1
ATOM 6011 O O . GLY B 1 336 ? -2.28100 31.11700 15.90100 1.000 23.24713 316 GLY B O 1
ATOM 6012 N N . THR B 1 337 ? -3.99200 31.83200 17.17800 1.000 19.89274 317 THR B N 1
ATOM 6013 C CA A THR B 1 337 ? -3.20300 32.05400 18.38000 0.519 16.52552 317 THR B CA 1
ATOM 6014 C CA B THR B 1 337 ? -3.10300 32.05500 18.31000 0.481 16.43416 317 THR B CA 1
ATOM 6015 C C . THR B 1 337 ? -2.66600 30.73500 18.96200 1.000 17.10644 317 THR B C 1
ATOM 6016 O O . THR B 1 337 ? -3.39600 29.75200 19.07200 1.000 17.69520 317 THR B O 1
ATOM 6023 N N . ARG B 1 338 ? -1.41000 30.72200 19.40900 1.000 15.56348 318 ARG B N 1
ATOM 6024 C CA . ARG B 1 338 ? -0.80500 29.52100 19.97300 1.000 14.79505 318 ARG B CA 1
ATOM 6025 C C . ARG B 1 338 ? 0.35000 29.96400 20.87300 1.000 15.22933 318 ARG B C 1
ATOM 6026 O O . ARG B 1 338 ? 0.56300 31.16000 21.07700 1.000 13.61263 318 ARG B O 1
ATOM 6034 N N . LEU B 1 339 ? 1.07700 28.98400 21.40800 1.000 16.34368 319 LEU B N 1
ATOM 6035 C CA . LEU B 1 339 ? 2.29300 29.21400 22.18100 1.000 13.47615 319 LEU B CA 1
ATOM 6036 C C . LEU B 1 339 ? 3.50800 28.89300 21.32900 1.000 14.22232 319 LEU B C 1
ATOM 6037 O O . LEU B 1 339 ? 3.46900 28.08300 20.36900 1.000 14.51364 319 LEU B O 1
ATOM 6042 N N . MET B 1 340 ? 4.62100 29.51400 21.72300 1.000 12.60302 320 MET B N 1
ATOM 6043 C CA . MET B 1 340 ? 5.89500 29.23600 21.09700 1.000 12.38636 320 MET B CA 1
ATOM 6044 C C . MET B 1 340 ? 6.40800 27.82000 21.35300 1.000 13.44119 320 MET B C 1
ATOM 6045 O O . MET B 1 340 ? 6.18700 27.21100 22.41800 1.000 13.13739 320 MET B O 1
ATOM 6050 N N . SER B 1 341 ? 7.20300 27.34700 20.38300 1.000 13.33812 321 SER B N 1
ATOM 6051 C CA . SER B 1 341 ? 8.08000 26.18600 20.60300 1.000 12.75363 321 SER B CA 1
ATOM 6052 C C . SER B 1 341 ? 9.35800 26.58900 21.37100 1.000 13.49696 321 SER B C 1
ATOM 6053 O O . SER B 1 341 ? 9.66600 27.77800 21.55200 1.000 12.88180 321 SER B O 1
ATOM 6056 N N . GLU B 1 342 ? 10.11900 25.58100 21.86100 1.000 12.30777 322 GLU B N 1
ATOM 6057 C CA . GLU B 1 342 ? 11.41100 25.90000 22.47700 1.000 13.54002 322 GLU B CA 1
ATOM 6058 C C . GLU B 1 342 ? 12.33200 26.68300 21.51200 1.000 13.15095 322 GLU B C 1
ATOM 6059 O O . GLU B 1 342 ? 12.96000 27.69500 21.89500 1.000 12.48438 322 GLU B O 1
ATOM 6065 N N . ALA B 1 343 ? 12.42400 26.23500 20.26200 1.000 10.64097 323 ALA B N 1
ATOM 6066 C CA . ALA B 1 343 ? 13.29100 26.93400 19.31700 1.000 11.19097 323 ALA B CA 1
ATOM 6067 C C . ALA B 1 343 ? 12.82600 28.36900 19.08900 1.000 12.41487 323 ALA B C 1
ATOM 6068 O O . ALA B 1 343 ? 13.65300 29.29200 18.95900 1.000 13.38956 323 ALA B O 1
ATOM 6070 N N . GLU B 1 344 ? 11.51400 28.58400 19.00400 1.000 13.48882 324 GLU B N 1
ATOM 6071 C CA . GLU B 1 344 ? 10.99100 29.93800 18.82500 1.000 13.12005 324 GLU B CA 1
ATOM 6072 C C . GLU B 1 344 ? 11.31500 30.85000 20.01900 1.000 14.38243 324 GLU B C 1
ATOM 6073 O O . GLU B 1 344 ? 11.76600 31.99000 19.83100 1.000 13.71184 324 GLU B O 1
ATOM 6079 N N . TRP B 1 345 ? 11.13000 30.35800 21.26400 1.000 13.45932 325 TRP B N 1
ATOM 6080 C CA . TRP B 1 345 ? 11.49800 31.18100 22.42400 1.000 12.08808 325 TRP B CA 1
ATOM 6081 C C . TRP B 1 345 ? 12.99400 31.52700 22.40500 1.000 12.65737 325 TRP B C 1
ATOM 6082 O O . TRP B 1 345 ? 13.39800 32.68300 22.64100 1.000 14.00015 325 TRP B O 1
ATOM 6093 N N . ASN B 1 346 ? 13.83500 30.53100 22.11400 1.000 11.54019 326 ASN B N 1
ATOM 6094 C CA . ASN B 1 346 ? 15.27400 30.76900 22.03400 1.000 14.17931 326 ASN B CA 1
ATOM 6095 C C . ASN B 1 346 ? 15.62700 31.80400 20.97400 1.000 15.74636 326 ASN B C 1
ATOM 6096 O O . ASN B 1 346 ? 16.50700 32.64500 21.20400 1.000 14.99783 326 ASN B O 1
ATOM 6101 N N . LEU B 1 347 ? 15.02000 31.71800 19.78900 1.000 14.58236 327 LEU B N 1
ATOM 6102 C CA . LEU B 1 347 ? 15.26800 32.73500 18.76800 1.000 14.97729 327 LEU B CA 1
ATOM 6103 C C . LEU B 1 347 ? 14.87600 34.12800 19.26600 1.000 15.05626 327 LEU B C 1
ATOM 6104 O O . LEU B 1 347 ? 15.61700 35.09700 19.10000 1.000 16.55737 327 LEU B O 1
ATOM 6109 N N . ALA B 1 348 ? 13.69100 34.25500 19.84900 1.000 14.41025 328 ALA B N 1
ATOM 6110 C CA . ALA B 1 348 ? 13.23900 35.53700 20.34800 1.000 14.63348 328 ALA B CA 1
ATOM 6111 C C . ALA B 1 348 ? 14.11900 36.07100 21.48400 1.000 16.86957 328 ALA B C 1
ATOM 6112 O O . ALA B 1 348 ? 14.33700 37.28700 21.59300 1.000 16.02958 328 ALA B O 1
ATOM 6114 N N . ALA B 1 349 ? 14.60800 35.18900 22.35500 1.000 12.70896 329 ALA B N 1
ATOM 6115 C CA . ALA B 1 349 ? 15.37000 35.66900 23.50900 1.000 14.70466 329 ALA B CA 1
ATOM 6116 C C . ALA B 1 349 ? 16.86700 35.86600 23.25800 1.000 16.15666 329 ALA B C 1
ATOM 6117 O O . ALA B 1 349 ? 17.45100 36.79800 23.82300 1.000 17.80968 329 ALA B O 1
ATOM 6119 N N . TYR B 1 350 ? 17.50700 34.99000 22.47100 1.000 16.01292 330 TYR B N 1
ATOM 6120 C CA . TYR B 1 350 ? 18.95300 35.00700 22.29100 1.000 16.13501 330 TYR B CA 1
ATOM 6121 C C . TYR B 1 350 ? 19.38700 35.22400 20.84400 1.000 23.82688 330 TYR B C 1
ATOM 6122 O O . TYR B 1 350 ? 20.58600 35.40000 20.60100 1.000 22.87051 330 TYR B O 1
ATOM 6131 N N . GLY B 1 351 ? 18.47400 35.18400 19.88800 1.000 20.67643 331 GLY B N 1
ATOM 6132 C CA . GLY B 1 351 ? 18.85900 35.41100 18.48700 1.000 22.65537 331 GLY B CA 1
ATOM 6133 C C . GLY B 1 351 ? 19.40400 34.16400 17.81100 1.000 22.84817 331 GLY B C 1
ATOM 6134 O O . GLY B 1 351 ? 19.18400 33.03900 18.25900 1.000 25.36881 331 GLY B O 1
ATOM 6135 N N . SER B 1 352 ? 20.11400 34.37700 16.70000 1.000 22.33814 332 SER B N 1
ATOM 6136 C CA . SER B 1 352 ? 20.55800 33.25500 15.84600 1.000 24.49881 332 SER B CA 1
ATOM 6137 C C . SER B 1 352 ? 22.08400 33.12400 15.76200 1.000 30.09588 332 SER B C 1
ATOM 6138 O O . SER B 1 352 ? 22.55400 32.64300 14.72800 1.000 37.06734 332 SER B O 1
ATOM 6141 N N . ASN B 1 353 ? 22.82100 33.48100 16.80800 1.000 32.99873 333 ASN B N 1
ATOM 6142 C CA . ASN B 1 353 ? 24.29300 33.26600 16.84300 1.000 31.77523 333 ASN B CA 1
ATOM 6143 C C . ASN B 1 353 ? 24.60100 31.77700 16.99000 1.000 36.40366 333 ASN B C 1
ATOM 6144 O O . ASN B 1 353 ? 23.84600 31.08500 17.67100 1.000 39.26929 333 ASN B O 1
ATOM 6149 N N . ASP B 1 354 ? 25.71900 31.33000 16.42300 1.000 36.45471 334 ASP B N 1
ATOM 6150 C CA . ASP B 1 354 ? 26.12900 29.91200 16.59900 1.000 43.85544 334 ASP B CA 1
ATOM 6151 C C . ASP B 1 354 ? 27.15800 29.78400 17.73200 1.000 39.28444 334 ASP B C 1
ATOM 6152 O O . ASP B 1 354 ? 27.52200 28.64900 18.04700 1.000 42.75387 334 ASP B O 1
ATOM 6153 N N . ASN B 1 355 ? 27.56600 30.90000 18.34800 1.000 40.30413 335 ASN B N 1
ATOM 6154 C CA . ASN B 1 355 ? 28.52000 30.84600 19.49700 1.000 38.98943 335 ASN B CA 1
ATOM 6155 C C . ASN B 1 355 ? 28.18800 31.96000 20.49600 1.000 34.87862 335 ASN B C 1
ATOM 6156 O O . ASN B 1 355 ? 29.03700 32.81400 20.75300 1.000 35.75061 335 ASN B O 1
ATOM 6159 N N . TYR B 1 356 ? 26.97700 31.92000 21.02900 1.000 28.61084 336 TYR B N 1
ATOM 6160 C CA . TYR B 1 356 ? 26.54500 32.92100 21.99700 1.000 27.32470 336 TYR B CA 1
ATOM 6161 C C . TYR B 1 356 ? 27.26400 32.71000 23.33400 1.000 27.54464 336 TYR B C 1
ATOM 6162 O O . TYR B 1 356 ? 27.34000 31.58100 23.83300 1.000 25.18775 336 TYR B O 1
ATOM 6171 N N . GLN B 1 357 ? 27.80700 33.78600 23.91800 1.000 21.30440 337 GLN B N 1
ATOM 6172 C CA . GLN B 1 357 ? 28.50200 33.70200 25.20200 1.000 25.73760 337 GLN B CA 1
ATOM 6173 C C . GLN B 1 357 ? 27.67000 34.29700 26.33800 1.000 22.62612 337 GLN B C 1
ATOM 6174 O O . GLN B 1 357 ? 27.39900 35.50800 26.34900 1.000 22.55235 337 GLN B O 1
ATOM 6180 N N . VAL B 1 358 ? 27.32500 33.45900 27.33200 1.000 19.45028 338 VAL B N 1
ATOM 6181 C CA . VAL B 1 358 ? 26.58900 33.97000 28.50000 1.000 19.40319 338 VAL B CA 1
ATOM 6182 C C . VAL B 1 358 ? 27.40400 35.00200 29.28200 1.000 21.69302 338 VAL B C 1
ATOM 6183 O O . VAL B 1 358 ? 28.60400 34.82000 29.53100 1.000 22.55983 338 VAL B O 1
ATOM 6187 N N . ASP B 1 359 ? 26.73900 36.08700 29.67600 1.000 21.65645 339 ASP B N 1
ATOM 6188 C CA . ASP B 1 359 ? 27.22900 37.11100 30.60800 1.000 22.23468 339 ASP B CA 1
ATOM 6189 C C . ASP B 1 359 ? 26.39200 37.03500 31.87600 1.000 19.03845 339 ASP B C 1
ATOM 6190 O O . ASP B 1 359 ? 25.27600 37.56400 31.90800 1.000 19.53497 339 ASP B O 1
ATOM 6195 N N . ILE B 1 360 ? 26.93600 36.39900 32.93300 1.000 18.50151 340 ILE B N 1
ATOM 6196 C CA . ILE B 1 360 ? 26.13100 36.19000 34.15000 1.000 17.58472 340 ILE B CA 1
ATOM 6197 C C . ILE B 1 360 ? 25.53500 37.49100 34.67900 1.000 19.68060 340 ILE B C 1
ATOM 6198 O O . ILE B 1 360 ? 24.40800 37.48700 35.20000 1.000 18.89043 340 ILE B O 1
ATOM 6203 N N . GLU B 1 361 ? 26.23300 38.63200 34.51000 1.000 21.31542 341 GLU B N 1
ATOM 6204 C CA . GLU B 1 361 ? 25.73400 39.88400 35.07000 1.000 22.09774 341 GLU B CA 1
ATOM 6205 C C . GLU B 1 361 ? 24.45400 40.38800 34.38900 1.000 18.30135 341 GLU B C 1
ATOM 6206 O O . GLU B 1 361 ? 23.71200 41.19000 34.98600 1.000 19.53682 341 GLU B O 1
ATOM 6212 N N . LYS B 1 362 ? 24.13000 39.90000 33.18000 1.000 18.80773 342 LYS B N 1
ATOM 6213 C CA . LYS B 1 362 ? 22.87700 40.31000 32.54300 1.000 16.73915 342 LYS B CA 1
ATOM 6214 C C . LYS B 1 362 ? 21.66100 39.80400 33.32700 1.000 18.63195 342 LYS B C 1
ATOM 6215 O O . LYS B 1 362 ? 20.56400 40.33000 33.12400 1.000 17.51853 342 LYS B O 1
ATOM 6219 N N . VAL B 1 363 ? 21.83200 38.84300 34.26000 1.000 15.66219 343 VAL B N 1
ATOM 6220 C CA . VAL B 1 363 ? 20.70000 38.44100 35.13500 1.000 14.04499 343 VAL B CA 1
ATOM 6221 C C . VAL B 1 363 ? 20.12200 39.65200 35.87100 1.000 14.95040 343 VAL B C 1
ATOM 6222 O O . VAL B 1 363 ? 18.90300 39.72100 36.13800 1.000 14.99866 343 VAL B O 1
ATOM 6226 N N . ASN B 1 364 ? 20.97200 40.64500 36.21500 1.000 19.31028 344 ASN B N 1
ATOM 6227 C CA . ASN B 1 364 ? 20.48400 41.83200 36.91700 1.000 19.79604 344 ASN B CA 1
ATOM 6228 C C . ASN B 1 364 ? 19.52600 42.68800 36.08200 1.000 16.70550 344 ASN B C 1
ATOM 6229 O O . ASN B 1 364 ? 18.95200 43.65700 36.61700 1.000 19.21432 344 ASN B O 1
ATOM 6234 N N . ASP B 1 365 ? 19.44800 42.44600 34.77600 1.000 15.59545 345 ASP B N 1
ATOM 6235 C CA . ASP B 1 365 ? 18.64300 43.24900 33.85100 1.000 14.33608 345 ASP B CA 1
ATOM 6236 C C . ASP B 1 365 ? 17.18600 42.81400 33.79900 1.000 16.27622 345 ASP B C 1
ATOM 6237 O O . ASP B 1 365 ? 16.37700 43.48300 33.15200 1.000 17.75578 345 ASP B O 1
ATOM 6242 N N . TYR B 1 366 ? 16.84600 41.69800 34.44200 1.000 16.07412 346 TYR B N 1
ATOM 6243 C CA . TYR B 1 366 ? 15.51400 41.08600 34.36200 1.000 17.11405 346 TYR B CA 1
ATOM 6244 C C . TYR B 1 366 ? 14.96900 40.88000 35.75400 1.000 14.30264 346 TYR B C 1
ATOM 6245 O O . TYR B 1 366 ? 15.71400 40.91200 36.72500 1.000 14.74320 346 TYR B O 1
ATOM 6254 N N . ASN B 1 367 ? 13.66300 40.61100 35.85900 1.000 15.98242 347 ASN B N 1
ATOM 6255 C CA . ASN B 1 367 ? 13.08100 40.24100 37.15000 1.000 12.62940 347 ASN B CA 1
ATOM 6256 C C . ASN B 1 367 ? 13.39800 38.76000 37.44300 1.000 13.56972 347 ASN B C 1
ATOM 6257 O O . ASN B 1 367 ? 12.57400 37.85000 37.29000 1.000 14.29524 347 ASN B O 1
ATOM 6262 N N . LEU B 1 368 ? 14.64200 38.53800 37.90200 1.000 13.41364 348 LEU B N 1
ATOM 6263 C CA . LEU B 1 368 ? 15.20500 37.25700 38.22500 1.000 11.39223 348 LEU B CA 1
ATOM 6264 C C . LEU B 1 368 ? 15.91300 37.40400 39.56500 1.000 13.18196 348 LEU B C 1
ATOM 6265 O O . LEU B 1 368 ? 16.23300 38.53900 39.96200 1.000 13.71211 348 LEU B O 1
ATOM 6270 N N . ASN B 1 369 ? 16.17600 36.27900 40.22100 1.000 1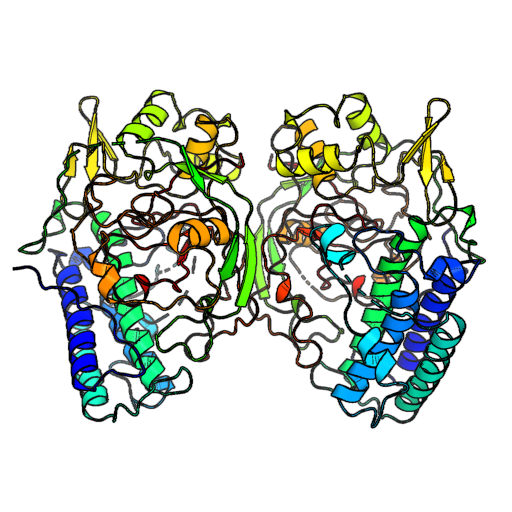3.05802 349 ASN B N 1
ATOM 6271 C CA . ASN B 1 369 ? 17.16200 36.30600 41.32100 1.000 12.91951 349 ASN B CA 1
ATOM 6272 C C . ASN B 1 369 ? 16.74800 37.23100 42.47200 1.000 15.32925 349 ASN B C 1
ATOM 6273 O O . ASN B 1 369 ? 17.60200 37.84500 43.11900 1.000 15.01867 349 ASN B O 1
ATOM 6278 N N . LEU B 1 370 ? 15.45200 37.23000 42.78700 1.000 14.47655 350 LEU B N 1
ATOM 6279 C CA . LEU B 1 370 ? 14.87300 37.99100 43.90400 1.000 15.56607 350 LEU B CA 1
ATOM 6280 C C . LEU B 1 370 ? 15.09200 39.50000 43.74500 1.000 19.68369 350 LEU B C 1
ATOM 6281 O O . LEU B 1 370 ? 15.12500 40.22800 44.73000 1.000 17.94632 350 LEU B O 1
ATOM 6286 N N . LYS B 1 371 ? 15.19000 39.99500 42.51200 1.000 16.49857 351 LYS B N 1
ATOM 6287 C CA . LYS B 1 371 ? 15.14700 41.45100 42.30800 1.000 17.49059 351 LYS B CA 1
ATOM 6288 C C . LYS B 1 371 ? 13.88900 42.04100 42.95000 1.000 19.61578 351 LYS B C 1
ATOM 6289 O O . LYS B 1 371 ? 13.93700 43.09400 43.63500 1.000 17.45229 351 LYS B O 1
ATOM 6295 N N . PHE B 1 372 ? 12.76200 41.35400 42.76200 1.000 14.98281 352 PHE B N 1
ATOM 6296 C CA . PHE B 1 372 ? 11.52400 41.58900 43.47400 1.000 14.15062 352 PHE B CA 1
ATOM 6297 C C . PHE B 1 372 ? 11.07900 40.29100 44.12700 1.000 17.87425 352 PHE B C 1
ATOM 6298 O O . PHE B 1 372 ? 11.54400 39.20000 43.76400 1.000 17.25424 352 PHE B O 1
ATOM 6306 N N . GLY B 1 373 ? 10.14800 40.42000 45.07000 1.000 15.16052 353 GLY B N 1
ATOM 6307 C CA . GLY B 1 373 ? 9.58000 39.27200 45.74700 1.000 15.30582 353 GLY B CA 1
ATOM 6308 C C . GLY B 1 373 ? 8.23000 38.88300 45.18500 1.000 12.94984 353 GLY B C 1
ATOM 6309 O O . GLY B 1 373 ? 7.39900 38.29200 45.87300 1.000 15.03559 353 GLY B O 1
ATOM 6310 N N . SER B 1 374 ? 8.00300 39.17700 43.90600 1.000 13.81077 354 SER B N 1
ATOM 6311 C CA . SER B 1 374 ? 6.73800 38.90900 43.22800 1.000 14.28559 354 SER B CA 1
ATOM 6312 C C . SER B 1 374 ? 6.94000 39.12900 41.73100 1.000 14.02608 354 SER B C 1
ATOM 6313 O O . SER B 1 374 ? 7.98800 39.64700 41.31400 1.000 14.14206 354 SER B O 1
ATOM 6316 N N . PRO B 1 375 ? 5.96300 38.75800 40.87400 1.000 13.00408 355 PRO B N 1
ATOM 6317 C CA . PRO B 1 375 ? 5.98100 39.22300 39.47900 1.000 15.44397 355 PRO B CA 1
ATOM 6318 C C . PRO B 1 375 ? 5.94000 40.74400 39.46100 1.000 17.76156 355 PRO B C 1
ATOM 6319 O O . PRO B 1 375 ? 5.56000 41.36000 40.45600 1.000 15.72922 355 PRO B O 1
ATOM 6323 N N . SER B 1 376 ? 6.24600 41.33500 38.29800 1.000 16.15725 356 SER B N 1
ATOM 6324 C CA . SER B 1 376 ? 6.29400 42.78400 38.12700 1.000 16.97447 356 SER B CA 1
ATOM 6325 C C . SER B 1 376 ? 5.38500 43.17700 36.95300 1.000 15.69296 356 SER B C 1
ATOM 6326 O O . SER B 1 376 ? 5.07200 42.34600 36.08000 1.000 14.90703 356 SER B O 1
ATOM 6329 N N . PRO B 1 377 ? 4.88500 44.41900 36.92600 1.000 16.09892 357 PRO B N 1
ATOM 6330 C CA . PRO B 1 377 ? 4.10700 44.88000 35.75800 1.000 16.90555 357 PRO B CA 1
ATOM 6331 C C . PRO B 1 377 ? 4.90100 44.66300 34.47700 1.000 17.17961 357 PRO B C 1
ATOM 6332 O O . PRO B 1 377 ? 6.11100 44.90100 34.43100 1.000 18.27366 357 PRO B O 1
ATOM 6336 N N . VAL B 1 378 ? 4.24100 44.16900 33.42300 1.000 17.14757 358 VAL B N 1
ATOM 6337 C CA . VAL B 1 378 ? 5.00700 43.86900 32.22100 1.000 14.51071 358 VAL B CA 1
ATOM 6338 C C . VAL B 1 378 ? 5.62300 45.17000 31.71100 1.000 19.07787 358 VAL B C 1
ATOM 6339 O O . VAL B 1 378 ? 4.96200 46.22100 31.67400 1.000 19.02526 358 VAL B O 1
ATOM 6343 N N . GLY B 1 379 ? 6.91200 45.11100 31.36400 1.000 18.78294 359 GLY B N 1
ATOM 6344 C CA . GLY B 1 379 ? 7.67300 46.26300 30.90700 1.000 19.75609 359 GLY B CA 1
ATOM 6345 C C . GLY B 1 379 ? 8.17200 47.22500 31.98600 1.000 21.91233 359 GLY B C 1
ATOM 6346 O O . GLY B 1 379 ? 8.85500 48.20400 31.63900 1.000 22.21326 359 GLY B O 1
ATOM 6347 N N . LEU B 1 380 ? 7.86900 46.99600 33.26700 1.000 20.30686 360 LEU B N 1
ATOM 6348 C CA . LEU B 1 380 ? 8.30900 47.94000 34.30300 1.000 19.83272 360 LEU B CA 1
ATOM 6349 C C . LEU B 1 380 ? 9.81300 47.89000 34.47600 1.000 23.98386 360 LEU B C 1
ATOM 6350 O O . LEU B 1 380 ? 10.45500 48.90800 34.77700 1.000 23.37753 360 LEU B O 1
ATOM 6355 N N . VAL B 1 381 ? 10.38400 46.69000 34.38200 1.000 18.68746 361 VAL B N 1
ATOM 6356 C CA . VAL B 1 381 ? 11.84400 46.57000 34.43900 1.000 20.48831 361 VAL B CA 1
ATOM 6357 C C . VAL B 1 381 ? 12.40500 47.05300 33.09700 1.000 19.50814 361 VAL B C 1
ATOM 6358 O O . VAL B 1 381 ? 12.32400 46.34900 32.09100 1.000 20.44013 361 VAL B O 1
ATOM 6362 N N . LYS B 1 382 ? 12.98000 48.27400 33.06400 1.000 20.22906 362 LYS B N 1
ATOM 6363 C CA . LYS B 1 382 ? 13.21100 48.88900 31.74100 1.000 23.96141 362 LYS B CA 1
ATOM 6364 C C . LYS B 1 382 ? 14.36200 48.28000 30.97000 1.000 22.03125 362 LYS B C 1
ATOM 6365 O O . LYS B 1 382 ? 14.44400 48.51900 29.75500 1.000 25.13300 362 LYS B O 1
ATOM 6371 N N . THR B 1 383 ? 15.22600 47.48800 31.62100 1.000 21.43242 363 THR B N 1
ATOM 6372 C CA . THR B 1 383 ? 16.32100 46.78900 30.96700 1.000 18.32854 363 THR B CA 1
ATOM 6373 C C . THR B 1 383 ? 15.92300 45.38900 30.46200 1.000 22.00091 363 THR B C 1
ATOM 6374 O O . THR B 1 383 ? 16.77900 44.67700 29.94500 1.000 20.50735 363 THR B O 1
ATOM 6378 N N . ALA B 1 384 ? 14.65500 44.99600 30.59900 1.000 20.18623 364 ALA B N 1
ATOM 6379 C CA . ALA B 1 384 ? 14.22400 43.62600 30.33100 1.000 18.94556 364 ALA B CA 1
ATOM 6380 C C . ALA B 1 384 ? 13.61400 43.43100 28.94400 1.000 17.53889 364 ALA B C 1
ATOM 6381 O O . ALA B 1 384 ? 12.89300 42.44900 28.72600 1.000 18.96883 364 ALA B O 1
ATOM 6383 N N . GLN B 1 385 ? 13.94300 44.27900 27.97200 1.000 18.20380 365 GLN B N 1
ATOM 6384 C CA . GLN B 1 385 ? 13.49900 44.08400 26.58500 1.000 22.30750 365 GLN B CA 1
ATOM 6385 C C . GLN B 1 385 ? 14.58100 43.34000 25.80300 1.000 22.70369 365 GLN B C 1
ATOM 6386 O O . GLN B 1 385 ? 15.73000 43.78800 25.74100 1.000 23.74925 365 GLN B O 1
ATOM 6392 N N . SER B 1 386 ? 14.23600 42.18200 25.24400 1.000 20.82695 366 SER B N 1
ATOM 6393 C CA . SER B 1 386 ? 15.19300 41.44500 24.43100 1.000 18.79756 366 SER B CA 1
ATOM 6394 C C . SER B 1 386 ? 15.41200 42.13900 23.07600 1.000 21.58015 366 SER B C 1
ATOM 6395 O O . SER B 1 386 ? 14.64700 43.02500 22.65400 1.000 20.35588 366 SER B O 1
ATOM 6398 N N . HIS B 1 387 ? 16.46800 41.69800 22.37300 1.000 21.09976 367 HIS B N 1
ATOM 6399 C CA . HIS B 1 387 ? 16.79900 42.36000 21.09600 1.000 28.46352 367 HIS B CA 1
ATOM 6400 C C . HIS B 1 387 ? 15.65900 42.24600 20.07300 1.000 25.77164 367 HIS B C 1
ATOM 6401 O O . HIS B 1 387 ? 15.48600 43.13200 19.21700 1.000 25.20795 367 HIS B O 1
ATOM 6403 N N . SER B 1 388 ? 14.84000 41.20400 20.17200 1.000 19.82522 368 SER B N 1
ATOM 6404 C CA . SER B 1 388 ? 13.69200 41.06100 19.28900 1.000 20.55264 368 SER B CA 1
ATOM 6405 C C . SER B 1 388 ? 12.59100 42.08800 19.57000 1.000 21.90594 368 SER B C 1
ATOM 6406 O O . SER B 1 388 ? 11.61900 42.14800 18.81000 1.000 20.07070 368 SER B O 1
ATOM 6409 N N . GLY B 1 389 ? 12.66200 42.81800 20.68000 1.000 19.99273 369 GLY B N 1
ATOM 6410 C CA . GLY B 1 389 ? 11.62300 43.75900 21.05700 1.000 16.62756 369 GLY B CA 1
ATOM 6411 C C . GLY B 1 389 ? 10.59700 43.21500 22.02600 1.000 17.80636 369 GLY B C 1
ATOM 6412 O O . GLY B 1 389 ? 9.75400 43.98700 22.50800 1.000 21.84991 369 GLY B O 1
ATOM 6413 N N . LEU B 1 390 ? 10.65000 41.92000 22.35500 1.000 18.19935 370 LEU B N 1
ATOM 6414 C CA . LEU B 1 390 ? 9.71800 41.39200 23.35300 1.000 18.98859 370 LEU B CA 1
ATOM 6415 C C . LEU B 1 390 ? 10.20200 41.67300 24.79300 1.000 21.47411 370 LEU B C 1
ATOM 6416 O O . LEU B 1 390 ? 11.41400 41.62500 25.10000 1.000 19.97755 370 LEU B O 1
ATOM 6421 N N . TRP B 1 391 ? 9.24100 41.91800 25.68800 1.000 16.34982 371 TRP B N 1
ATOM 6422 C CA . TRP B 1 391 ? 9.53600 42.22800 27.09200 1.000 16.70159 371 TRP B CA 1
ATOM 6423 C C . TRP B 1 391 ? 9.40600 40.97000 27.96000 1.000 14.87853 371 TRP B C 1
ATOM 6424 O O . TRP B 1 391 ? 8.49300 40.16700 27.78100 1.000 15.28444 371 TRP B O 1
ATOM 6435 N N . ASP B 1 392 ? 10.29800 40.84800 28.93700 1.000 14.77455 372 ASP B N 1
ATOM 6436 C CA . ASP B 1 392 ? 10.23100 39.78300 29.96000 1.000 13.99930 372 ASP B CA 1
ATOM 6437 C C . ASP B 1 392 ? 10.22700 38.38000 29.35600 1.000 14.14047 372 ASP B C 1
ATOM 6438 O O . ASP B 1 392 ? 9.61600 37.45300 29.92500 1.000 14.13525 372 ASP B O 1
ATOM 6443 N N . LEU B 1 393 ? 10.99200 38.18500 28.26000 1.000 13.33044 373 LEU B N 1
ATOM 6444 C CA . LEU B 1 393 ? 11.20800 36.79900 27.81900 1.000 13.98550 373 LEU B CA 1
ATOM 6445 C C . LEU B 1 393 ? 12.03300 36.06300 28.87200 1.000 15.03670 373 LEU B C 1
ATOM 6446 O O . LEU B 1 393 ? 11.80400 34.87300 29.16500 1.000 15.43515 373 LEU B O 1
ATOM 6451 N N . ARG B 1 394 ? 12.96800 36.77300 29.47200 1.000 13.15285 374 ARG B N 1
ATOM 6452 C CA . ARG B 1 394 ? 13.69600 36.30300 30.64600 1.000 12.93420 374 ARG B CA 1
ATOM 6453 C C . ARG B 1 394 ? 13.08000 36.95300 31.86100 1.000 14.31794 374 ARG B C 1
ATOM 6454 O O . ARG B 1 394 ? 12.84500 38.17400 31.85800 1.000 14.34867 374 ARG B O 1
ATOM 6462 N N . GLY B 1 395 ? 12.79700 36.14900 32.87400 1.000 11.30957 375 GLY B N 1
ATOM 6463 C CA . GLY B 1 395 ? 12.36600 36.70000 34.15600 1.000 13.79311 375 GLY B CA 1
ATOM 6464 C C . GLY B 1 395 ? 10.87800 37.01000 34.22600 1.000 14.03814 375 GLY B C 1
ATOM 6465 O O . GLY B 1 395 ? 10.09800 36.73400 33.30900 1.000 13.10787 375 GLY B O 1
ATOM 6466 N N . ASN B 1 396 ? 10.48400 37.57600 35.38600 1.000 13.97266 376 ASN B N 1
ATOM 6467 C CA . ASN B 1 396 ? 9.10100 37.88800 35.77300 1.000 12.15481 376 ASN B CA 1
ATOM 6468 C C . ASN B 1 396 ? 8.22900 36.69000 36.10300 1.000 17.14840 376 ASN B C 1
ATOM 6469 O O . ASN B 1 396 ? 7.80000 36.55900 37.24600 1.000 23.05773 376 ASN B O 1
ATOM 6474 N N . VAL B 1 397 ? 8.00900 35.80100 35.13000 1.000 12.45097 377 VAL B N 1
ATOM 6475 C CA . VAL B 1 397 ? 7.41600 34.49300 35.42600 1.000 11.98439 377 VAL B CA 1
ATOM 6476 C C . VAL B 1 397 ? 7.94500 33.57900 34.31800 1.000 11.56317 377 VAL B C 1
ATOM 6477 O O . VAL B 1 397 ? 8.23100 34.05800 33.22300 1.000 13.45814 377 VAL B O 1
ATOM 6481 N N . TRP B 1 398 ? 8.10900 32.25600 34.63200 1.000 11.03615 378 TRP B N 1
ATOM 6482 C CA . TRP B 1 398 ? 8.42500 31.26300 33.59200 1.000 13.04141 378 TRP B CA 1
ATOM 6483 C C . TRP B 1 398 ? 7.39200 31.39600 32.49400 1.000 14.24592 378 TRP B C 1
ATOM 6484 O O . TRP B 1 398 ? 6.26000 31.79300 32.75800 1.000 14.56487 378 TRP B O 1
ATOM 6495 N N . GLU B 1 399 ? 7.74500 31.09300 31.23700 1.000 12.03515 379 GLU B N 1
ATOM 6496 C CA . GLU B 1 399 ? 6.65000 31.06000 30.26700 1.000 13.46915 379 GLU B CA 1
ATOM 6497 C C . GLU B 1 399 ? 6.51900 29.69300 29.64300 1.000 11.27735 379 GLU B C 1
ATOM 6498 O O . GLU B 1 399 ? 7.49000 29.09100 29.18500 1.000 12.49682 379 GLU B O 1
ATOM 6504 N N . TRP B 1 400 ? 5.28600 29.20300 29.64900 1.000 10.55374 380 TRP B N 1
ATOM 6505 C CA . TRP B 1 400 ? 4.93900 27.92300 29.05200 1.000 11.78994 380 TRP B CA 1
ATOM 6506 C C . TRP B 1 400 ? 5.20700 27.94000 27.55000 1.000 10.22834 380 TRP B C 1
ATOM 6507 O O . TRP B 1 400 ? 5.05000 28.96600 26.85300 1.000 11.81831 380 TRP B O 1
ATOM 6518 N N . LEU B 1 401 ? 5.59500 26.75900 27.04400 1.000 11.77777 381 LEU B N 1
ATOM 6519 C CA . LEU B 1 401 ? 5.82600 26.56000 25.62400 1.000 11.88469 381 LEU B CA 1
ATOM 6520 C C . LEU B 1 401 ? 5.09900 25.31300 25.15600 1.000 10.71792 381 LEU B C 1
ATOM 6521 O O . LEU B 1 401 ? 4.95900 24.32800 25.91900 1.000 11.30160 381 LEU B O 1
ATOM 6526 N N . ASP B 1 402 ? 4.62800 25.35400 23.90500 1.000 10.22211 382 ASP B N 1
ATOM 6527 C CA . ASP B 1 402 ? 4.00400 24.18500 23.25500 1.000 10.45744 382 ASP B CA 1
ATOM 6528 C C . ASP B 1 402 ? 5.13800 23.28800 22.74800 1.000 13.81246 382 ASP B C 1
ATOM 6529 O O . ASP B 1 402 ? 5.52300 23.28800 21.57300 1.000 14.50996 382 ASP B O 1
ATOM 6534 N N . GLU B 1 403 ? 5.73700 22.56600 23.69500 1.000 11.68607 383 GLU B N 1
ATOM 6535 C CA . GLU B 1 403 ? 6.90200 21.72400 23.43400 1.000 11.02181 383 GLU B CA 1
ATOM 6536 C C . GLU B 1 403 ? 6.89200 20.59700 24.46300 1.000 12.41282 383 GLU B C 1
ATOM 6537 O O . GLU B 1 403 ? 7.06400 20.86100 25.66700 1.000 11.66536 383 GLU B O 1
ATOM 6543 N N . ASN B 1 404 ? 6.68800 19.36400 24.00600 1.000 11.52295 384 ASN B N 1
ATOM 6544 C CA . ASN B 1 404 ? 6.79700 18.24400 24.93700 1.000 11.50354 384 ASN B CA 1
ATOM 6545 C C . ASN B 1 404 ? 8.25500 18.07000 25.38600 1.000 12.64204 384 ASN B C 1
ATOM 6546 O O . ASN B 1 404 ? 9.15800 18.05600 24.55800 1.000 13.86521 384 ASN B O 1
ATOM 6551 N N . PHE B 1 405 ? 8.50600 17.91500 26.69000 1.000 12.75411 385 PHE B N 1
ATOM 6552 C CA . PHE B 1 405 ? 9.89200 17.79800 27.12700 1.000 11.99631 385 PHE B CA 1
ATOM 6553 C C . PHE B 1 405 ? 10.55800 16.58400 26.45800 1.000 13.69179 385 PHE B C 1
ATOM 6554 O O . PHE B 1 405 ? 9.98000 15.47300 26.45200 1.000 13.65210 385 PHE B O 1
ATOM 6562 N N . HIS B 1 406 ? 11.78700 16.77200 25.96000 1.000 12.09944 386 HIS B N 1
ATOM 6563 C CA . HIS B 1 406 ? 12.41000 15.76900 25.09600 1.000 12.85730 386 HIS B CA 1
ATOM 6564 C C . HIS B 1 406 ? 13.90100 15.99800 25.16200 1.000 13.62921 386 HIS B C 1
ATOM 6565 O O . HIS B 1 406 ? 14.34500 17.14200 25.44400 1.000 12.81069 386 HIS B O 1
ATOM 6572 N N . PRO B 1 407 ? 14.70900 14.96200 24.91700 1.000 12.69962 387 PRO B N 1
ATOM 6573 C CA . PRO B 1 407 ? 16.16500 15.12500 24.92100 1.000 14.84102 387 PRO B CA 1
ATOM 6574 C C . PRO B 1 407 ? 16.64200 15.74400 23.62200 1.000 16.23334 387 PRO B C 1
ATOM 6575 O O . PRO B 1 407 ? 16.04900 15.54700 22.55400 1.000 15.75832 387 PRO B O 1
ATOM 6579 N N . LEU B 1 408 ? 17.77700 16.43500 23.73200 1.000 13.68948 388 LEU B N 1
ATOM 6580 C CA . LEU B 1 408 ? 18.45600 16.92600 22.51600 1.000 14.91244 388 LEU B CA 1
ATOM 6581 C C . LEU B 1 408 ? 19.49800 15.86800 22.12700 1.000 18.87599 388 LEU B C 1
ATOM 6582 O O . LEU B 1 408 ? 19.96900 15.13600 22.98800 1.000 19.99972 388 LEU B O 1
ATOM 6587 N N . PRO B 1 409 ? 19.85800 15.77000 20.84100 1.000 18.08036 389 PRO B N 1
ATOM 6588 C CA . PRO B 1 409 ? 20.86500 14.80500 20.43700 1.000 18.89017 389 PRO B CA 1
ATOM 6589 C C . PRO B 1 409 ? 22.18900 14.99500 21.19300 1.000 20.39983 389 PRO B C 1
ATOM 6590 O O . PRO B 1 409 ? 22.72400 16.04800 21.16900 1.000 20.10864 389 PRO B O 1
ATOM 6594 N N . GLY B 1 410 ? 22.66600 13.90800 21.79200 1.000 18.48488 390 GLY B N 1
ATOM 6595 C CA . GLY B 1 410 ? 23.88700 13.98500 22.60600 1.000 21.21948 390 GLY B CA 1
ATOM 6596 C C . GLY B 1 410 ? 23.56900 13.80100 24.07800 1.000 24.07807 390 GLY B C 1
ATOM 6597 O O . GLY B 1 410 ? 24.48500 13.64800 24.86800 1.000 20.91436 390 GLY B O 1
ATOM 6598 N N . PHE B 1 411 ? 22.27600 13.79000 24.39100 1.000 19.05386 391 PHE B N 1
ATOM 6599 C CA . PHE B 1 411 ? 21.84400 13.63700 25.79700 1.000 18.59953 391 PHE B CA 1
ATOM 6600 C C . PHE B 1 411 ? 22.34900 12.33700 26.41900 1.000 22.55260 391 PHE B C 1
ATOM 6601 O O . PHE B 1 411 ? 22.28000 11.29800 25.77200 1.000 20.21898 391 PHE B O 1
ATOM 6609 N N . GLU B 1 412 ? 22.82400 12.43800 27.65300 1.000 20.87466 392 GLU B N 1
ATOM 6610 C CA . GLU B 1 412 ? 23.23800 11.25000 28.41900 1.000 23.14349 392 GLU B CA 1
ATOM 6611 C C . GLU B 1 412 ? 22.90200 11.50700 29.88300 1.000 22.34891 392 GLU B C 1
ATOM 6612 O O . GLU B 1 412 ? 23.23800 12.57100 30.37700 1.000 22.29428 392 GLU B O 1
ATOM 6618 N N . PRO B 1 413 ? 22.26500 10.55600 30.57900 1.000 24.12105 393 PRO B N 1
ATOM 6619 C CA . PRO B 1 413 ? 22.01400 10.72800 31.99000 1.000 23.89208 393 PRO B CA 1
ATOM 6620 C C . PRO B 1 413 ? 23.33100 10.75100 32.77200 1.000 25.14985 393 PRO B C 1
ATOM 6621 O O . PRO B 1 413 ? 24.26700 10.11300 32.37800 1.000 26.00441 393 PRO B O 1
ATOM 6625 N N . HIS B 1 414 ? 23.34500 11.51900 33.85300 1.000 19.55812 394 HIS B N 1
ATOM 6626 C CA . HIS B 1 414 ? 24.53000 11.58700 34.69100 1.000 23.28890 394 HIS B CA 1
ATOM 6627 C C . HIS B 1 414 ? 24.46600 10.52700 35.78200 1.000 19.35032 394 HIS B C 1
ATOM 6628 O O . HIS B 1 414 ? 23.41000 10.30000 36.38000 1.000 22.78607 394 HIS B O 1
ATOM 6635 N N . PHE B 1 415 ? 25.60300 9.84000 35.99400 1.000 23.21039 395 PHE B N 1
ATOM 6636 C CA . PHE B 1 415 ? 25.64100 8.73800 36.95900 1.000 27.58721 395 PHE B CA 1
ATOM 6637 C C . PHE B 1 415 ? 25.26500 9.18300 38.36600 1.000 25.88807 395 PHE B C 1
ATOM 6638 O O . PHE B 1 415 ? 24.79700 8.35200 39.16500 1.000 24.60590 395 PHE B O 1
ATOM 6646 N N . LEU B 1 416 ? 25.42100 10.47700 38.69200 1.000 22.26083 396 LEU B N 1
ATOM 6647 C CA . LEU B 1 416 ? 25.04000 10.90800 40.04500 1.000 21.80467 396 LEU B CA 1
ATOM 6648 C C . LEU B 1 416 ? 23.54200 10.95000 40.24800 1.000 22.82231 396 LEU B C 1
ATOM 6649 O O . LEU B 1 416 ? 23.07700 10.94700 41.39000 1.000 24.47367 396 LEU B O 1
ATOM 6654 N N . TYR B 1 417 ? 22.76000 11.01900 39.17000 1.000 22.33676 397 TYR B N 1
ATOM 6655 C CA . TYR B 1 417 ? 21.32100 11.22600 39.29100 1.000 23.12867 397 TYR B CA 1
ATOM 6656 C C . TYR B 1 417 ? 20.65900 10.76400 38.00300 1.000 21.48979 397 TYR B C 1
ATOM 6657 O O . TYR B 1 417 ? 20.17300 11.57100 37.20200 1.000 22.45332 397 TYR B O 1
ATOM 6666 N N . GLU B 1 418 ? 20.66100 9.43500 37.80200 1.000 22.24978 398 GLU B N 1
ATOM 6667 C CA . GLU B 1 418 ? 20.27900 8.87900 36.50300 1.000 23.07212 398 GLU B CA 1
ATOM 6668 C C . GLU B 1 418 ? 18.84300 9.21100 36.10100 1.000 21.91274 398 GLU B C 1
ATOM 6669 O O . GLU B 1 418 ? 18.53400 9.32000 34.88600 1.000 23.65434 398 GLU B O 1
ATOM 6675 N N . ASP B 1 419 ? 17.94200 9.31600 37.06900 1.000 18.87986 399 ASP B N 1
ATOM 6676 C CA . ASP B 1 419 ? 16.53200 9.56300 36.80800 1.000 21.45634 399 ASP B CA 1
ATOM 6677 C C . ASP B 1 419 ? 16.14800 11.04900 36.89800 1.000 18.43014 399 ASP B C 1
ATOM 6678 O O . ASP B 1 419 ? 14.96800 11.36100 37.07000 1.000 19.01587 399 ASP B O 1
ATOM 6683 N N . ASN B 1 420 ? 17.09900 11.96400 36.71700 1.000 16.68172 400 ASN B N 1
ATOM 6684 C CA . ASN B 1 420 ? 16.75400 13.39200 36.76900 1.000 15.50486 400 ASN B CA 1
ATOM 6685 C C . ASN B 1 420 ? 15.75200 13.78200 35.67000 1.000 16.96331 400 ASN B C 1
ATOM 6686 O O . ASN B 1 420 ? 14.78800 14.51300 35.93200 1.000 18.52719 400 ASN B O 1
ATOM 6691 N N . SER B 1 421 ? 15.96600 13.30500 34.44600 1.000 15.84653 401 SER B N 1
ATOM 6692 C CA . SER B 1 421 ? 15.12100 13.78000 33.33800 1.000 15.47812 401 SER B CA 1
ATOM 6693 C C . SER B 1 421 ? 14.58600 12.66000 32.44600 1.000 16.56364 401 SER B C 1
ATOM 6694 O O . SER B 1 421 ? 13.47400 12.78300 31.90700 1.000 16.30164 401 SER B O 1
ATOM 6697 N N . ALA B 1 422 ? 15.34000 11.56300 32.29000 1.000 17.90474 402 ALA B N 1
ATOM 6698 C CA . ALA B 1 422 ? 14.97500 10.55000 31.30200 1.000 19.19728 402 ALA B CA 1
ATOM 6699 C C . ALA B 1 422 ? 13.59600 9.92400 31.55400 1.000 21.10450 402 ALA B C 1
ATOM 6700 O O . ALA B 1 422 ? 12.90500 9.61400 30.56100 1.000 24.76584 402 ALA B O 1
ATOM 6702 N N . PRO B 1 423 ? 13.13000 9.74300 32.80600 1.000 16.41158 403 PRO B N 1
ATOM 6703 C CA . PRO B 1 423 ? 11.75300 9.25200 33.04200 1.000 19.54728 403 PRO B CA 1
ATOM 6704 C C . PRO B 1 423 ? 10.64900 10.13600 32.46300 1.000 18.96089 403 PRO B C 1
ATOM 6705 O O . PRO B 1 423 ? 9.49700 9.68500 32.28900 1.000 19.34276 403 PRO B O 1
ATOM 6709 N N . PHE B 1 424 ? 10.93100 11.41700 32.19000 1.000 16.00646 404 PHE B N 1
ATOM 6710 C CA . PHE B 1 424 ? 9.88500 12.38200 31.87200 1.000 15.46949 404 PHE B CA 1
ATOM 6711 C C . PHE B 1 424 ? 9.85900 12.78900 30.40900 1.000 14.22391 404 PHE B C 1
ATOM 6712 O O . PHE B 1 424 ? 9.19500 13.76200 30.06200 1.000 13.11324 404 PHE B O 1
ATOM 6720 N N . PHE B 1 425 ? 10.61900 12.11100 29.56300 1.000 16.18644 405 PHE B N 1
ATOM 6721 C CA . PHE B 1 425 ? 10.48400 12.23000 28.11000 1.000 17.08081 405 PHE B CA 1
ATOM 6722 C C . PHE B 1 425 ? 9.33900 11.31200 27.67500 1.000 17.68348 405 PHE B C 1
ATOM 6723 O O . PHE B 1 425 ? 9.53500 10.32400 26.94900 1.000 17.75444 405 PHE B O 1
ATOM 6731 N N . ASP B 1 426 ? 8.09500 11.70100 28.05500 1.000 16.26919 406 ASP B N 1
ATOM 6732 C CA . ASP B 1 426 ? 6.95300 10.78400 27.99600 1.000 17.50575 406 ASP B CA 1
ATOM 6733 C C . ASP B 1 426 ? 5.72600 11.40400 27.31900 1.000 16.80566 406 ASP B C 1
ATOM 6734 O O . ASP B 1 426 ? 4.62100 10.81000 27.39500 1.000 16.65746 406 ASP B O 1
ATOM 6739 N N . ASN B 1 427 ? 5.86400 12.54700 26.63600 1.000 13.10732 407 ASN B N 1
ATOM 6740 C CA . ASN B 1 427 ? 4.75600 13.25600 26.00200 1.000 16.13432 407 ASN B CA 1
ATOM 6741 C C . ASN B 1 427 ? 3.69200 13.69500 26.98600 1.000 15.93115 407 ASN B C 1
ATOM 6742 O O . ASN B 1 427 ? 2.57900 14.03200 26.56200 1.000 17.13896 407 ASN B O 1
ATOM 6747 N N . ASN B 1 428 ? 4.03300 13.70700 28.27300 1.000 14.64174 408 ASN B N 1
ATOM 6748 C CA . ASN B 1 428 ? 3.09900 14.13700 29.31100 1.000 15.71863 408 ASN B CA 1
ATOM 6749 C C . ASN B 1 428 ? 3.59900 15.33400 30.10500 1.000 15.07970 408 ASN B C 1
ATOM 6750 O O . ASN B 1 428 ? 2.98500 15.67100 31.12400 1.000 15.51955 408 ASN B O 1
ATOM 6755 N N . HIS B 1 429 ? 4.70800 15.96600 29.70100 1.000 13.23597 409 HIS B N 1
ATOM 6756 C CA . HIS B 1 429 ? 5.24800 17.15700 30.37800 1.000 12.29715 409 HIS B CA 1
ATOM 6757 C C . HIS B 1 429 ? 5.49800 18.22300 29.32500 1.000 12.65169 409 HIS B C 1
ATOM 6758 O O . HIS B 1 429 ? 6.05200 17.91000 28.27300 1.000 14.56146 409 HIS B O 1
ATOM 6765 N N . LYS B 1 430 ? 5.00600 19.43800 29.55200 1.000 11.99282 410 LYS B N 1
ATOM 6766 C CA . LYS B 1 430 ? 5.31600 20.59000 28.69500 1.000 10.18086 410 LYS B CA 1
ATOM 6767 C C . LYS B 1 430 ? 6.45700 21.41200 29.27400 1.000 11.87667 410 LYS B C 1
ATOM 6768 O O . LYS B 1 430 ? 6.64600 21.45900 30.49200 1.000 12.33194 410 LYS B O 1
ATOM 6774 N N . MET B 1 431 ? 7.16900 22.12300 28.39500 1.000 11.30303 411 MET B N 1
ATOM 6775 C CA . MET B 1 431 ? 8.33800 22.88600 28.77800 1.000 11.20796 411 MET B CA 1
ATOM 6776 C C . MET B 1 431 ? 7.93100 24.31200 29.19700 1.000 12.73052 411 MET B C 1
ATOM 6777 O O . MET B 1 431 ? 6.88600 24.81600 28.81000 1.000 11.39849 411 MET B O 1
ATOM 6782 N N . MET B 1 432 ? 8.79400 24.95000 30.01800 1.000 11.22179 412 MET B N 1
ATOM 6783 C CA . MET B 1 432 ? 8.67700 26.39000 30.26700 1.000 11.47664 412 MET B CA 1
ATOM 6784 C C . MET B 1 432 ? 10.10900 26.90100 30.41600 1.000 11.28036 412 MET B C 1
ATOM 6785 O O . MET B 1 432 ? 10.99700 26.13500 30.81600 1.000 12.45612 412 MET B O 1
ATOM 6790 N N . LEU B 1 433 ? 10.36200 28.14300 29.99500 1.000 11.87587 413 LEU B N 1
ATOM 6791 C CA . LEU B 1 433 ? 11.72700 28.66800 29.95600 1.000 9.94763 413 LEU B CA 1
ATOM 6792 C C . LEU B 1 433 ? 11.78900 30.11200 30.46600 1.000 12.44771 413 LEU B C 1
ATOM 6793 O O . LEU B 1 433 ? 10.77600 30.83100 30.50300 1.000 13.35951 413 LEU B O 1
ATOM 6798 N N . GLY B 1 434 ? 13.03600 30.54700 30.80500 1.000 12.51271 414 GLY B N 1
ATOM 6799 C CA . GLY B 1 434 ? 13.39500 31.97300 30.98500 1.000 12.53656 414 GLY B CA 1
ATOM 6800 C C . GLY B 1 434 ? 13.47600 32.43300 32.44500 1.000 12.32417 414 GLY B C 1
ATOM 6801 O O . GLY B 1 434 ? 14.05200 33.51600 32.71300 1.000 12.69922 414 GLY B O 1
ATOM 6802 N N . GLY B 1 435 ? 12.97200 31.63800 33.38600 1.000 12.07723 415 GLY B N 1
ATOM 6803 C CA . GLY B 1 435 ? 13.02900 31.97900 34.80600 1.000 11.15500 415 GLY B CA 1
ATOM 6804 C C . GLY B 1 435 ? 11.91100 32.89900 35.28800 1.000 11.24510 415 GLY B C 1
ATOM 6805 O O . GLY B 1 435 ? 11.32800 33.68500 34.54200 1.000 12.78845 415 GLY B O 1
ATOM 6806 N N . ALA B 1 436 ? 11.70900 32.88400 36.60400 1.000 11.99834 416 ALA B N 1
ATOM 6807 C CA . ALA B 1 436 ? 10.78700 33.77300 37.29700 1.000 13.25603 416 ALA B CA 1
ATOM 6808 C C . ALA B 1 436 ? 11.55400 34.71300 38.26400 1.000 11.56045 416 ALA B C 1
ATOM 6809 O O . ALA B 1 436 ? 12.76100 34.56600 38.48700 1.000 12.53747 416 ALA B O 1
ATOM 6811 N N . TRP B 1 437 ? 10.78300 35.59900 38.92600 1.000 12.38600 417 TRP B N 1
ATOM 6812 C CA . TRP B 1 437 ? 11.35800 36.51300 39.92300 1.000 12.58633 417 TRP B CA 1
ATOM 6813 C C . TRP B 1 437 ? 12.11500 35.74000 41.01300 1.000 12.88225 417 TRP B C 1
ATOM 6814 O O . TRP B 1 437 ? 13.10200 36.24500 41.57600 1.000 14.54337 417 TRP B O 1
ATOM 6825 N N . VAL B 1 438 ? 11.64900 34.51700 41.34900 1.000 11.85593 418 VAL B N 1
ATOM 6826 C CA . VAL B 1 438 ? 12.20700 33.72500 42.45100 1.000 11.77942 418 VAL B CA 1
ATOM 6827 C C . VAL B 1 438 ? 13.39000 32.85700 41.99800 1.000 13.54664 418 VAL B C 1
ATOM 6828 O O . VAL B 1 438 ? 14.12500 32.32100 42.85700 1.000 14.11985 418 VAL B O 1
ATOM 6832 N N . THR B 1 439 ? 13.62500 32.73200 40.68700 1.000 10.77862 419 THR B N 1
ATOM 6833 C CA . THR B 1 439 ? 14.65400 31.80600 40.18700 1.000 11.03259 419 THR B CA 1
ATOM 6834 C C . THR B 1 439 ? 16.07000 32.32500 40.44200 1.000 11.88981 419 THR B C 1
ATOM 6835 O O . THR B 1 439 ? 16.36200 33.51000 40.22000 1.000 12.66928 419 THR B O 1
ATOM 6839 N N . GLN B 1 440 ? 16.93800 31.41500 40.91000 1.000 14.09938 420 GLN B N 1
ATOM 6840 C CA . GLN B 1 440 ? 18.32000 31.74200 41.27300 1.000 12.36002 420 GLN B CA 1
ATOM 6841 C C . GLN B 1 440 ? 19.26500 30.73800 40.61900 1.000 11.73391 420 GLN B C 1
ATOM 6842 O O . GLN B 1 440 ? 18.84900 29.72700 40.03800 1.000 13.39876 420 GLN B O 1
ATOM 6848 N N . GLY B 1 441 ? 20.56600 31.03700 40.72400 1.000 13.04899 421 GLY B N 1
ATOM 6849 C CA . GLY B 1 441 ? 21.61700 30.10900 40.26500 1.000 14.69139 421 GLY B CA 1
ATOM 6850 C C . GLY B 1 441 ? 21.68200 29.93800 38.74400 1.000 10.80533 421 GLY B C 1
ATOM 6851 O O . GLY B 1 441 ? 21.35400 30.82900 37.96800 1.000 13.27664 421 GLY B O 1
ATOM 6852 N N . THR B 1 442 ? 22.21400 28.77400 38.32100 1.000 12.89791 422 THR B N 1
ATOM 6853 C CA . THR B 1 442 ? 22.33100 28.62100 36.86700 1.000 13.05802 422 THR B CA 1
ATOM 6854 C C . THR B 1 442 ? 20.98400 28.47600 36.18100 1.000 12.05116 422 THR B C 1
ATOM 6855 O O . THR B 1 442 ? 20.91700 28.58100 34.95600 1.000 12.87019 422 THR B O 1
ATOM 6859 N N . GLU B 1 443 ? 19.91800 28.25200 36.94400 1.000 11.59404 423 GLU B N 1
ATOM 6860 C CA . GLU B 1 443 ? 18.56700 28.20700 36.38400 1.000 11.49337 423 GLU B CA 1
ATOM 6861 C C . GLU B 1 443 ? 18.09100 29.56100 35.85600 1.000 11.67562 423 GLU B C 1
ATOM 6862 O O . GLU B 1 443 ? 17.07400 29.58900 35.12900 1.000 11.36140 423 GLU B O 1
ATOM 6868 N N . THR B 1 444 ? 18.82400 30.66700 36.13500 1.000 11.40988 424 THR B N 1
ATOM 6869 C CA . THR B 1 444 ? 18.56200 31.98900 35.54800 1.000 10.59144 424 THR B CA 1
ATOM 6870 C C . THR B 1 444 ? 19.21600 32.16800 34.18200 1.000 11.87583 424 THR B C 1
ATOM 6871 O O . THR B 1 444 ? 18.94400 33.18600 33.53500 1.000 13.47830 424 THR B O 1
ATOM 6875 N N . LEU B 1 445 ? 20.03900 31.20600 33.73500 1.000 13.06439 425 LEU B N 1
ATOM 6876 C CA . LEU B 1 445 ? 20.83900 31.35400 32.51900 1.000 12.16091 425 LEU B CA 1
ATOM 6877 C C . LEU B 1 445 ? 20.26500 30.57600 31.33800 1.000 12.25319 425 LEU B C 1
ATOM 6878 O O . LEU B 1 445 ? 19.31200 29.80700 31.46700 1.000 13.41193 425 LEU B O 1
ATOM 6883 N N . LYS B 1 446 ? 20.93700 30.74100 30.17600 1.000 12.46539 426 LYS B N 1
ATOM 6884 C CA . LYS B 1 446 ? 20.40800 30.31400 28.87900 1.000 15.10979 426 LYS B CA 1
ATOM 6885 C C . LYS B 1 446 ? 20.10300 28.80400 28.76900 1.000 14.68124 426 LYS B C 1
ATOM 6886 O O . LYS B 1 446 ? 19.22700 28.39600 27.98900 1.000 14.81396 426 LYS B O 1
ATOM 6892 N N . TYR B 1 447 ? 20.88300 27.94100 29.41900 1.000 13.69613 427 TYR B N 1
ATOM 6893 C CA . TYR B 1 447 ? 20.84700 26.51200 29.09000 1.000 13.10031 427 TYR B CA 1
ATOM 6894 C C . TYR B 1 447 ? 19.81800 25.70700 29.85900 1.000 13.24877 427 TYR B C 1
ATOM 6895 O O . TYR B 1 447 ? 19.44500 24.60900 29.39100 1.000 14.10392 427 TYR B O 1
ATOM 6904 N N . TYR B 1 448 ? 19.33800 26.20900 31.00800 1.000 14.13252 428 TYR B N 1
ATOM 6905 C CA . TYR B 1 448 ? 18.40400 25.45500 31.82300 1.000 12.17465 428 TYR B CA 1
ATOM 6906 C C . TYR B 1 448 ? 17.10600 25.19200 31.06500 1.000 13.19492 428 TYR B C 1
ATOM 6907 O O . TYR B 1 448 ? 16.52100 26.10500 30.49000 1.000 13.89568 428 TYR B O 1
ATOM 6916 N N . ARG B 1 449 ? 16.69200 23.92800 31.04900 1.000 13.12797 429 ARG B N 1
ATOM 6917 C CA . ARG B 1 449 ? 15.46100 23.47800 30.39700 1.000 16.11988 429 ARG B CA 1
ATOM 6918 C C . ARG B 1 449 ? 14.51000 23.00500 31.49000 1.000 15.25498 429 ARG B C 1
ATOM 6919 O O . ARG B 1 449 ? 14.84700 22.11100 32.27000 1.000 17.93956 429 ARG B O 1
ATOM 6927 N N . ASN B 1 450 ? 13.33100 23.62200 31.56100 1.000 12.35167 430 ASN B N 1
ATOM 6928 C CA . ASN B 1 450 ? 12.42000 23.29100 32.64400 1.000 12.98374 430 ASN B CA 1
ATOM 6929 C C . ASN B 1 450 ? 11.17900 22.62200 32.06700 1.000 11.97641 430 ASN B C 1
ATOM 6930 O O . ASN B 1 450 ? 10.85200 22.79100 30.88300 1.000 12.53401 430 ASN B O 1
ATOM 6935 N N . TRP B 1 451 ? 10.44300 21.90400 32.92900 1.000 12.37895 431 TRP B N 1
ATOM 6936 C CA . TRP B 1 451 ? 9.28600 21.13300 32.44500 1.000 11.62909 431 TRP B CA 1
ATOM 6937 C C . TRP B 1 451 ? 8.35300 20.76600 33.59900 1.000 11.77441 431 TRP B C 1
ATOM 6938 O O . TRP B 1 451 ? 8.79600 20.55100 34.71800 1.000 15.78423 431 TRP B O 1
ATOM 6949 N N . PHE B 1 452 ? 7.05100 20.61300 33.29400 1.000 11.58494 432 PHE B N 1
ATOM 6950 C CA . PHE B 1 452 ? 6.02200 20.25200 34.28400 1.000 12.40789 432 PHE B CA 1
ATOM 6951 C C . PHE B 1 452 ? 4.86100 19.57800 33.57900 1.000 12.45120 432 PHE B C 1
ATOM 6952 O O . PHE B 1 452 ? 4.58200 19.82500 32.39200 1.000 14.05597 432 PHE B O 1
ATOM 6960 N N . ARG B 1 453 ? 4.12900 18.77100 34.33100 1.000 13.08171 433 ARG B N 1
ATOM 6961 C CA . ARG B 1 453 ? 2.82100 18.31300 33.81200 1.000 12.48153 433 ARG B CA 1
ATOM 6962 C C . ARG B 1 453 ? 1.93300 19.52700 33.54500 1.000 13.00631 433 ARG B C 1
ATOM 6963 O O . ARG B 1 453 ? 2.02000 20.53600 34.25800 1.000 12.62141 433 ARG B O 1
ATOM 6971 N N . PRO B 1 454 ? 1.07600 19.45900 32.52700 1.000 11.61144 434 PRO B N 1
ATOM 6972 C CA . PRO B 1 454 ? 0.34600 20.65900 32.06700 1.000 11.78162 434 PRO B CA 1
ATOM 6973 C C . PRO B 1 454 ? -0.69000 21.17200 33.06500 1.000 14.13967 434 PRO B C 1
ATOM 6974 O O . PRO B 1 454 ? -1.14200 22.30200 32.90100 1.000 15.59071 434 PRO B O 1
ATOM 6978 N N . ASN B 1 455 ? -1.07400 20.36700 34.07400 1.000 14.84912 435 ASN B N 1
ATOM 6979 C CA . ASN B 1 455 ? -2.00300 20.82900 35.08800 1.000 16.33224 435 ASN B CA 1
ATOM 6980 C C . ASN B 1 455 ? -1.29600 21.49300 36.26000 1.000 17.57753 435 ASN B C 1
ATOM 6981 O O . ASN B 1 455 ? -1.98200 22.04800 37.12900 1.000 20.80780 435 ASN B O 1
ATOM 6986 N N . PHE B 1 456 ? 0.03000 21.44400 36.32900 1.000 16.45592 436 PHE B N 1
ATOM 6987 C CA . PHE B 1 456 ? 0.75800 21.87300 37.53100 1.000 16.23973 436 PHE B CA 1
ATOM 6988 C C . PHE B 1 456 ? 0.86800 23.39500 37.56100 1.000 17.45664 436 PHE B C 1
ATOM 6989 O O . PHE B 1 456 ? 0.97800 24.04700 36.50800 1.000 16.82779 436 PHE B O 1
ATOM 6997 N N . TYR B 1 457 ? 0.89000 23.95600 38.78300 1.000 16.81982 437 TYR B N 1
ATOM 6998 C CA . TYR B 1 457 ? 1.06200 25.39400 38.98300 1.000 17.37266 437 TYR B CA 1
ATOM 6999 C C . TYR B 1 457 ? 2.48500 25.70500 39.42700 1.000 17.05920 437 TYR B C 1
ATOM 7000 O O . TYR B 1 457 ? 2.99600 25.10700 40.38200 1.000 19.16547 437 TYR B O 1
ATOM 7009 N N . GLN B 1 458 ? 3.08700 26.68700 38.78000 1.000 13.83560 438 GLN B N 1
ATOM 7010 C CA . GLN B 1 458 ? 4.39700 27.24300 39.13500 1.000 14.86393 438 GLN B CA 1
ATOM 7011 C C . GLN B 1 458 ? 4.25200 28.76600 39.05500 1.000 14.14489 438 GLN B C 1
ATOM 7012 O O . GLN B 1 458 ? 3.15800 29.29100 38.81000 1.000 16.68359 438 GLN B O 1
ATOM 7018 N N . HIS B 1 459 ? 5.32900 29.49900 39.26100 1.000 13.98096 439 HIS B N 1
ATOM 7019 C CA . HIS B 1 459 ? 5.32500 30.96100 39.07800 1.000 15.44349 439 HIS B CA 1
ATOM 7020 C C . HIS B 1 459 ? 5.48700 31.19800 37.57000 1.000 13.37592 439 HIS B C 1
ATOM 7021 O O . HIS B 1 459 ? 6.58100 31.47600 37.07300 1.000 13.02369 439 HIS B O 1
ATOM 7028 N N . ALA B 1 460 ? 4.40300 30.91400 36.83600 1.000 12.30562 440 ALA B N 1
ATOM 7029 C CA . ALA B 1 460 ? 4.48200 30.68300 35.37500 1.000 11.80831 440 ALA B CA 1
ATOM 7030 C C . ALA B 1 460 ? 3.28800 31.28300 34.66700 1.000 13.13601 440 ALA B C 1
ATOM 7031 O O . ALA B 1 460 ? 2.16000 31.15300 35.14100 1.000 13.41926 440 ALA B O 1
ATOM 7033 N N . GLY B 1 461 ? 3.54900 31.90900 33.50800 1.000 10.83238 441 GLY B N 1
ATOM 7034 C CA . GLY B 1 461 ? 2.52800 32.46500 32.62600 1.000 12.49428 441 GLY B CA 1
ATOM 7035 C C . GLY B 1 461 ? 2.82600 32.13400 31.17400 1.000 13.87039 441 GLY B C 1
ATOM 7036 O O . GLY B 1 461 ? 3.36800 31.06200 30.86200 1.000 11.85173 441 GLY B O 1
ATOM 7037 N N . PHE B 1 462 ? 2.44000 33.05100 30.27400 1.000 12.01001 442 PHE B N 1
ATOM 7038 C CA . PHE B 1 462 ? 2.57700 32.77000 28.83400 1.000 11.77856 442 PHE B CA 1
ATOM 7039 C C . PHE B 1 462 ? 2.41100 34.07500 28.05100 1.000 12.88787 442 PHE B C 1
ATOM 7040 O O . PHE B 1 462 ? 1.85100 35.06300 28.55900 1.000 12.84426 442 PHE B O 1
ATOM 7048 N N . ARG B 1 463 ? 2.84800 34.02400 26.78500 1.000 13.25625 443 ARG B N 1
ATOM 7049 C CA . ARG B 1 463 ? 2.52100 35.04200 25.78700 1.000 13.49642 443 ARG B CA 1
ATOM 7050 C C . ARG B 1 463 ? 1.89500 34.36200 24.56500 1.000 13.92023 443 ARG B C 1
ATOM 7051 O O . ARG B 1 463 ? 2.01600 33.15100 24.36300 1.000 15.87374 443 ARG B O 1
ATOM 7059 N N . ILE B 1 464 ? 1.15700 35.14200 23.75000 1.000 13.19146 444 ILE B N 1
ATOM 7060 C CA . ILE B 1 464 ? 0.52000 34.51400 22.59300 1.000 14.44877 444 ILE B CA 1
ATOM 7061 C C . ILE B 1 464 ? 1.30700 34.80400 21.33000 1.000 17.07434 444 ILE B C 1
ATOM 7062 O O . ILE B 1 464 ? 1.93400 35.85800 21.18300 1.000 16.30833 444 ILE B O 1
ATOM 7067 N N . VAL B 1 465 ? 1.24000 33.86000 20.38200 1.000 15.00364 445 VAL B N 1
ATOM 7068 C CA . VAL B 1 465 ? 1.92800 34.08400 19.11400 1.000 16.45054 445 VAL B CA 1
ATOM 7069 C C . VAL B 1 465 ? 1.04600 33.56900 17.98800 1.000 17.23419 445 VAL B C 1
ATOM 7070 O O . VAL B 1 465 ? 0.09400 32.82000 18.20300 1.000 16.03063 445 VAL B O 1
ATOM 7074 N N . THR B 1 466 ? 1.37500 33.99200 16.75300 1.000 18.50250 446 THR B N 1
ATOM 7075 C CA . THR B 1 466 ? 0.74700 33.44700 15.55400 1.000 19.76469 446 THR B CA 1
ATOM 7076 C C . THR B 1 466 ? 1.81900 33.09000 14.52500 1.000 21.20547 446 THR B C 1
ATOM 7077 O O . THR B 1 466 ? 2.91700 33.66300 14.52800 1.000 19.01189 446 THR B O 1
ATOM 7081 N N . ASN B 1 467 ? 1.45900 32.16000 13.60700 1.000 21.26620 447 ASN B N 1
ATOM 7082 C CA . ASN B 1 467 ? 2.38500 31.74400 12.55100 1.000 27.91504 447 ASN B CA 1
ATOM 7083 C C . ASN B 1 467 ? 2.78000 32.89100 11.65600 1.000 27.38866 447 ASN B C 1
ATOM 7084 O O . ASN B 1 467 ? 3.89800 32.91200 11.12200 1.000 33.50720 447 ASN B O 1
ATOM 7089 N N . HIS B 1 468 ? 1.85300 33.80200 11.40800 1.000 28.37938 448 HIS B N 1
ATOM 7090 C CA . HIS B 1 468 ? 1.99200 34.81200 10.36200 1.000 30.49182 448 HIS B CA 1
ATOM 7091 C C . HIS B 1 468 ? 1.18100 36.01400 10.83300 1.000 34.57234 448 HIS B C 1
ATOM 7092 O O . HIS B 1 468 ? 0.47900 35.89400 11.84800 1.000 31.48463 448 HIS B O 1
#

Organism: Crocosphaera subtropica (strain ATCC 51142 / BH68) (NCBI:txid43989)

Nearest PDB structures (foldseek):
  8vih-assembly1_A  TM=1.002E+00  e=2.270E-95  Crocosphaera subtropica ATCC 51142
  8vik-assembly1_A  TM=1.000E+00  e=1.865E-92  Crocosphaera subtropica ATCC 51142
  8vil-assembly1_A  TM=1.001E+00  e=1.151E-91  Crocosphaera subtropica ATCC 51142
  8vii-assembly2_B  TM=9.796E-01  e=1.092E-87  Crocosphaera subtropica ATCC 51142
  8vig-assembly1_A  TM=9.445E-01  e=3.908E-61  Geminocystis sp.

Secondary structure (P-SEA, 3-state):
cccccbbbbbbbccccccaaaaaaaaaaaaaaaaaaaaccccccccccccccccccaaaaacaaaaaaaaaaaaaccccccccaaaaaaacccccccccccccccccccaaaaaaaaaaaaaaaaaaaaaccccccccccccaaaaaaaaaaaaaaaaaaaaaaaacccccccccccccccccccccccbbbbbbbbbbbbbccccccccccccccbbbbbbbccccccccccccaaaaaaaaaaccccccccccaaaaaaaaaacccccccccccccbbbbbcccccccccccccccccaaaaaaaaaaaccbbbbbcaaaaaaaccccccccccccccccccccccccccccccccccccccccccccccbbbbcccccccccbbbbbccccccccccccccbbbbcccccccccccccccccccccccccccccccccccc/cbbbbbcccccccccaaaaaaaaaaaaaaaaaaa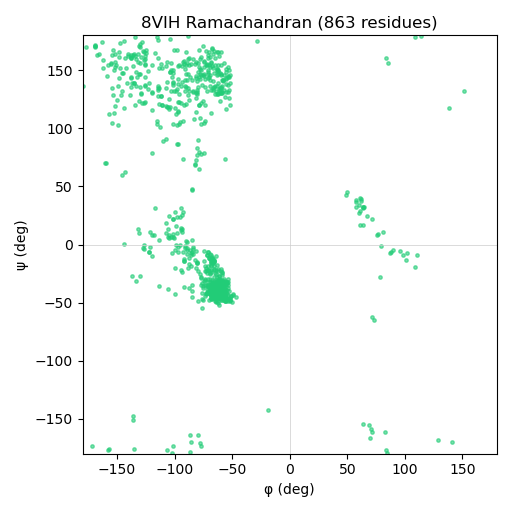accccccccccccccccccaaaaacaaaaaaaaaaaaaccccccccaaaaaaaccccccccccccccaaaaaaaaaaaaaaaaaaaaaccccccccccccaaaaaaaaaaaaaaaaaaaaaaaacccccccccccccccccccbbbbbbbbbbbcccccccccccccccbbbbbbbccccccccccccaaaaaaaaaaccccccccccaaaaaaaaaacccccccccccccbbbbbcccccccccccccccccaaaaaaaaaaaccbbbbbcaaaaaaaccccccbbbbccccccccccccccccccccccccccccccccccccccbbbbcccccccccbbbbbccccccccccccccbbbbcccccccccccccccccccccccccccccccccccc

Sequence (877 aa):
SHMSFIKSQQLPIFLNNCTQDSVINYFQNSWELENILMRSSIIDDETFYINPDPLRNPLIFYLGHSAAFYINKLIRVELLEKGINSDYEILFEFGVDPENAEELNQINWPDVRQVWDDYRNKAYEVILEVIKNTTFDLPIHASHPLWALMMGMEHQRIHFETSSMLLRQLPTEKVEKPQGWQYAPSQGVPNTNKMILVEGGTVTLGKAKDNPLYGWDCEYGDRLVKVDSFFASQYLVTNGEFLEFINRKGYETQSYWNEKSWQWKEENKVKNPKFWQFNNGKYSYRAMFDEIPLPLDWPVEVNYYEAMAYCGWKGKGTRLMSEAEWNLAAYGSNYQVDIEKVNDYNLNLKFGSPSPVGLVKTAQSHSGLWDLRGNVWEWLDENFHPLPGFEPHFLYEDDNSAPFFDNNHKMMLGGAWVTQGTETLKYYRNWFRPNFYQHAGFRIVTNHSFIKSQLPIFLNNCTQDSVINYFQNSWELENILMRSSIIDDETFYINPDPLRNPLIFYLGHSAAFYINKLIRVELLEKGINSDYEILFENAENQIAHINWPDVRQVWDDYRNKAYEVILEVIKNTTFDLPIHASHPLWALMMGMEHQRIHFETSSMLLRQLPTEKVEKPQGWQYAPSQNKMILVEGGTVTLGKAKDNPLYGWDCEYGDRLVKVDSFFASQYLVTNGEFLEFINRKGYETQSYWNEKSWQWKEENKVKNPKFWQFNNGKYSYRAMFDEIPLPLDWPVEVNYYEAMAYCGWKGKGTTRLMSEAEWNLAAYGSNDNYQVDIEKVNDYNLNLKFGSPSPVGLVKTAQSHSGLWDLRGNVWEWLDENFHPLPGFEPHFLYEDNSAPFFDNNHKMMLGGAWVTQGTETLKYYRNWFRPNFYQHAGFRIVTNH

InterPro domains:
  IPR005532 Sulfatase-modifying factor enzyme-like domain [PF03781] (191-445)
  IPR016187 C-type lectin fold [SSF56436] (192-446)
  IPR027577 5-histidylcysteine sulfoxide synthase [TIGR04344] (12-445)
  IPR042095 Sulfatase-modifying factor enzyme superfamily [G3DSA:3.90.1580.10] (183-448)
  IPR051043 Sulfatase Modifying Factor and Kinase [PTHR23150] (26-446)

Solvent-accessible surface area: 34550 Å² total

B-factor: mean 21.37, std 8.52, range [8.51, 63.15]